Protein 7B2I (pdb70)

Secondary structure (DSSP, 8-state):
-EEEEEEEETTEEEEEEE------EEESEEEEE-BTTB-TT--HHHHHHSTT--SSEEEEHHHHGGGHHHHHHH-S-HHHHTT-TTS-EEEESS-SS----S----SSEEEE-SSSS-EEEEHHHHHHHHHHH--SEEEPP----TT--HHHHHHHHHHHHHHHHHHHHHHHT-SGGGG-EEEEEE--TT-HHHHHHHHHHHHTS--SEEEE-S-----HHHHHHHHHHHTTS-TTS-EEESS--SHHHHHHHHTTT--EEE-HHHHHHHHTTEEE-------EEETTSGGGTT--S-SSTT--SHHHHH--HHHHHHHHHTT-HHHHHHHHHHHHHHHHHHHHHHHHHHHHT-HHHHHHHHHHT-/-PPPSEEEEEE-TTT--EEEEEEETTEEEEESEE--BHHHHHHTT--HHHHHHTT--EEEE-HHHHHHTT-HHHHHHTTSHHHHTT--SEEEE--SSSTT--GGGB---BTTBEEE--GGG---EEE-HHHHHHHHHHHT-SEEEPP-------SHHHHHHHHHHHHHHHHHHHH---TTTSEEEEEE--TT-HHHHHHHHHHHTTS--SEEEE-S-SSSS-HHHHHHHHHHHHHHS-TTS-EEETT---HHHHHHHHHHT--EE--SHHHHGGGGTEEEETTEEEETTSGGGTT--S-S-TT--SHHHHH--HHHHHHHHHH-HHHHHHHHHHHHHHHHHHHHHHHHHHHHTT-HHHHHHHHHHHHH-SGGGS-HHHHHHHHHTT---

Organism: Mus musculus (NCBI:txid10090)

Foldseek 3Di:
DWWDFPDQDLQFTWTWDQPLPGFIFTWQAAAQEDALLHRPLDDPVQLVPQPLHTQEHEAECLACVVVQVVLVVVQLASCVVSPNSPGAYEYEHADLVCRDDDDPDDLAWDWHHHPDDIDTDGLVRVLSSCSSHLHQEYEFDFDQCLPCPQVSLLVRLVSQLVSVVSNVVVCVVRPSCPNHFYAREQTRALDLVRSQVSLQSSLVDPGQYYEDGHCAPPDPSVLVSLLSSQVNHDLIHAYEYENQADVLSVLSNSSSNHIYYYHCVLVVQLVQQKAAAQDQVLRIGRLLDPVQLPFAAFRYVPQPFPRRVPGGSNVLNVCVVVVHSVNSVSRSSRSVSVSSVNVVSCSVCVVVVNNVVSSVSSVVSD/DDDAQKDFPFAQPQQRQTWIWGQWPLGIDTWLEEAAAPVVLVVLVQALVQCVVLVDQEHEYELQVVCVPPRLVVCLVLVAQCSVRVHRGAYEYELNQDPPDDPVQWDDADLQATWGHDPPRDDIDGRGQLNSLVSVVSNQGREYETRFQADLDDDCVQLVRLVSLLVSVVVNVVNNPCCVRHFYEREQGNALHLVSSLVSLVRNLVDPGNAYEYDRQQDDDDLLSRLVSLLSNQVRHDLSHAYEYEADADLLRVLLSSSSHHIYYYHHPQLCCLLQQWAQDLQGIDNLLDPVQLPFFAAPDCPQPRPRNVPGGSNVLNVCCPVPVSNSSSSRSSRSVSVRRVSRVVCSVCRSVSNNLVVSVVSQCSHQNDPVRGPPSSQVSNVVSPRHD

Nearest PDB structures (foldseek):
  7b2i-assembly1_A  TM=1.003E+00  e=3.384E-75  Mus musculus
  7ov9-assembly1_A  TM=1.002E+00  e=1.888E-71  Mus musculus
  5j9m-assembly1_A  TM=9.008E-01  e=1.786E-27  Zymomonas mobilis subsp. mobilis ZM4 = ATCC 31821
  1q65-assembly1_A-2  TM=8.725E-01  e=1.513E-27  Zymomonas mobilis
  4puk-assembly1_A-2  TM=8.902E-01  e=2.684E-26  Zymomonas mobilis subsp. mobilis ZM4 = ATCC 31821

Structure (mmCIF, N/CA/C/O backbone):
data_7B2I
#
_entry.id   7B2I
#
_cell.length_a   100.587
_cell.length_b   100.587
_cell.length_c   202.235
_cell.angle_alpha   90.000
_cell.angle_beta   90.000
_cell.angle_gamma   90.000
#
_symmetry.space_group_name_H-M   'P 43 2 2'
#
loop_
_entity.id
_entity.type
_entity.pdbx_description
1 polymer 'Queuine tRNA-ribosyltransferase accessory subunit 2'
2 polymer 'Queuine tRNA-ribosyltransferase catalytic subunit 1'
3 non-polymer 'ZINC ION'
4 non-polymer 'SULFATE ION'
5 non-polymer DI(HYDROXYETHYL)ETHER
6 non-polymer 'TETRAETHYLENE GLYCOL'
7 non-polymer 'TRIETHYLENE GLYCOL'
8 non-polymer 'HEXAETHYLENE GLYCOL'
9 non-polymer 'CITRIC ACID'
10 water water
#
loop_
_atom_site.group_PDB
_atom_site.id
_atom_site.type_symbol
_atom_site.label_atom_id
_atom_site.label_alt_id
_atom_site.label_comp_id
_atom_site.label_asym_id
_atom_site.label_entity_id
_atom_site.label_seq_id
_atom_site.pdbx_PDB_ins_code
_atom_site.Cartn_x
_atom_site.Cartn_y
_atom_site.Cartn_z
_atom_site.occupancy
_atom_site.B_iso_or_equiv
_atom_site.auth_seq_id
_atom_site.auth_comp_id
_atom_site.auth_asym_id
_atom_site.auth_atom_id
_atom_site.pdbx_PDB_model_num
ATOM 1 N N . PRO A 1 2 ? 60.83369 34.75743 71.60794 1.000 93.78979 1 PRO A N 1
ATOM 2 C CA . PRO A 1 2 ? 60.48868 33.46810 70.99630 1.000 91.45984 1 PRO A CA 1
ATOM 3 C C . PRO A 1 2 ? 60.83192 32.29314 71.90782 1.000 86.37128 1 PRO A C 1
ATOM 4 O O . PRO A 1 2 ? 62.00906 31.98854 72.09524 1.000 94.19083 1 PRO A O 1
ATOM 8 N N . LYS A 1 3 ? 59.81620 31.63711 72.46515 1.000 68.88128 2 LYS A N 1
ATOM 9 C CA . LYS A 1 3 ? 60.04953 30.62469 73.48380 1.000 56.20325 2 LYS A CA 1
ATOM 10 C C . LYS A 1 3 ? 58.95341 29.57074 73.44049 1.000 53.52492 2 LYS A C 1
ATOM 11 O O . LYS A 1 3 ? 57.76860 29.89956 73.33487 1.000 55.66685 2 LYS A O 1
ATOM 13 N N . LEU A 1 4 ? 59.35998 28.30676 73.53174 1.000 48.51831 3 LEU A N 1
ATOM 14 C CA . LEU A 1 4 ? 58.43641 27.18689 73.65623 1.000 48.27630 3 LEU A CA 1
ATOM 15 C C . LEU A 1 4 ? 58.30289 26.84489 75.13230 1.000 56.24812 3 LEU A C 1
ATOM 16 O O . LEU A 1 4 ? 59.28703 26.46148 75.77531 1.000 57.43801 3 LEU A O 1
ATOM 21 N N . SER A 1 5 ? 57.09426 26.98517 75.66759 1.000 52.08143 4 SER A N 1
ATOM 22 C CA . SER A 1 5 ? 56.82339 26.67471 77.06544 1.000 56.09656 4 SER A CA 1
ATOM 23 C C . SER A 1 5 ? 55.84125 25.51593 77.12180 1.000 55.21338 4 SER A C 1
ATOM 24 O O . SER A 1 5 ? 54.72676 25.61303 76.59390 1.000 53.28800 4 SER A O 1
ATOM 27 N N . LEU A 1 6 ? 56.26330 24.41771 77.74059 1.000 50.06136 5 LEU A N 1
ATOM 28 C CA . LEU A 1 6 ? 55.40703 23.25075 77.87370 1.000 45.49636 5 LEU A CA 1
ATOM 29 C C . LEU A 1 6 ? 54.40747 23.46879 79.00171 1.000 45.48715 5 LEU A C 1
ATOM 30 O O . LEU A 1 6 ? 54.78728 23.81816 80.12579 1.000 49.91154 5 LEU A O 1
ATOM 34 N N . ILE A 1 7 ? 53.12594 23.28477 78.68957 1.000 48.01229 6 ILE A N 1
ATOM 35 C CA . ILE A 1 7 ? 52.08351 23.31250 79.70810 1.000 52.63460 6 ILE A CA 1
ATOM 36 C C . ILE A 1 7 ? 52.07942 22.00833 80.49761 1.000 51.94210 6 ILE A C 1
ATOM 37 O O . ILE A 1 7 ? 51.86202 22.01147 81.71709 1.000 57.49659 6 ILE A O 1
ATOM 40 N N . LYS A 1 8 ? 52.35816 20.89119 79.82932 1.000 47.26146 7 LYS A N 1
ATOM 41 C CA . LYS A 1 8 ? 52.29506 19.55143 80.39699 1.000 49.14589 7 LYS A CA 1
ATOM 42 C C . LYS A 1 8 ? 52.86324 18.57480 79.37777 1.000 47.02186 7 LYS A C 1
ATOM 43 O O . LYS A 1 8 ? 52.64122 18.73824 78.17465 1.000 41.11560 7 LYS A O 1
ATOM 49 N N . VAL A 1 9 ? 53.59152 17.56621 79.84906 1.000 41.12262 8 VAL A N 1
ATOM 50 C CA . VAL A 1 9 ? 53.99448 16.44923 79.00135 1.000 43.44873 8 VAL A CA 1
ATOM 51 C C . VAL A 1 9 ? 53.34368 15.19240 79.55244 1.000 53.85999 8 VAL 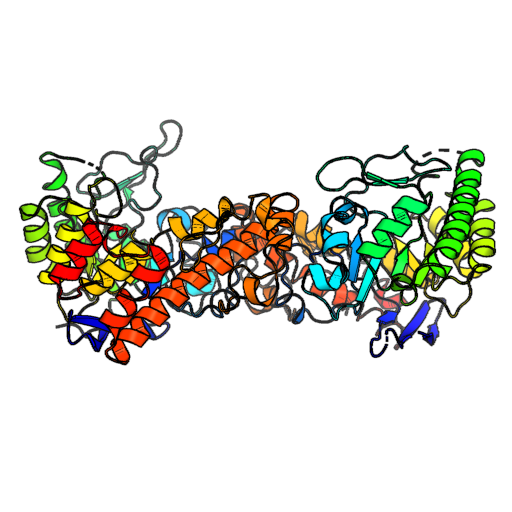A C 1
ATOM 52 O O . VAL A 1 9 ? 53.49793 14.87786 80.73774 1.000 51.58063 8 VAL A O 1
ATOM 56 N N . VAL A 1 10 ? 52.60192 14.48595 78.70173 1.000 58.46943 9 VAL A N 1
ATOM 57 C CA . VAL A 1 10 ? 51.80071 13.34723 79.13834 1.000 65.28394 9 VAL A CA 1
ATOM 58 C C . VAL A 1 10 ? 51.98744 12.22035 78.13340 1.000 62.22132 9 VAL A C 1
ATOM 59 O O . VAL A 1 10 ? 51.51807 12.31906 76.99398 1.000 60.28817 9 VAL A O 1
ATOM 61 N N . ASN A 1 11 ? 52.66755 11.15048 78.55330 1.000 63.66171 10 ASN A N 1
ATOM 62 C CA . ASN A 1 11 ? 52.77049 9.92274 77.76429 1.000 58.73304 10 ASN A CA 1
ATOM 63 C C . ASN A 1 11 ? 53.49164 10.17273 76.44035 1.000 63.01693 10 ASN A C 1
ATOM 64 O O . ASN A 1 11 ? 53.10147 9.66005 75.38833 1.000 63.36931 10 ASN A O 1
ATOM 69 N N . GLY A 1 12 ? 54.56360 10.96473 76.49834 1.000 65.61208 11 GLY A N 1
ATOM 70 C CA . GLY A 1 12 ? 55.32638 11.32830 75.32328 1.000 65.26935 11 GLY A CA 1
ATOM 71 C C . GLY A 1 12 ? 54.72211 12.43130 74.48346 1.000 60.15366 11 GLY A C 1
ATOM 72 O O . GLY A 1 12 ? 55.29282 12.77431 73.43867 1.000 53.89578 11 GLY A O 1
ATOM 73 N N . CYS A 1 13 ? 53.59634 13.00172 74.90563 1.000 50.60914 12 CYS A N 1
ATOM 74 C CA . CYS A 1 13 ? 52.86005 13.99046 74.12783 1.000 39.83092 12 CYS A CA 1
ATOM 75 C C . CYS A 1 13 ? 53.04501 15.36060 74.76166 1.000 39.61849 12 CYS A C 1
ATOM 76 O O . CYS A 1 13 ? 52.70401 15.55645 75.93295 1.000 41.21122 12 CYS A O 1
ATOM 79 N N . ARG A 1 14 ? 53.56088 16.31006 73.97987 1.000 33.83291 13 ARG A N 1
ATOM 80 C CA . ARG A 1 14 ? 53.89042 17.63646 74.48420 1.000 35.85855 13 ARG A CA 1
ATOM 81 C C . ARG A 1 14 ? 52.72242 18.58879 74.26038 1.000 36.72714 13 ARG A C 1
ATOM 82 O O . ARG A 1 14 ? 52.35205 18.86768 73.11355 1.000 31.92852 13 ARG A O 1
ATOM 90 N N . LEU A 1 15 ? 52.15550 19.09474 75.35265 1.000 33.49753 14 LEU A N 1
ATOM 91 C CA . LEU A 1 15 ? 51.13418 20.13447 75.30736 1.000 30.80808 14 LEU A CA 1
ATOM 92 C C . LEU A 1 15 ? 51.77178 21.45648 75.71708 1.000 38.45415 14 LEU A C 1
ATOM 93 O O . LEU A 1 15 ? 52.33920 21.55808 76.81368 1.000 38.90439 14 LEU A O 1
ATOM 98 N N . GLY A 1 16 ? 51.68005 22.45921 74.85322 1.000 35.44623 15 GLY A N 1
ATOM 99 C CA . GLY A 1 16 ? 52.32709 23.71760 75.16260 1.000 38.54069 15 GLY A CA 1
ATOM 100 C C . GLY A 1 16 ? 51.93076 24.82791 74.21740 1.000 38.28034 15 GLY A C 1
ATOM 101 O O . GLY A 1 16 ? 50.95339 24.72982 73.47249 1.000 38.96630 15 GLY A O 1
ATOM 102 N N . LYS A 1 17 ? 52.71742 25.89946 74.26416 1.000 38.53565 16 LYS A N 1
ATOM 103 C CA . LYS A 1 17 ? 52.51380 27.06521 73.41940 1.000 42.36943 16 LYS A CA 1
ATOM 104 C C . LYS A 1 17 ? 53.86878 27.63693 73.03528 1.000 38.82557 16 LYS A C 1
ATOM 105 O O . LYS A 1 17 ? 54.79334 27.67043 73.85177 1.000 49.91693 16 LYS A O 1
ATOM 110 N N . ILE A 1 18 ? 53.98633 28.06393 71.78441 1.000 41.25325 17 ILE A N 1
ATOM 111 C CA . ILE A 1 18 ? 55.14524 28.80696 71.31124 1.000 40.57159 17 ILE A CA 1
ATOM 112 C C . ILE A 1 18 ? 54.78012 30.27879 71.38966 1.000 36.43882 17 ILE A C 1
ATOM 113 O O . ILE A 1 18 ? 53.82319 30.72061 70.74424 1.000 39.08472 17 ILE A O 1
ATOM 118 N N . GLN A 1 19 ? 55.51711 31.03156 72.19625 1.000 46.53890 18 GLN A N 1
ATOM 119 C CA . GLN A 1 19 ? 55.15956 32.40295 72.51857 1.000 50.44100 18 GLN A CA 1
ATOM 120 C C . GLN A 1 19 ? 56.22675 33.36345 72.01534 1.000 48.93758 18 GLN A C 1
ATOM 121 O O . GLN A 1 19 ? 57.33078 32.96293 71.63937 1.000 47.16001 18 GLN A O 1
ATOM 127 N N . ASN A 1 20 ? 55.87087 34.64965 72.02731 1.000 51.64625 19 ASN A N 1
ATOM 128 C CA . ASN A 1 20 ? 56.73899 35.73947 71.57667 1.000 56.71806 19 ASN A CA 1
ATOM 129 C C . ASN A 1 20 ? 57.14081 35.55197 70.11069 1.000 60.69538 19 ASN A C 1
ATOM 130 O O . ASN A 1 20 ? 58.32113 35.53986 69.75347 1.000 54.67576 19 ASN A O 1
ATOM 135 N N . LEU A 1 21 ? 56.12820 35.40711 69.26013 1.000 56.02958 20 LEU A N 1
ATOM 136 C CA . LEU A 1 21 ? 56.35616 35.26883 67.82491 1.000 50.56103 20 LEU A CA 1
ATOM 137 C C . LEU A 1 21 ? 55.98541 36.54892 67.07739 1.000 50.43575 20 LEU A C 1
ATOM 138 O O . LEU A 1 21 ? 55.01866 37.22642 67.42769 1.000 53.73424 20 LEU A O 1
ATOM 143 N N . GLY A 1 25 ? 55.96895 40.79722 68.46794 1.000 86.18741 24 GLY A N 1
ATOM 144 C CA . GLY A 1 25 ? 56.20441 39.58872 69.23751 1.000 86.24252 24 GLY A CA 1
ATOM 145 C C . GLY A 1 25 ? 55.05885 39.23891 70.16852 1.000 84.65504 24 GLY A C 1
ATOM 146 O O . GLY A 1 25 ? 55.27469 38.82844 71.30827 1.000 82.85158 24 GLY A O 1
ATOM 147 N N . ASP A 1 26 ? 53.83031 39.39310 69.67317 1.000 84.68194 25 ASP A N 1
ATOM 148 C CA . ASP A 1 26 ? 52.62685 39.20221 70.47309 1.000 81.43553 25 ASP A CA 1
ATOM 149 C C . ASP A 1 26 ? 51.83629 37.96534 70.06010 1.000 82.42815 25 ASP A C 1
ATOM 150 O O . ASP A 1 26 ? 50.66601 37.83239 70.43128 1.000 83.06291 25 ASP A O 1
ATOM 153 N N . CYS A 1 27 ? 52.44712 37.05509 69.30851 1.000 80.01165 26 CYS A N 1
ATOM 154 C CA . CYS A 1 27 ? 51.73033 35.94843 68.69105 1.000 73.56891 26 CYS A CA 1
ATOM 155 C C . CYS A 1 27 ? 52.07883 34.62634 69.36186 1.000 66.18475 26 CYS A C 1
ATOM 156 O O . CYS A 1 27 ? 53.22101 34.40963 69.78076 1.000 59.15737 26 CYS A O 1
ATOM 159 N N . THR A 1 28 ? 51.08809 33.74117 69.44847 1.000 64.41847 27 THR A N 1
ATOM 160 C CA . THR A 1 28 ? 51.26580 32.41733 70.02056 1.000 63.80872 27 THR A CA 1
ATOM 161 C C . THR A 1 28 ? 50.83030 31.34429 69.02979 1.000 55.72022 27 THR A C 1
ATOM 162 O O . THR A 1 28 ? 50.00373 31.57272 68.13971 1.000 51.82600 27 THR A O 1
ATOM 166 N N . VAL A 1 29 ? 51.41521 30.16292 69.19541 1.000 43.49612 28 VAL A N 1
ATOM 167 C CA . VAL A 1 29 ? 51.08338 28.98706 68.40157 1.000 40.14746 28 VAL A CA 1
ATOM 168 C C . VAL A 1 29 ? 50.95313 27.81214 69.35922 1.000 39.38299 28 VAL A C 1
ATOM 169 O O . VAL A 1 29 ? 51.86681 27.54439 70.14395 1.000 36.47083 28 VAL A O 1
ATOM 173 N N . ASP A 1 30 ? 49.81407 27.12319 69.30494 1.000 44.89615 29 ASP A N 1
ATOM 174 C CA . ASP A 1 30 ? 49.55179 26.00059 70.19443 1.000 45.09072 29 ASP A CA 1
ATOM 175 C C . ASP A 1 30 ? 50.21316 24.73413 69.67088 1.000 35.17664 29 ASP A C 1
ATOM 176 O O . ASP A 1 30 ? 50.24331 24.48965 68.46180 1.000 36.51356 29 ASP A O 1
ATOM 181 N N . ILE A 1 31 ? 50.74280 23.92791 70.58910 1.000 32.81846 30 ILE A N 1
ATOM 182 C CA . ILE A 1 31 ? 51.22512 22.59668 70.22617 1.000 31.32435 30 ILE A CA 1
ATOM 183 C C . ILE A 1 31 ? 50.56823 21.56351 71.13708 1.000 27.98643 30 ILE A C 1
ATOM 184 O O . ILE A 1 31 ? 50.27496 21.86055 72.30687 1.000 28.83694 30 ILE A O 1
ATOM 189 N N . PRO A 1 32 ? 50.25050 20.36211 70.62950 1.000 24.63367 31 PRO A N 1
ATOM 190 C CA . PRO A 1 32 ? 50.40427 20.02107 69.21162 1.000 24.71279 31 PRO A CA 1
ATOM 191 C C . PRO A 1 32 ? 49.42345 20.80007 68.34533 1.000 22.49792 31 PRO A C 1
ATOM 192 O O . PRO A 1 32 ? 48.34847 21.17385 68.81314 1.000 24.52933 31 PRO A O 1
ATOM 196 N N . GLY A 1 33 ? 49.80525 21.08176 67.10633 1.000 21.25426 32 GLY A N 1
ATOM 197 C CA . GLY A 1 33 ? 48.90481 21.83989 66.26117 1.000 20.62309 32 GLY A CA 1
ATOM 198 C C . GLY A 1 33 ? 49.33123 21.72130 64.81936 1.000 21.13484 32 GLY A C 1
ATOM 199 O O . GLY A 1 33 ? 50.26701 20.99564 64.48287 1.000 22.85765 32 GLY A O 1
ATOM 200 N N . CYS A 1 34 ? 48.61760 22.43496 63.96276 1.000 20.99336 33 CYS A N 1
ATOM 201 C CA . CYS A 1 34 ? 48.93270 22.39200 62.54338 1.000 21.60232 33 CYS A CA 1
ATOM 202 C C . CYS A 1 34 ? 49.21721 23.79746 62.04325 1.000 24.03909 33 CYS A C 1
ATOM 203 O O . CYS A 1 34 ? 48.97981 24.79504 62.73201 1.000 25.68470 33 CYS A O 1
ATOM 206 N N A LEU A 1 35 ? 49.75567 23.85768 60.82715 0.407 21.90094 34 LEU A N 1
ATOM 207 N N B LEU A 1 35 ? 49.78432 23.86935 60.84094 0.593 21.40185 34 LEU A N 1
ATOM 208 C CA A LEU A 1 35 ? 50.00902 25.10016 60.11758 0.407 22.60878 34 LEU A CA 1
ATOM 209 C CA B LEU A 1 35 ? 49.99570 25.12560 60.14324 0.593 21.78208 34 LEU A CA 1
ATOM 210 C C A LEU A 1 35 ? 48.98873 25.23020 58.99526 0.407 22.76440 34 LEU A C 1
ATOM 211 C C B LEU A 1 35 ? 48.97648 25.23212 59.01928 0.593 22.90354 34 LEU A C 1
ATOM 212 O O A LEU A 1 35 ? 48.65923 24.24044 58.33780 0.407 24.51582 34 LEU A O 1
ATOM 213 O O B LEU A 1 35 ? 48.64022 24.22970 58.38680 0.593 24.32306 34 LEU A O 1
ATOM 222 N N . LEU A 1 36 ? 48.47320 26.43948 58.78824 1.000 20.92427 35 LEU A N 1
ATOM 223 C CA . LEU A 1 36 ? 47.51882 26.64757 57.70018 1.000 18.94282 35 LEU A CA 1
ATOM 224 C C . LEU A 1 36 ? 48.18260 26.37662 56.35680 1.000 17.39039 35 LEU A C 1
ATOM 225 O O . LEU A 1 36 ? 49.21429 26.97668 56.03713 1.000 22.66073 35 LEU A O 1
ATOM 230 N N . TYR A 1 37 ? 47.57878 25.48923 55.56251 1.000 18.13047 36 TYR A N 1
ATOM 231 C CA . TYR A 1 37 ? 48.13515 25.12878 54.26284 1.000 16.64684 36 TYR A CA 1
ATOM 232 C C . TYR A 1 37 ? 47.77892 26.17929 53.21510 1.000 20.62410 36 TYR A C 1
ATOM 233 O O . TYR A 1 37 ? 46.61331 26.57125 53.09620 1.000 20.69189 36 TYR A O 1
ATOM 242 N N . THR A 1 38 ? 48.77645 26.62453 52.44472 1.000 18.99378 37 THR A N 1
ATOM 243 C CA . THR A 1 38 ? 48.54676 27.55242 51.33818 1.000 19.41871 37 THR A CA 1
ATOM 244 C C . THR A 1 38 ? 49.24606 27.05191 50.08024 1.000 24.88287 37 THR A C 1
ATOM 245 O O . THR A 1 38 ? 50.19594 26.26559 50.13935 1.000 25.89238 37 THR A O 1
ATOM 249 N N . ARG A 1 39 ? 48.75241 27.52911 48.93564 1.000 25.59900 38 ARG A N 1
ATOM 250 C CA . ARG A 1 39 ? 49.31639 27.22857 47.62312 1.000 24.13995 38 ARG A CA 1
ATOM 251 C C . ARG A 1 39 ? 49.46173 28.52996 46.85988 1.000 28.63443 38 ARG A C 1
ATOM 252 O O . ARG A 1 39 ? 48.48747 29.27748 46.71436 1.000 26.52038 38 ARG A O 1
ATOM 260 N N . THR A 1 40 ? 50.67074 28.79185 46.36022 1.000 27.87283 39 THR A N 1
ATOM 261 C CA . THR A 1 40 ? 50.95520 30.04141 45.66641 1.000 32.68504 39 THR A CA 1
ATOM 262 C C . THR A 1 40 ? 50.42880 31.23014 46.47145 1.000 32.61436 39 THR A C 1
ATOM 263 O O . THR A 1 40 ? 49.78151 32.13372 45.94237 1.000 38.09933 39 THR A O 1
ATOM 267 N N . GLY A 1 41 ? 50.65175 31.18478 47.78339 1.000 37.85229 40 GLY A N 1
ATOM 268 C CA . GLY A 1 41 ? 50.36451 32.31152 48.64943 1.000 49.21603 40 GLY A CA 1
ATOM 269 C C . GLY A 1 41 ? 48.91403 32.52344 49.02989 1.000 50.07443 40 GLY A C 1
ATOM 270 O O . GLY A 1 41 ? 48.58814 33.59181 49.56040 1.000 50.66793 40 GLY A O 1
ATOM 271 N N . SER A 1 42 ? 48.02762 31.55740 48.77760 1.000 32.80203 41 SER A N 1
ATOM 272 C CA . SER A 1 42 ? 46.63572 31.65951 49.19801 1.000 29.47066 41 SER A CA 1
ATOM 273 C C . SER A 1 42 ? 46.21308 30.35594 49.85679 1.000 21.43530 41 SER A C 1
ATOM 274 O O . SER A 1 42 ? 46.58095 29.27253 49.39105 1.000 25.16906 41 SER A O 1
ATOM 277 N N . ALA A 1 43 ? 45.42067 30.44896 50.92047 1.000 21.39107 42 ALA A N 1
ATOM 278 C CA . ALA A 1 43 ? 44.72929 29.25708 51.38786 1.000 21.47281 42 ALA A CA 1
ATOM 279 C C . ALA A 1 43 ? 43.80268 28.80734 50.26610 1.000 23.10989 42 ALA A C 1
ATOM 280 O O . ALA A 1 43 ? 43.05255 29.63567 49.73607 1.000 23.77974 42 ALA A O 1
ATOM 282 N N . PRO A 1 44 ? 43.84712 27.53835 49.85403 1.000 21.64869 43 PRO A N 1
ATOM 283 C CA . PRO A 1 44 ? 43.21668 27.15505 48.58268 1.000 21.32307 43 PRO A CA 1
ATOM 284 C C . PRO A 1 44 ? 41.72410 27.45671 48.57901 1.000 24.10794 43 PRO A C 1
ATOM 285 O O . PRO A 1 44 ? 40.99009 27.06801 49.48856 1.000 22.48798 43 PRO A O 1
ATOM 289 N N . HIS A 1 45 ? 41.29665 28.21870 47.56934 1.000 21.55173 44 HIS A N 1
ATOM 290 C CA . HIS A 1 45 ? 39.91525 28.61125 47.30520 1.000 24.93507 44 HIS A CA 1
ATOM 291 C C . HIS A 1 45 ? 39.34701 29.59219 48.32296 1.000 27.46528 44 HIS A C 1
ATOM 292 O O . HIS A 1 45 ? 38.16033 29.91625 48.23376 1.000 25.36347 44 HIS A O 1
ATOM 299 N N . LEU A 1 46 ? 40.13074 30.07530 49.28988 1.000 21.49257 45 LEU A N 1
ATOM 300 C CA . LEU A 1 46 ? 39.58839 30.89243 50.36053 1.000 22.02570 45 LEU A CA 1
ATOM 301 C C . LEU A 1 46 ? 40.22717 32.27172 50.36263 1.000 25.70147 45 LEU A C 1
ATOM 302 O O . LEU A 1 46 ? 41.41542 32.42443 50.06131 1.000 30.80524 45 LEU A O 1
ATOM 307 N N . THR A 1 47 ? 39.42276 33.27885 50.67446 1.000 25.79142 46 THR A N 1
ATOM 308 C CA . THR A 1 47 ? 39.89753 34.64580 50.75118 1.000 29.64600 46 THR A CA 1
ATOM 309 C C . THR A 1 47 ? 40.30630 34.97001 52.17489 1.000 35.61834 46 THR A C 1
ATOM 310 O O . THR A 1 47 ? 39.93769 34.27302 53.12476 1.000 32.71797 46 THR A O 1
ATOM 314 N N . HIS A 1 48 ? 41.07813 36.05046 52.30736 1.000 39.33692 47 HIS A N 1
ATOM 315 C CA . HIS A 1 48 ? 41.43808 36.54990 53.62942 1.000 50.33831 47 HIS A CA 1
ATOM 316 C C . HIS A 1 48 ? 40.21142 36.64618 54.52401 1.000 43.17256 47 HIS A C 1
ATOM 317 O O . HIS A 1 48 ? 40.23514 36.21116 55.68146 1.000 41.62397 47 HIS A O 1
ATOM 319 N N . GLN A 1 49 ? 39.11376 37.16674 53.97854 1.000 37.28399 48 GLN A N 1
ATOM 320 C CA . GLN A 1 49 ? 37.92515 37.43278 54.77829 1.000 38.67966 48 GLN A CA 1
ATOM 321 C C . GLN A 1 49 ? 37.26658 36.14190 55.25085 1.000 42.50479 48 GLN A C 1
ATOM 322 O O . GLN A 1 49 ? 36.85522 36.04072 56.41420 1.000 38.79126 48 GLN A O 1
ATOM 328 N N A THR A 1 50 ? 37.16354 35.13699 54.37076 0.336 37.41876 49 THR A N 1
ATOM 329 N N B THR A 1 50 ? 37.14531 35.15623 54.35899 0.664 36.26532 49 THR A N 1
ATOM 330 C CA A THR A 1 50 ? 36.55220 33.87064 54.77295 0.336 38.09778 49 THR A CA 1
ATOM 331 C CA B THR A 1 50 ? 36.57070 33.87350 54.74479 0.664 38.54239 49 THR A CA 1
ATOM 332 C C A THR A 1 50 ? 37.43423 33.11371 55.75646 0.336 40.02351 49 THR A C 1
ATOM 333 C C B THR A 1 50 ? 37.43634 33.17379 55.78236 0.664 40.69343 49 THR A C 1
ATOM 334 O O A THR A 1 50 ? 36.92622 32.45532 56.67151 0.336 40.84541 49 THR A O 1
ATOM 335 O O B THR A 1 50 ? 36.92296 32.63491 56.77059 0.664 41.51598 49 THR A O 1
ATOM 342 N N . LEU A 1 51 ? 38.75642 33.18410 55.57805 1.000 37.62681 50 LEU A N 1
ATOM 343 C CA . LEU A 1 51 ? 39.66185 32.50989 56.50297 1.000 40.71192 50 LEU A CA 1
ATOM 344 C C . LEU A 1 51 ? 39.50983 33.05338 57.91825 1.000 47.53506 50 LEU A C 1
ATOM 345 O O . LEU A 1 51 ? 39.56828 32.29388 58.89388 1.000 46.72024 50 LEU A O 1
ATOM 349 N N . ARG A 1 52 ? 39.28800 34.36708 58.04259 1.000 47.39990 51 ARG A N 1
ATOM 350 C CA . ARG A 1 52 ? 39.16668 35.00437 59.35104 1.000 52.57053 51 ARG A CA 1
ATOM 351 C C . ARG A 1 52 ? 38.06929 34.37429 60.20059 1.000 54.33985 51 ARG A C 1
ATOM 352 O O . ARG A 1 52 ? 38.21558 34.27188 61.42519 1.000 52.97673 51 ARG A O 1
ATOM 360 N N . ASN A 1 53 ? 36.97328 33.94161 59.57863 1.000 48.93486 52 ASN A N 1
ATOM 361 C CA . ASN A 1 53 ? 35.82589 33.42815 60.31631 1.000 49.34390 52 ASN A CA 1
ATOM 362 C C . ASN A 1 53 ? 35.89071 31.93222 60.59185 1.000 51.09034 52 ASN A C 1
ATOM 363 O O . ASN A 1 53 ? 35.11016 31.43821 61.41436 1.000 44.70567 52 ASN A O 1
ATOM 368 N N . ILE A 1 54 ? 36.78331 31.19459 59.93046 1.000 43.37969 53 ILE A N 1
ATOM 369 C CA . ILE A 1 54 ? 36.94105 29.78789 60.26685 1.000 40.20422 53 ILE A CA 1
ATOM 370 C C . ILE A 1 54 ? 37.43277 29.68462 61.70053 1.000 38.74176 53 ILE A C 1
ATOM 371 O O . ILE A 1 54 ? 38.35082 30.40114 62.11742 1.000 43.39649 53 ILE A O 1
ATOM 376 N N . HIS A 1 55 ? 36.80836 28.80725 62.47085 1.000 33.19435 54 HIS A N 1
ATOM 377 C CA . HIS A 1 55 ? 37.15241 28.66349 63.87359 1.000 40.34501 54 HIS A CA 1
ATOM 378 C C . HIS A 1 55 ? 38.36951 27.76183 64.03490 1.000 39.80224 54 HIS A C 1
ATOM 379 O O . HIS A 1 55 ? 38.53901 26.78101 63.30632 1.000 38.18592 54 HIS A O 1
ATOM 386 N N . GLY A 1 56 ? 39.24221 28.12890 64.97094 1.000 35.84075 55 GLY A N 1
ATOM 387 C CA . GLY A 1 56 ? 40.43148 27.35127 65.24123 1.000 35.01031 55 GLY A CA 1
ATOM 388 C C . GLY A 1 56 ? 41.54612 27.49218 64.22444 1.000 29.23112 55 GLY A C 1
ATOM 389 O O . GLY A 1 56 ? 42.40990 26.61407 64.15455 1.000 30.12584 55 GLY A O 1
ATOM 390 N N . VAL A 1 57 ? 41.56383 28.57086 63.44628 1.000 31.00961 56 VAL A N 1
ATOM 391 C CA . VAL A 1 57 ? 42.62092 28.73546 62.43608 1.000 29.05626 56 VAL A CA 1
ATOM 392 C C . VAL A 1 57 ? 43.97700 28.80420 63.12936 1.000 29.23411 56 VAL A C 1
ATOM 393 O O . VAL A 1 57 ? 44.13064 29.53776 64.12502 1.000 31.15734 56 VAL A O 1
ATOM 397 N N . PRO A 1 58 ? 44.97917 28.07303 62.65585 1.000 25.28400 57 PRO A N 1
ATOM 398 C CA . PRO A 1 58 ? 46.30821 28.12313 63.28131 1.000 29.54090 57 PRO A CA 1
ATOM 399 C C . PRO A 1 58 ? 46.88779 29.52860 63.30854 1.000 33.04800 57 PRO A C 1
ATOM 400 O O . PRO A 1 58 ? 46.53406 30.38360 62.49594 1.000 29.59882 57 PRO A O 1
ATOM 404 N N . GLY A 1 59 ? 47.79871 29.75820 64.25731 1.000 27.70894 58 GLY A N 1
ATOM 405 C CA . GLY A 1 59 ? 48.48774 31.02144 64.34738 1.000 26.89628 58 GLY A CA 1
ATOM 406 C C . GLY A 1 59 ? 49.62143 31.21709 63.36895 1.000 29.91686 58 GLY A C 1
ATOM 407 O O . GLY A 1 59 ? 50.22389 32.29458 63.34708 1.000 36.12730 58 GLY A O 1
ATOM 408 N N . ILE A 1 60 ? 49.93745 30.21577 62.55372 1.000 28.28396 59 ILE A N 1
ATOM 409 C CA . ILE A 1 60 ? 50.99324 30.34717 61.55925 1.000 28.92125 59 ILE A CA 1
ATOM 410 C C . ILE A 1 60 ? 50.54060 29.65339 60.28380 1.000 22.14720 59 ILE A C 1
ATOM 411 O O . ILE A 1 60 ? 49.83941 28.63847 60.32894 1.000 22.84487 59 ILE A O 1
ATOM 415 N N . ALA A 1 61 ? 50.90722 30.22909 59.14353 1.000 22.41377 60 ALA A N 1
ATOM 416 C CA . ALA A 1 61 ? 50.57523 29.64826 57.85365 1.000 21.62367 60 ALA A CA 1
ATOM 417 C C . ALA A 1 61 ? 51.83655 29.13683 57.17322 1.000 23.00177 60 ALA A C 1
ATOM 418 O O . ALA A 1 61 ? 52.92744 29.68653 57.35007 1.000 27.32556 60 ALA A O 1
ATOM 420 N N . GLN A 1 62 ? 51.67770 28.05523 56.42404 1.000 21.69772 61 GLN A N 1
ATOM 421 C CA . GLN A 1 62 ? 52.76287 27.47863 55.64302 1.000 21.80874 61 GLN A CA 1
ATOM 422 C C . GLN A 1 62 ? 52.75293 28.01941 54.22068 1.000 23.71147 61 GLN A C 1
ATOM 423 O O . GLN A 1 62 ? 51.73486 27.93877 53.52695 1.000 24.28137 61 GLN A O 1
ATOM 429 N N . LEU A 1 63 ? 53.89981 28.53362 53.78470 1.000 21.93110 62 LEU A N 1
ATOM 430 C CA . LEU A 1 63 ? 54.16793 28.84916 52.38978 1.000 21.96702 62 LEU A CA 1
ATOM 431 C C . LEU A 1 63 ? 55.09663 27.79053 51.81558 1.000 23.50218 62 LEU A C 1
ATOM 432 O O . LEU A 1 63 ? 55.86633 27.16056 52.54841 1.000 26.98642 62 LEU A O 1
ATOM 437 N N . THR A 1 64 ? 55.04242 27.60212 50.50237 1.000 22.46676 63 THR A N 1
ATOM 438 C CA . THR A 1 64 ? 55.88850 26.61551 49.84765 1.000 26.36118 63 THR A CA 1
ATOM 439 C C . THR A 1 64 ? 56.84214 27.32552 48.90294 1.000 25.15874 63 THR A C 1
ATOM 440 O O . THR A 1 64 ? 56.41007 28.08295 48.02880 1.000 26.05119 63 THR A O 1
ATOM 444 N N . LEU A 1 65 ? 58.14046 27.09343 49.09362 1.000 25.09273 64 LEU A N 1
ATOM 445 C CA . LEU A 1 65 ? 59.12652 27.70523 48.21389 1.000 27.56688 64 LEU A CA 1
ATOM 446 C C . LEU A 1 65 ? 58.92082 27.26962 46.77083 1.000 29.40545 64 LEU A C 1
ATOM 447 O O . LEU A 1 65 ? 59.16443 28.05218 45.84312 1.000 33.08146 64 LEU A O 1
ATOM 452 N N . SER A 1 66 ? 58.44956 26.03761 46.55965 1.000 27.36208 65 SER A N 1
ATOM 453 C CA . SER A 1 66 ? 58.25341 25.55771 45.19660 1.000 32.20678 65 SER A CA 1
ATOM 454 C C . SER A 1 66 ? 57.21612 26.38996 44.45188 1.000 32.92168 65 SER A C 1
ATOM 455 O O . SER A 1 66 ? 57.33137 26.57537 43.23507 1.000 29.41108 65 SER A O 1
ATOM 458 N N . SER A 1 67 ? 56.21297 26.92395 45.15280 1.000 27.47619 66 SER A N 1
ATOM 459 C CA . SER A 1 67 ? 55.22590 27.74157 44.45904 1.000 29.29342 66 SER A CA 1
ATOM 460 C C . SER A 1 67 ? 55.59059 29.22087 44.42125 1.000 30.71159 66 SER A C 1
ATOM 461 O O . SER A 1 67 ? 54.98475 29.96970 43.64573 1.000 30.65600 66 SER A O 1
ATOM 464 N N . LEU A 1 68 ? 56.58669 29.65427 45.19889 1.000 25.92891 67 LEU A N 1
ATOM 465 C CA . LEU A 1 68 ? 56.94521 31.06073 45.27008 1.000 23.37125 67 LEU A CA 1
ATOM 466 C C . LEU A 1 68 ? 58.28140 31.40419 44.63659 1.000 24.36869 67 LEU A C 1
ATOM 467 O O . LEU A 1 68 ? 58.49205 32.57094 44.29464 1.000 30.02232 67 LEU A O 1
ATOM 472 N N . ALA A 1 69 ? 59.18623 30.43563 44.47363 1.000 26.88279 68 ALA A N 1
ATOM 473 C CA . ALA A 1 69 ? 60.53686 30.76610 44.03164 1.000 24.90931 68 ALA A CA 1
ATOM 474 C C . ALA A 1 69 ? 60.54446 31.41634 42.65473 1.000 24.88850 68 ALA A C 1
ATOM 475 O O . ALA A 1 69 ? 61.39011 32.27693 42.38534 1.000 27.40060 68 ALA A O 1
ATOM 477 N N . GLU A 1 70 ? 59.61567 31.03498 41.77578 1.000 28.11843 69 GLU A N 1
ATOM 478 C CA . GLU A 1 70 ? 59.60732 31.60875 40.43071 1.000 26.32378 69 GLU A CA 1
ATOM 479 C C . GLU A 1 70 ? 59.12008 33.05565 40.40601 1.000 31.98666 69 GLU A C 1
ATOM 480 O O . GLU A 1 70 ? 59.21392 33.70755 39.35644 1.000 32.94601 69 GLU A O 1
ATOM 486 N N . HIS A 1 71 ? 58.63162 33.57810 41.53291 1.000 32.30581 70 HIS A N 1
ATOM 487 C CA . HIS A 1 71 ? 58.22026 34.96991 41.65279 1.000 32.69359 70 HIS A CA 1
ATOM 488 C C . HIS A 1 71 ? 59.26524 35.83127 42.35937 1.000 29.30182 70 HIS A C 1
ATOM 489 O O . HIS A 1 71 ? 58.92914 36.91511 42.85224 1.000 29.23521 70 HIS A O 1
ATOM 496 N N A HIS A 1 72 ? 60.52974 35.39564 42.38916 0.447 28.52926 71 HIS A N 1
ATOM 497 N N B HIS A 1 72 ? 60.51948 35.36791 42.41638 0.553 27.87912 71 HIS A N 1
ATOM 498 C CA A HIS A 1 72 ? 61.52012 36.08054 43.21829 0.447 30.33062 71 HIS A CA 1
ATOM 499 C CA B HIS A 1 72 ? 61.54174 36.06639 43.19206 0.553 30.36396 71 HIS A CA 1
ATOM 500 C C A HIS A 1 72 ? 61.82683 37.48631 42.70532 0.447 28.76776 71 HIS A C 1
ATOM 501 C C B HIS A 1 72 ? 61.75117 37.49430 42.70361 0.553 28.76211 71 HIS A C 1
ATOM 502 O O A HIS A 1 72 ? 62.07538 38.39659 43.50486 0.447 27.81538 71 HIS A O 1
ATOM 503 O O B HIS A 1 72 ? 61.85824 38.42277 43.51441 0.553 26.97858 71 HIS A O 1
ATOM 516 N N . GLU A 1 73 ? 61.81970 37.68907 41.38311 1.000 27.93727 72 GLU A N 1
ATOM 517 C CA . GLU A 1 73 ? 62.14809 39.00869 40.84146 1.000 32.12637 72 GLU A CA 1
ATOM 518 C C . GLU A 1 73 ? 61.16364 40.07095 41.32068 1.000 29.63739 72 GLU A C 1
ATOM 519 O O . GLU A 1 73 ? 61.56933 41.14629 41.77877 1.000 29.57738 72 GLU A O 1
ATOM 522 N N . VAL A 1 74 ? 59.86399 39.77823 41.23200 1.000 27.80355 73 VAL A N 1
ATOM 523 C CA . VAL A 1 74 ? 58.84226 40.73101 41.65915 1.000 25.61774 73 VAL A CA 1
ATOM 524 C C . VAL A 1 74 ? 58.89695 40.94777 43.16847 1.000 24.01389 73 VAL A C 1
ATOM 525 O O . VAL A 1 74 ? 58.80270 42.08444 43.65229 1.000 27.18831 73 VAL A O 1
ATOM 529 N N . LEU A 1 75 ? 59.05910 39.87002 43.93756 1.000 23.27101 74 LEU A N 1
ATOM 530 C CA . LEU A 1 75 ? 59.13538 40.01892 45.38846 1.000 23.61876 74 LEU A CA 1
ATOM 531 C C . LEU A 1 75 ? 60.36203 40.82186 45.80321 1.000 25.48022 74 LEU A C 1
ATOM 532 O O . LEU A 1 75 ? 60.30696 41.59930 46.76133 1.000 27.65778 74 LEU A O 1
ATOM 537 N N . ALA A 1 76 ? 61.48491 40.63381 45.10660 1.000 24.41095 75 ALA A N 1
ATOM 538 C CA . ALA A 1 76 ? 62.67827 41.41797 45.41059 1.000 28.21975 75 ALA A CA 1
ATOM 539 C C . ALA A 1 76 ? 62.43557 42.90457 45.17452 1.000 32.82263 75 ALA A C 1
ATOM 540 O O . ALA A 1 76 ? 62.89523 43.74692 45.95394 1.000 31.84655 75 ALA A O 1
ATOM 542 N N . GLU A 1 77 ? 61.71669 43.24520 44.10028 1.000 30.52563 76 GLU A N 1
ATOM 543 C CA . GLU A 1 77 ? 61.39355 44.64567 43.84165 1.000 30.92384 76 GLU A CA 1
ATOM 544 C C . GLU A 1 77 ? 60.42637 45.19346 44.88572 1.000 32.02313 76 GLU A C 1
ATOM 545 O O . GLU A 1 77 ? 60.49611 46.37376 45.24856 1.000 32.97734 76 GLU A O 1
ATOM 551 N N . TYR A 1 78 ? 59.51535 44.34866 45.37514 1.000 28.13122 77 TYR A N 1
ATOM 552 C CA . TYR A 1 78 ? 58.53367 44.77490 46.36718 1.000 24.26844 77 TYR A CA 1
ATOM 553 C C . TYR A 1 78 ? 59.18364 45.11733 47.70617 1.000 28.45833 77 TYR A C 1
ATOM 554 O O . TYR A 1 78 ? 58.67327 45.97590 48.43844 1.000 30.02709 77 TYR A O 1
ATOM 563 N N . LYS A 1 79 ? 60.24950 44.39951 48.06561 1.000 26.56881 78 LYS A N 1
ATOM 564 C CA . LYS A 1 79 ? 61.12390 44.66782 49.21102 1.000 31.04367 78 LYS A CA 1
ATOM 565 C C . LYS A 1 79 ? 60.52442 44.34467 50.57886 1.000 27.94395 78 LYS A C 1
ATOM 566 O O . LYS A 1 79 ? 61.27314 44.06617 51.52201 1.000 30.01531 78 LYS A O 1
ATOM 570 N N . LYS A 1 80 ? 59.20021 44.37233 50.72143 1.000 27.98555 79 LYS A N 1
ATOM 571 C CA . LYS A 1 80 ? 58.59631 44.28930 52.04736 1.000 30.75352 79 LYS A CA 1
ATOM 572 C C . LYS A 1 80 ? 58.19448 42.87499 52.45364 1.000 29.10975 79 LYS A C 1
ATOM 573 O O . LYS A 1 80 ? 57.61844 42.70089 53.53202 1.000 28.43906 79 LYS A O 1
ATOM 579 N N . GLY A 1 81 ? 58.49354 41.86910 51.64614 1.000 25.28985 80 GLY A N 1
ATOM 580 C CA . GLY A 1 81 ? 58.26421 40.50238 52.06480 1.000 23.64160 80 GLY A CA 1
ATOM 581 C C . GLY A 1 81 ? 56.97767 39.92551 51.49307 1.000 22.94466 80 GLY A C 1
ATOM 582 O O . GLY A 1 81 ? 56.07431 40.64108 51.05115 1.000 25.53069 80 GLY A O 1
ATOM 583 N N . VAL A 1 82 ? 56.90016 38.59109 51.51207 1.000 24.47298 81 VAL A N 1
ATOM 584 C CA . VAL A 1 82 ? 55.81557 37.90284 50.81818 1.000 22.66331 81 VAL A CA 1
ATOM 585 C C . VAL A 1 82 ? 54.49861 38.04396 51.57454 1.000 25.07597 81 VAL A C 1
ATOM 586 O O . VAL A 1 82 ? 53.42844 38.16103 50.95920 1.000 25.93005 81 VAL A O 1
ATOM 590 N N . GLY A 1 83 ? 54.54107 38.03249 52.90895 1.000 26.53010 82 GLY A N 1
ATOM 591 C CA . GLY A 1 83 ? 53.31001 38.21176 53.66078 1.000 23.21428 82 GLY A CA 1
ATOM 592 C C . GLY A 1 83 ? 52.60646 39.50324 53.29244 1.000 27.39706 82 GLY A C 1
ATOM 593 O O . GLY A 1 83 ? 51.39605 39.52590 53.05057 1.000 27.67668 82 GLY A O 1
ATOM 594 N N . SER A 1 84 ? 53.36629 40.59783 53.23596 1.000 25.19729 83 SER A N 1
ATOM 595 C CA . SER A 1 84 ? 52.81823 41.87855 52.81013 1.000 26.99928 83 SER A CA 1
ATOM 596 C C . SER A 1 84 ? 52.38120 41.83054 51.35044 1.000 29.41698 83 SER A C 1
ATOM 597 O O . SER A 1 84 ? 51.32248 42.36514 50.99232 1.000 29.24900 83 SER A O 1
ATOM 600 N N . PHE A 1 85 ? 53.17297 41.17704 50.49892 1.000 24.11465 84 PHE A N 1
ATOM 601 C CA . PHE A 1 85 ? 52.85928 41.14327 49.07191 1.000 25.01046 84 PHE A CA 1
ATOM 602 C C . PHE A 1 85 ? 51.50901 40.48760 48.80336 1.000 26.58575 84 PHE A C 1
ATOM 603 O O . PHE A 1 85 ? 50.77297 40.91589 47.90335 1.000 30.40387 84 PHE A O 1
ATOM 611 N N . ILE A 1 86 ? 51.16671 39.44689 49.56174 1.000 24.54892 85 ILE A N 1
ATOM 612 C CA . ILE A 1 86 ? 49.94368 38.68574 49.30783 1.000 25.58394 85 ILE A CA 1
ATOM 613 C C . ILE A 1 86 ? 48.78797 39.23043 50.14184 1.000 30.37105 85 ILE A C 1
ATOM 614 O O . ILE A 1 86 ? 47.71226 38.62338 50.20437 1.000 34.94880 85 ILE A O 1
ATOM 619 N N . GLY A 1 87 ? 48.99746 40.37106 50.78575 1.000 28.85944 86 GLY A N 1
ATOM 620 C CA . GLY A 1 87 ? 47.92977 41.04848 51.49359 1.000 35.95519 86 GLY A CA 1
ATOM 621 C C . GLY A 1 87 ? 47.71574 40.60410 52.92226 1.000 42.42061 86 GLY A C 1
ATOM 622 O O . GLY A 1 87 ? 46.66628 40.91201 53.50167 1.000 42.46498 86 GLY A O 1
ATOM 623 N N . MET A 1 88 ? 48.67558 39.89817 53.51509 1.000 37.38515 87 MET A N 1
ATOM 624 C CA . MET A 1 88 ? 48.57273 39.42158 54.89667 1.000 34.10806 87 MET A CA 1
ATOM 625 C C . MET A 1 88 ? 49.77498 39.90163 55.70347 1.000 33.71573 87 MET A C 1
ATOM 626 O O . MET A 1 88 ? 50.52559 39.09453 56.25652 1.000 34.43630 87 MET A O 1
ATOM 630 N N . PRO A 1 89 ? 49.97702 41.22218 55.81202 1.000 34.44843 88 PRO A N 1
ATOM 631 C CA . PRO A 1 89 ? 51.24346 41.72088 56.36949 1.000 29.53177 88 PRO A CA 1
ATOM 632 C C . PRO A 1 89 ? 51.42873 41.42010 57.84548 1.000 35.09221 88 PRO A C 1
ATOM 633 O O . PRO A 1 89 ? 52.56639 41.47200 58.33152 1.000 38.38407 88 PRO A O 1
ATOM 637 N N . GLU A 1 90 ? 50.36301 41.09489 58.57041 1.000 31.30067 89 GLU A N 1
ATOM 638 C CA . GLU A 1 90 ? 50.46465 40.84749 60.00301 1.000 39.45101 89 GLU A CA 1
ATOM 639 C C . GLU A 1 90 ? 50.41388 39.36728 60.35597 1.000 36.70609 89 GLU A C 1
ATOM 640 O O . GLU A 1 90 ? 50.50390 39.02441 61.53986 1.000 37.13541 89 GLU A O 1
ATOM 646 N N . SER A 1 91 ? 50.29156 38.48433 59.36722 1.000 36.44809 90 SER A N 1
ATOM 647 C CA . SER A 1 91 ? 50.25845 37.04880 59.61470 1.000 29.93027 90 SER A CA 1
ATOM 648 C C . SER A 1 91 ? 51.66759 36.47214 59.71918 1.000 25.93649 90 SER A C 1
ATOM 649 O O . SER A 1 91 ? 52.63098 37.02340 59.17885 1.000 28.32208 90 SER A O 1
ATOM 652 N N . LEU A 1 92 ? 51.77589 35.35157 60.43052 1.000 24.71348 91 LEU A N 1
ATOM 653 C CA . LEU A 1 92 ? 53.03824 34.63702 60.59842 1.000 25.81951 91 LEU A CA 1
ATOM 654 C C . LEU A 1 92 ? 53.15332 33.55975 59.53006 1.000 27.89906 91 LEU A C 1
ATOM 655 O O . LEU A 1 92 ? 52.18366 32.84681 59.26055 1.000 27.51442 91 LEU A O 1
ATOM 660 N N . PHE A 1 93 ? 54.34433 33.42752 58.93694 1.000 23.70504 92 PHE A N 1
ATOM 661 C CA . PHE A 1 93 ? 54.54907 32.48022 57.84580 1.000 24.47352 92 PHE A CA 1
ATOM 662 C C . PHE A 1 93 ? 55.77214 31.61134 58.08493 1.000 24.09863 92 PHE A C 1
ATOM 663 O O . PHE A 1 93 ? 56.84422 32.11439 58.42721 1.000 26.08331 92 PHE A O 1
ATOM 671 N N . TYR A 1 94 ? 55.60021 30.30671 57.88738 1.000 22.86900 93 TYR A N 1
ATOM 672 C CA . TYR A 1 94 ? 56.68850 29.34415 57.80810 1.000 23.48847 93 TYR A CA 1
ATOM 673 C C . TYR A 1 94 ? 56.82564 28.92885 56.35017 1.000 20.51823 93 TYR A C 1
ATOM 674 O O . TYR A 1 94 ? 55.83783 28.53270 55.72862 1.000 22.90543 93 TYR A O 1
ATOM 683 N N . CYS A 1 95 ? 58.02856 29.03870 55.79877 1.000 21.09101 94 CYS A N 1
ATOM 684 C CA . CYS A 1 95 ? 58.26062 28.69156 54.39701 1.000 21.83233 94 CYS A CA 1
ATOM 685 C C . CYS A 1 95 ? 58.96489 27.34209 54.33425 1.000 22.95830 94 CYS A C 1
ATOM 686 O O . CYS A 1 95 ? 60.13653 27.22816 54.70997 1.000 25.98158 94 CYS A O 1
ATOM 689 N N . SER A 1 96 ? 58.25326 26.32625 53.85465 1.000 21.76011 95 SER A N 1
ATOM 690 C CA . SER A 1 96 ? 58.87312 25.03293 53.61743 1.000 22.18194 95 SER A CA 1
ATOM 691 C C . SER A 1 96 ? 59.53489 25.01649 52.24459 1.000 25.73964 95 SER A C 1
ATOM 692 O O . SER A 1 96 ? 59.27811 25.86641 51.38527 1.000 27.28069 95 SER A O 1
ATOM 695 N N . LEU A 1 97 ? 60.38827 24.01594 52.03934 1.000 25.76531 96 LEU A N 1
ATOM 696 C CA . LEU A 1 97 ? 61.06127 23.88173 50.75286 1.000 27.79952 96 LEU A CA 1
ATOM 697 C C . LEU A 1 97 ? 60.10581 23.34213 49.69588 1.000 32.49450 96 LEU A C 1
ATOM 698 O O . LEU A 1 97 ? 59.96540 23.92360 48.61103 1.000 29.42009 96 LEU A O 1
ATOM 703 N N . HIS A 1 98 ? 59.41449 22.24927 50.00766 1.000 26.15369 97 HIS A N 1
ATOM 704 C CA . HIS A 1 98 ? 58.57417 21.55483 49.04390 1.000 26.01682 97 HIS A CA 1
ATOM 705 C C . HIS A 1 98 ? 57.10093 21.66652 49.39591 1.000 28.67537 97 HIS A C 1
ATOM 706 O O . HIS A 1 98 ? 56.71815 21.88822 50.55072 1.000 28.47816 97 HIS A O 1
ATOM 713 N N . ASP A 1 99 ? 56.27214 21.47186 48.37418 1.000 25.45282 98 ASP A N 1
ATOM 714 C CA . ASP A 1 99 ? 54.85178 21.29417 48.61882 1.000 25.56864 98 ASP A CA 1
ATOM 715 C C . ASP A 1 99 ? 54.54690 19.81447 48.82654 1.000 28.28037 98 ASP A C 1
ATOM 716 O O . ASP A 1 99 ? 54.99104 18.97727 48.03414 1.000 29.32776 98 ASP A O 1
ATOM 721 N N . PRO A 1 100 ? 53.81949 19.45902 49.88232 1.000 26.85746 99 PRO A N 1
ATOM 722 C CA . PRO A 1 100 ? 53.55570 18.03612 50.14636 1.000 26.34824 99 PRO A CA 1
ATOM 723 C C . PRO A 1 100 ? 52.58964 17.39757 49.16594 1.000 26.82232 99 PRO A C 1
ATOM 724 O O . PRO A 1 100 ? 52.56528 16.16570 49.07083 1.000 30.10628 99 PRO A O 1
ATOM 728 N N . VAL A 1 101 ? 51.78868 18.18046 48.44712 1.000 25.98936 100 VAL A N 1
ATOM 729 C CA . VAL A 1 101 ? 50.81736 17.60952 47.51453 1.000 27.43424 100 VAL A CA 1
ATOM 730 C C . VAL A 1 101 ? 51.40564 17.45171 46.11707 1.000 30.45089 100 VAL A C 1
ATOM 731 O O . VAL A 1 101 ? 51.13674 16.46566 45.42774 1.000 35.04734 100 VAL A O 1
ATOM 735 N N . THR A 1 102 ? 52.22651 18.40414 45.68886 1.000 28.17633 101 THR A N 1
ATOM 736 C CA . THR A 1 102 ? 52.79234 18.42563 44.33943 1.000 31.84684 101 THR A CA 1
ATOM 737 C C . THR A 1 102 ? 54.29950 18.60229 44.47444 1.000 33.83962 101 THR A C 1
ATOM 738 O O . THR A 1 102 ? 54.83798 19.69882 44.26445 1.000 33.74964 101 THR A O 1
ATOM 742 N N . PRO A 1 103 ? 55.01267 17.53438 44.84599 1.000 34.45424 102 PRO A N 1
ATOM 743 C CA . PRO A 1 103 ? 56.43828 17.66040 45.18315 1.000 34.77152 102 PRO A CA 1
ATOM 744 C C . PRO A 1 103 ? 57.38038 17.75341 43.99098 1.000 42.32086 102 PRO A C 1
ATOM 745 O O . PRO A 1 103 ? 58.57113 18.02742 44.19503 1.000 43.41247 102 PRO A O 1
ATOM 749 N N . GLY A 1 104 ? 56.91336 17.52213 42.76996 1.000 36.95264 103 GLY A N 1
ATOM 750 C CA . GLY A 1 104 ? 57.77281 17.63932 41.61218 1.000 36.30552 103 GLY A CA 1
ATOM 751 C C . GLY A 1 104 ? 58.72659 16.47055 41.46598 1.000 37.13105 103 GLY A C 1
ATOM 752 O O . GLY A 1 104 ? 58.77782 15.56816 42.30764 1.000 41.03640 103 GLY A O 1
ATOM 753 N N . PRO A 1 105 ? 59.51469 16.47191 40.39179 1.000 36.44456 104 PRO A N 1
ATOM 754 C CA . PRO A 1 105 ? 60.33637 15.30070 40.08112 1.000 39.93713 104 PRO A CA 1
ATOM 755 C C . PRO A 1 105 ? 61.52320 15.15907 41.01894 1.000 40.95894 104 PRO A C 1
ATOM 756 O O . PRO A 1 105 ? 62.10008 16.14179 41.49011 1.000 42.73837 104 PRO A O 1
ATOM 760 N N . ALA A 1 106 ? 61.89623 13.90904 41.26932 1.000 42.92476 105 ALA A N 1
ATOM 761 C CA . ALA A 1 106 ? 63.04303 13.59586 42.10686 1.000 49.62431 105 ALA A CA 1
ATOM 762 C C . ALA A 1 106 ? 64.31156 13.46776 41.26626 1.000 49.11324 105 ALA A C 1
ATOM 763 O O . ALA A 1 106 ? 64.26569 13.34359 40.03949 1.000 50.81370 105 ALA A O 1
ATOM 765 N N . GLY A 1 107 ? 65.45497 13.50923 41.94830 1.000 49.38968 106 GLY A N 1
ATOM 766 C CA . GLY A 1 107 ? 66.73835 13.24561 41.32830 1.000 51.35426 106 GLY A CA 1
ATOM 767 C C . GLY A 1 107 ? 67.57140 14.45126 40.94773 1.000 51.13949 106 GLY A C 1
ATOM 768 O O . GLY A 1 107 ? 68.55851 14.28931 40.21917 1.000 49.99954 106 GLY A O 1
ATOM 769 N N . TYR A 1 108 ? 67.22029 15.64858 41.41512 1.000 49.84692 107 TYR A N 1
ATOM 770 C CA . TYR A 1 108 ? 67.93777 16.86076 41.04063 1.000 47.96701 107 TYR A CA 1
ATOM 771 C C . TYR A 1 108 ? 68.75617 17.44705 42.18390 1.000 49.64343 107 TYR A C 1
ATOM 772 O O . TYR A 1 108 ? 69.26661 18.56451 42.05548 1.000 53.32503 107 TYR A O 1
ATOM 781 N N . VAL A 1 109 ? 68.89193 16.73528 43.29556 1.000 43.63875 108 VAL A N 1
ATOM 782 C CA . VAL A 1 109 ? 69.65509 17.23043 44.43450 1.000 41.95007 108 VAL A CA 1
ATOM 783 C C . VAL A 1 109 ? 71.12492 16.89366 44.22645 1.000 44.99976 108 VAL A C 1
ATOM 784 O O . VAL A 1 109 ? 71.47074 15.75243 43.89883 1.000 50.42540 108 VAL A O 1
ATOM 788 N N . THR A 1 110 ? 71.98915 17.88964 44.40400 1.000 43.97657 109 THR A N 1
ATOM 789 C CA . THR A 1 110 ? 73.43227 17.69688 44.43475 1.000 48.84472 109 THR A CA 1
ATOM 790 C C . THR A 1 110 ? 73.97764 18.33456 45.70638 1.000 48.28288 109 THR A C 1
ATOM 791 O O . THR A 1 110 ? 73.23819 18.93093 46.49568 1.000 42.72143 109 THR A O 1
ATOM 795 N N . SER A 1 111 ? 75.29218 18.21669 45.90076 1.000 50.27351 110 SER A N 1
ATOM 796 C CA . SER A 1 111 ? 75.94420 18.91610 46.99974 1.000 50.30099 110 SER A CA 1
ATOM 797 C C . SER A 1 111 ? 75.95827 20.42558 46.79827 1.000 44.95709 110 SER A C 1
ATOM 798 O O . SER A 1 111 ? 76.32201 21.15560 47.72615 1.000 50.33184 110 SER A O 1
ATOM 800 N N . LYS A 1 112 ? 75.56751 20.90832 45.61968 1.000 44.46901 111 LYS A N 1
ATOM 801 C CA . LYS A 1 112 ? 75.60403 22.32813 45.31082 1.000 45.63008 111 LYS A CA 1
ATOM 802 C C . LYS A 1 112 ? 74.23433 22.97998 45.22208 1.000 47.45333 111 LYS A C 1
ATOM 803 O O . LYS A 1 112 ? 74.13362 24.18570 45.45497 1.000 48.61815 111 LYS A O 1
ATOM 805 N N . SER A 1 113 ? 73.17898 22.23617 44.88990 1.000 43.82918 112 SER A N 1
ATOM 806 C CA . SER A 1 113 ? 71.89854 22.89467 44.66635 1.000 39.36296 112 SER A CA 1
ATOM 807 C C . SER A 1 113 ? 70.74230 21.92689 44.87858 1.000 42.67405 112 SER A C 1
ATOM 808 O O . SER A 1 113 ? 70.91637 20.70537 44.91695 1.000 42.75961 112 SER A O 1
ATOM 811 N N . VAL A 1 114 ? 69.55392 22.51475 45.02481 1.000 37.48290 113 VAL A N 1
ATOM 812 C CA . VAL A 1 114 ? 68.27755 21.81209 45.07666 1.000 35.86280 113 VAL A CA 1
ATOM 813 C C . VAL A 1 114 ? 67.33900 22.54233 44.12740 1.000 34.58748 113 VAL A C 1
ATOM 814 O O . VAL A 1 114 ? 67.39142 23.77315 44.02604 1.000 35.72654 113 VAL A O 1
ATOM 818 N N . SER A 1 115 ? 66.48656 21.80032 43.42495 1.000 31.66213 114 SER A N 1
ATOM 819 C CA . SER A 1 115 ? 65.58099 22.41794 42.46289 1.000 29.80701 114 SER A CA 1
ATOM 820 C C . SER A 1 115 ? 64.13096 22.23691 42.88638 1.000 32.64697 114 SER A C 1
ATOM 821 O O . SER A 1 115 ? 63.76447 21.23012 43.50125 1.000 32.22948 114 SER A O 1
ATOM 824 N N . VAL A 1 116 ? 63.30389 23.22977 42.54203 1.000 29.00440 115 VAL A N 1
ATOM 825 C CA . VAL A 1 116 ? 61.87561 23.20059 42.82290 1.000 26.88975 115 VAL A CA 1
ATOM 826 C C . VAL A 1 116 ? 61.12340 23.63183 41.57257 1.000 32.23713 115 VAL A C 1
ATOM 827 O O . VAL A 1 116 ? 61.65046 24.33381 40.70680 1.000 29.53939 115 VAL A O 1
ATOM 831 N N . TRP A 1 117 ? 59.86842 23.20268 41.49136 1.000 30.47394 116 TRP A N 1
ATOM 832 C CA . TRP A 1 117 ? 58.99625 23.56107 40.38171 1.000 26.83010 116 TRP A CA 1
ATOM 833 C C . TRP A 1 117 ? 57.69745 24.12227 40.92675 1.000 25.83925 116 TRP A C 1
ATOM 834 O O . TRP A 1 117 ? 57.07169 23.51108 41.80094 1.000 29.01756 116 TRP A O 1
ATOM 845 N N . GLY A 1 118 ? 57.29230 25.27842 40.40600 1.000 27.17882 117 GLY A N 1
ATOM 846 C CA . GLY A 1 118 ? 55.94383 25.76448 40.61142 1.000 27.88284 117 GLY A CA 1
ATOM 847 C C . GLY A 1 118 ? 55.09538 25.58762 39.36463 1.000 32.75494 117 GLY A C 1
ATOM 848 O O . GLY A 1 118 ? 54.96051 24.47672 38.84155 1.000 33.80485 117 GLY A O 1
ATOM 849 N N . PHE A 1 119 ? 54.52587 26.68533 38.86974 1.000 31.97324 118 PHE A N 1
ATOM 850 C CA . PHE A 1 119 ? 53.67902 26.59894 37.68326 1.000 27.57409 118 PHE A CA 1
ATOM 851 C C . PHE A 1 119 ? 54.48977 26.32977 36.42240 1.000 29.57779 118 PHE A C 1
ATOM 852 O O . PHE A 1 119 ? 54.00988 25.63584 35.51028 1.000 28.26696 118 PHE A O 1
ATOM 860 N N . GLY A 1 120 ? 55.69943 26.87437 36.34131 1.000 24.82709 119 GLY A N 1
ATOM 861 C CA . GLY A 1 120 ? 56.41377 26.93524 35.08424 1.000 28.44950 119 GLY A CA 1
ATOM 862 C C . GLY A 1 120 ? 57.65786 26.08226 34.99498 1.000 31.67074 119 GLY A C 1
ATOM 863 O O . GLY A 1 120 ? 57.57514 24.86501 34.81306 1.000 39.25694 119 GLY A O 1
ATOM 864 N N . GLY A 1 121 ? 58.81967 26.71665 35.10592 1.000 29.15899 120 GLY A N 1
ATOM 865 C CA . GLY A 1 121 ? 60.06927 26.02459 34.88658 1.000 30.12661 120 GLY A CA 1
ATOM 866 C C . GLY A 1 121 ? 60.86999 25.77967 36.14638 1.000 30.69061 120 GLY A C 1
ATOM 867 O O . GLY A 1 121 ? 60.64451 26.41593 37.18151 1.000 30.98210 120 GLY A O 1
ATOM 868 N N . ARG A 1 122 ? 61.81887 24.85421 36.04285 1.000 31.09670 121 ARG A N 1
ATOM 869 C CA . ARG A 1 122 ? 62.72689 24.52376 37.13715 1.000 32.14086 121 ARG A CA 1
ATOM 870 C C . ARG A 1 122 ? 63.41475 25.76574 37.69295 1.000 33.05510 121 ARG A C 1
ATOM 871 O O . ARG A 1 122 ? 63.94294 26.58839 36.93892 1.000 33.45605 121 ARG A O 1
ATOM 879 N N . VAL A 1 123 ? 63.40103 25.90332 39.01759 1.000 32.60357 122 VAL A N 1
ATOM 880 C CA . VAL A 1 123 ? 64.20247 26.90780 39.71265 1.000 33.61553 122 VAL A CA 1
ATOM 881 C C . VAL A 1 123 ? 65.28156 26.15945 40.48513 1.000 33.12289 122 VAL A C 1
ATOM 882 O O . VAL A 1 123 ? 64.98851 25.48255 41.47816 1.000 35.07245 122 VAL A O 1
ATOM 886 N N . GLU A 1 124 ? 66.52842 26.27325 40.02941 1.000 32.21069 123 GLU A N 1
ATOM 887 C CA . GLU A 1 124 ? 67.65560 25.61172 40.67544 1.000 30.32354 123 GLU A CA 1
ATOM 888 C C . GLU A 1 124 ? 68.28222 26.56322 41.68687 1.000 40.43333 123 GLU A C 1
ATOM 889 O O . GLU A 1 124 ? 68.60249 27.70804 41.35096 1.000 39.85296 123 GLU A O 1
ATOM 895 N N . MET A 1 125 ? 68.45536 26.09151 42.92273 1.000 35.77315 124 MET A N 1
ATOM 896 C CA . MET A 1 125 ? 68.86867 26.94909 44.03046 1.000 37.51190 124 MET A CA 1
ATOM 897 C C . MET A 1 125 ? 70.15175 26.42469 44.66110 1.000 32.77754 124 MET A C 1
ATOM 898 O O . MET A 1 125 ? 70.14287 25.38791 45.33353 1.000 36.58666 124 MET A O 1
ATOM 903 N N . THR A 1 126 ? 71.24876 27.14706 44.44851 1.000 35.95503 125 THR A N 1
ATOM 904 C CA . THR A 1 126 ? 72.41030 27.02792 45.31450 1.000 36.64294 125 THR A CA 1
ATOM 905 C C . THR A 1 126 ? 72.08023 27.62929 46.67717 1.000 33.86023 125 THR A C 1
ATOM 906 O O . THR A 1 126 ? 71.01568 28.21512 46.88285 1.000 31.92304 125 THR A O 1
ATOM 910 N N . VAL A 1 127 ? 73.02506 27.51692 47.61583 1.000 37.05610 126 VAL A N 1
ATOM 911 C CA . VAL A 1 127 ? 72.83630 28.13522 48.92610 1.000 36.47693 126 VAL A CA 1
ATOM 912 C C . VAL A 1 127 ? 72.65715 29.64238 48.78354 1.000 33.44966 126 VAL A C 1
ATOM 913 O O . VAL A 1 127 ? 71.73566 30.23183 49.35845 1.000 34.25516 126 VAL A O 1
ATOM 917 N N . SER A 1 128 ? 73.52807 30.29144 48.00780 1.000 36.55077 127 SER A N 1
ATOM 918 C CA . SER A 1 128 ? 73.41771 31.74043 47.86253 1.000 39.51569 127 SER A CA 1
ATOM 919 C C . SER A 1 128 ? 72.11342 32.13407 47.17589 1.000 35.38441 127 SER A C 1
ATOM 920 O O . SER A 1 128 ? 71.47852 33.12322 47.55920 1.000 34.82498 127 SER A O 1
ATOM 923 N N . LYS A 1 129 ? 71.68851 31.37018 46.16426 1.000 36.43151 128 LYS A N 1
ATOM 924 C CA . LYS A 1 129 ? 70.41894 31.67098 45.50557 1.000 33.43710 128 LYS A CA 1
ATOM 925 C C . LYS A 1 129 ? 69.24168 31.43760 46.44531 1.000 34.88526 128 LYS A C 1
ATOM 926 O O . LYS A 1 129 ? 68.32172 32.26137 46.51551 1.000 32.34108 128 LYS A O 1
ATOM 929 N N . PHE A 1 130 ? 69.25969 30.32338 47.18012 1.000 32.35416 129 PHE A N 1
ATOM 930 C CA . PHE A 1 130 ? 68.21103 30.04572 48.15725 1.000 31.73679 129 PHE A CA 1
ATOM 931 C C . PHE A 1 130 ? 68.09505 31.18164 49.17037 1.000 29.23413 129 PHE A C 1
ATOM 932 O O . PHE A 1 130 ? 66.99361 31.66851 49.45181 1.000 28.64393 129 PHE A O 1
ATOM 940 N N . MET A 1 131 ? 69.23143 31.64557 49.70247 1.000 30.28515 130 MET A N 1
ATOM 941 C CA . MET A 1 131 ? 69.18488 32.70251 50.70937 1.000 31.36791 130 MET A CA 1
ATOM 942 C C . MET A 1 131 ? 68.75309 34.03209 50.10643 1.000 31.53806 130 MET A C 1
ATOM 943 O O . MET A 1 131 ? 68.05972 34.81609 50.76201 1.000 32.64703 130 MET A O 1
ATOM 948 N N . ALA A 1 132 ? 69.15508 34.30691 48.86318 1.000 30.75995 131 ALA A N 1
ATOM 949 C CA . ALA A 1 132 ? 68.68052 35.51164 48.19049 1.000 30.45596 131 ALA A CA 1
ATOM 950 C C . ALA A 1 132 ? 67.16543 35.49753 48.05544 1.000 31.38290 131 ALA A C 1
ATOM 951 O O . ALA A 1 132 ? 66.50546 36.52411 48.25550 1.000 31.22329 131 ALA A O 1
ATOM 953 N N . ILE A 1 133 ? 66.59733 34.336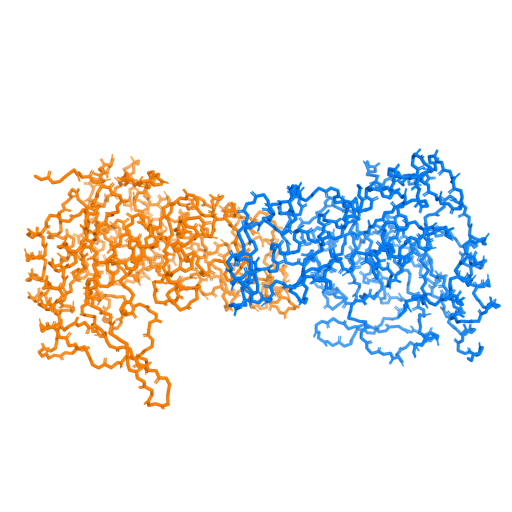01 47.71931 1.000 29.35478 132 ILE A N 1
ATOM 954 C CA . ILE A 1 133 ? 65.14639 34.20733 47.63697 1.000 28.14683 132 ILE A CA 1
ATOM 955 C C . ILE A 1 133 ? 64.51017 34.42519 49.00568 1.000 30.02253 132 ILE A C 1
ATOM 956 O O . ILE A 1 133 ? 63.47470 35.08894 49.12246 1.000 29.70400 132 ILE A O 1
ATOM 961 N N . GLN A 1 134 ? 65.11459 33.87362 50.06355 1.000 28.90907 133 GLN A N 1
ATOM 962 C CA . GLN A 1 134 ? 64.55101 34.07647 51.39439 1.000 30.51652 133 GLN A CA 1
ATOM 963 C C . GLN A 1 134 ? 64.63542 35.53719 51.81206 1.000 28.71864 133 GLN A C 1
ATOM 964 O O . GLN A 1 134 ? 63.79381 36.01039 52.58391 1.000 32.76265 133 GLN A O 1
ATOM 970 N N . GLU A 1 135 ? 65.63904 36.26180 51.31982 1.000 30.29628 134 GLU A N 1
ATOM 971 C CA . GLU A 1 135 ? 65.70817 37.69016 51.60237 1.000 34.65991 134 GLU A CA 1
ATOM 972 C C . GLU A 1 135 ? 64.55663 38.44141 50.95389 1.000 31.75504 134 GLU A C 1
ATOM 973 O O . GLU A 1 135 ? 64.09954 39.45410 51.49241 1.000 35.80243 134 GLU A O 1
ATOM 979 N N . ALA A 1 136 ? 64.08017 37.96550 49.80542 1.000 33.35218 135 ALA A N 1
ATOM 980 C CA . ALA A 1 136 ? 62.90449 38.56441 49.18897 1.000 31.15100 135 ALA A CA 1
ATOM 981 C C . ALA A 1 136 ? 61.62729 38.13968 49.90863 1.000 32.71235 135 ALA A C 1
ATOM 982 O O . ALA A 1 136 ? 60.71638 38.95505 50.09598 1.000 32.29016 135 ALA A O 1
ATOM 984 N N . LEU A 1 137 ? 61.54822 36.87307 50.33068 1.000 25.85202 136 LEU A N 1
ATOM 985 C CA . LEU A 1 137 ? 60.33464 36.38840 50.99065 1.000 25.32945 136 LEU A CA 1
ATOM 986 C C . LEU A 1 137 ? 60.19511 36.94815 52.40203 1.000 28.04416 136 LEU A C 1
ATOM 987 O O . LEU A 1 137 ? 59.08666 37.29162 52.83087 1.000 27.42851 136 LEU A O 1
ATOM 992 N N . GLN A 1 138 ? 61.29540 37.01022 53.14942 1.000 26.15784 137 GLN A N 1
ATOM 993 C CA . GLN A 1 138 ? 61.28717 37.37455 54.55989 1.000 27.90108 137 GLN A CA 1
ATOM 994 C C . GLN A 1 138 ? 60.21075 36.64513 55.37097 1.000 31.58170 137 GLN A C 1
ATOM 995 O O . GLN A 1 138 ? 59.38636 37.28242 56.03449 1.000 29.05029 137 GLN A O 1
ATOM 1001 N N . PRO A 1 139 ? 60.20287 35.31280 55.35476 1.000 29.45130 138 PRO A N 1
ATOM 1002 C CA . PRO A 1 139 ? 59.26400 34.58000 56.20736 1.000 26.92751 138 PRO A CA 1
ATOM 1003 C C . PRO A 1 139 ? 59.68886 34.66385 57.66390 1.000 25.41097 138 PRO A C 1
ATOM 1004 O O . PRO A 1 139 ? 60.84168 34.95306 57.99225 1.000 31.44157 138 PRO A O 1
ATOM 1008 N N . ASP A 1 140 ? 58.73402 34.38303 58.54992 1.000 26.84229 139 ASP A N 1
ATOM 1009 C CA . ASP A 1 140 ? 59.05868 34.34771 59.97444 1.000 28.15128 139 ASP A CA 1
ATOM 1010 C C . ASP A 1 140 ? 59.93856 33.15170 60.31603 1.000 29.25485 139 ASP A C 1
ATOM 1011 O O . ASP A 1 140 ? 60.90657 33.28413 61.07751 1.000 31.50914 139 ASP A O 1
ATOM 1016 N N . TRP A 1 141 ? 59.61790 31.98559 59.76210 1.000 25.99312 140 TRP A N 1
ATOM 1017 C CA . TRP A 1 141 ? 60.41060 30.76744 59.86735 1.000 27.25629 140 TRP A CA 1
ATOM 1018 C C . TRP A 1 141 ? 60.69074 30.25606 58.46410 1.000 26.88606 140 TRP A C 1
ATOM 1019 O O . TRP A 1 141 ? 59.85506 30.40700 57.57802 1.000 25.65723 140 TRP A O 1
ATOM 1030 N N . PHE A 1 142 ? 61.82869 29.59484 58.26151 1.000 29.27209 141 PHE A N 1
ATOM 1031 C CA . PHE A 1 142 ? 61.98416 28.91414 56.98274 1.000 27.94841 141 PHE A CA 1
ATOM 1032 C C . PHE A 1 142 ? 62.78481 27.63164 57.14770 1.000 28.13190 141 PHE A C 1
ATOM 1033 O O . PHE A 1 142 ? 63.76862 27.58699 57.89025 1.000 29.01281 141 PHE A O 1
ATOM 1041 N N . GLN A 1 143 ? 62.32066 26.58057 56.47022 1.000 26.75708 142 GLN A N 1
ATOM 1042 C CA . GLN A 1 143 ? 63.09338 25.35021 56.35503 1.000 25.69548 142 GLN A CA 1
ATOM 1043 C C . GLN A 1 143 ? 64.40539 25.62282 55.63067 1.000 26.00040 142 GLN A C 1
ATOM 1044 O O . GLN A 1 143 ? 64.42004 26.22434 54.55108 1.000 30.05319 142 GLN A O 1
ATOM 1050 N N . CYS A 1 144 ? 65.50505 25.15620 56.21016 1.000 28.34938 143 CYS A N 1
ATOM 1051 C CA . CYS A 1 144 ? 66.79253 25.28970 55.55063 1.000 30.12847 143 CYS A CA 1
ATOM 1052 C C . CYS A 1 144 ? 66.83769 24.42750 54.29326 1.000 33.75728 143 CYS A C 1
ATOM 1053 O O . CYS A 1 144 ? 66.16597 23.39570 54.19617 1.000 32.41644 143 CYS A O 1
ATOM 1056 N N . LEU A 1 145 ? 67.61189 24.88224 53.30747 1.000 32.46343 144 LEU A N 1
ATOM 1057 C CA . LEU A 1 145 ? 67.88822 24.06604 52.13066 1.000 34.77224 144 LEU A CA 1
ATOM 1058 C C . LEU A 1 145 ? 68.40982 22.70692 52.58004 1.000 32.86971 144 LEU A C 1
ATOM 1059 O O . LEU A 1 145 ? 69.25425 22.62691 53.47384 1.000 36.15886 144 LEU A O 1
ATOM 1064 N N . SER A 1 146 ? 67.87324 21.63490 51.99662 1.000 32.86263 145 SER A N 1
ATOM 1065 C CA . SER A 1 146 ? 68.13600 20.30901 52.54629 1.000 36.19388 145 SER A CA 1
ATOM 1066 C C . SER A 1 146 ? 67.95345 19.24909 51.47073 1.000 36.41750 145 SER A C 1
ATOM 1067 O O . SER A 1 146 ? 67.25913 19.46043 50.47219 1.000 38.29252 145 SER A O 1
ATOM 1070 N N . ASP A 1 147 ? 68.58997 18.09564 51.69703 1.000 36.44849 146 ASP A N 1
ATOM 1071 C CA . ASP A 1 147 ? 68.48541 16.93602 50.80997 1.000 33.64437 146 ASP A CA 1
ATOM 1072 C C . ASP A 1 147 ? 67.52749 15.93526 51.44529 1.000 35.46167 146 ASP A C 1
ATOM 1073 O O . ASP A 1 147 ? 67.90560 15.18767 52.34924 1.000 39.76129 146 ASP A O 1
ATOM 1078 N N . GLY A 1 148 ? 66.29272 15.89918 50.95361 1.000 37.46508 147 GLY A N 1
ATOM 1079 C CA . GLY A 1 148 ? 65.32563 14.96569 51.49554 1.000 40.72755 147 GLY A CA 1
ATOM 1080 C C . GLY A 1 148 ? 65.00727 13.79843 50.58441 1.000 41.25857 147 GLY A C 1
ATOM 1081 O O . GLY A 1 148 ? 63.96970 13.15101 50.74402 1.000 44.87058 147 GLY A O 1
ATOM 1082 N N . GLU A 1 149 ? 65.88929 13.50246 49.63217 1.000 42.29523 148 GLU A N 1
ATOM 1083 C CA . GLU A 1 149 ? 65.59227 12.51175 48.60779 1.000 46.13197 148 GLU A CA 1
ATOM 1084 C C . GLU A 1 149 ? 66.29046 11.17869 48.83927 1.000 54.28548 148 GLU A C 1
ATOM 1085 O O . GLU A 1 149 ? 66.29479 10.33617 47.93578 1.000 58.89269 148 GLU A O 1
ATOM 1091 N N . ALA A 1 150 ? 66.86402 10.96192 50.02703 1.000 52.50041 149 ALA A N 1
ATOM 1092 C CA . ALA A 1 150 ? 67.55727 9.70846 50.31082 1.000 59.06298 149 ALA A CA 1
ATOM 1093 C C . ALA A 1 150 ? 66.66173 8.50886 50.01878 1.000 69.12611 149 ALA A C 1
ATOM 1094 O O . ALA A 1 150 ? 67.01637 7.62548 49.23100 1.000 74.74947 149 ALA A O 1
ATOM 1096 N N . SER A 1 151 ? 65.48150 8.47372 50.63518 1.000 72.72268 150 SER A N 1
ATOM 1097 C CA . SER A 1 151 ? 64.47991 7.45146 50.34138 1.000 78.31592 150 SER A CA 1
ATOM 1098 C C . SER A 1 151 ? 63.40442 8.08641 49.46277 1.000 85.73121 150 SER A C 1
ATOM 1099 O O . SER A 1 151 ? 62.34242 8.50322 49.92629 1.000 84.63901 150 SER A O 1
ATOM 1101 N N . CYS A 1 152 ? 63.69934 8.16239 48.16742 1.000 88.61726 151 CYS A N 1
ATOM 1102 C CA . CYS A 1 152 ? 62.77769 8.75738 47.20468 1.000 86.53043 151 CYS A CA 1
ATOM 1103 C C . CYS A 1 152 ? 62.74055 7.95469 45.90861 1.000 86.53519 151 CYS A C 1
ATOM 1104 O O . CYS A 1 152 ? 63.73203 7.88280 45.18215 1.000 85.74851 151 CYS A O 1
ATOM 1107 N N . SER A 1 157 ? 70.21566 1.99347 50.71403 1.000 85.27213 156 SER A N 1
ATOM 1108 C CA . SER A 1 157 ? 71.61321 2.30757 50.43654 1.000 80.78585 156 SER A CA 1
ATOM 1109 C C . SER A 1 157 ? 72.15688 3.31251 51.44562 1.000 76.33579 156 SER A C 1
ATOM 1110 O O . SER A 1 157 ? 71.74727 4.47323 51.46123 1.000 72.93201 156 SER A O 1
ATOM 1112 N N . ILE A 1 158 ? 73.08709 2.85407 52.28743 1.000 75.90353 157 ILE A N 1
ATOM 1113 C CA . ILE A 1 158 ? 73.68773 3.73113 53.28792 1.000 72.37669 157 ILE A CA 1
ATOM 1114 C C . ILE A 1 158 ? 74.45328 4.86375 52.62252 1.000 73.64647 157 ILE A C 1
ATOM 1115 O O . ILE A 1 158 ? 74.59635 5.94866 53.20019 1.000 81.14840 157 ILE A O 1
ATOM 1118 N N . LYS A 1 159 ? 74.96111 4.63488 51.40746 1.000 61.20332 158 LYS A N 1
ATOM 1119 C CA . LYS A 1 159 ? 75.66899 5.68725 50.68532 1.000 62.56477 158 LYS A CA 1
ATOM 1120 C C . LYS A 1 159 ? 74.75990 6.88401 50.43454 1.000 61.96222 158 LYS A C 1
ATOM 1121 O O . LYS A 1 159 ? 75.11141 8.02469 50.75882 1.000 61.80643 158 LYS A O 1
ATOM 1123 N N . ARG A 1 160 ? 73.57798 6.63797 49.86252 1.000 63.19765 159 ARG A N 1
ATOM 1124 C CA . ARG A 1 160 ? 72.64852 7.72711 49.57658 1.000 61.91295 159 ARG A CA 1
ATOM 1125 C C . ARG A 1 160 ? 72.18028 8.40541 50.85724 1.000 59.93818 159 ARG A C 1
ATOM 1126 O O . ARG A 1 160 ? 71.99563 9.62774 50.88958 1.000 55.43943 159 ARG A O 1
ATOM 1134 N N . ALA A 1 161 ? 71.98642 7.62842 51.92564 1.000 61.76406 160 ALA A N 1
ATOM 1135 C CA . ALA A 1 161 ? 71.50407 8.20165 53.17840 1.000 60.36192 160 ALA A CA 1
ATOM 1136 C C . ALA A 1 161 ? 72.58272 9.02858 53.86624 1.000 57.56529 160 ALA A C 1
ATOM 1137 O O . ALA A 1 161 ? 72.29288 10.09407 54.42367 1.000 57.04318 160 ALA A O 1
ATOM 1139 N N . ARG A 1 162 ? 73.82992 8.55569 53.83741 1.000 53.11735 161 ARG A N 1
ATOM 1140 C CA . ARG A 1 162 ? 74.92465 9.30783 54.44383 1.000 55.56579 161 ARG A CA 1
ATOM 1141 C C . ARG A 1 162 ? 75.13107 10.64533 53.74362 1.000 58.15325 161 ARG A C 1
ATOM 1142 O O . ARG A 1 162 ? 75.46430 11.64814 54.38801 1.000 52.27036 161 ARG A O 1
ATOM 1145 N N . LYS A 1 163 ? 74.93227 10.68082 52.42333 1.000 55.14859 162 LYS A N 1
ATOM 1146 C CA . LYS A 1 163 ? 75.09146 11.92897 51.68527 1.000 56.08946 162 LYS A CA 1
ATOM 1147 C C . LYS A 1 163 ? 74.00804 12.93709 52.05436 1.000 53.36052 162 LYS A C 1
ATOM 1148 O O . LYS A 1 163 ? 74.27980 14.14105 52.13543 1.000 56.52635 162 LYS A O 1
ATOM 1150 N N . SER A 1 164 ? 72.77554 12.47024 52.28320 1.000 50.66674 163 SER A N 1
ATOM 1151 C CA . SER A 1 164 ? 71.69877 13.39700 52.62357 1.000 45.18439 163 SER A CA 1
ATOM 1152 C C . SER A 1 164 ? 71.99075 14.12090 53.93232 1.000 48.84520 163 SER A C 1
ATOM 1153 O O . SER A 1 164 ? 71.65612 15.30230 54.08564 1.000 46.37008 163 SER A O 1
ATOM 1156 N N . VAL A 1 165 ? 72.62388 13.43277 54.88449 1.000 48.59195 164 VAL A N 1
ATOM 1157 C CA . VAL A 1 165 ? 72.98328 14.07148 56.14697 1.000 46.22873 164 VAL A CA 1
ATOM 1158 C C . VAL A 1 165 ? 74.08174 15.10476 55.92740 1.000 49.89230 164 VAL A C 1
ATOM 1159 O O . VAL A 1 165 ? 74.00036 16.23753 56.41687 1.000 49.04726 164 VAL A O 1
ATOM 1163 N N . ASP A 1 166 ? 75.12571 14.73085 55.18498 1.000 52.39251 165 ASP A N 1
ATOM 1164 C CA . ASP A 1 166 ? 76.27400 15.61839 55.03306 1.000 50.40321 165 ASP A CA 1
ATOM 1165 C C . ASP A 1 166 ? 75.93949 16.81526 54.14990 1.000 46.21549 165 ASP A C 1
ATOM 1166 O O . ASP A 1 166 ? 76.33701 17.94567 54.45389 1.000 47.14704 165 ASP A O 1
ATOM 1171 N N . ARG A 1 167 ? 75.21025 16.59053 53.05404 1.000 44.86928 166 ARG A N 1
ATOM 1172 C CA . ARG A 1 167 ? 74.74629 17.70958 52.23912 1.000 44.45008 166 ARG A CA 1
ATOM 1173 C C . ARG A 1 167 ? 73.92199 18.68698 53.06541 1.000 44.17395 166 ARG A C 1
ATOM 1174 O O . ARG A 1 167 ? 74.07238 19.90841 52.92990 1.000 44.45880 166 ARG A O 1
ATOM 1182 N N . SER A 1 168 ? 73.04643 18.16559 53.93238 1.000 46.40825 167 SER A N 1
ATOM 1183 C CA . SER A 1 168 ? 72.12716 19.02934 54.66497 1.000 43.30220 167 SER A CA 1
ATOM 1184 C C . SER A 1 168 ? 72.83605 19.79257 55.77355 1.000 40.54960 167 SER A C 1
ATOM 1185 O O . SER A 1 168 ? 72.44855 20.92263 56.08710 1.000 39.72790 167 SER A O 1
ATOM 1188 N N . LEU A 1 169 ? 73.87277 19.20120 56.37483 1.000 41.20101 168 LEU A N 1
ATOM 1189 C CA . LEU A 1 169 ? 74.65875 19.93085 57.36521 1.000 40.98600 168 LEU A CA 1
ATOM 1190 C C . LEU A 1 169 ? 75.50445 21.01476 56.70755 1.000 43.79412 168 LEU A C 1
ATOM 1191 O O . LEU A 1 169 ? 75.67248 22.10363 57.26880 1.000 44.54565 168 LEU A O 1
ATOM 1196 N N . LEU A 1 170 ? 76.05243 20.73454 55.52220 1.000 44.37391 169 LEU A N 1
ATOM 1197 C CA . LEU A 1 170 ? 76.79611 21.75946 54.79871 1.000 47.56630 169 LEU A CA 1
ATOM 1198 C C . LEU A 1 170 ? 75.87673 22.90343 54.39832 1.000 47.47672 169 LEU A C 1
ATOM 1199 O O . LEU A 1 170 ? 76.22535 24.08020 54.55817 1.000 46.63274 169 LEU A O 1
ATOM 1203 N N . PHE A 1 171 ? 74.69327 22.56992 53.87418 1.000 45.73645 170 PHE A N 1
ATOM 1204 C CA . PHE A 1 171 ? 73.69310 23.58780 53.57404 1.000 44.67016 170 PHE A CA 1
ATOM 1205 C C . PHE A 1 171 ? 73.36326 24.40788 54.81518 1.000 45.18615 170 PHE A C 1
ATOM 1206 O O . PHE A 1 171 ? 73.29247 25.64192 54.75894 1.000 43.09923 170 PHE A O 1
ATOM 1214 N N . LEU A 1 172 ? 73.16133 23.73270 55.95088 1.000 43.29484 171 LEU A N 1
ATOM 1215 C CA . LEU A 1 172 ? 72.76832 24.42590 57.17479 1.000 39.57727 171 LEU A CA 1
ATOM 1216 C C . LEU A 1 172 ? 73.84462 25.40481 57.62414 1.000 41.15708 171 LEU A C 1
ATOM 1217 O O . LEU A 1 172 ? 73.55498 26.56969 57.92131 1.000 42.00110 171 LEU A O 1
ATOM 1222 N N . ASP A 1 173 ? 75.09900 24.94847 57.67199 1.000 46.55128 172 ASP A N 1
ATOM 1223 C CA . ASP A 1 173 ? 76.18956 25.82222 58.09096 1.000 44.51617 172 ASP A CA 1
ATOM 1224 C C . ASP A 1 173 ? 76.34319 27.00340 57.13889 1.000 44.52354 172 ASP A C 1
ATOM 1225 O O . ASP A 1 173 ? 76.53599 28.14332 57.57743 1.000 43.12335 172 ASP A O 1
ATOM 1230 N N . SER A 1 174 ? 76.22796 26.75492 55.83108 1.000 43.06925 173 SER A N 1
ATOM 1231 C CA . SER A 1 174 ? 76.37003 27.83216 54.85720 1.000 44.02889 173 SER A CA 1
ATOM 1232 C C . SER A 1 174 ? 75.23811 28.84612 54.97568 1.000 39.70991 173 SER A C 1
ATOM 1233 O O . SER A 1 174 ? 75.46432 30.05511 54.84527 1.000 42.80707 173 SER A O 1
ATOM 1236 N N . CYS A 1 175 ? 74.01224 28.37701 55.21547 1.000 36.50561 174 CYS A N 1
ATOM 1237 C CA . CYS A 1 175 ? 72.88633 29.30096 55.31589 1.000 39.47530 174 CYS A CA 1
ATOM 1238 C C . CYS A 1 175 ? 72.94905 30.11301 56.60357 1.000 38.07648 174 CYS A C 1
ATOM 1239 O O . CYS A 1 175 ? 72.59968 31.29749 56.61306 1.000 40.91977 174 CYS A O 1
ATOM 1242 N N . LEU A 1 176 ? 73.39478 29.49862 57.69886 1.000 40.67373 175 LEU A N 1
ATOM 1243 C CA . LEU A 1 176 ? 73.57245 30.24817 58.93872 1.000 44.04731 175 LEU A CA 1
ATOM 1244 C C . LEU A 1 176 ? 74.60215 31.35977 58.76522 1.000 43.16360 175 LEU A C 1
ATOM 1245 O O . LEU A 1 176 ? 74.40945 32.47855 59.25576 1.000 43.06755 175 LEU A O 1
ATOM 1250 N N . ARG A 1 177 ? 75.69238 31.07402 58.05138 1.000 42.75321 176 ARG A N 1
ATOM 1251 C CA . ARG A 1 177 ? 76.70499 32.09334 57.79050 1.000 46.86983 176 ARG A CA 1
ATOM 1252 C C . ARG A 1 177 ? 76.11516 33.27208 57.02377 1.000 47.00722 176 ARG A C 1
ATOM 1253 O O . ARG A 1 177 ? 76.31264 34.43282 57.39926 1.000 52.36319 176 ARG A O 1
ATOM 1255 N N . LEU A 1 178 ? 75.37247 32.99158 55.94876 1.000 45.05982 177 LEU A N 1
ATOM 1256 C CA . LEU A 1 178 ? 74.78705 34.07133 55.16091 1.000 40.68056 177 LEU A CA 1
ATOM 1257 C C . LEU A 1 178 ? 73.73546 34.84282 55.95020 1.000 43.83467 177 LEU A C 1
ATOM 1258 O O . LEU A 1 178 ? 73.60176 36.05884 55.77225 1.000 44.48893 177 LEU A O 1
ATOM 1263 N N . GLN A 1 179 ? 72.98651 34.16650 56.82635 1.000 46.73323 178 GLN A N 1
ATOM 1264 C CA . GLN A 1 179 ? 72.00537 34.87719 57.64104 1.000 46.22335 178 GLN A CA 1
ATOM 1265 C C . GLN A 1 179 ? 72.67250 35.88931 58.56536 1.000 50.41256 178 GLN A C 1
ATOM 1266 O O . GLN A 1 179 ? 72.09593 36.94810 58.83919 1.000 49.83756 178 GLN A O 1
ATOM 1272 N N . GLU A 1 180 ? 73.88471 35.58885 59.04605 1.000 54.36979 179 GLU A N 1
ATOM 1273 C CA . GLU A 1 180 ? 74.60183 36.53101 59.90276 1.000 56.08070 179 GLU A CA 1
ATOM 1274 C C . GLU A 1 180 ? 74.85413 37.85794 59.19976 1.000 58.77250 179 GLU A C 1
ATOM 1275 O O . GLU A 1 180 ? 74.91875 38.90492 59.85415 1.000 61.58742 179 GLU A O 1
ATOM 1280 N N . GLU A 1 181 ? 75.00429 37.83493 57.87810 1.000 55.31942 180 GLU A N 1
ATOM 1281 C CA . GLU A 1 181 ? 75.31621 39.02212 57.09693 1.000 56.96596 180 GLU A CA 1
ATOM 1282 C C . GLU A 1 181 ? 74.08491 39.67798 56.49138 1.000 55.75153 180 GLU A C 1
ATOM 1283 O O . GLU A 1 181 ? 74.22415 40.65607 55.75169 1.000 56.91454 180 GLU A O 1
ATOM 1289 N N . SER A 1 182 ? 72.89036 39.16841 56.77253 1.000 53.39207 181 SER A N 1
ATOM 1290 C CA . SER A 1 182 ? 71.66926 39.65838 56.14594 1.000 53.72632 181 SER A CA 1
ATOM 1291 C C . SER A 1 182 ? 70.87898 40.48732 57.14688 1.000 54.92125 181 SER A C 1
ATOM 1292 O O . SER A 1 182 ? 70.43357 39.96623 58.17414 1.000 54.91494 181 SER A O 1
ATOM 1295 N N . GLU A 1 183 ? 70.68823 41.76990 56.83419 1.000 59.62994 182 GLU A N 1
ATOM 1296 C CA . GLU A 1 183 ? 69.89104 42.62613 57.70509 1.000 59.21868 182 GLU A CA 1
ATOM 1297 C C . GLU A 1 183 ? 68.44489 42.14860 57.76495 1.000 52.98941 182 GLU A C 1
ATOM 1298 O O . GLU A 1 183 ? 67.87820 41.98520 58.85212 1.000 57.02890 182 GLU A O 1
ATOM 1300 N N . VAL A 1 184 ? 67.83775 41.89332 56.60178 1.000 52.62124 183 VAL A N 1
ATOM 1301 C CA . VAL A 1 184 ? 66.40808 41.59812 56.57052 1.000 45.85224 183 VAL A CA 1
ATOM 1302 C C . VAL A 1 184 ? 66.09624 40.26162 57.23546 1.000 47.49337 183 VAL A C 1
ATOM 1303 O O . VAL A 1 184 ? 65.00886 40.08667 57.79688 1.000 54.65050 183 VAL A O 1
ATOM 1307 N N . LEU A 1 185 ? 67.01994 39.30349 57.19790 1.000 45.82804 184 LEU A N 1
ATOM 1308 C CA . LEU A 1 185 ? 66.75826 37.98355 57.76209 1.000 43.48272 184 LEU A CA 1
ATOM 1309 C C . LEU A 1 185 ? 67.13942 37.87596 59.23615 1.000 45.69783 184 LEU A C 1
ATOM 1310 O O . LEU A 1 185 ? 67.08304 36.77622 59.80010 1.000 39.75680 184 LEU A O 1
ATOM 1315 N N . GLN A 1 186 ? 67.52183 38.98848 59.87108 1.000 52.74424 185 GLN A N 1
ATOM 1316 C CA . GLN A 1 186 ? 67.85033 38.95054 61.29200 1.000 57.02940 185 GLN A CA 1
ATOM 1317 C C . GLN A 1 186 ? 66.63796 38.59084 62.13919 1.000 56.71267 185 GLN A C 1
ATOM 1318 O O . GLN A 1 186 ? 66.78907 38.05100 63.24054 1.000 58.62913 185 GLN A O 1
ATOM 1324 N N . LYS A 1 187 ? 65.43413 38.87569 61.64688 1.000 60.72853 186 LYS A N 1
ATOM 1325 C CA . LYS A 1 187 ? 64.20384 38.57352 62.36118 1.000 64.27825 186 LYS A CA 1
ATOM 1326 C C . LYS A 1 187 ? 63.54327 37.28893 61.87489 1.000 62.47218 186 LYS A C 1
ATOM 1327 O O . LYS A 1 187 ? 62.38563 37.03084 62.22002 1.000 65.07843 186 LYS A O 1
ATOM 1329 N N . SER A 1 188 ? 64.24492 36.48438 61.08237 1.000 51.45215 187 SER A N 1
ATOM 1330 C CA . SER A 1 188 ? 63.73056 35.21132 60.60216 1.000 41.26575 187 SER A CA 1
ATOM 1331 C C . SER A 1 188 ? 64.44362 34.06740 61.31073 1.000 42.37757 187 SER A C 1
ATOM 1332 O O . SER A 1 188 ? 65.57852 34.20984 61.77416 1.000 44.26587 187 SER A O 1
ATOM 1335 N N . VAL A 1 189 ? 63.76446 32.92864 61.38911 1.000 37.47892 188 VAL A N 1
ATOM 1336 C CA . VAL A 1 189 ? 64.21919 31.77835 62.16100 1.000 40.07691 188 VAL A CA 1
ATOM 1337 C C . VAL A 1 189 ? 64.44788 30.61600 61.20401 1.000 35.80842 188 VAL A C 1
ATOM 1338 O O . VAL A 1 189 ? 63.51550 30.18576 60.51241 1.000 36.37109 188 VAL A O 1
ATOM 1342 N N . ILE A 1 190 ? 65.68193 30.10159 61.16848 1.000 34.68262 189 ILE A N 1
ATOM 1343 C CA . ILE A 1 190 ? 65.98119 28.91300 60.37562 1.000 35.75880 189 ILE A CA 1
ATOM 1344 C C . ILE A 1 190 ? 65.51031 27.67345 61.12215 1.000 36.00919 189 ILE A C 1
ATOM 1345 O O . ILE A 1 190 ? 65.66048 27.56381 62.34469 1.000 38.35079 189 ILE A O 1
ATOM 1349 N N . ILE A 1 191 ? 64.93910 26.73141 60.37810 1.000 30.06423 190 ILE A N 1
ATOM 1350 C CA . ILE A 1 191 ? 64.50344 25.44051 60.89572 1.000 29.15989 190 ILE A CA 1
ATOM 1351 C C . ILE A 1 191 ? 65.47357 24.39167 60.36263 1.000 31.46720 190 ILE A C 1
ATOM 1352 O O . ILE A 1 191 ? 65.60501 24.22547 59.14318 1.000 31.52329 190 ILE A O 1
ATOM 1357 N N . GLY A 1 192 ? 66.17696 23.70567 61.26777 1.000 34.53444 191 GLY A N 1
ATOM 1358 C CA . GLY A 1 192 ? 67.06374 22.63360 60.84856 1.000 33.99402 191 GLY A CA 1
ATOM 1359 C C . GLY A 1 192 ? 66.28826 21.40848 60.40077 1.000 33.71970 191 GLY A C 1
ATOM 1360 O O . GLY A 1 192 ? 65.17479 21.14851 60.85343 1.000 34.57256 191 GLY A O 1
ATOM 1361 N N . VAL A 1 193 ? 66.88650 20.64157 59.49118 1.000 31.55068 192 VAL A N 1
ATOM 1362 C CA . VAL A 1 193 ? 66.18349 19.56994 58.79150 1.000 31.48746 192 VAL A CA 1
ATOM 1363 C C . VAL A 1 193 ? 66.87621 18.24578 59.07397 1.000 35.41983 192 VAL A C 1
ATOM 1364 O O . VAL A 1 193 ? 68.02902 18.04299 58.66928 1.000 35.99726 192 VAL A O 1
ATOM 1368 N N . ILE A 1 194 ? 66.16370 17.33729 59.73619 1.000 33.80631 193 ILE A N 1
ATOM 1369 C CA . ILE A 1 194 ? 66.70518 16.01935 60.05319 1.000 34.47204 193 ILE A CA 1
ATOM 1370 C C . ILE A 1 194 ? 66.53260 15.11989 58.83737 1.000 34.57989 193 ILE A C 1
ATOM 1371 O O . ILE A 1 194 ? 65.41483 14.92913 58.34531 1.000 35.45954 193 ILE A O 1
ATOM 1376 N N . GLU A 1 195 ? 67.64023 14.56915 58.34732 1.000 36.93484 194 GLU A N 1
ATOM 1377 C CA . GLU A 1 195 ? 67.58972 13.66565 57.20618 1.000 35.33776 194 GLU A CA 1
ATOM 1378 C C . GLU A 1 195 ? 68.14575 12.31646 57.62688 1.000 42.19357 194 GLU A C 1
ATOM 1379 O O . GLU A 1 195 ? 68.10667 11.98191 58.81276 1.000 40.56381 194 GLU A O 1
ATOM 1385 N N . GLY A 1 196 ? 68.66719 11.53977 56.68203 1.000 45.77603 195 GLY A N 1
ATOM 1386 C CA . GLY A 1 196 ? 69.20202 10.22678 56.98086 1.000 50.19862 195 GLY A CA 1
ATOM 1387 C C . GLY A 1 196 ? 68.43232 9.07729 56.37301 1.000 53.29917 195 GLY A C 1
ATOM 1388 O O . GLY A 1 196 ? 68.87763 7.92811 56.49180 1.000 53.78964 195 GLY A O 1
ATOM 1389 N N . GLY A 1 197 ? 67.29642 9.34239 55.73259 1.000 50.86825 196 GLY A N 1
ATOM 1390 C CA . GLY A 1 197 ? 66.55478 8.28033 55.07549 1.000 51.07084 196 GLY A CA 1
ATOM 1391 C C . GLY A 1 197 ? 66.09795 7.22322 56.05814 1.000 48.58904 196 GLY A C 1
ATOM 1392 O O . GLY A 1 197 ? 65.73077 7.51369 57.20102 1.000 48.50674 196 GLY A O 1
ATOM 1393 N N . ASP A 1 198 ? 66.13334 5.96833 55.61415 1.000 52.95387 197 ASP A N 1
ATOM 1394 C CA . ASP A 1 198 ? 65.69312 4.84548 56.42937 1.000 55.46079 197 ASP A CA 1
ATOM 1395 C C . ASP A 1 198 ? 66.85094 4.14571 57.13363 1.000 58.52801 197 ASP A C 1
ATOM 1396 O O . ASP A 1 198 ? 66.69050 3.01377 57.60344 1.000 57.13015 197 ASP A O 1
ATOM 1401 N N . VAL A 1 199 ? 68.00631 4.79741 57.22448 1.000 55.68734 198 VAL A N 1
ATOM 1402 C CA . VAL A 1 199 ? 69.18088 4.24721 57.89310 1.000 57.47796 198 VAL A CA 1
ATOM 1403 C C . VAL A 1 199 ? 69.24151 4.82742 59.30058 1.000 56.15536 198 VAL A C 1
ATOM 1404 O O . VAL A 1 199 ? 69.39009 6.04266 59.47464 1.000 56.54529 198 VAL A O 1
ATOM 1408 N N A MET A 1 200 ? 69.12670 3.95852 60.31009 0.644 55.41150 199 MET A N 1
ATOM 1409 N N B MET A 1 200 ? 69.14406 3.94890 60.30084 0.356 55.65282 199 MET A N 1
ATOM 1410 C CA A MET A 1 200 ? 69.05887 4.43176 61.69073 0.644 54.34875 199 MET A CA 1
ATOM 1411 C CA B MET A 1 200 ? 69.06465 4.39105 61.68938 0.356 54.52114 199 MET A CA 1
ATOM 1412 C C A MET A 1 200 ? 70.31697 5.19393 62.08779 0.644 53.96621 199 MET A C 1
ATOM 1413 C C B MET A 1 200 ? 70.31188 5.16073 62.11088 0.356 54.34475 199 MET A C 1
ATOM 1414 O O A MET A 1 200 ? 70.23431 6.23546 62.74939 0.644 54.20022 199 MET A O 1
ATOM 1415 O O B MET A 1 200 ? 70.21519 6.17707 62.80902 0.356 54.33605 199 MET A O 1
ATOM 1424 N N . GLU A 1 201 ? 71.49217 4.69265 61.69704 1.000 54.31887 200 GLU A N 1
ATOM 1425 C CA . GLU A 1 201 ? 72.73489 5.35284 62.09122 1.000 54.93760 200 GLU A CA 1
ATOM 1426 C C . GLU A 1 201 ? 72.79599 6.78548 61.57051 1.000 56.95225 200 GLU A C 1
ATOM 1427 O O . GLU A 1 201 ? 73.24072 7.69351 62.28280 1.000 54.64428 200 GLU A O 1
ATOM 1429 N N . GLU A 1 202 ? 72.32745 7.01368 60.34115 1.000 63.95384 201 GLU A N 1
ATOM 1430 C CA . GLU A 1 202 ? 72.38433 8.35693 59.77196 1.000 64.62723 201 GLU A CA 1
ATOM 1431 C C . GLU A 1 202 ? 71.32791 9.26914 60.38579 1.000 57.89365 201 GLU A C 1
ATOM 1432 O O . GLU A 1 202 ? 71.57992 10.46124 60.59797 1.000 52.97932 201 GLU A O 1
ATOM 1438 N N . ARG A 1 203 ? 70.13928 8.73206 60.67045 1.000 51.54183 202 ARG A N 1
ATOM 1439 C CA . ARG A 1 203 ? 69.09769 9.53095 61.31093 1.000 46.74460 202 ARG A CA 1
ATOM 1440 C C . ARG A 1 203 ? 69.58401 10.10341 62.63531 1.000 47.06360 202 ARG A C 1
ATOM 1441 O O . ARG A 1 203 ? 69.40539 11.29362 62.91472 1.000 45.87411 202 ARG A O 1
ATOM 1449 N N . LEU A 1 204 ? 70.21437 9.26551 63.46296 1.000 48.06092 203 LEU A N 1
ATOM 1450 C CA . LEU A 1 204 ? 70.70315 9.73224 64.75584 1.000 41.50018 203 LEU A CA 1
ATOM 1451 C C . LEU A 1 204 ? 71.81591 10.75700 64.59256 1.000 43.11780 203 LEU A C 1
ATOM 1452 O O . LEU A 1 204 ? 71.87642 11.73698 65.34384 1.000 48.85571 203 LEU A O 1
ATOM 1455 N N . ARG A 1 205 ? 72.71568 10.54172 63.62770 1.000 46.01453 204 ARG A N 1
ATOM 1456 C CA . ARG A 1 205 ? 73.77942 11.51047 63.39293 1.000 48.53289 204 ARG A CA 1
ATOM 1457 C C . ARG A 1 205 ? 73.20398 12.83343 62.91154 1.000 48.44865 204 ARG A C 1
ATOM 1458 O O . ARG A 1 205 ? 73.62019 13.90526 63.36948 1.000 49.09345 204 ARG A O 1
ATOM 1466 N N . SER A 1 206 ? 72.23530 12.77669 61.99386 1.000 45.34720 205 SER A N 1
ATOM 1467 C CA . SER A 1 206 ? 71.58467 14.00138 61.54156 1.000 41.82801 205 SER A CA 1
ATOM 1468 C C . SER A 1 206 ? 70.91341 14.71783 62.70387 1.000 44.21709 205 SER A C 1
ATOM 1469 O O . SER A 1 206 ? 71.02200 15.94252 62.83291 1.000 45.78245 205 SER A O 1
ATOM 1472 N N . ALA A 1 207 ? 70.23643 13.96638 63.57701 1.000 40.67113 206 ALA A N 1
ATOM 1473 C CA . ALA A 1 207 ? 69.53880 14.58331 64.70072 1.000 46.63614 206 ALA A CA 1
ATOM 1474 C C . ALA A 1 207 ? 70.51868 15.21846 65.68146 1.000 45.75085 206 ALA A C 1
ATOM 1475 O O . ALA A 1 207 ? 70.33838 16.36984 66.09609 1.000 47.88378 206 ALA A O 1
ATOM 1477 N N . ARG A 1 208 ? 71.57025 14.48612 66.06125 1.000 49.53493 207 ARG A N 1
ATOM 1478 C CA . ARG A 1 208 ? 72.51551 15.01706 67.03962 1.000 46.82879 207 ARG A CA 1
ATOM 1479 C C . ARG A 1 208 ? 73.31490 16.18431 66.47081 1.000 46.27033 207 ARG A C 1
ATOM 1480 O O . ARG A 1 208 ? 73.53239 17.18867 67.15907 1.000 47.96740 207 ARG A O 1
ATOM 1482 N N . GLU A 1 209 ? 73.74353 16.08675 65.21103 1.000 49.08383 208 GLU A N 1
ATOM 1483 C CA . GLU A 1 209 ? 74.56147 17.15195 64.63874 1.000 52.32116 208 GLU A CA 1
ATOM 1484 C C . GLU A 1 209 ? 73.73968 18.40107 64.33221 1.000 47.59537 208 GLU A C 1
ATOM 1485 O O . GLU A 1 209 ? 74.22057 19.52554 64.52127 1.000 47.79890 208 GLU A O 1
ATOM 1491 N N . THR A 1 210 ? 72.50640 18.23784 63.85507 1.000 45.95167 209 THR A N 1
ATOM 1492 C CA . THR A 1 210 ? 71.67984 19.41748 63.61297 1.000 46.66074 209 THR A CA 1
ATOM 1493 C C . THR A 1 210 ? 71.35746 20.13858 64.91691 1.000 42.43279 209 THR A C 1
ATOM 1494 O O . THR A 1 210 ? 71.32615 21.37454 64.95845 1.000 41.29016 209 THR A O 1
ATOM 1498 N N . ALA A 1 211 ? 71.14134 19.38283 65.99551 1.000 41.18560 210 ALA A N 1
ATOM 1499 C CA . ALA A 1 211 ? 70.88281 19.98339 67.29888 1.000 43.55326 210 ALA A CA 1
ATOM 1500 C C . ALA A 1 211 ? 72.06241 20.80623 67.80553 1.000 49.20630 210 ALA A C 1
ATOM 1501 O O . ALA A 1 211 ? 71.88040 21.66034 68.68185 1.000 51.56844 210 ALA A O 1
ATOM 1503 N N . LYS A 1 212 ? 73.26451 20.57436 67.27618 1.000 52.14460 211 LYS A N 1
ATOM 1504 C CA . LYS A 1 212 ? 74.41237 21.37627 67.68638 1.000 56.35957 211 LYS A CA 1
ATOM 1505 C C . LYS A 1 212 ? 74.32539 22.80288 67.15519 1.000 55.48882 211 LYS A C 1
ATOM 1506 O O . LYS A 1 212 ? 74.94316 23.71124 67.72237 1.000 48.65594 211 LYS A O 1
ATOM 1509 N N . ARG A 1 213 ? 73.56386 23.02253 66.07404 1.000 49.28065 212 ARG A N 1
ATOM 1510 C CA . ARG A 1 213 ? 73.46341 24.33745 65.45958 1.000 45.81367 212 ARG A CA 1
ATOM 1511 C C . ARG A 1 213 ? 72.36404 25.16674 66.12694 1.000 42.58013 212 ARG A C 1
ATOM 1512 O O . ARG A 1 213 ? 71.39835 24.61511 66.66347 1.000 44.00912 212 ARG A O 1
ATOM 1520 N N . PRO A 1 214 ? 72.48445 26.50482 66.09595 1.000 45.07559 213 PRO A N 1
ATOM 1521 C CA . PRO A 1 214 ? 71.49752 27.38798 66.74925 1.000 43.74401 213 PRO A CA 1
ATOM 1522 C C . PRO A 1 214 ? 70.24321 27.61104 65.90749 1.000 45.18362 213 PRO A C 1
ATOM 1523 O O . PRO A 1 214 ? 6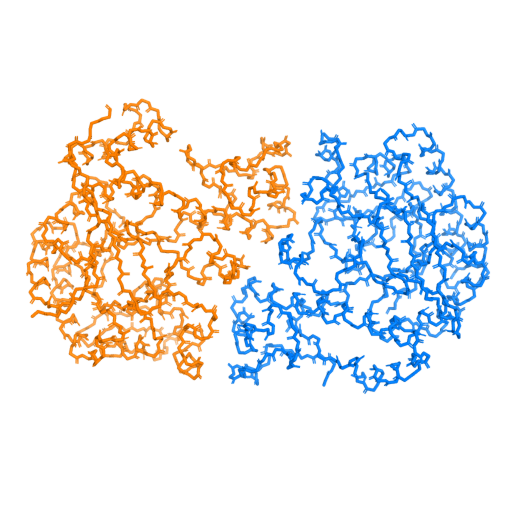9.88345 28.73896 65.55885 1.000 45.59638 213 PRO A O 1
ATOM 1527 N N . VAL A 1 215 ? 69.55623 26.52108 65.58017 1.000 43.38622 214 VAL A N 1
ATOM 1528 C CA . VAL A 1 215 ? 68.31588 26.62345 64.82384 1.000 38.84995 214 VAL A CA 1
ATOM 1529 C C . VAL A 1 215 ? 67.15213 26.89710 65.77309 1.000 38.92610 214 VAL A C 1
ATOM 1530 O O . VAL A 1 215 ? 67.22363 26.65441 66.97831 1.000 40.57341 214 VAL A O 1
ATOM 1534 N N . GLY A 1 216 ? 66.05989 27.42161 65.21864 1.000 38.38337 215 GLY A N 1
ATOM 1535 C CA . GLY A 1 216 ? 64.88530 27.68637 66.02780 1.000 38.44178 215 GLY A CA 1
ATOM 1536 C C . GLY A 1 216 ? 63.97734 26.49694 66.23570 1.000 39.60870 215 GLY A C 1
ATOM 1537 O O . GLY A 1 216 ? 63.06845 26.55872 67.07078 1.000 40.94781 215 GLY A O 1
ATOM 1538 N N . GLY A 1 217 ? 64.21186 25.41677 65.50193 1.000 38.80684 216 GLY A N 1
ATOM 1539 C CA . GLY A 1 217 ? 63.35642 24.24439 65.55947 1.000 34.18472 216 GLY A CA 1
ATOM 1540 C C . GLY A 1 217 ? 63.85748 23.23211 64.55527 1.000 34.07408 216 GLY A C 1
ATOM 1541 O O . GLY A 1 217 ? 64.85139 23.45631 63.85896 1.000 35.16443 216 GLY A O 1
ATOM 1542 N N . PHE A 1 218 ? 63.15767 22.10617 64.48340 1.000 32.53715 217 PHE A N 1
ATOM 1543 C CA . PHE A 1 218 ? 63.57933 20.99624 63.64103 1.000 33.88589 217 PHE A CA 1
ATOM 1544 C C . PHE A 1 218 ? 62.43561 20.52264 62.75977 1.000 33.37191 217 PHE A C 1
ATOM 1545 O O . PHE A 1 218 ? 61.29382 20.42053 63.21175 1.000 30.69537 217 PHE A O 1
ATOM 1553 N N . LEU A 1 219 ? 62.75167 20.23578 61.49960 1.000 32.17628 218 LEU A N 1
ATOM 1554 C CA . LEU A 1 219 ? 61.82388 19.59472 60.57855 1.000 26.63090 218 LEU A CA 1
ATOM 1555 C C . LEU A 1 219 ? 62.21922 18.13475 60.39168 1.000 27.21607 218 LEU A C 1
ATOM 1556 O O . LEU A 1 219 ? 63.35915 17.83892 60.02013 1.000 32.40525 218 LEU A O 1
ATOM 1561 N N . LEU A 1 220 ? 61.27513 17.22994 60.64031 1.000 28.25736 219 LEU A N 1
ATOM 1562 C CA . LEU A 1 220 ? 61.48167 15.79875 60.42268 1.000 27.37184 219 LEU A CA 1
ATOM 1563 C C . LEU A 1 220 ? 61.10660 15.48545 58.97949 1.000 31.40655 219 LEU A C 1
ATOM 1564 O O . LEU A 1 220 ? 59.92409 15.40365 58.64255 1.000 31.82345 219 LEU A O 1
ATOM 1569 N N . ASP A 1 221 ? 62.11476 15.30728 58.12553 1.000 30.17592 220 ASP A N 1
ATOM 1570 C CA . ASP A 1 221 ? 61.92618 15.15165 56.68653 1.000 30.50061 220 ASP A CA 1
ATOM 1571 C C . ASP A 1 221 ? 62.09156 13.68549 56.30267 1.000 33.11032 220 ASP A C 1
ATOM 1572 O O . ASP A 1 221 ? 62.93102 12.98007 56.86400 1.000 36.76233 220 ASP A O 1
ATOM 1577 N N . GLY A 1 222 ? 61.29002 13.22899 55.34749 1.000 36.02425 221 GLY A N 1
ATOM 1578 C CA . GLY A 1 222 ? 61.44871 11.89618 54.79959 1.000 39.16727 221 GLY A CA 1
ATOM 1579 C C . GLY A 1 222 ? 60.57901 10.81365 55.40086 1.000 41.63367 221 GLY A C 1
ATOM 1580 O O . GLY A 1 222 ? 60.77086 9.63872 55.06559 1.000 46.50082 221 GLY A O 1
ATOM 1581 N N . PHE A 1 223 ? 59.63379 11.15821 56.27053 1.000 39.44632 222 PHE A N 1
ATOM 1582 C CA . PHE A 1 223 ? 58.77424 10.15727 56.89221 1.000 41.93965 222 PHE A CA 1
ATOM 1583 C C . PHE A 1 223 ? 57.43605 9.99077 56.18353 1.000 49.96052 222 PHE A C 1
ATOM 1584 O O . PHE A 1 223 ? 56.60625 9.19877 56.64472 1.000 56.21944 222 PHE A O 1
ATOM 1592 N N . GLN A 1 224 ? 57.21010 10.71076 55.08523 1.000 46.10977 223 GLN A N 1
ATOM 1593 C CA . GLN A 1 224 ? 55.95477 10.60809 54.35154 1.000 53.36649 223 GLN A CA 1
ATOM 1594 C C . GLN A 1 224 ? 55.67735 9.16742 53.93925 1.000 61.23305 223 GLN A C 1
ATOM 1595 O O . GLN A 1 224 ? 56.56716 8.45769 53.46483 1.000 62.38792 223 GLN A O 1
ATOM 1601 N N . GLY A 1 225 ? 54.43169 8.74000 54.12069 1.000 63.85570 224 GLY A N 1
ATOM 1602 C CA . GLY A 1 225 ? 54.02107 7.40203 53.73660 1.000 70.94977 224 GLY A CA 1
ATOM 1603 C C . GLY A 1 225 ? 53.51482 7.31493 52.30828 1.000 74.36189 224 GLY A C 1
ATOM 1604 O O . GLY A 1 225 ? 52.59612 6.54971 52.00758 1.000 76.30380 224 GLY A O 1
ATOM 1605 N N . VAL A 1 229 ? 52.59706 6.23125 57.00751 1.000 69.18074 228 VAL A N 1
ATOM 1606 C CA . VAL A 1 229 ? 53.83966 6.17024 57.76725 1.000 65.81892 228 VAL A CA 1
ATOM 1607 C C . VAL A 1 229 ? 54.03862 4.77006 58.33428 1.000 65.52570 228 VAL A C 1
ATOM 1608 O O . VAL A 1 229 ? 53.27315 4.32371 59.18781 1.000 68.94111 228 VAL A O 1
ATOM 1612 N N . THR A 1 230 ? 55.07736 4.08754 57.85900 1.000 64.34295 229 THR A N 1
ATOM 1613 C CA . THR A 1 230 ? 55.32681 2.70924 58.25544 1.000 62.28784 229 THR A CA 1
ATOM 1614 C C . THR A 1 230 ? 55.67542 2.62298 59.73912 1.000 56.37890 229 THR A C 1
ATOM 1615 O O . THR A 1 230 ? 56.08036 3.60141 60.37002 1.000 50.47995 229 THR A O 1
ATOM 1619 N N . GLU A 1 231 ? 55.51130 1.42066 60.29782 1.000 53.79498 230 GLU A N 1
ATOM 1620 C CA . GLU A 1 231 ? 55.93699 1.18721 61.67377 1.000 50.15596 230 GLU A CA 1
ATOM 1621 C C . GLU A 1 231 ? 57.44982 1.29967 61.81271 1.000 47.02889 230 GLU A C 1
ATOM 1622 O O . GLU A 1 231 ? 57.94749 1.70135 62.87119 1.000 50.18743 230 GLU A O 1
ATOM 1624 N N . THR A 1 232 ? 58.19274 0.95406 60.75868 1.000 49.12789 231 THR A N 1
ATOM 1625 C CA . THR A 1 232 ? 59.64122 1.13004 60.77696 1.000 53.05017 231 THR A CA 1
ATOM 1626 C C . THR A 1 232 ? 60.01081 2.60684 60.86660 1.000 50.51915 231 THR A C 1
ATOM 1627 O O . THR A 1 232 ? 60.90430 2.99259 61.62969 1.000 49.84948 231 THR A O 1
ATOM 1630 N N . ARG A 1 233 ? 59.32723 3.45350 60.09293 1.000 46.50460 232 ARG A N 1
ATOM 1631 C CA . ARG A 1 233 ? 59.63798 4.87898 60.13002 1.000 45.13655 232 ARG A CA 1
ATOM 1632 C C . ARG A 1 233 ? 59.17360 5.52303 61.43051 1.000 45.30537 232 ARG A C 1
ATOM 1633 O O . ARG A 1 233 ? 59.82104 6.45408 61.92207 1.000 44.46614 232 ARG A O 1
ATOM 1641 N N . LEU A 1 234 ? 58.07707 5.03023 62.01487 1.000 44.29032 233 LEU A N 1
ATOM 1642 C CA . LEU A 1 234 ? 57.66108 5.51931 63.32619 1.000 45.34403 233 LEU A CA 1
ATOM 1643 C C . LEU A 1 234 ? 58.72459 5.26024 64.38406 1.000 44.80000 233 LEU A C 1
ATOM 1644 O O . LEU A 1 234 ? 58.90007 6.07425 65.30005 1.000 42.19409 233 LEU A O 1
ATOM 1649 N N . HIS A 1 235 ? 59.44208 4.13590 64.28508 1.000 46.14951 234 HIS A N 1
ATOM 1650 C CA . HIS A 1 235 ? 60.50807 3.88098 65.24803 1.000 46.47442 234 HIS A CA 1
ATOM 1651 C C . HIS A 1 235 ? 61.73435 4.73480 64.95692 1.000 43.91552 234 HIS A C 1
ATOM 1652 O O . HIS A 1 235 ? 62.41929 5.17439 65.88792 1.000 44.21162 234 HIS A O 1
ATOM 1659 N N . LEU A 1 236 ? 62.03965 4.96405 63.67588 1.000 40.36897 235 LEU A N 1
ATOM 1660 C CA . LEU A 1 236 ? 63.04217 5.96936 63.34125 1.000 44.94869 235 LEU A CA 1
ATOM 1661 C C . LEU A 1 236 ? 62.65665 7.32256 63.92347 1.000 44.22010 235 LEU A C 1
ATOM 1662 O O . LEU A 1 236 ? 63.50214 8.03504 64.47827 1.000 42.02453 235 LEU A O 1
ATOM 1667 N N . LEU A 1 237 ? 61.37008 7.67362 63.83406 1.000 40.86148 236 LEU A N 1
ATOM 1668 C CA . LEU A 1 237 ? 60.90669 8.97698 64.30130 1.000 38.20813 236 LEU A CA 1
ATOM 1669 C C . LEU A 1 237 ? 61.12056 9.14293 65.80278 1.000 38.99070 236 LEU A C 1
ATOM 1670 O O . LEU A 1 237 ? 61.68578 10.14574 66.25240 1.000 36.75573 236 LEU A O 1
ATOM 1675 N N . SER A 1 238 ? 60.67064 8.17069 66.60144 1.000 40.87155 237 SER A N 1
ATOM 1676 C CA . SER A 1 238 ? 60.85160 8.28922 68.04453 1.000 39.03915 237 SER A CA 1
ATOM 1677 C C . SER A 1 238 ? 62.32512 8.23370 68.42238 1.000 43.55455 237 SER A C 1
ATOM 1678 O O . SER A 1 238 ? 62.74779 8.88960 69.38394 1.000 39.28605 237 SER A O 1
ATOM 1681 N N . SER A 1 239 ? 63.11945 7.46788 67.67217 1.000 42.91183 238 SER A N 1
ATOM 1682 C CA . SER A 1 239 ? 64.55866 7.45548 67.89725 1.000 48.79163 238 SER A CA 1
ATOM 1683 C C . SER A 1 239 ? 65.15860 8.83457 67.67298 1.000 45.63994 238 SER A C 1
ATOM 1684 O O . SER A 1 239 ? 66.05979 9.25329 68.40897 1.000 46.44152 238 SER A O 1
ATOM 1687 N N . VAL A 1 240 ? 64.65813 9.56160 66.66885 1.000 40.29541 239 VAL A N 1
ATOM 1688 C CA . VAL A 1 240 ? 65.21211 10.87404 66.34655 1.000 39.12372 239 VAL A CA 1
ATOM 1689 C C . VAL A 1 240 ? 64.80101 11.90340 67.39364 1.000 40.49422 239 VAL A C 1
ATOM 1690 O O . VAL A 1 240 ? 65.63396 12.66947 67.89129 1.000 38.10218 239 VAL A O 1
ATOM 1694 N N . THR A 1 241 ? 63.51223 11.93956 67.74906 1.000 36.80724 240 THR A N 1
ATOM 1695 C CA . THR A 1 241 ? 63.04966 12.97165 68.66914 1.000 37.95927 240 THR A CA 1
ATOM 1696 C C . THR A 1 241 ? 63.65917 12.81799 70.05735 1.000 43.27628 240 THR A C 1
ATOM 1697 O O . THR A 1 241 ? 63.76059 13.80853 70.78979 1.000 44.60768 240 THR A O 1
ATOM 1701 N N . ALA A 1 242 ? 64.09393 11.60928 70.42177 1.000 48.93900 241 ALA A N 1
ATOM 1702 C CA . ALA A 1 242 ? 64.77101 11.42092 71.70115 1.000 49.31502 241 ALA A CA 1
ATOM 1703 C C . ALA A 1 242 ? 66.08811 12.18748 71.76375 1.000 53.33627 241 ALA A C 1
ATOM 1704 O O . ALA A 1 242 ? 66.55369 12.52983 72.85735 1.000 55.39590 241 ALA A O 1
ATOM 1706 N N . GLU A 1 243 ? 66.70114 12.46638 70.61122 1.000 47.55704 242 GLU A N 1
ATOM 1707 C CA . GLU A 1 243 ? 67.97618 13.17015 70.55519 1.000 47.37863 242 GLU A CA 1
ATOM 1708 C C . GLU A 1 243 ? 67.82494 14.68359 70.48364 1.000 47.76267 242 GLU A C 1
ATOM 1709 O O . GLU A 1 243 ? 68.82750 15.39494 70.59728 1.000 49.18328 242 GLU A O 1
ATOM 1715 N N . LEU A 1 244 ? 66.60139 15.19405 70.27901 1.000 41.57840 243 LEU A N 1
ATOM 1716 C CA . LEU A 1 244 ? 66.37594 16.61688 70.10665 1.000 41.19619 243 LEU A CA 1
ATOM 1717 C C . LEU A 1 244 ? 66.04174 17.28283 71.43717 1.000 39.11412 243 LEU A C 1
ATOM 1718 O O . LEU A 1 244 ? 65.38984 16.67983 72.29358 1.000 44.70360 243 LEU A O 1
ATOM 1723 N N . PRO A 1 245 ? 66.46859 18.53183 71.62434 1.000 44.98117 244 PRO A N 1
ATOM 1724 C CA . PRO A 1 245 ? 66.13567 19.24556 72.86114 1.000 46.39620 244 PRO A CA 1
ATOM 1725 C C . PRO A 1 245 ? 64.63313 19.41660 73.01060 1.000 51.20684 244 PRO A C 1
ATOM 1726 O O . PRO A 1 245 ? 63.89182 19.50177 72.02763 1.000 48.65874 244 PRO A O 1
ATOM 1730 N N . GLU A 1 246 ? 64.18765 19.47193 74.26580 1.000 47.87238 245 GLU A N 1
ATOM 1731 C CA . GLU A 1 246 ? 62.76371 19.57830 74.56618 1.000 43.69385 245 GLU A CA 1
ATOM 1732 C C . GLU A 1 246 ? 62.19439 20.96827 74.30421 1.000 41.93378 245 GLU A C 1
ATOM 1733 O O . GLU A 1 246 ? 60.99234 21.08825 74.04338 1.000 41.37693 245 GLU A O 1
ATOM 1735 N N . ASP A 1 247 ? 63.02157 22.01006 74.34523 1.000 40.83542 246 ASP A N 1
ATOM 1736 C CA . ASP A 1 247 ? 62.54379 23.38644 74.34487 1.000 42.52510 246 ASP A CA 1
ATOM 1737 C C . ASP A 1 247 ? 62.50257 24.01778 72.95723 1.000 40.43971 246 ASP A C 1
ATOM 1738 O O . ASP A 1 247 ? 62.37607 25.24357 72.85402 1.000 40.27149 246 ASP A O 1
ATOM 1743 N N . LYS A 1 248 ? 62.59851 23.21785 71.89214 1.000 36.94062 247 LYS A N 1
ATOM 1744 C CA . LYS A 1 248 ? 62.43678 23.71977 70.54020 1.000 31.62226 247 LYS A CA 1
ATOM 1745 C C . LYS A 1 248 ? 61.36042 22.91486 69.82330 1.000 29.30385 247 LYS A C 1
ATOM 1746 O O . LYS A 1 248 ? 61.24417 21.70689 70.04612 1.000 34.83572 247 LYS A O 1
ATOM 1752 N N . PRO A 1 249 ? 60.57021 23.54825 68.96239 1.000 29.63119 248 PRO A N 1
ATOM 1753 C CA . PRO A 1 249 ? 59.45577 22.83593 68.32459 1.000 31.47978 248 PRO A CA 1
ATOM 1754 C C . PRO A 1 249 ? 59.92290 21.83119 67.27976 1.000 34.27055 248 PRO A C 1
ATOM 1755 O O . PRO A 1 249 ? 60.94255 22.01682 66.61127 1.000 29.65892 248 PRO A O 1
ATOM 1759 N N . ARG A 1 250 ? 59.14488 20.75500 67.14122 1.000 30.58989 249 ARG A N 1
ATOM 1760 C CA . ARG A 1 250 ? 59.39070 19.70313 66.16076 1.000 29.43848 249 ARG A CA 1
ATOM 1761 C C . ARG A 1 250 ? 58.29184 19.73458 65.10486 1.000 25.93222 249 ARG A C 1
ATOM 1762 O O . ARG A 1 250 ? 57.12505 19.48099 65.41754 1.000 26.27960 249 ARG A O 1
ATOM 1770 N N . LEU A 1 251 ? 58.67092 20.02258 63.86041 1.000 24.36327 250 LEU A N 1
ATOM 1771 C CA . LEU A 1 251 ? 57.76932 20.02265 62.71643 1.000 26.23739 250 LEU A CA 1
ATOM 1772 C C . LEU A 1 251 ? 57.96607 18.74672 61.90435 1.000 25.40036 250 LEU A C 1
ATOM 1773 O O . LEU A 1 251 ? 59.05086 18.15991 61.89449 1.000 29.08689 250 LEU A O 1
ATOM 1778 N N . ILE A 1 252 ? 56.92336 18.33505 61.19362 1.000 26.12007 251 ILE A N 1
ATOM 1779 C CA . ILE A 1 252 ? 57.02986 17.19476 60.28736 1.000 27.44448 251 ILE A CA 1
ATOM 1780 C C . ILE A 1 252 ? 56.28722 17.53720 59.00294 1.000 24.88518 251 ILE A C 1
ATOM 1781 O O . ILE A 1 252 ? 55.26500 18.23348 59.02608 1.000 25.79608 251 ILE A O 1
ATOM 1786 N N . CYS A 1 253 ? 56.81718 17.08060 57.87442 1.000 24.93998 252 CYS A N 1
ATOM 1787 C CA . CYS A 1 253 ? 56.19220 17.35011 56.59170 1.000 23.49420 252 CYS A CA 1
ATOM 1788 C C . CYS A 1 253 ? 55.62080 16.06613 56.00807 1.000 21.16371 252 CYS A C 1
ATOM 1789 O O . CYS A 1 253 ? 56.09646 14.95824 56.29797 1.000 26.40613 252 CYS A O 1
ATOM 1792 N N . GLY A 1 254 ? 54.57065 16.23172 55.20676 1.000 22.58403 253 GLY A N 1
ATOM 1793 C CA . GLY A 1 254 ? 53.94601 15.12316 54.51592 1.000 24.44262 253 GLY A CA 1
ATOM 1794 C C . GLY A 1 254 ? 53.14363 14.19227 55.39061 1.000 26.55525 253 GLY A C 1
ATOM 1795 O O . GLY A 1 254 ? 52.84388 13.07369 54.96269 1.000 25.89373 253 GLY A O 1
ATOM 1796 N N . VAL A 1 255 ? 52.79645 14.60367 56.60989 1.000 24.40377 254 VAL A N 1
ATOM 1797 C CA . VAL A 1 255 ? 52.04095 13.76907 57.53942 1.000 23.80398 254 VAL A CA 1
ATOM 1798 C C . VAL A 1 255 ? 50.86917 14.60275 58.03470 1.000 23.47824 254 VAL A C 1
ATOM 1799 O O . VAL A 1 255 ? 51.05519 15.54022 58.82088 1.000 25.04521 254 VAL A O 1
ATOM 1803 N N . SER A 1 256 ? 49.66799 14.27537 57.56785 1.000 21.06141 255 SER A N 1
ATOM 1804 C CA . SER A 1 256 ? 48.50199 15.11052 57.83754 1.000 19.42255 255 SER A CA 1
ATOM 1805 C C . SER A 1 256 ? 47.21874 14.32372 58.10226 1.000 21.41408 255 SER A C 1
ATOM 1806 O O . SER A 1 256 ? 46.29425 14.87617 58.71085 1.000 21.93941 255 SER A O 1
ATOM 1809 N N . ARG A 1 257 ? 47.11287 13.06860 57.67597 1.000 21.23570 256 ARG A N 1
ATOM 1810 C CA . ARG A 1 257 ? 45.90614 12.30494 57.95515 1.000 20.09799 256 ARG A CA 1
ATOM 1811 C C . ARG A 1 257 ? 45.76992 12.10567 59.46484 1.000 21.05094 256 ARG A C 1
ATOM 1812 O O . ARG A 1 257 ? 46.77446 11.89362 60.14457 1.000 20.74453 256 ARG A O 1
ATOM 1820 N N . PRO A 1 258 ? 44.54808 12.16311 60.01524 1.000 19.97337 257 PRO A N 1
ATOM 1821 C CA . PRO A 1 258 ? 44.40706 12.19539 61.48809 1.000 21.08355 257 PRO A CA 1
ATOM 1822 C C . PRO A 1 258 ? 45.04823 11.03222 62.22733 1.000 22.49116 257 PRO A C 1
ATOM 1823 O O . PRO A 1 258 ? 45.63163 11.24957 63.29793 1.000 23.31390 257 PRO A O 1
ATOM 1827 N N . ASP A 1 259 ? 44.94719 9.80042 61.70904 1.000 22.14358 258 ASP A N 1
ATOM 1828 C CA . ASP A 1 259 ? 45.56164 8.67530 62.40748 1.000 27.65409 258 ASP A CA 1
ATOM 1829 C C . ASP A 1 259 ? 47.07892 8.82353 62.45850 1.000 24.67494 258 ASP A C 1
ATOM 1830 O O . ASP A 1 259 ? 47.69700 8.58721 63.50537 1.000 23.85082 258 ASP A O 1
ATOM 1835 N N . GLU A 1 260 ? 47.69258 9.22656 61.33989 1.000 25.01008 259 GLU A N 1
ATOM 1836 C CA . GLU A 1 260 ? 49.14041 9.40641 61.30653 1.000 24.23270 259 GLU A CA 1
ATOM 1837 C C . GLU A 1 260 ? 49.57111 10.54283 62.22439 1.000 23.43288 259 GLU A C 1
ATOM 1838 O O . GLU A 1 260 ? 50.60684 10.45638 62.89273 1.000 24.41272 259 GLU A O 1
ATOM 1844 N N . VAL A 1 261 ? 48.79448 11.62476 62.24769 1.000 22.01053 260 VAL A N 1
ATOM 1845 C CA . VAL A 1 261 ? 49.08603 12.73454 63.15030 1.000 23.21245 260 VAL A CA 1
ATOM 1846 C C . VAL A 1 261 ? 49.18534 12.23627 64.59165 1.000 24.31798 260 VAL A C 1
ATOM 1847 O O . VAL A 1 261 ? 50.16021 12.51293 65.29915 1.000 23.79360 260 VAL A O 1
ATOM 1851 N N . LEU A 1 262 ? 48.19720 11.45246 65.03401 1.000 22.75611 261 LEU A N 1
ATOM 1852 C CA . LEU A 1 262 ? 48.20073 10.97044 66.41652 1.000 23.03577 261 LEU A CA 1
ATOM 1853 C C . LEU A 1 262 ? 49.41659 10.09468 66.70986 1.000 25.79657 261 LEU A C 1
ATOM 1854 O O . LEU A 1 262 ? 49.99091 10.16754 67.80367 1.000 27.91497 261 LEU A O 1
ATOM 1859 N N . GLU A 1 263 ? 49.81746 9.25181 65.75361 1.000 24.89362 262 GLU A N 1
ATOM 1860 C CA . GLU A 1 263 ? 50.99009 8.40996 65.96534 1.000 25.90688 262 GLU A CA 1
ATOM 1861 C C . GLU A 1 263 ? 52.24281 9.25215 66.15519 1.000 25.33499 262 GLU A C 1
ATOM 1862 O O . GLU A 1 263 ? 53.10875 8.91716 66.97717 1.000 29.36683 262 GLU A O 1
ATOM 1868 N N . CYS A 1 264 ? 52.34912 10.35919 65.41841 1.000 25.90257 263 CYS A N 1
ATOM 1869 C CA . CYS A 1 264 ? 53.53694 11.19928 65.51515 1.000 27.46526 263 CYS A CA 1
ATOM 1870 C C . CYS A 1 264 ? 53.53184 12.05127 66.77843 1.000 26.29987 263 CYS A C 1
ATOM 1871 O O . CYS A 1 264 ? 54.59329 12.28876 67.36660 1.000 28.56464 263 CYS A O 1
ATOM 1874 N N . ILE A 1 265 ? 52.35380 12.52046 67.20562 1.000 27.28537 264 ILE A N 1
ATOM 1875 C CA . ILE A 1 265 ? 52.26500 13.26950 68.45683 1.000 26.24966 264 ILE A CA 1
ATOM 1876 C C . ILE A 1 265 ? 52.77101 12.42057 69.62022 1.000 28.66190 264 ILE A C 1
ATOM 1877 O O . ILE A 1 265 ? 53.50831 12.90887 70.48453 1.000 32.19756 264 ILE A O 1
ATOM 1882 N N . GLU A 1 266 ? 52.41200 11.12675 69.64279 1.000 26.87878 265 GLU A N 1
ATOM 1883 C CA . GLU A 1 266 ? 52.87939 10.22419 70.69225 1.000 30.12740 265 GLU A CA 1
ATOM 1884 C C . GLU A 1 266 ? 54.38896 10.08414 70.72047 1.000 31.18324 265 GLU A C 1
ATOM 1885 O O . GLU A 1 266 ? 54.93245 9.57344 71.70760 1.000 35.88576 265 GLU A O 1
ATOM 1891 N N . ARG A 1 267 ? 55.06601 10.45716 69.63752 1.000 29.35125 266 ARG A N 1
ATOM 1892 C CA . ARG A 1 267 ? 56.50456 10.30097 69.51124 1.000 36.27468 266 ARG A CA 1
ATOM 1893 C C . ARG A 1 267 ? 57.22113 11.64617 69.49791 1.000 37.19026 266 ARG A C 1
ATOM 1894 O O . ARG A 1 267 ? 58.34145 11.74833 68.98790 1.000 38.80531 266 ARG A O 1
ATOM 1902 N N . GLY A 1 268 ? 56.58449 12.68021 70.04696 1.000 32.73166 267 GLY A N 1
ATOM 1903 C CA . GLY A 1 268 ? 57.24207 13.94679 70.28690 1.000 31.86361 267 GLY A CA 1
ATOM 1904 C C . GLY A 1 268 ? 57.16354 14.97488 69.18008 1.000 30.87552 267 GLY A C 1
ATOM 1905 O O . GLY A 1 268 ? 57.92717 15.94515 69.21428 1.000 34.18700 267 GLY A O 1
ATOM 1906 N N . VAL A 1 269 ? 56.26958 14.81165 68.19845 1.000 27.47725 268 VAL A N 1
ATOM 1907 C CA . VAL A 1 269 ? 56.16775 15.77054 67.10273 1.000 27.64274 268 VAL A CA 1
ATOM 1908 C C . VAL A 1 269 ? 55.09082 16.79642 67.43861 1.000 28.28481 268 VAL A C 1
ATOM 1909 O O . VAL A 1 269 ? 54.01024 16.44099 67.92456 1.000 29.49114 268 VAL A O 1
ATOM 1913 N N . ASP A 1 270 ? 55.37323 18.07463 67.16412 1.000 24.87045 269 ASP A N 1
ATOM 1914 C CA . ASP A 1 270 ? 54.51506 19.17545 67.60550 1.000 23.98066 269 ASP A CA 1
ATOM 1915 C C . ASP A 1 270 ? 53.63702 19.77353 66.51279 1.000 23.02885 269 ASP A C 1
ATOM 1916 O O . ASP A 1 270 ? 52.49120 20.13907 66.79235 1.000 24.17883 269 ASP A O 1
ATOM 1921 N N . LEU A 1 271 ? 54.16019 19.95794 65.29884 1.000 22.32668 270 LEU A N 1
ATOM 1922 C CA . LEU A 1 271 ? 53.48879 20.76497 64.28394 1.000 20.43341 270 LEU A CA 1
ATOM 1923 C C . LEU A 1 271 ? 53.36973 20.00120 62.97365 1.000 24.43260 270 LEU A C 1
ATOM 1924 O O . LEU A 1 271 ? 54.33261 19.37932 62.51155 1.000 25.43435 270 LEU A O 1
ATOM 1929 N N . PHE A 1 272 ? 52.18634 20.08498 62.37201 1.000 20.79078 271 PHE A N 1
ATOM 1930 C CA . PHE A 1 272 ? 51.82059 19.30097 61.20046 1.000 21.85371 271 PHE A CA 1
ATOM 1931 C C . PHE A 1 272 ? 51.30844 20.20176 60.08943 1.000 20.85606 271 PHE A C 1
ATOM 1932 O O . PHE A 1 272 ? 50.71712 21.24751 60.34645 1.000 23.32185 271 PHE A O 1
ATOM 1940 N N . GLU A 1 273 ? 51.54276 19.78157 58.84811 1.000 20.87182 272 GLU A N 1
ATOM 1941 C CA . GLU A 1 273 ? 50.94251 20.43700 57.69629 1.000 20.46088 272 GLU A CA 1
ATOM 1942 C C . GLU A 1 273 ? 49.47210 20.04915 57.59967 1.000 22.30187 272 GLU A C 1
ATOM 1943 O O . GLU A 1 273 ? 49.07760 18.94854 57.99857 1.000 23.10356 272 GLU A O 1
ATOM 1949 N N . SER A 1 274 ? 48.65196 20.96624 57.07341 1.000 19.44521 273 SER A N 1
ATOM 1950 C CA . SER A 1 274 ? 47.21546 20.72906 56.97639 1.000 19.68724 273 SER A CA 1
ATOM 1951 C C . SER A 1 274 ? 46.76420 20.53738 55.53114 1.000 18.66174 273 SER A C 1
ATOM 1952 O O . SER A 1 274 ? 45.68845 20.97885 55.13161 1.000 19.00957 273 SER A O 1
ATOM 1955 N N . PHE A 1 275 ? 47.55982 19.81708 54.73641 1.000 19.06775 274 PHE A N 1
ATOM 1956 C CA . PHE A 1 275 ? 47.15238 19.56185 53.36047 1.000 18.75356 274 PHE A CA 1
ATOM 1957 C C . PHE A 1 275 ? 46.09172 18.47036 53.25768 1.000 17.92160 274 PHE A C 1
ATOM 1958 O O . PHE A 1 275 ? 45.41962 18.38739 52.22798 1.000 19.92095 274 PHE A O 1
ATOM 1966 N N . PHE A 1 276 ? 45.92745 17.62504 54.29098 1.000 18.61802 275 PHE A N 1
ATOM 1967 C CA . PHE A 1 276 ? 44.90065 16.58401 54.20911 1.000 20.25283 275 PHE A CA 1
ATOM 1968 C C . PHE A 1 276 ? 43.50549 17.14236 53.92921 1.000 21.25873 275 PHE A C 1
ATOM 1969 O O . PHE A 1 276 ? 42.85450 16.65556 52.98716 1.000 20.27269 275 PHE A O 1
ATOM 1977 N N . PRO A 1 277 ? 42.98239 18.12984 54.67155 1.000 18.21386 276 PRO A N 1
ATOM 1978 C CA . PRO A 1 277 ? 41.64152 18.63964 54.33363 1.000 19.28022 276 PRO A CA 1
ATOM 1979 C C . PRO A 1 277 ? 41.56947 19.22166 52.93235 1.000 19.64895 276 PRO A C 1
ATOM 1980 O O . PRO A 1 277 ? 40.50247 19.17200 52.31351 1.000 19.76691 276 PRO A O 1
ATOM 1984 N N . TYR A 1 278 ? 42.68028 19.75424 52.41305 1.000 18.86476 277 TYR A N 1
ATOM 1985 C CA . TYR A 1 278 ? 42.71281 20.21266 51.02258 1.000 18.93915 277 TYR A CA 1
ATOM 1986 C C . TYR A 1 278 ? 42.54981 19.05051 50.04896 1.000 20.14260 277 TYR A C 1
ATOM 1987 O O . TYR A 1 278 ? 41.77008 19.14230 49.09154 1.000 19.16718 277 TYR A O 1
ATOM 1996 N N . GLN A 1 279 ? 43.28489 17.94795 50.27118 1.000 19.01622 278 GLN A N 1
ATOM 1997 C CA . GLN A 1 279 ? 43.13819 16.76990 49.41720 1.000 19.45229 278 GLN A CA 1
ATOM 1998 C C . GLN A 1 279 ? 41.69509 16.28193 49.38326 1.000 21.00679 278 GLN A C 1
ATOM 1999 O O . GLN A 1 279 ? 41.19435 15.85340 48.33179 1.000 21.80631 278 GLN A O 1
ATOM 2005 N N . VAL A 1 280 ? 41.03443 16.29719 50.54278 1.000 18.82329 279 VAL A N 1
ATOM 2006 C CA . VAL A 1 280 ? 39.64223 15.87043 50.64021 1.000 18.42037 279 VAL A CA 1
ATOM 2007 C C . VAL A 1 280 ? 38.74730 16.78364 49.80363 1.000 19.83113 279 VAL A C 1
ATOM 2008 O O . VAL A 1 280 ? 37.89913 16.31376 49.03393 1.000 20.61536 279 VAL A O 1
ATOM 2012 N N . THR A 1 281 ? 38.94224 18.10211 49.92883 1.000 19.55257 280 THR A N 1
ATOM 2013 C CA . THR A 1 281 ? 38.19854 19.06389 49.10883 1.000 17.41278 280 THR A CA 1
ATOM 2014 C C . THR A 1 281 ? 38.36825 18.77438 47.62444 1.000 19.58055 280 THR A C 1
ATOM 2015 O O . THR A 1 281 ? 37.39908 18.80544 46.84886 1.000 21.41772 280 THR A O 1
ATOM 2019 N N . GLU A 1 282 ? 39.60452 18.51493 47.20103 1.000 18.62041 281 GLU A N 1
ATOM 2020 C CA . GLU A 1 282 ? 39.85579 18.39130 45.77308 1.000 20.53983 281 GLU A CA 1
ATOM 2021 C C . GLU A 1 282 ? 39.22081 17.15300 45.17118 1.000 25.00408 281 GLU A C 1
ATOM 2022 O O . GLU A 1 282 ? 38.99364 17.12661 43.95753 1.000 25.23761 281 GLU A O 1
ATOM 2028 N N . ARG A 1 283 ? 38.90881 16.13289 45.96683 1.000 21.98686 282 ARG A N 1
ATOM 2029 C CA . ARG A 1 283 ? 38.17016 15.00293 45.42206 1.000 23.95076 282 ARG A CA 1
ATOM 2030 C C . ARG A 1 283 ? 36.67157 15.12814 45.66539 1.000 21.59093 282 ARG A C 1
ATOM 2031 O O . ARG A 1 283 ? 35.94366 14.13207 45.55318 1.000 23.72863 282 ARG A O 1
ATOM 2039 N N . GLY A 1 284 ? 36.20019 16.33705 45.96596 1.000 21.03659 283 GLY A N 1
ATOM 2040 C CA . GLY A 1 284 ? 34.78013 16.59140 46.10389 1.000 20.53283 283 GLY A CA 1
ATOM 2041 C C . GLY A 1 284 ? 34.18686 16.00726 47.36193 1.000 20.72600 283 GLY A C 1
ATOM 2042 O O . GLY A 1 284 ? 32.99491 15.69138 47.39332 1.000 21.18146 283 GLY A O 1
ATOM 2043 N N . CYS A 1 285 ? 34.98742 15.86572 48.40926 1.000 18.23933 284 CYS A N 1
ATOM 2044 C CA . CYS A 1 285 ? 34.54949 15.18678 49.61701 1.000 18.00002 284 CYS A CA 1
ATOM 2045 C C . CYS A 1 285 ? 34.52731 16.13796 50.80628 1.000 18.19409 284 CYS A C 1
ATOM 2046 O O . CYS A 1 285 ? 35.13204 17.22453 50.79094 1.000 19.46785 284 CYS A O 1
ATOM 2049 N N . ALA A 1 286 ? 33.78371 15.71738 51.83450 1.000 17.63198 285 ALA A N 1
ATOM 2050 C CA . ALA A 1 286 ? 33.64956 16.46528 53.07999 1.000 18.44893 285 ALA A CA 1
ATOM 2051 C C . ALA A 1 286 ? 34.02465 15.57673 54.25806 1.000 19.69497 285 ALA A C 1
ATOM 2052 O O . ALA A 1 286 ? 33.58017 14.42808 54.34096 1.000 21.65181 285 ALA A O 1
ATOM 2054 N N . LEU A 1 287 ? 34.84402 16.11088 55.16078 1.000 17.46370 286 LEU A N 1
ATOM 2055 C CA . LEU A 1 287 ? 35.19916 15.38244 56.37243 1.000 18.94530 286 LEU A CA 1
ATOM 2056 C C . LEU A 1 287 ? 33.99972 15.32878 57.30614 1.000 19.99026 286 LEU A C 1
ATOM 2057 O O . LEU A 1 287 ? 33.39469 16.35725 57.61096 1.000 22.99778 286 LEU A O 1
ATOM 2062 N N . THR A 1 288 ? 33.67252 14.13192 57.78819 1.000 20.95307 287 THR A N 1
ATOM 2063 C CA . THR A 1 288 ? 32.54145 13.95895 58.68612 1.000 18.43201 287 THR A CA 1
ATOM 2064 C C . THR A 1 288 ? 32.90300 13.20218 59.95284 1.000 23.54265 287 THR A C 1
ATOM 2065 O O . THR A 1 288 ? 32.02400 13.00396 60.80189 1.000 24.07767 287 THR A O 1
ATOM 2069 N N . PHE A 1 289 ? 34.15864 12.78679 60.11463 1.000 18.77218 288 PHE A N 1
ATOM 2070 C CA . PHE A 1 289 ? 34.50721 11.94589 61.25494 1.000 20.81398 288 PHE A CA 1
ATOM 2071 C C . PHE A 1 289 ? 34.27674 12.69057 62.55961 1.000 23.42846 288 PHE A C 1
ATOM 2072 O O . PHE A 1 289 ? 34.50638 13.89835 62.66365 1.000 22.85801 288 PHE A O 1
ATOM 2080 N N A THR A 1 290 ? 33.81127 11.94408 63.55690 0.604 22.70828 289 THR A N 1
ATOM 2081 N N B THR A 1 290 ? 33.79493 11.96729 63.56213 0.396 22.96145 289 THR A N 1
ATOM 2082 C CA A THR A 1 290 ? 33.58693 12.46860 64.89307 0.604 23.81321 289 THR A CA 1
ATOM 2083 C CA B THR A 1 290 ? 33.55974 12.57265 64.86132 0.396 23.18212 289 THR A CA 1
ATOM 2084 C C A THR A 1 290 ? 34.91084 12.58107 65.63732 0.604 22.08962 289 THR A C 1
ATOM 2085 C C B THR A 1 290 ? 34.84638 12.57293 65.67261 0.396 22.78206 289 THR A C 1
ATOM 2086 O O A THR A 1 290 ? 35.76952 11.70030 65.54428 0.604 23.33147 289 THR A O 1
ATOM 2087 O O B THR A 1 290 ? 35.61310 11.60661 65.65533 0.396 23.46163 289 THR A O 1
ATOM 2094 N N . PHE A 1 291 ? 35.08269 13.67280 66.38425 1.000 23.93327 290 PHE A N 1
ATOM 2095 C CA . PHE A 1 291 ? 36.29249 13.82233 67.17463 1.000 25.09696 290 PHE A CA 1
ATOM 2096 C C . PHE A 1 291 ? 36.01091 14.32404 68.58405 1.000 30.56363 290 PHE A C 1
ATOM 2097 O O . PHE A 1 291 ? 36.95349 14.67207 69.29712 1.000 31.28303 290 PHE A O 1
ATOM 2105 N N . ASP A 1 292 ? 34.75008 14.34306 69.00406 1.000 32.62039 291 ASP A N 1
ATOM 2106 C CA . ASP A 1 292 ? 34.38080 14.76636 70.35460 1.000 42.52165 291 ASP A CA 1
ATOM 2107 C C . ASP A 1 292 ? 33.10385 14.06182 70.77942 1.000 48.81747 291 ASP A C 1
ATOM 2108 O O . ASP A 1 292 ? 33.08882 12.84313 70.94515 1.000 53.29082 291 ASP A O 1
ATOM 2110 N N . SER A 1 331 ? 30.54875 7.96979 59.09247 1.000 49.41243 330 SER A N 1
ATOM 2111 C CA . SER A 1 331 ? 31.60662 7.82730 58.09833 1.000 46.12355 330 SER A CA 1
ATOM 2112 C C . SER A 1 331 ? 32.74541 8.81751 58.35163 1.000 45.85517 330 SER A C 1
ATOM 2113 O O . SER A 1 331 ? 32.57006 9.81697 59.05061 1.000 47.52620 330 SER A O 1
ATOM 2115 N N . PHE A 1 332 ? 33.91369 8.52948 57.77382 1.000 37.31196 331 PHE A N 1
ATOM 2116 C CA . PHE A 1 332 ? 35.06985 9.40963 57.91882 1.000 29.88817 331 PHE A CA 1
ATOM 2117 C C . PHE A 1 332 ? 34.98152 10.61486 56.98709 1.000 31.37621 331 PHE A C 1
ATOM 2118 O O . PHE A 1 332 ? 35.36621 11.73871 57.34902 1.000 24.10820 331 PHE A O 1
ATOM 2126 N N . GLU A 1 333 ? 34.52692 10.37606 55.76587 1.000 25.19829 332 GLU A N 1
ATOM 2127 C CA . GLU A 1 333 ? 34.28547 11.44028 54.80806 1.000 25.90010 332 GLU A CA 1
ATOM 2128 C C . GLU A 1 333 ? 33.13422 10.98901 53.92811 1.000 26.53054 332 GLU A C 1
ATOM 2129 O O . GLU A 1 333 ? 32.81737 9.79722 53.86312 1.000 25.77764 332 GLU A O 1
ATOM 2135 N N . ILE A 1 334 ? 32.49451 11.95156 53.26268 1.000 22.90350 333 ILE A N 1
ATOM 2136 C CA . ILE A 1 334 ? 31.41823 11.65557 52.32834 1.000 20.82509 333 ILE A CA 1
ATOM 2137 C C . ILE A 1 334 ? 31.76086 12.30448 51.00080 1.000 22.46661 333 ILE A C 1
ATOM 2138 O O . ILE A 1 334 ? 32.42825 13.33848 50.95413 1.000 21.67367 333 ILE A O 1
ATOM 2143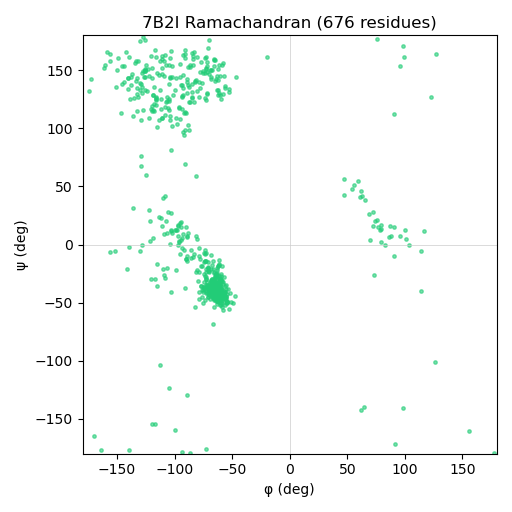 N N . ASN A 1 335 ? 31.29482 11.68922 49.91842 1.000 21.39001 334 ASN A N 1
ATOM 2144 C CA . ASN A 1 335 ? 31.60572 12.12480 48.56197 1.000 20.61065 334 ASN A CA 1
ATOM 2145 C C . ASN A 1 335 ? 30.37368 12.83328 48.00824 1.000 20.00866 334 ASN A C 1
ATOM 2146 O O . ASN A 1 335 ? 29.36857 12.18676 47.71023 1.000 21.02146 334 ASN A O 1
ATOM 2151 N N . LEU A 1 336 ? 30.44128 14.16177 47.88513 1.000 19.93646 335 LEU A N 1
ATOM 2152 C CA . LEU A 1 336 ? 29.22479 14.90899 47.58548 1.000 19.91866 335 LEU A CA 1
ATOM 2153 C C . LEU A 1 336 ? 28.77114 14.75078 46.13951 1.000 21.95407 335 LEU A C 1
ATOM 2154 O O . LEU A 1 336 ? 27.66920 15.19525 45.80379 1.000 22.38842 335 LEU A O 1
ATOM 2159 N N . LYS A 1 337 ? 29.55951 14.10129 45.28417 1.000 20.54906 336 LYS A N 1
ATOM 2160 C CA . LYS A 1 337 ? 29.05015 13.80631 43.95245 1.000 23.12553 336 LYS A CA 1
ATOM 2161 C C . LYS A 1 337 ? 28.09594 12.61748 43.91474 1.000 25.96655 336 LYS A C 1
ATOM 2162 O O . LYS A 1 337 ? 27.43007 12.42048 42.89275 1.000 27.70788 336 LYS A O 1
ATOM 2168 N N . GLU A 1 338 ? 28.00561 11.82783 44.98422 1.000 22.82005 337 GLU A N 1
ATOM 2169 C CA . GLU A 1 338 ? 27.10056 10.68550 44.97507 1.000 24.88421 337 GLU A CA 1
ATOM 2170 C C . GLU A 1 338 ? 25.65697 11.14908 44.82203 1.000 29.08167 337 GLU A C 1
ATOM 2171 O O . GLU A 1 338 ? 25.25320 12.17755 45.37266 1.000 23.59151 337 GLU A O 1
ATOM 2177 N N . LYS A 1 339 ? 24.88233 10.38676 44.04072 1.000 30.76745 338 LYS A N 1
ATOM 2178 C CA . LYS A 1 339 ? 23.50698 10.77225 43.74212 1.000 32.24125 338 LYS A CA 1
ATOM 2179 C C . LYS A 1 339 ? 22.62781 10.81351 44.98660 1.000 29.29896 338 LYS A C 1
ATOM 2180 O O . LYS A 1 339 ? 21.63387 11.54817 44.99303 1.000 29.42159 338 LYS A O 1
ATOM 2182 N N . LYS A 1 340 ? 22.98116 10.07280 46.04574 1.000 27.06643 339 LYS A N 1
ATOM 2183 C CA . LYS A 1 340 ? 22.19763 10.10042 47.27650 1.000 28.39563 339 LYS A CA 1
ATOM 2184 C C . LYS A 1 340 ? 22.15480 11.48694 47.91028 1.000 26.13076 339 LYS A C 1
ATOM 2185 O O . LYS A 1 340 ? 21.33416 11.71303 48.80496 1.000 27.79905 339 LYS A O 1
ATOM 2191 N N . TYR A 1 341 ? 23.00703 12.41642 47.48075 1.000 24.70258 340 TYR A N 1
ATOM 2192 C CA . TYR A 1 341 ? 22.98836 13.75560 48.04702 1.000 23.70730 340 TYR A CA 1
ATOM 2193 C C . TYR A 1 341 ? 22.19607 14.75079 47.21028 1.000 22.16631 340 TYR A C 1
ATOM 2194 O O . TYR A 1 341 ? 22.06943 15.90237 47.62026 1.000 24.71760 340 TYR A O 1
ATOM 2203 N N . GLN A 1 342 ? 21.62014 14.33499 46.07634 1.000 22.48610 341 GLN A N 1
ATOM 2204 C CA . GLN A 1 342 ? 21.00477 15.32590 45.19466 1.000 22.37855 341 GLN A CA 1
ATOM 2205 C C . GLN A 1 342 ? 19.81096 16.00806 45.85220 1.000 21.68179 341 GLN A C 1
ATOM 2206 O O . GLN A 1 342 ? 19.52790 17.17742 45.55847 1.000 23.45926 341 GLN A O 1
ATOM 2212 N N . GLU A 1 343 ? 19.13420 15.30683 46.77105 1.000 22.77328 342 GLU A N 1
ATOM 2213 C CA . GLU A 1 343 ? 17.93238 15.77314 47.44731 1.000 26.27135 342 GLU A CA 1
ATOM 2214 C C . GLU A 1 343 ? 18.12333 15.80894 48.95786 1.000 27.38000 342 GLU A C 1
ATOM 2215 O O . GLU A 1 343 ? 17.14108 15.73828 49.70465 1.000 29.32905 342 GLU A O 1
ATOM 2221 N N . ASP A 1 344 ? 19.37099 15.84517 49.41808 1.000 20.95812 343 ASP A N 1
ATOM 2222 C CA . ASP A 1 344 ? 19.68461 15.79057 50.84416 1.000 22.13233 343 ASP A CA 1
ATOM 2223 C C . ASP A 1 344 ? 19.85024 17.21927 51.33924 1.000 23.09819 343 ASP A C 1
ATOM 2224 O O . ASP A 1 344 ? 20.84347 17.87581 51.02717 1.000 22.97394 343 ASP A O 1
ATOM 2229 N N . PHE A 1 345 ? 18.88771 17.70557 52.11838 1.000 21.98605 344 PHE A N 1
ATOM 2230 C CA . PHE A 1 345 ? 18.91104 19.09978 52.53150 1.000 22.75272 344 PHE A CA 1
ATOM 2231 C C . PHE A 1 345 ? 19.52261 19.30057 53.92003 1.000 24.45765 344 PHE A C 1
ATOM 2232 O O . PHE A 1 345 ? 19.37069 20.37557 54.50906 1.000 25.17585 344 PHE A O 1
ATOM 2240 N N . ASP A 1 346 ? 20.23682 18.30397 54.43025 1.000 24.80858 345 ASP A N 1
ATOM 2241 C CA . ASP A 1 346 ? 21.05060 18.45246 55.62819 1.000 23.41161 345 ASP A CA 1
ATOM 2242 C C . ASP A 1 346 ? 22.34511 19.18341 55.29037 1.000 21.54154 345 ASP A C 1
ATOM 2243 O O . ASP A 1 346 ? 22.76744 19.20354 54.12560 1.000 20.99431 345 ASP A O 1
ATOM 2248 N N . PRO A 1 347 ? 22.98564 19.80781 56.27829 1.000 20.97773 346 PRO A N 1
ATOM 2249 C CA . PRO A 1 347 ? 24.34863 20.30953 56.07549 1.000 24.14430 346 PRO A CA 1
ATOM 2250 C C . PRO A 1 347 ? 25.32164 19.14659 55.98668 1.000 21.36344 346 PRO A C 1
ATOM 2251 O O . PRO A 1 347 ? 24.98566 17.99511 56.28562 1.000 21.97392 346 PRO A O 1
ATOM 2255 N N . LEU A 1 348 ? 26.55384 19.46669 55.58184 1.000 21.85903 347 LEU A N 1
ATOM 2256 C CA . LEU A 1 348 ? 27.60014 18.44833 55.55450 1.000 21.34932 347 LEU A CA 1
ATOM 2257 C C . LEU A 1 348 ? 27.68833 17.72289 56.89208 1.000 21.72725 347 LEU A C 1
ATOM 2258 O O . LEU A 1 348 ? 27.69427 16.48692 56.94354 1.000 23.48704 347 LEU A O 1
ATOM 2263 N N . VAL A 1 349 ? 27.74690 18.48157 57.98671 1.000 19.74726 348 VAL A N 1
ATOM 2264 C CA . VAL A 1 349 ? 27.87805 17.93420 59.33518 1.000 21.88455 348 VAL A CA 1
ATOM 2265 C C . VAL A 1 349 ? 26.85360 18.63538 60.22405 1.000 21.65745 348 VAL A C 1
ATOM 2266 O O . VAL A 1 349 ? 26.94397 19.84793 60.44535 1.000 24.69076 348 VAL A O 1
ATOM 2270 N N . ARG A 1 350 ? 25.87723 17.88131 60.72434 1.000 26.74701 349 ARG A N 1
ATOM 2271 C CA . ARG A 1 350 ? 24.91381 18.44255 61.66053 1.000 32.06104 349 ARG A CA 1
ATOM 2272 C C . ARG A 1 350 ? 25.63588 18.94598 62.90468 1.000 26.47918 349 ARG A C 1
ATOM 2273 O O . ARG A 1 350 ? 26.43787 18.22601 63.50564 1.000 31.38611 349 ARG A O 1
ATOM 2275 N N . GLY A 1 351 ? 25.36943 20.19651 63.27435 1.000 29.14125 350 GLY A N 1
ATOM 2276 C CA . GLY A 1 351 ? 26.01145 20.81160 64.41326 1.000 31.96111 350 GLY A CA 1
ATOM 2277 C C . GLY A 1 351 ? 27.30089 21.54684 64.12268 1.000 32.49552 350 GLY A C 1
ATOM 2278 O O . GLY A 1 351 ? 27.80555 22.24426 65.01058 1.000 31.58890 350 GLY A O 1
ATOM 2279 N N . CYS A 1 352 ? 27.85543 21.41447 62.91565 1.000 25.26963 351 CYS A N 1
ATOM 2280 C CA . CYS A 1 352 ? 29.03466 22.18372 62.54838 1.000 24.23838 351 CYS A CA 1
ATOM 2281 C C . CYS A 1 352 ? 28.68113 23.66440 62.45273 1.000 26.18655 351 CYS A C 1
ATOM 2282 O O . CYS A 1 352 ? 27.61572 24.03311 61.95484 1.000 30.52484 351 CYS A O 1
ATOM 2285 N N A SER A 1 353 ? 29.58934 24.51315 62.92923 0.443 28.43904 352 SER A N 1
ATOM 2286 N N B SER A 1 353 ? 29.57626 24.52186 62.93833 0.557 28.38305 352 SER A N 1
ATOM 2287 C CA A SER A 1 353 ? 29.35968 25.94911 62.95316 0.443 30.77782 352 SER A CA 1
ATOM 2288 C CA B SER A 1 353 ? 29.32309 25.95537 62.92704 0.557 30.84882 352 SER A CA 1
ATOM 2289 C C A SER A 1 353 ? 29.97642 26.68461 61.77109 0.443 28.91248 352 SER A C 1
ATOM 2290 C C B SER A 1 353 ? 30.05311 26.68862 61.80947 0.557 28.92123 352 SER A C 1
ATOM 2291 O O A SER A 1 353 ? 29.90403 27.91583 61.73496 0.443 26.02409 352 SER A O 1
ATOM 2292 O O B SER A 1 353 ? 30.13799 27.91883 61.85553 0.557 26.95017 352 SER A O 1
ATOM 2297 N N . CYS A 1 354 ? 30.56639 25.97806 60.80349 1.000 23.82839 353 CYS A N 1
ATOM 2298 C CA . CYS A 1 354 ? 31.23053 26.67050 59.70218 1.000 21.41548 353 CYS A CA 1
ATOM 2299 C C . CYS A 1 354 ? 30.20312 27.34129 58.79434 1.000 21.86162 353 CYS A C 1
ATOM 2300 O O . CYS A 1 354 ? 29.00946 27.01912 58.81561 1.000 24.05137 353 CYS A O 1
ATOM 2303 N N . TYR A 1 355 ? 30.67959 28.30691 57.99920 1.000 22.12985 354 TYR A N 1
ATOM 2304 C CA . TYR A 1 355 ? 29.76842 29.06249 57.13997 1.000 21.77083 354 TYR A CA 1
ATOM 2305 C C . TYR A 1 355 ? 29.07537 28.16027 56.12674 1.000 23.15688 354 TYR A C 1
ATOM 2306 O O . TYR A 1 355 ? 27.94075 28.43370 55.72271 1.000 25.20101 354 TYR A O 1
ATOM 2315 N N . CYS A 1 356 ? 29.73333 27.08842 55.70128 1.000 22.48089 355 CYS A N 1
ATOM 2316 C CA . CYS A 1 356 ? 29.08502 26.15314 54.79338 1.000 21.17130 355 CYS A CA 1
ATOM 2317 C C . CYS A 1 356 ? 27.91267 25.44419 55.46711 1.000 22.86781 355 CYS A C 1
ATOM 2318 O O . CYS A 1 356 ? 26.78321 25.48628 54.96392 1.000 22.05532 355 CYS A O 1
ATOM 2321 N N . CYS A 1 357 ? 28.14782 24.81882 56.63140 1.000 21.69173 356 CYS A N 1
ATOM 2322 C CA . CYS A 1 357 ? 27.11656 23.98650 57.25304 1.000 19.74287 356 CYS A CA 1
ATOM 2323 C C . CYS A 1 357 ? 25.98541 24.81135 57.85236 1.000 24.05951 356 CYS A C 1
ATOM 2324 O O . CYS A 1 357 ? 24.84263 24.34201 57.92465 1.000 23.74412 356 CYS A O 1
ATOM 2327 N N . LYS A 1 358 ? 26.26960 26.02329 58.30707 1.000 20.44670 357 LYS A N 1
ATOM 2328 C CA . LYS A 1 358 ? 25.20129 26.81078 58.90279 1.000 22.03540 357 LYS A CA 1
ATOM 2329 C C . LYS A 1 358 ? 24.26122 27.39868 57.85504 1.000 21.19044 357 LYS A C 1
ATOM 2330 O O . LYS A 1 358 ? 23.12374 27.75435 58.18881 1.000 21.62054 357 LYS A O 1
ATOM 2334 N N . ASN A 1 359 ? 24.68952 27.47286 56.58858 1.000 19.07910 358 ASN A N 1
ATOM 2335 C CA . ASN A 1 359 ? 23.93098 28.22019 55.59629 1.000 19.84559 358 ASN A CA 1
ATOM 2336 C C . ASN A 1 359 ? 23.63554 27.47282 54.30232 1.000 19.16477 358 ASN A C 1
ATOM 2337 O O . ASN A 1 359 ? 22.90742 28.01270 53.47070 1.000 21.80229 358 ASN A O 1
ATOM 2342 N N . HIS A 1 360 ? 24.16539 26.26527 54.10660 1.000 19.17972 359 HIS A N 1
ATOM 2343 C CA . HIS A 1 360 ? 24.05358 25.57679 52.81799 1.000 19.72760 359 HIS A CA 1
ATOM 2344 C C . HIS A 1 360 ? 23.77814 24.09943 53.04602 1.000 19.86388 359 HIS A C 1
ATOM 2345 O O . HIS A 1 360 ? 23.99879 23.56962 54.13980 1.000 22.31857 359 HIS A O 1
ATOM 2352 N N . THR A 1 361 ? 23.28333 23.43829 51.99842 1.000 19.07729 360 THR A N 1
ATOM 2353 C CA . THR A 1 361 ? 22.89086 22.03582 52.05834 1.000 20.02015 360 THR A CA 1
ATOM 2354 C C . THR A 1 361 ? 23.82988 21.15903 51.23461 1.000 22.61334 360 THR A C 1
ATOM 2355 O O . THR A 1 361 ? 24.51307 21.61768 50.30674 1.000 19.78229 360 THR A O 1
ATOM 2359 N N . ARG A 1 362 ? 23.81855 19.86494 51.57015 1.000 20.08209 361 ARG A N 1
ATOM 2360 C CA . ARG A 1 362 ? 24.48841 18.86988 50.73519 1.000 19.03770 361 ARG A CA 1
ATOM 2361 C C . ARG A 1 362 ? 23.97357 18.92293 49.30381 1.000 21.85483 361 ARG A C 1
ATOM 2362 O O . ARG A 1 362 ? 24.75372 18.80347 48.34506 1.000 19.61721 361 ARG A O 1
ATOM 2370 N N . ALA A 1 363 ? 22.65531 19.09544 49.14112 1.000 18.92373 362 ALA A N 1
ATOM 2371 C CA . ALA A 1 363 ? 22.05739 19.13932 47.80789 1.000 18.79531 362 ALA A CA 1
ATOM 2372 C C . ALA A 1 363 ? 22.65818 20.25108 46.96041 1.000 21.04600 362 ALA A C 1
ATOM 2373 O O . ALA A 1 363 ? 22.91780 20.06804 45.76299 1.000 19.87113 362 ALA A O 1
ATOM 2375 N N . TYR A 1 364 ? 22.87765 21.41919 47.55937 1.000 19.13535 363 TYR A N 1
ATOM 2376 C CA . TYR A 1 364 ? 23.43002 22.52770 46.79845 1.000 19.99249 363 TYR A CA 1
ATOM 2377 C C . TYR A 1 364 ? 24.88022 22.25465 46.44268 1.000 18.15862 363 TYR A C 1
ATOM 2378 O O . TYR A 1 364 ? 25.29559 22.49042 45.30540 1.000 18.46104 363 TYR A O 1
ATOM 2387 N N . ILE A 1 365 ? 25.65861 21.72889 47.39640 1.000 17.40561 364 ILE A N 1
ATOM 2388 C CA . ILE A 1 365 ? 27.05266 21.41057 47.10072 1.000 16.80166 364 ILE A CA 1
ATOM 2389 C C . ILE A 1 365 ? 27.15001 20.34563 46.01616 1.000 19.11020 364 ILE A C 1
ATOM 2390 O O . ILE A 1 365 ? 28.00199 20.43382 45.12206 1.000 17.17283 364 ILE A O 1
ATOM 2395 N N . HIS A 1 366 ? 26.27100 19.33508 46.06447 1.000 18.72514 365 HIS A N 1
ATOM 2396 C CA . HIS A 1 366 ? 26.21673 18.33045 45.00372 1.000 18.04735 365 HIS A CA 1
ATOM 2397 C C . HIS A 1 366 ? 26.03598 18.98458 43.64234 1.000 19.93386 365 HIS A C 1
ATOM 2398 O O . HIS A 1 366 ? 26.75861 18.67609 42.69018 1.000 18.57799 365 HIS A O 1
ATOM 2405 N N . HIS A 1 367 ? 25.06485 19.89414 43.53963 1.000 17.26743 366 HIS A N 1
ATOM 2406 C CA . HIS A 1 367 ? 24.80280 20.57968 42.27749 1.000 18.19052 366 HIS A CA 1
ATOM 2407 C C . HIS A 1 367 ? 26.00935 21.40428 41.82980 1.000 18.40113 366 HIS A C 1
ATOM 2408 O O . HIS A 1 367 ? 26.38725 21.38056 40.63991 1.000 18.47715 366 HIS A O 1
ATOM 2415 N N . LEU A 1 368 ? 26.63114 22.12939 42.76831 1.000 19.11592 367 LEU A N 1
ATOM 2416 C CA . LEU A 1 368 ? 27.78043 22.96352 42.41748 1.000 17.84021 367 LEU A CA 1
ATOM 2417 C C . LEU A 1 368 ? 28.93459 22.12155 41.89117 1.000 18.05661 367 LEU A C 1
ATOM 2418 O O . LEU A 1 368 ? 29.65748 22.54535 40.98072 1.000 19.20741 367 LEU A O 1
ATOM 2423 N N . LEU A 1 369 ? 29.13466 20.93136 42.46355 1.000 17.77200 368 LEU A N 1
ATOM 2424 C CA . LEU A 1 369 ? 30.18135 20.04102 41.96496 1.000 19.50985 368 LEU A CA 1
ATOM 2425 C C . LEU A 1 369 ? 29.87463 19.55287 40.55790 1.000 18.99885 368 LEU A C 1
ATOM 2426 O O . LEU A 1 369 ? 30.76853 19.49582 39.70101 1.000 20.42464 368 LEU A O 1
ATOM 2431 N N . MET A 1 370 ? 28.62332 19.16842 40.31012 1.000 18.81842 369 MET A N 1
ATOM 2432 C CA . MET A 1 370 ? 28.25950 18.63238 39.00366 1.000 20.51898 369 MET A CA 1
ATOM 2433 C C . MET A 1 370 ? 28.38570 19.67957 37.90345 1.000 22.27738 369 MET A C 1
ATOM 2434 O O . MET A 1 370 ? 28.58771 19.31751 36.73624 1.000 22.18653 369 MET A O 1
ATOM 2439 N N . THR A 1 371 ? 28.29915 20.96651 38.24252 1.000 20.64779 370 THR A N 1
ATOM 2440 C CA . THR A 1 371 ? 28.50172 22.02385 37.25848 1.000 20.84419 370 THR A CA 1
ATOM 2441 C C . THR A 1 371 ? 29.87687 22.68182 37.36482 1.000 19.26611 370 THR A C 1
ATOM 2442 O O . THR A 1 371 ? 30.12253 23.69559 36.69225 1.000 20.90438 370 THR A O 1
ATOM 2446 N N . ASN A 1 372 ? 30.77930 22.11144 38.16963 1.000 18.90284 371 ASN A N 1
ATOM 2447 C CA . ASN A 1 372 ? 32.18624 22.52604 38.23560 1.000 19.87547 371 ASN A CA 1
ATOM 2448 C C . ASN A 1 372 ? 32.33597 23.97905 38.68135 1.000 19.80338 371 ASN A C 1
ATOM 2449 O O . ASN A 1 372 ? 33.17656 24.72062 38.17237 1.000 21.13891 371 ASN A O 1
ATOM 2454 N N . GLU A 1 373 ? 31.53914 24.38385 39.65910 1.000 18.86189 372 GLU A N 1
ATOM 2455 C CA . GLU A 1 373 ? 31.57072 25.76261 40.13579 1.000 18.07869 372 GLU A CA 1
ATOM 2456 C C . GLU A 1 373 ? 32.58444 25.92923 41.25490 1.000 20.65646 372 GLU A C 1
ATOM 2457 O O . GLU A 1 373 ? 32.69382 25.08539 42.15158 1.000 20.73547 372 GLU A O 1
ATOM 2463 N N . LEU A 1 374 ? 33.30741 27.05072 41.22139 1.000 17.48230 373 LEU A N 1
ATOM 2464 C CA . LEU A 1 374 ? 34.30023 27.29642 42.25703 1.000 19.15915 373 LEU A CA 1
ATOM 2465 C C . LEU A 1 374 ? 33.66375 27.37730 43.64208 1.000 18.47750 373 LEU A C 1
ATOM 2466 O O . LEU A 1 374 ? 34.32404 27.06552 44.63863 1.000 17.47956 373 LEU A O 1
ATOM 2471 N N . LEU A 1 375 ? 32.38236 27.76474 43.73223 1.000 16.61987 374 LEU A N 1
ATOM 2472 C CA . LEU A 1 375 ? 31.74963 27.82133 45.05174 1.000 15.63397 374 LEU A CA 1
ATOM 2473 C C . LEU A 1 375 ? 31.76154 26.46098 45.74299 1.000 18.99013 374 LEU A C 1
ATOM 2474 O O . LEU A 1 375 ? 31.81264 26.40211 46.97187 1.000 16.65305 374 LEU A O 1
ATOM 2479 N N . ALA A 1 376 ? 31.71690 25.35390 44.98694 1.000 17.16765 375 ALA A N 1
ATOM 2480 C CA . ALA A 1 376 ? 31.81240 24.04149 45.62872 1.000 17.44466 375 ALA A CA 1
ATOM 2481 C C . ALA A 1 376 ? 33.13213 23.89038 46.38094 1.000 18.61096 375 ALA A C 1
ATOM 2482 O O . ALA A 1 376 ? 33.16058 23.38793 47.51497 1.000 20.31018 375 ALA A O 1
ATOM 2484 N N . GLY A 1 377 ? 34.23582 24.32461 45.77020 1.000 18.10699 376 GLY A N 1
ATOM 2485 C CA . GLY A 1 377 ? 35.52280 24.23227 46.44322 1.000 18.90573 376 GLY A CA 1
ATOM 2486 C C . GLY A 1 377 ? 35.63337 25.18538 47.62073 1.000 17.05349 376 GLY A C 1
ATOM 2487 O O . GLY A 1 377 ? 36.24520 24.85370 48.64372 1.000 18.54040 376 GLY A O 1
ATOM 2488 N N . VAL A 1 378 ? 35.04343 26.37512 47.49587 1.000 18.07895 377 VAL A N 1
ATOM 2489 C CA . VAL A 1 378 ? 35.00375 27.32253 48.61420 1.000 18.05826 377 VAL A CA 1
ATOM 2490 C C . VAL A 1 378 ? 34.29984 26.70417 49.81394 1.000 19.11625 377 VAL A C 1
ATOM 2491 O O . VAL A 1 378 ? 34.83382 26.67978 50.93357 1.000 18.35650 377 VAL A O 1
ATOM 2495 N N . LEU A 1 379 ? 33.07391 26.21079 49.60601 1.000 18.36441 378 LEU A N 1
ATOM 2496 C CA . LEU A 1 379 ? 32.29735 25.70135 50.73877 1.000 17.86212 378 LEU A CA 1
ATOM 2497 C C . LEU A 1 379 ? 32.92475 24.44528 51.33002 1.000 19.31550 378 LEU A C 1
ATOM 2498 O O . LEU A 1 379 ? 32.97518 24.28933 52.55983 1.000 20.14323 378 LEU A O 1
ATOM 2503 N N . LEU A 1 380 ? 33.40419 23.53136 50.48172 1.000 18.35666 379 LEU A N 1
ATOM 2504 C CA . LEU A 1 380 ? 34.04969 22.33438 51.01195 1.000 16.52719 379 LEU A CA 1
ATOM 2505 C C . LEU A 1 380 ? 35.34300 22.67845 51.73864 1.000 17.32523 379 LEU A C 1
ATOM 2506 O O . LEU A 1 380 ? 35.66595 22.06352 52.75821 1.000 18.03719 379 LEU A O 1
ATOM 2511 N N . MET A 1 381 ? 36.10575 23.64705 51.22878 1.000 18.25768 380 MET A N 1
ATOM 2512 C CA . MET A 1 381 ? 37.36323 23.96282 51.89694 1.000 19.31198 380 MET A CA 1
ATOM 2513 C C . MET A 1 381 ? 37.10898 24.62335 53.24600 1.000 18.52556 380 MET A C 1
ATOM 2514 O O . MET A 1 381 ? 37.79191 24.30815 54.23083 1.000 19.60367 380 MET A O 1
ATOM 2519 N N . MET A 1 382 ? 36.12853 25.53670 53.32453 1.000 17.92369 381 MET A N 1
ATOM 2520 C CA A MET A 1 382 ? 35.73731 26.11936 54.61287 0.546 18.22292 381 MET A CA 1
ATOM 2521 C CA B MET A 1 382 ? 35.79371 26.11778 54.62084 0.454 17.80083 381 MET A CA 1
ATOM 2522 C C . MET A 1 382 ? 35.43810 25.03559 55.62733 1.000 19.60276 381 MET A C 1
ATOM 2523 O O . MET A 1 382 ? 35.93908 25.04496 56.76249 1.000 19.98624 381 MET A O 1
ATOM 2532 N N . HIS A 1 383 ? 34.57249 24.10312 55.23774 1.000 18.61449 382 HIS A N 1
ATOM 2533 C CA . HIS A 1 383 ? 34.17514 23.05830 56.16342 1.000 19.37010 382 HIS A CA 1
ATOM 2534 C C . HIS A 1 383 ? 35.34102 22.14134 56.50490 1.000 19.77989 382 HIS A C 1
ATOM 2535 O O . HIS A 1 383 ? 35.53121 21.77413 57.66873 1.000 19.57794 382 HIS A O 1
ATOM 2542 N N . ASN A 1 384 ? 36.10532 21.71923 55.49391 1.000 18.43864 383 ASN A N 1
ATOM 2543 C CA . ASN A 1 384 ? 37.16289 20.75578 55.75767 1.000 16.03650 383 ASN A CA 1
ATOM 2544 C C . ASN A 1 384 ? 38.25679 21.34167 56.65411 1.000 18.13372 383 ASN A C 1
ATOM 2545 O O . ASN A 1 384 ? 38.77313 20.64393 57.53903 1.000 18.60887 383 ASN A O 1
ATOM 2550 N N . PHE A 1 385 ? 38.61274 22.61605 56.45847 1.000 18.70520 384 PHE A N 1
ATOM 2551 C CA . PHE A 1 385 ? 39.53658 23.27072 57.38877 1.000 20.37227 384 PHE A CA 1
ATOM 2552 C C . PHE A 1 385 ? 38.92428 23.38621 58.78129 1.000 22.99349 384 PHE A C 1
ATOM 2553 O O . PHE A 1 385 ? 39.57617 23.08004 59.78365 1.000 20.00778 384 PHE A O 1
ATOM 2561 N N . GLU A 1 386 ? 37.67641 23.86361 58.86900 1.000 18.90488 385 GLU A N 1
ATOM 2562 C CA . GLU A 1 386 ? 37.03461 23.98130 60.17626 1.000 20.57030 385 GLU A CA 1
ATOM 2563 C C . GLU A 1 386 ? 37.00118 22.64020 60.90476 1.000 19.98292 385 GLU A C 1
ATOM 2564 O O . GLU A 1 386 ? 37.26977 22.56967 62.11586 1.000 20.02684 385 GLU A O 1
ATOM 2570 N N . HIS A 1 387 ? 36.69210 21.56129 60.17991 1.000 19.67465 386 HIS A N 1
ATOM 2571 C CA . HIS A 1 387 ? 36.63234 20.23987 60.79543 1.000 20.27512 386 HIS A CA 1
ATOM 2572 C C . HIS A 1 387 ? 38.01419 19.79817 61.26547 1.000 19.90035 386 HIS A C 1
ATOM 2573 O O . HIS A 1 387 ? 38.17952 19.29828 62.38787 1.000 20.64456 386 HIS A O 1
ATOM 2580 N N . TYR A 1 388 ? 39.01344 19.96159 60.40138 1.000 18.70210 387 TYR A N 1
ATOM 2581 C CA . TYR A 1 388 ? 40.37199 19.53341 60.71087 1.000 18.22571 387 TYR A CA 1
ATOM 2582 C C . TYR A 1 388 ? 40.96479 20.34820 61.86090 1.000 20.52531 387 TYR A C 1
ATOM 2583 O O . TYR A 1 388 ? 41.62540 19.79517 62.75041 1.000 20.03288 387 TYR A O 1
ATOM 2592 N N . PHE A 1 389 ? 40.74982 21.66578 61.86187 1.000 20.12116 388 PHE A N 1
ATOM 2593 C CA . PHE A 1 389 ? 41.22469 22.47229 62.98230 1.000 20.12471 388 PHE A CA 1
ATOM 2594 C C . PHE A 1 389 ? 40.47933 22.13100 64.26773 1.000 21.00927 388 PHE A C 1
ATOM 2595 O O . PHE A 1 389 ? 41.06797 22.17515 65.35799 1.000 23.91178 388 PHE A O 1
ATOM 2603 N N . GLY A 1 390 ? 39.19037 21.79015 64.17109 1.000 19.99413 389 GLY A N 1
ATOM 2604 C CA . GLY A 1 390 ? 38.46793 21.34630 65.35553 1.000 19.63399 389 GLY A CA 1
ATOM 2605 C C . GLY A 1 390 ? 39.02108 20.04804 65.91345 1.000 22.41524 389 GLY A C 1
ATOM 2606 O O . GLY A 1 390 ? 39.08915 19.85931 67.13302 1.000 22.61521 389 GLY A O 1
ATOM 2607 N N . PHE A 1 391 ? 39.39927 19.12942 65.02425 1.000 19.35157 390 PHE A N 1
ATOM 2608 C CA . PHE A 1 391 ? 40.09429 17.91355 65.42716 1.000 19.16488 390 PHE A CA 1
ATOM 2609 C C . PHE A 1 391 ? 41.34719 18.25058 66.22736 1.000 22.23424 390 PHE A C 1
ATOM 2610 O O . PHE A 1 391 ? 41.59204 17.66491 67.28466 1.000 22.08402 390 PHE A O 1
ATOM 2618 N N . PHE A 1 392 ? 42.14151 19.21398 65.75721 1.000 19.68077 391 PHE A N 1
ATOM 2619 C CA . PHE A 1 392 ? 43.34997 19.56127 66.50747 1.000 22.66177 391 PHE A CA 1
ATOM 2620 C C . PHE A 1 392 ? 43.00640 20.19891 67.85001 1.000 21.89410 391 PHE A C 1
ATOM 2621 O O . PHE A 1 392 ? 43.68913 19.94882 68.85195 1.000 21.77475 391 PHE A O 1
ATOM 2629 N N A CYS A 1 393 ? 41.94528 21.00959 67.90366 0.754 23.88435 392 CYS A N 1
ATOM 2630 N N B CYS A 1 393 ? 41.94566 21.00755 67.89398 0.246 23.32763 392 CYS A N 1
ATOM 2631 C CA A CYS A 1 393 ? 41.49271 21.52146 69.19733 0.754 23.34615 392 CYS A CA 1
ATOM 2632 C CA B CYS A 1 393 ? 41.48105 21.53996 69.17076 0.246 23.60038 392 CYS A CA 1
ATOM 2633 C C A CYS A 1 393 ? 41.13074 20.38035 70.13590 0.754 25.08407 392 CYS A C 1
ATOM 2634 C C B CYS A 1 393 ? 41.10037 20.41726 70.12665 0.246 24.44266 392 CYS A C 1
ATOM 2635 O O A CYS A 1 393 ? 41.44520 20.42864 71.33076 0.754 25.37518 392 CYS A O 1
ATOM 2636 O O B CYS A 1 393 ? 41.35300 20.50655 71.33389 0.246 25.21079 392 CYS A O 1
ATOM 2641 N N A SER A 1 394 ? 40.48001 19.33686 69.60885 0.754 23.22534 393 SER A N 1
ATOM 2642 N N B SER A 1 394 ? 40.49753 19.34696 69.60165 0.246 23.61405 393 SER A N 1
ATOM 2643 C CA A SER A 1 394 ? 40.10323 18.20825 70.45405 0.754 23.36580 393 SER A CA 1
ATOM 2644 C CA B SER A 1 394 ? 40.11315 18.22347 70.44904 0.246 23.75295 393 SER A CA 1
ATOM 2645 C C A SER A 1 394 ? 41.32400 17.43457 70.93894 0.754 22.15578 393 SER A C 1
ATOM 2646 C C B SER A 1 394 ? 41.32592 17.44304 70.93868 0.246 22.75601 393 SER A C 1
ATOM 2647 O O A SER A 1 394 ? 41.30941 16.89713 72.05153 0.754 23.24158 393 SER A O 1
ATOM 2648 O O B SER A 1 394 ? 41.30316 16.90340 72.05098 0.246 23.03755 393 SER A O 1
ATOM 2653 N N . ILE A 1 395 ? 42.38546 17.36693 70.12913 1.000 23.01979 394 ILE A N 1
ATOM 2654 C CA . ILE A 1 395 ? 43.62585 16.74097 70.58570 1.000 25.46236 394 ILE A CA 1
ATOM 2655 C C . ILE A 1 395 ? 44.16460 17.47219 71.80528 1.000 23.29106 394 ILE A C 1
ATOM 2656 O O . ILE A 1 395 ? 44.53538 16.85715 72.81342 1.000 23.51541 394 ILE A O 1
ATOM 2661 N N . ARG A 1 396 ? 44.23315 18.80082 71.72668 1.000 24.67189 395 ARG A N 1
ATOM 2662 C CA . ARG A 1 396 ? 44.77865 19.55172 72.85294 1.000 25.42760 395 ARG A CA 1
ATOM 2663 C C . ARG A 1 396 ? 43.88003 19.44537 74.08073 1.000 24.76861 395 ARG A C 1
ATOM 2664 O O . ARG A 1 396 ? 44.37295 19.37712 75.21402 1.000 26.16947 395 ARG A O 1
ATOM 2672 N N . GLU A 1 397 ? 42.56043 19.41735 73.88191 1.000 25.52984 396 GLU A N 1
ATOM 2673 C CA . GLU A 1 397 ? 41.65306 19.21834 75.01010 1.000 24.77755 396 GLU A CA 1
ATOM 2674 C C . GLU A 1 397 ? 41.82656 17.82406 75.60657 1.000 27.58559 396 GLU A C 1
ATOM 2675 O O . GLU A 1 397 ? 41.79054 17.65058 76.83399 1.000 25.96351 396 GLU A O 1
ATOM 2678 N N . ALA A 1 398 ? 42.02081 16.81406 74.75099 1.000 23.23099 397 ALA A N 1
ATOM 2679 C CA . ALA A 1 398 ? 42.24177 15.46259 75.25202 1.000 23.14083 397 ALA A CA 1
ATOM 2680 C C . ALA A 1 398 ? 43.53831 15.36853 76.04677 1.000 26.44190 397 ALA A C 1
ATOM 2681 O O . ALA A 1 398 ? 43.59585 14.65699 77.05791 1.000 25.10165 397 ALA A O 1
ATOM 2683 N N . LEU A 1 399 ? 44.59218 16.06656 75.61285 1.000 26.40502 398 LEU A N 1
ATOM 2684 C CA . LEU A 1 399 ? 45.82545 16.07258 76.40194 1.000 25.95855 398 LEU A CA 1
ATOM 2685 C C . LEU A 1 399 ? 45.60041 16.70780 77.76454 1.000 28.04017 398 LEU A C 1
ATOM 2686 O O . LEU A 1 399 ? 46.13315 16.23168 78.77789 1.000 30.62505 398 LEU A O 1
ATOM 2691 N N A LYS A 1 400 ? 44.82138 17.79199 77.81306 0.497 28.34350 399 LYS A N 1
ATOM 2692 N N B LYS A 1 400 ? 44.80189 17.77660 77.81042 0.503 28.27140 399 LYS A N 1
ATOM 2693 C CA A LYS A 1 400 ? 44.49589 18.40911 79.09645 0.497 29.56742 399 LYS A CA 1
ATOM 2694 C CA B LYS A 1 400 ? 44.48759 18.42383 79.08069 0.503 29.69483 399 LYS A CA 1
ATOM 2695 C C A LYS A 1 400 ? 43.79377 17.42181 80.01832 0.497 30.28332 399 LYS A C 1
ATOM 2696 C C B LYS A 1 400 ? 43.74823 17.47596 80.01953 0.503 30.38155 399 LYS A C 1
ATOM 2697 O O A LYS A 1 400 ? 44.08657 17.36241 81.22050 0.497 30.30715 399 LYS A O 1
ATOM 2698 O O B LYS A 1 400 ? 43.97364 17.49326 81.23757 0.503 30.02860 399 LYS A O 1
ATOM 2703 N N . ASN A 1 401 ? 42.86831 16.63648 79.47319 1.000 28.62130 400 ASN A N 1
ATOM 2704 C CA . ASN A 1 401 ? 42.05215 15.72479 80.26286 1.000 26.98426 400 ASN A CA 1
ATOM 2705 C C . ASN A 1 401 ? 42.64881 14.32685 80.38390 1.000 25.42098 400 ASN A C 1
ATOM 2706 O O . ASN A 1 401 ? 42.03351 13.46584 81.02756 1.000 30.34273 400 ASN A O 1
ATOM 2711 N N A ASP A 1 402 ? 43.81247 14.08144 79.77639 0.500 27.99858 401 ASP A N 1
ATOM 2712 N N B ASP A 1 402 ? 43.82791 14.09455 79.79903 0.500 27.77265 401 ASP A N 1
ATOM 2713 C CA A ASP A 1 402 ? 44.46022 12.76627 79.79028 0.500 24.97222 401 ASP A CA 1
ATOM 2714 C CA B ASP A 1 402 ? 44.47773 12.77969 79.76707 0.500 24.95750 401 ASP A CA 1
ATOM 2715 C C A ASP A 1 402 ? 43.59164 11.70640 79.11649 0.500 26.79811 401 ASP A C 1
ATOM 2716 C C B ASP A 1 402 ? 43.57162 11.72496 79.13464 0.500 26.73043 401 ASP A C 1
ATOM 2717 O O A ASP A 1 402 ? 43.52799 10.55562 79.55757 0.500 29.15141 401 ASP A O 1
ATOM 2718 O O B ASP A 1 402 ? 43.46122 10.59671 79.62232 0.500 30.21450 401 ASP A O 1
ATOM 2727 N N . THR A 1 403 ? 42.92539 12.08735 78.02461 1.000 24.99607 402 THR A N 1
ATOM 2728 C CA . THR A 1 403 ? 42.05167 11.17367 77.29534 1.000 27.48456 402 THR A CA 1
ATOM 2729 C C . THR A 1 403 ? 42.47527 11.02394 75.83474 1.000 25.67926 402 THR A C 1
ATOM 2730 O O . THR A 1 403 ? 41.65346 10.68324 74.98706 1.000 25.74181 402 THR A O 1
ATOM 2734 N N . LEU A 1 404 ? 43.75540 11.25062 75.51922 1.000 23.10434 403 LEU A N 1
ATOM 2735 C CA . LEU A 1 404 ? 44.17231 11.13839 74.12241 1.000 24.42938 403 LEU A CA 1
ATOM 2736 C C . LEU A 1 404 ? 44.02008 9.70804 73.61071 1.000 24.21155 403 LEU A C 1
ATOM 2737 O O . LEU A 1 404 ? 43.64851 9.50435 72.45236 1.000 24.90701 403 LEU A O 1
ATOM 2742 N N . ALA A 1 405 ? 44.26987 8.70844 74.47162 1.000 27.43103 404 ALA A N 1
ATOM 2743 C CA . ALA A 1 405 ? 44.12785 7.31137 74.05891 1.000 25.67848 404 ALA A CA 1
ATOM 2744 C C . ALA A 1 405 ? 42.70610 7.01234 73.59614 1.000 25.73667 404 ALA A C 1
ATOM 2745 O O . ALA A 1 405 ? 42.49935 6.28211 72.61794 1.000 25.58074 404 ALA A O 1
ATOM 2747 N N . GLN A 1 406 ? 41.71637 7.60014 74.26900 1.000 25.57542 405 GLN A N 1
ATOM 2748 C CA . GLN A 1 406 ? 40.32342 7.41949 73.87748 1.000 25.55580 405 GLN A CA 1
ATOM 2749 C C . GLN A 1 406 ? 40.02130 8.12306 72.55714 1.000 24.19666 405 GLN A C 1
ATOM 2750 O O . GLN A 1 406 ? 39.29345 7.58885 71.71174 1.000 25.85723 405 GLN A O 1
ATOM 2756 N N . LEU A 1 407 ? 40.57113 9.32481 72.35667 1.000 22.55710 406 LEU A N 1
ATOM 2757 C CA . LEU A 1 407 ? 40.37934 9.99662 71.07701 1.000 21.90115 406 LEU A CA 1
ATOM 2758 C C . LEU A 1 407 ? 41.04100 9.21430 69.95128 1.000 22.14854 406 LEU A C 1
ATOM 2759 O O . LEU A 1 407 ? 40.46683 9.06811 68.87013 1.000 23.07242 406 LEU A O 1
ATOM 2764 N N . LYS A 1 408 ? 42.22151 8.64364 70.21285 1.000 25.85706 407 LYS A N 1
ATOM 2765 C CA . LYS A 1 408 ? 42.90249 7.85125 69.19149 1.000 22.21584 407 LYS A CA 1
ATOM 2766 C C . LYS A 1 408 ? 42.03948 6.68687 68.72426 1.000 23.19584 407 LYS A C 1
ATOM 2767 O O . LYS A 1 408 ? 41.95573 6.40542 67.52253 1.000 24.98191 407 LYS A O 1
ATOM 2773 N N A GLU A 1 409 ? 41.38946 6.00216 69.66073 0.554 22.04991 408 GLU A N 1
ATOM 2774 N N B GLU A 1 409 ? 41.38706 5.98443 69.66011 0.446 21.90057 408 GLU A N 1
ATOM 2775 C CA A GLU A 1 409 ? 40.54541 4.88615 69.27542 0.554 20.71759 408 GLU A CA 1
ATOM 2776 C CA B GLU A 1 409 ? 40.53277 4.86960 69.25891 0.446 21.01856 408 GLU A CA 1
ATOM 2777 C C A GLU A 1 409 ? 39.28770 5.35637 68.55502 0.554 23.52940 408 GLU A C 1
ATOM 2778 C C B GLU A 1 409 ? 39.27431 5.35158 68.55249 0.446 23.51108 408 GLU A C 1
ATOM 2779 O O A GLU A 1 409 ? 38.79169 4.66262 67.65952 0.554 27.89725 408 GLU A O 1
ATOM 2780 O O B GLU A 1 409 ? 38.75544 4.65382 67.67382 0.446 27.46507 408 GLU A O 1
ATOM 2791 N N . LEU A 1 410 ? 38.76562 6.52878 68.92238 1.000 20.51629 409 LEU A N 1
ATOM 2792 C CA . LEU A 1 410 ? 37.61353 7.08102 68.21602 1.000 22.08480 409 LEU A CA 1
ATOM 2793 C C . LEU A 1 410 ? 37.95640 7.36832 66.75940 1.000 25.73852 409 LEU A C 1
ATOM 2794 O O . LEU A 1 410 ? 37.15773 7.08558 65.85824 1.000 26.03190 409 LEU A O 1
ATOM 2799 N N . ILE A 1 411 ? 39.14997 7.90750 66.50762 1.000 25.72908 410 ILE A N 1
ATOM 2800 C CA . ILE A 1 411 ? 39.57283 8.16660 65.12768 1.000 24.22161 410 ILE A CA 1
ATOM 2801 C C . ILE A 1 411 ? 39.77936 6.85811 64.36925 1.000 32.96166 410 ILE A C 1
ATOM 2802 O O . ILE A 1 411 ? 39.26284 6.67692 63.25666 1.000 30.81481 410 ILE A O 1
ATOM 2807 N N A CYS A 1 412 ? 40.52297 5.92137 64.95904 0.466 32.62672 411 CYS A N 1
ATOM 2808 N N B CYS A 1 412 ? 40.55046 5.92881 64.95545 0.534 32.37086 411 CYS A N 1
ATOM 2809 C CA A CYS A 1 412 ? 40.83515 4.67557 64.26575 0.466 35.41229 411 CYS A CA 1
ATOM 2810 C CA B CYS A 1 412 ? 40.81526 4.65319 64.29021 0.534 35.30662 411 CYS A CA 1
ATOM 2811 C C A CYS A 1 412 ? 39.60398 3.79250 64.05203 0.466 36.62107 411 CYS A C 1
ATOM 2812 C C B CYS A 1 412 ? 39.52478 3.92815 63.95281 0.534 37.09686 411 CYS A C 1
ATOM 2813 O O A CYS A 1 412 ? 39.59271 2.98449 63.11594 0.466 42.40578 411 CYS A O 1
ATOM 2814 O O B CYS A 1 412 ? 39.39051 3.35339 62.86377 0.534 39.81770 411 CYS A O 1
ATOM 2819 N N . ARG A 1 413 ? 38.56416 3.94484 64.87857 1.000 34.47202 412 ARG A N 1
ATOM 2820 C CA . ARG A 1 413 ? 37.29653 3.25231 64.65837 1.000 33.48781 412 ARG A CA 1
ATOM 2821 C C . ARG A 1 413 ? 36.65799 3.63895 63.33106 1.000 34.84788 412 ARG A C 1
ATOM 2822 O O . ARG A 1 413 ? 36.01717 2.80762 62.67157 1.000 35.46670 412 ARG A O 1
ATOM 2830 N N . GLN A 1 414 ? 36.82813 4.88686 62.92529 1.000 31.27548 413 GLN A N 1
ATOM 2831 C CA . GLN A 1 414 ? 36.17761 5.42501 61.74468 1.000 29.62734 413 GLN A CA 1
ATOM 2832 C C . GLN A 1 414 ? 36.99510 5.23022 60.47597 1.000 41.92793 413 GLN A C 1
ATOM 2833 O O . GLN A 1 414 ? 36.61039 5.74400 59.42206 1.000 37.02831 413 GLN A O 1
ATOM 2839 N N . MET A 1 415 ? 38.09394 4.48633 60.54336 1.000 49.61762 414 MET A N 1
ATOM 2840 C CA . MET A 1 415 ? 38.94047 4.27137 59.37317 1.000 56.60336 414 MET A CA 1
ATOM 2841 C C . MET A 1 415 ? 39.09781 2.78753 59.04868 1.000 60.31751 414 MET A C 1
ATOM 2842 O O . MET A 1 415 ? 38.13017 2.02538 59.08872 1.000 62.14957 414 MET A O 1
ATOM 2847 N N . SER B 2 4 ? -7.07484 49.07033 39.05571 1.000 52.34133 12 SER C N 1
ATOM 2848 C CA . SER B 2 4 ? -5.62953 49.04576 38.84119 1.000 50.89165 12 SER C CA 1
ATOM 2849 C C . SER B 2 4 ? -4.90982 48.31858 39.96514 1.000 44.32518 12 SER C C 1
ATOM 2850 O O . SER B 2 4 ? -5.14234 48.58944 41.14356 1.000 37.64121 12 SER C O 1
ATOM 2853 N N . ALA B 2 5 ? -4.02102 47.40142 39.59409 1.000 40.55867 13 ALA C N 1
ATOM 2854 C CA . ALA B 2 5 ? -3.26908 46.65242 40.58461 1.000 35.93012 13 ALA C CA 1
ATOM 2855 C C . ALA B 2 5 ? -2.33270 47.58094 41.36149 1.000 33.15142 13 ALA C C 1
ATOM 2856 O O . ALA B 2 5 ? -1.92179 48.62813 40.85287 1.000 33.21018 13 ALA C O 1
ATOM 2858 N N . PRO B 2 6 ? -1.99371 47.22473 42.60383 1.000 29.41363 14 PRO C N 1
ATOM 2859 C CA . PRO B 2 6 ? -1.01888 48.02018 43.36234 1.000 31.43063 14 PRO C CA 1
ATOM 2860 C C . PRO B 2 6 ? 0.30588 48.13141 42.62061 1.000 27.07842 14 PRO C C 1
ATOM 2861 O O . PRO B 2 6 ? 0.74417 47.19855 41.94414 1.000 31.30756 14 PRO C O 1
ATOM 2865 N N . ARG B 2 7 ? 0.94413 49.29331 42.75883 1.000 27.26141 15 ARG C N 1
ATOM 2866 C CA . ARG B 2 7 ? 2.20032 49.57928 42.07130 1.000 25.37999 15 ARG C CA 1
ATOM 2867 C C . ARG B 2 7 ? 3.36317 49.10315 42.93551 1.000 22.56565 15 ARG C C 1
ATOM 2868 O O . ARG B 2 7 ? 3.35884 49.30182 44.15491 1.000 25.50388 15 ARG C O 1
ATOM 2876 N N . ILE B 2 8 ? 4.35832 48.45975 42.31052 1.000 19.47636 16 ILE C N 1
ATOM 2877 C CA . ILE B 2 8 ? 5.51543 48.02562 43.09440 1.000 20.77123 16 ILE C CA 1
ATOM 2878 C C . ILE B 2 8 ? 6.61739 49.07103 43.16641 1.000 23.50420 16 ILE C C 1
ATOM 2879 O O . ILE B 2 8 ? 7.54235 48.92482 43.98305 1.000 24.61142 16 ILE C O 1
ATOM 2884 N N . MET B 2 9 ? 6.55928 50.11624 42.35387 1.000 20.48127 17 MET C N 1
ATOM 2885 C CA . MET B 2 9 ? 7.61305 51.11869 42.32726 1.000 18.37112 17 MET C CA 1
ATOM 2886 C C . MET B 2 9 ? 7.10868 52.45731 42.84167 1.000 20.63174 17 MET C C 1
ATOM 2887 O O . MET B 2 9 ? 5.95047 52.82250 42.63461 1.000 22.10605 17 MET C O 1
ATOM 2892 N N . ARG B 2 10 ? 7.98638 53.19363 43.52127 1.000 18.77823 18 ARG C N 1
ATOM 2893 C CA . ARG B 2 10 ? 7.76505 54.62138 43.69259 1.000 19.29134 18 ARG C CA 1
ATOM 2894 C C . ARG B 2 10 ? 8.99801 55.36786 43.20814 1.000 20.72880 18 ARG C C 1
ATOM 2895 O O . ARG B 2 10 ? 10.10803 54.83740 43.22628 1.000 21.29651 18 ARG C O 1
ATOM 2903 N N . LEU B 2 11 ? 8.78720 56.59572 42.73894 1.000 21.23828 19 LEU C N 1
ATOM 2904 C CA . LEU B 2 11 ? 9.88940 57.46707 42.35649 1.000 24.65151 19 LEU C CA 1
ATOM 2905 C C . LEU B 2 11 ? 10.25820 58.34262 43.54405 1.000 25.61156 19 LEU C C 1
ATOM 2906 O O . LEU B 2 11 ? 9.38773 58.98132 44.14735 1.000 27.09866 19 LEU C O 1
ATOM 2911 N N . VAL B 2 12 ? 11.54075 58.35477 43.89811 1.000 21.98679 20 VAL C N 1
ATOM 2912 C CA . VAL B 2 12 ? 11.99591 59.22883 44.96990 1.000 22.67557 20 VAL C CA 1
ATOM 2913 C C . VAL B 2 12 ? 12.61461 60.51535 44.43415 1.000 23.90770 20 VAL C C 1
ATOM 2914 O O . VAL B 2 12 ? 12.64533 61.51915 45.16087 1.000 26.05847 20 VAL C O 1
ATOM 2918 N N . ALA B 2 13 ? 13.08102 60.52711 43.18392 1.000 22.21740 21 ALA C N 1
ATOM 2919 C CA . ALA B 2 13 ? 13.60111 61.74875 42.58425 1.000 20.32580 21 ALA C CA 1
ATOM 2920 C C . ALA B 2 13 ? 13.62329 61.58535 41.07475 1.000 21.45604 21 ALA C C 1
ATOM 2921 O O . ALA B 2 13 ? 13.74252 60.47219 40.55812 1.000 22.73053 21 ALA C O 1
ATOM 2923 N N . GLU B 2 14 ? 13.50695 62.71261 40.38331 1.000 20.50073 22 GLU C N 1
ATOM 2924 C CA . GLU B 2 14 ? 13.63660 62.77522 38.93144 1.000 20.47449 22 GLU C CA 1
ATOM 2925 C C . GLU B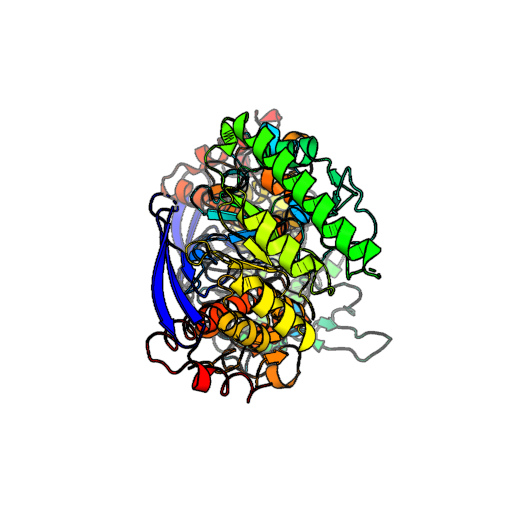 2 14 ? 14.56130 63.92913 38.59808 1.000 22.32013 22 GLU C C 1
ATOM 2926 O O . GLU B 2 14 ? 14.35219 65.04677 39.08480 1.000 23.56228 22 GLU C O 1
ATOM 2932 N N . CYS B 2 15 ? 15.57253 63.66076 37.77417 1.000 20.64599 23 CYS C N 1
ATOM 2933 C CA . CYS B 2 15 ? 16.49140 64.70901 37.34274 1.000 20.83394 23 CYS C CA 1
ATOM 2934 C C . CYS B 2 15 ? 15.70917 65.87837 36.76651 1.000 26.46717 23 CYS C C 1
ATOM 2935 O O . CYS B 2 15 ? 14.90304 65.70473 35.84759 1.000 23.22949 23 CYS C O 1
ATOM 2938 N N A SER B 2 16 ? 15.93432 67.07750 37.31708 0.630 23.74177 24 SER C N 1
ATOM 2939 N N B SER B 2 16 ? 15.93647 67.07188 37.32385 0.370 24.48497 24 SER C N 1
ATOM 2940 C CA A SER B 2 16 ? 15.18346 68.24242 36.85771 0.630 25.73220 24 SER C CA 1
ATOM 2941 C CA B SER B 2 16 ? 15.20354 68.25017 36.87599 0.370 26.15031 24 SER C CA 1
ATOM 2942 C C A SER B 2 16 ? 15.54978 68.64485 35.43660 0.630 28.21358 24 SER C C 1
ATOM 2943 C C B SER B 2 16 ? 15.54726 68.63429 35.44273 0.370 27.82144 24 SER C C 1
ATOM 2944 O O A SER B 2 16 ? 14.77271 69.35543 34.78751 0.630 28.84356 24 SER C O 1
ATOM 2945 O O B SER B 2 16 ? 14.74689 69.31121 34.78677 0.370 28.53873 24 SER C O 1
ATOM 2950 N N . ARG B 2 17 ? 16.70546 68.20749 34.93994 1.000 26.98184 25 ARG C N 1
ATOM 2951 C CA . ARG B 2 17 ? 17.11237 68.49991 33.57258 1.000 26.84886 25 ARG C CA 1
ATOM 2952 C C . ARG B 2 17 ? 16.62581 67.43935 32.59234 1.000 24.98539 25 ARG C C 1
ATOM 2953 O O . ARG B 2 17 ? 16.00711 67.76834 31.56976 1.000 27.12050 25 ARG C O 1
ATOM 2961 N N . SER B 2 18 ? 16.89538 66.16535 32.89120 1.000 23.30805 26 SER C N 1
ATOM 2962 C CA . SER B 2 18 ? 16.71458 65.08237 31.93535 1.000 22.53595 26 SER C CA 1
ATOM 2963 C C . SER B 2 18 ? 15.51475 64.19485 32.21369 1.000 25.15883 26 SER C C 1
ATOM 2964 O O . SER B 2 18 ? 15.07335 63.48628 31.30459 1.000 25.74760 26 SER C O 1
ATOM 2967 N N . GLY B 2 19 ? 14.99548 64.19249 33.43397 1.000 22.73615 27 GLY C N 1
ATOM 2968 C CA . GLY B 2 19 ? 13.97772 63.23897 33.80446 1.000 24.96492 27 GLY C CA 1
ATOM 2969 C C . GLY B 2 19 ? 14.47750 61.86851 34.21971 1.000 24.12617 27 GLY C C 1
ATOM 2970 O O . GLY B 2 19 ? 13.63972 61.00898 34.52534 1.000 25.50580 27 GLY C O 1
ATOM 2971 N N . ALA B 2 20 ? 15.79793 61.62201 34.21104 1.000 21.85905 28 ALA C N 1
ATOM 2972 C CA . ALA B 2 20 ? 16.34820 60.37269 34.74763 1.000 18.96203 28 ALA C CA 1
ATOM 2973 C C . ALA B 2 20 ? 15.72146 60.06308 36.09730 1.000 21.00237 28 ALA C C 1
ATOM 2974 O O . ALA B 2 20 ? 15.46543 60.97002 36.88569 1.000 22.30215 28 ALA C O 1
ATOM 2976 N N . ARG B 2 21 ? 15.49848 58.78238 36.37997 1.000 18.33922 29 ARG C N 1
ATOM 2977 C CA . ARG B 2 21 ? 14.64612 58.38054 37.49707 1.000 20.42478 29 ARG C CA 1
ATOM 2978 C C . ARG B 2 21 ? 15.44959 57.70401 38.59800 1.000 18.50588 29 ARG C C 1
ATOM 2979 O O . ARG B 2 21 ? 16.25607 56.81388 38.31680 1.000 18.40863 29 ARG C O 1
ATOM 2987 N N . ALA B 2 22 ? 15.21259 58.11226 39.84409 1.000 18.74449 30 ALA C N 1
ATOM 2988 C CA . ALA B 2 22 ? 15.65401 57.36410 41.01856 1.000 18.50149 30 ALA C CA 1
ATOM 2989 C C . ALA B 2 22 ? 14.41465 56.81147 41.70912 1.000 19.43770 30 ALA C C 1
ATOM 2990 O O . ALA B 2 22 ? 13.48819 57.56605 42.02373 1.000 21.72788 30 ALA C O 1
ATOM 2992 N N . GLY B 2 23 ? 14.37645 55.49712 41.92246 1.000 19.51817 31 GLY C N 1
ATOM 2993 C CA . GLY B 2 23 ? 13.16780 54.86937 42.41442 1.000 22.17734 31 GLY C CA 1
ATOM 2994 C C . GLY B 2 23 ? 13.46476 53.80333 43.45075 1.000 18.63851 31 GLY C C 1
ATOM 2995 O O . GLY B 2 23 ? 14.61377 53.59361 43.84737 1.000 18.00253 31 GLY C O 1
ATOM 2996 N N . GLU B 2 24 ? 12.39191 53.14007 43.88358 1.000 17.17770 32 GLU C N 1
ATOM 2997 C CA . GLU B 2 24 ? 12.44988 52.01799 44.81146 1.000 19.47400 32 GLU C CA 1
ATOM 2998 C C . GLU B 2 24 ? 11.43144 50.98005 44.37157 1.000 20.76417 32 GLU C C 1
ATOM 2999 O O . GLU B 2 24 ? 10.28839 51.33212 44.07804 1.000 20.26997 32 GLU C O 1
ATOM 3005 N N . LEU B 2 25 ? 11.83127 49.70855 44.34314 1.000 18.62272 33 LEU C N 1
ATOM 3006 C CA . LEU B 2 25 ? 10.91604 48.60973 44.05167 1.000 18.52740 33 LEU C CA 1
ATOM 3007 C C . LEU B 2 25 ? 10.63389 47.86473 45.33893 1.000 19.35112 33 LEU C C 1
ATOM 3008 O O . LEU B 2 25 ? 11.56625 47.36507 45.97706 1.000 21.20613 33 LEU C O 1
ATOM 3013 N N . ARG B 2 26 ? 9.35966 47.75677 45.69980 1.000 18.88820 34 ARG C N 1
ATOM 3014 C CA . ARG B 2 26 ? 8.97844 47.01764 46.90455 1.000 19.04715 34 ARG C CA 1
ATOM 3015 C C . ARG B 2 26 ? 8.72349 45.57628 46.48621 1.000 22.56230 34 ARG C C 1
ATOM 3016 O O . ARG B 2 26 ? 7.65288 45.24925 45.97413 1.000 24.44915 34 ARG C O 1
ATOM 3024 N N . LEU B 2 27 ? 9.70928 44.71160 46.69157 1.000 18.54905 35 LEU C N 1
ATOM 3025 C CA . LEU B 2 27 ? 9.62181 43.31554 46.29113 1.000 18.67076 35 LEU C CA 1
ATOM 3026 C C . LEU B 2 27 ? 9.53658 42.40633 47.51385 1.000 19.71988 35 LEU C C 1
ATOM 3027 O O . LEU B 2 27 ? 9.85416 42.82765 48.63079 1.000 20.90909 35 LEU C O 1
ATOM 3032 N N . PRO B 2 28 ? 9.10165 41.14907 47.34877 1.000 18.31631 36 PRO C N 1
ATOM 3033 C CA . PRO B 2 28 ? 8.85895 40.31503 48.54313 1.000 19.10073 36 PRO C CA 1
ATOM 3034 C C . PRO B 2 28 ? 10.09407 40.02107 49.37645 1.000 18.92901 36 PRO C C 1
ATOM 3035 O O . PRO B 2 28 ? 9.96252 39.81106 50.59214 1.000 23.45175 36 PRO C O 1
ATOM 3039 N N . HIS B 2 29 ? 11.29181 39.98822 48.78588 1.000 19.08376 37 HIS C N 1
ATOM 3040 C CA . HIS B 2 29 ? 12.50806 39.78958 49.56676 1.000 20.99068 37 HIS C CA 1
ATOM 3041 C C . HIS B 2 29 ? 13.27882 41.08808 49.77116 1.000 28.90560 37 HIS C C 1
ATOM 3042 O O . HIS B 2 29 ? 14.50587 41.06772 49.93547 1.000 33.49229 37 HIS C O 1
ATOM 3049 N N . GLY B 2 30 ? 12.58232 42.21990 49.75224 1.000 19.84621 38 GLY C N 1
ATOM 3050 C CA . GLY B 2 30 ? 13.19274 43.47002 50.16598 1.000 20.47744 38 GLY C CA 1
ATOM 3051 C C . GLY B 2 30 ? 13.05097 44.57239 49.14058 1.000 18.57284 38 GLY C C 1
ATOM 3052 O O . GLY B 2 30 ? 12.76625 44.30686 47.96655 1.000 19.73930 38 GLY C O 1
ATOM 3053 N N . THR B 2 31 ? 13.27916 45.81328 49.56738 1.000 19.45746 39 THR C N 1
ATOM 3054 C CA . THR B 2 31 ? 13.18722 46.94422 48.65009 1.000 17.19461 39 THR C CA 1
ATOM 3055 C C . THR B 2 31 ? 14.48994 47.07221 47.86822 1.000 19.25508 39 THR C C 1
ATOM 3056 O O . THR B 2 31 ? 15.58257 46.85907 48.41166 1.000 21.54824 39 THR C O 1
ATOM 3060 N N . VAL B 2 32 ? 14.36612 47.37809 46.57686 1.000 18.46402 40 VAL C N 1
ATOM 3061 C CA . VAL B 2 32 ? 15.50072 47.52880 45.67477 1.000 19.20441 40 VAL C CA 1
ATOM 3062 C C . VAL B 2 32 ? 15.54515 48.97090 45.18875 1.000 17.50898 40 VAL C C 1
ATOM 3063 O O . VAL B 2 32 ? 14.55289 49.48013 44.65250 1.000 20.16672 40 VAL C O 1
ATOM 3067 N N . ALA B 2 33 ? 16.69756 49.61667 45.35467 1.000 16.82921 41 ALA C N 1
ATOM 3068 C CA . ALA B 2 33 ? 16.90716 50.96481 44.82845 1.000 15.33495 41 ALA C CA 1
ATOM 3069 C C . ALA B 2 33 ? 17.14850 50.90681 43.32823 1.000 17.77963 41 ALA C C 1
ATOM 3070 O O . ALA B 2 33 ? 17.89337 50.04664 42.84087 1.000 19.85579 41 ALA C O 1
ATOM 3072 N N . THR B 2 34 ? 16.55141 51.85573 42.59665 1.000 16.70274 42 THR C N 1
ATOM 3073 C CA . THR B 2 34 ? 16.75681 51.93980 41.15305 1.000 15.87301 42 THR C CA 1
ATOM 3074 C C . THR B 2 34 ? 17.30293 53.32042 40.80220 1.000 19.05025 42 THR C C 1
ATOM 3075 O O . THR B 2 34 ? 17.03666 54.29046 41.51772 1.000 18.40750 42 THR C O 1
ATOM 3079 N N . PRO B 2 35 ? 18.09140 53.44505 39.71712 1.000 17.82799 43 PRO C N 1
ATOM 3080 C CA . PRO B 2 35 ? 18.44260 52.39213 38.75319 1.000 16.52717 43 PRO C CA 1
ATOM 3081 C C . PRO B 2 35 ? 19.35261 51.31625 39.32825 1.000 18.36990 43 PRO C C 1
ATOM 3082 O O . PRO B 2 35 ? 20.14919 51.57615 40.25246 1.000 19.18961 43 PRO C O 1
ATOM 3086 N N . VAL B 2 36 ? 19.21682 50.10085 38.79693 1.000 15.55463 44 VAL C N 1
ATOM 3087 C CA . VAL B 2 36 ? 19.90453 48.94388 39.35810 1.000 15.10906 44 VAL C CA 1
ATOM 3088 C C . VAL B 2 36 ? 20.46306 48.07390 38.24278 1.000 18.35764 44 VAL C C 1
ATOM 3089 O O . VAL B 2 36 ? 19.79389 47.82765 37.23063 1.000 17.81699 44 VAL C O 1
ATOM 3093 N N . PHE B 2 37 ? 21.70098 47.61351 38.43669 1.000 18.57022 45 PHE C N 1
ATOM 3094 C CA . PHE B 2 37 ? 22.30761 46.59368 37.58901 1.000 20.98296 45 PHE C CA 1
ATOM 3095 C C . PHE B 2 37 ? 22.18552 45.26234 38.31401 1.000 17.41499 45 PHE C C 1
ATOM 3096 O O . PHE B 2 37 ? 22.50634 45.16821 39.50939 1.000 18.69713 45 PHE C O 1
ATOM 3104 N N . MET B 2 38 ? 21.74438 44.23831 37.59399 1.000 16.30131 46 MET C N 1
ATOM 3105 C CA . MET B 2 38 ? 21.43166 42.94700 38.19837 1.000 16.71187 46 MET C CA 1
ATOM 3106 C C . MET B 2 38 ? 22.39960 41.88808 37.69499 1.000 20.12816 46 MET C C 1
ATOM 3107 O O . MET B 2 38 ? 22.30127 41.46116 36.53033 1.000 20.58503 46 MET C O 1
ATOM 3112 N N . PRO B 2 39 ? 23.34017 41.44313 38.51931 1.000 18.39207 47 PRO C N 1
ATOM 3113 C CA . PRO B 2 39 ? 24.25785 40.38077 38.09597 1.000 18.74135 47 PRO C CA 1
ATOM 3114 C C . PRO B 2 39 ? 23.54199 39.04424 38.05887 1.000 19.16650 47 PRO C C 1
ATOM 3115 O O . PRO B 2 39 ? 22.48797 38.86542 38.67152 1.000 19.85456 47 PRO C O 1
ATOM 3119 N N . VAL B 2 40 ? 24.12391 38.09669 37.31951 1.000 18.46716 48 VAL C N 1
ATOM 3120 C CA . VAL B 2 40 ? 23.59189 36.73384 37.27944 1.000 17.70868 48 VAL C CA 1
ATOM 3121 C C . VAL B 2 40 ? 24.18792 35.95544 38.44317 1.000 17.68835 48 VAL C C 1
ATOM 3122 O O . VAL B 2 40 ? 25.41145 35.83873 38.56358 1.000 18.44309 48 VAL C O 1
ATOM 3126 N N . GLY B 2 41 ? 23.31605 35.41436 39.29308 1.000 19.29306 49 GLY C N 1
ATOM 3127 C CA . GLY B 2 41 ? 23.78181 34.74862 40.49936 1.000 17.99132 49 GLY C CA 1
ATOM 3128 C C . GLY B 2 41 ? 24.71119 33.58566 40.20774 1.000 20.65783 49 GLY C C 1
ATOM 3129 O O . GLY B 2 41 ? 25.77196 33.45889 40.81731 1.000 20.33559 49 GLY C O 1
ATOM 3130 N N A THR B 2 42 ? 24.32643 32.72708 39.26278 0.408 20.61498 50 THR C N 1
ATOM 3131 N N B THR B 2 42 ? 24.32543 32.71811 39.26539 0.592 20.68008 50 THR C N 1
ATOM 3132 C CA A THR B 2 42 ? 25.13234 31.55157 38.95734 0.408 20.67590 50 THR C CA 1
ATOM 3133 C CA B THR B 2 42 ? 25.14687 31.54596 38.96603 0.592 20.04954 50 THR C CA 1
ATOM 3134 C C A THR B 2 42 ? 26.44769 31.90637 38.27364 0.408 21.05823 50 THR C C 1
ATOM 3135 C C B THR B 2 42 ? 26.47982 31.93897 38.33517 0.592 21.75200 50 THR C C 1
ATOM 3136 O O A THR B 2 42 ? 27.39443 31.11556 38.33535 0.408 19.82257 50 THR C O 1
ATOM 3137 O O B THR B 2 42 ? 27.47896 31.23001 38.50909 0.592 21.57475 50 THR C O 1
ATOM 3144 N N . GLN B 2 43 ? 26.53872 33.07319 37.62859 1.000 19.36824 51 GLN C N 1
ATOM 3145 C CA . GLN B 2 43 ? 27.83814 33.51918 37.13206 1.000 20.32350 51 GLN C CA 1
ATOM 3146 C C . GLN B 2 43 ? 28.76155 33.86325 38.29409 1.000 21.83874 51 GLN C C 1
ATOM 3147 O O . GLN B 2 43 ? 29.97531 33.60495 38.23178 1.000 21.60402 51 GLN C O 1
ATOM 3150 N N . ALA B 2 44 ? 28.19310 34.40340 39.37445 1.000 18.51001 52 ALA C N 1
ATOM 3151 C CA . ALA B 2 44 ? 28.97889 34.68578 40.56442 1.000 18.83896 52 ALA C CA 1
ATOM 3152 C C . ALA B 2 44 ? 29.38425 33.39534 41.26854 1.000 19.42857 52 ALA C C 1
ATOM 3153 O O . ALA B 2 44 ? 30.54258 33.24783 41.67241 1.000 17.30110 52 ALA C O 1
ATOM 3155 N N . THR B 2 45 ? 28.45158 32.44292 41.42813 1.000 17.21643 53 THR C N 1
ATOM 3156 C CA . THR B 2 45 ? 28.82895 31.21494 42.13406 1.000 16.68667 53 THR C CA 1
ATOM 3157 C C . THR B 2 45 ? 29.82530 30.38004 41.33455 1.000 16.18362 53 THR C C 1
ATOM 3158 O O . THR B 2 45 ? 30.67503 29.68959 41.92580 1.000 17.99811 53 THR C O 1
ATOM 3162 N N . MET B 2 46 ? 29.77018 30.44741 40.00345 1.000 17.28410 54 MET C N 1
ATOM 3163 C CA . MET B 2 46 ? 30.78128 29.77545 39.19665 1.000 16.93526 54 MET C CA 1
ATOM 3164 C C . MET B 2 46 ? 32.17505 30.28372 39.54393 1.000 17.59565 54 MET C C 1
ATOM 3165 O O . MET B 2 46 ? 33.15062 29.52305 39.50066 1.000 19.62222 54 MET C O 1
ATOM 3170 N N . LYS B 2 47 ? 32.28586 31.56935 39.88369 1.000 17.17390 55 LYS C N 1
ATOM 3171 C CA . LYS B 2 47 ? 33.55449 32.17856 40.26105 1.000 18.27858 55 LYS C CA 1
ATOM 3172 C C . LYS B 2 47 ? 33.78088 32.19874 41.77555 1.000 17.90105 55 LYS C C 1
ATOM 3173 O O . LYS B 2 47 ? 34.63444 32.95296 42.26263 1.000 18.44057 55 LYS C O 1
ATOM 3179 N N . GLY B 2 48 ? 33.06004 31.36250 42.52842 1.000 15.55331 56 GLY C N 1
ATOM 3180 C CA . GLY B 2 48 ? 33.33569 31.18834 43.94397 1.000 15.88575 56 GLY C CA 1
ATOM 3181 C C . GLY B 2 48 ? 32.79302 32.26225 44.85766 1.000 19.30570 56 GLY C C 1
ATOM 3182 O O . GLY B 2 48 ? 33.23264 32.36298 46.01063 1.000 19.30684 56 GLY C O 1
ATOM 3183 N N . ILE B 2 49 ? 31.84573 33.06533 44.38953 1.000 18.06333 57 ILE C N 1
ATOM 3184 C CA . ILE B 2 49 ? 31.31447 34.17846 45.16903 1.000 15.58565 57 ILE C CA 1
ATOM 3185 C C . ILE B 2 49 ? 30.16474 33.66863 46.03364 1.000 18.79433 57 ILE C C 1
ATOM 3186 O O . ILE B 2 49 ? 29.19596 33.08253 45.52259 1.000 19.04178 57 ILE C O 1
ATOM 3191 N N . THR B 2 50 ? 30.29752 33.86023 47.34811 1.000 17.64963 58 THR C N 1
ATOM 3192 C CA . THR B 2 50 ? 29.31084 33.42720 48.32668 1.000 18.73448 58 THR C CA 1
ATOM 3193 C C . THR B 2 50 ? 28.18832 34.45107 48.44578 1.000 19.30860 58 THR C C 1
ATOM 3194 O O . THR B 2 50 ? 28.31536 35.61062 48.04878 1.000 19.21878 58 THR C O 1
ATOM 3198 N N . THR B 2 51 ? 27.09260 34.01800 49.07633 1.000 18.74627 59 THR C N 1
ATOM 3199 C CA . THR B 2 51 ? 26.00368 34.93691 49.37540 1.000 19.65966 59 THR C CA 1
ATOM 3200 C C . THR B 2 51 ? 26.49036 36.10623 50.21462 1.000 19.23311 59 THR C C 1
ATOM 3201 O O . THR B 2 51 ? 26.13549 37.25915 49.94159 1.000 19.96319 59 THR C O 1
ATOM 3205 N N A GLU B 2 52 ? 27.31030 35.82997 51.23575 0.619 19.38987 60 GLU C N 1
ATOM 3206 N N B GLU B 2 52 ? 27.31858 35.83790 51.22691 0.381 19.02993 60 GLU C N 1
ATOM 3207 C CA A GLU B 2 52 ? 27.78765 36.91395 52.09318 0.619 17.39448 60 GLU C CA 1
ATOM 3208 C CA B GLU B 2 52 ? 27.76592 36.92857 52.08852 0.381 18.48344 60 GLU C CA 1
ATOM 3209 C C A GLU B 2 52 ? 28.63264 37.90221 51.29889 0.619 22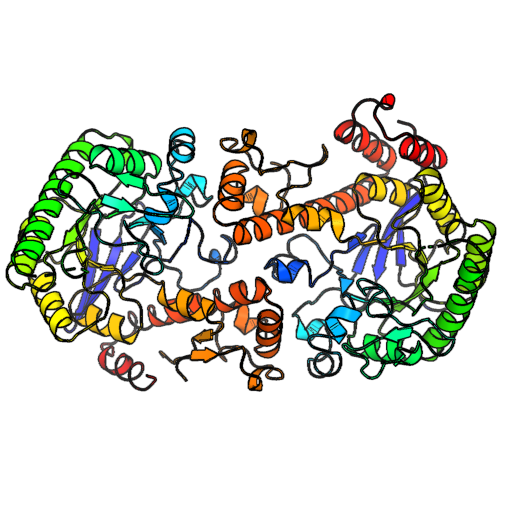.17422 60 GLU C C 1
ATOM 3210 C C B GLU B 2 52 ? 28.67772 37.89583 51.34137 0.381 21.27054 60 GLU C C 1
ATOM 3211 O O A GLU B 2 52 ? 28.50619 39.11834 51.47543 0.619 19.60573 60 GLU C O 1
ATOM 3212 O O B GLU B 2 52 ? 28.65051 39.10068 51.61381 0.381 22.04292 60 GLU C O 1
ATOM 3220 N N . GLN B 2 53 ? 29.46720 37.40403 50.37975 1.000 18.88115 61 GLN C N 1
ATOM 3221 C CA . GLN B 2 53 ? 30.28982 38.31355 49.57986 1.000 16.02110 61 GLN C CA 1
ATOM 3222 C C . GLN B 2 53 ? 29.42674 39.17715 48.67478 1.000 19.26299 61 GLN C C 1
ATOM 3223 O O . GLN B 2 53 ? 29.61548 40.39997 48.59463 1.000 19.37430 61 GLN C O 1
ATOM 3229 N N . LEU B 2 54 ? 28.46836 38.56079 47.98575 1.000 19.17464 62 LEU C N 1
ATOM 3230 C CA . LEU B 2 54 ? 27.62914 39.33332 47.07228 1.000 19.78511 62 LEU C CA 1
ATOM 3231 C C . LEU B 2 54 ? 26.74108 40.31029 47.83992 1.000 18.73153 62 LEU C C 1
ATOM 3232 O O . LEU B 2 54 ? 26.55687 41.45671 47.42126 1.000 19.82433 62 LEU C O 1
ATOM 3237 N N . ASP B 2 55 ? 26.20885 39.88468 48.98949 1.000 19.40627 63 ASP C N 1
ATOM 3238 C CA . ASP B 2 55 ? 25.46430 40.80019 49.84633 1.000 19.06574 63 ASP C CA 1
ATOM 3239 C C . ASP B 2 55 ? 26.32814 41.98430 50.26441 1.000 19.79991 63 ASP C C 1
ATOM 3240 O O . ASP B 2 55 ? 25.85969 43.13148 50.28132 1.000 21.55419 63 ASP C O 1
ATOM 3245 N N A SER B 2 56 ? 27.59788 41.72352 50.58708 0.403 19.29668 64 SER C N 1
ATOM 3246 N N B SER B 2 56 ? 27.59971 41.73090 50.58150 0.597 19.39074 64 SER C N 1
ATOM 3247 C CA A SER B 2 56 ? 28.49003 42.77498 51.06735 0.403 19.35293 64 SER C CA 1
ATOM 3248 C CA B SER B 2 56 ? 28.46696 42.79695 51.07761 0.597 18.80085 64 SER C CA 1
ATOM 3249 C C A SER B 2 56 ? 28.73607 43.83581 50.00286 0.403 21.75019 64 SER C C 1
ATOM 3250 C C B SER B 2 56 ? 28.76387 43.83639 50.00387 0.597 22.13467 64 SER C C 1
ATOM 3251 O O A SER B 2 56 ? 28.94160 45.01088 50.33114 0.403 22.69151 64 SER C O 1
ATOM 3252 O O B SER B 2 56 ? 29.03899 44.99708 50.33077 0.597 23.07185 64 SER C O 1
ATOM 3257 N N . LEU B 2 57 ? 28.72029 43.44314 48.72861 1.000 19.68915 65 LEU C N 1
ATOM 3258 C CA . LEU B 2 57 ? 28.87727 44.39573 47.63332 1.000 21.68645 65 LEU C CA 1
ATOM 3259 C C . LEU B 2 57 ? 27.66256 45.29635 47.45173 1.000 24.63521 65 LEU C C 1
ATOM 3260 O O . LEU B 2 57 ? 27.72613 46.24479 46.65878 1.000 24.72918 65 LEU C O 1
ATOM 3265 N N . GLY B 2 58 ? 26.56568 45.02671 48.15022 1.000 21.87093 66 GLY C N 1
ATOM 3266 C CA . GLY B 2 58 ? 25.37750 45.84355 48.05549 1.000 23.82708 66 GLY C CA 1
ATOM 3267 C C . GLY B 2 58 ? 24.29415 45.27447 47.17241 1.000 25.52960 66 GLY C C 1
ATOM 3268 O O . GLY B 2 58 ? 23.27310 45.93646 46.97230 1.000 24.41053 66 GLY C O 1
ATOM 3269 N N . CYS B 2 59 ? 24.47917 44.06340 46.65588 1.000 18.94903 67 CYS C N 1
ATOM 3270 C CA . CYS B 2 59 ? 23.52982 43.48217 45.71934 1.000 17.96725 67 CYS C CA 1
ATOM 3271 C C . CYS B 2 59 ? 22.25969 43.04372 46.43716 1.000 20.37338 67 CYS C C 1
ATOM 3272 O O . CYS B 2 59 ? 22.31645 42.26228 47.39191 1.000 20.50265 67 CYS C O 1
ATOM 3275 N N . ARG B 2 60 ? 21.11261 43.52493 45.96328 1.000 17.07640 68 ARG C N 1
ATOM 3276 C CA . ARG B 2 60 ? 19.82557 43.15874 46.53778 1.000 18.02600 68 ARG C CA 1
ATOM 3277 C C . ARG B 2 60 ? 18.89937 42.50457 45.52294 1.000 20.38379 68 ARG C C 1
ATOM 3278 O O . ARG B 2 60 ? 17.74332 42.20447 45.85313 1.000 18.29010 68 ARG C O 1
ATOM 3286 N N . ILE B 2 61 ? 19.36643 42.28821 44.29637 1.000 17.38400 69 ILE C N 1
ATOM 3287 C CA . ILE B 2 61 ? 18.59884 41.53277 43.31549 1.000 18.55542 69 ILE C CA 1
ATOM 3288 C C . ILE B 2 61 ? 19.58247 40.94548 42.31472 1.000 18.16202 69 ILE C C 1
ATOM 3289 O O . ILE B 2 61 ? 20.48002 41.64273 41.82084 1.000 18.80615 69 ILE C O 1
ATOM 3294 N N A CYS B 2 62 ? 19.45479 39.65858 42.01761 0.712 16.64821 70 CYS C N 1
ATOM 3295 N N B CYS B 2 62 ? 19.42990 39.64889 42.03751 0.288 16.49605 70 CYS C N 1
ATOM 3296 C CA A CYS B 2 62 ? 20.24057 39.09089 40.92980 0.712 16.76286 70 CYS C CA 1
ATOM 3297 C CA B CYS B 2 62 ? 20.20874 38.91763 41.04732 0.288 17.69341 70 CYS C CA 1
ATOM 3298 C C A CYS B 2 62 ? 19.35135 38.23555 40.04480 0.712 17.39339 70 CYS C C 1
ATOM 3299 C C B CYS B 2 62 ? 19.28747 38.32438 39.99164 0.288 16.91477 70 CYS C C 1
ATOM 3300 O O A CYS B 2 62 ? 18.23385 37.85896 40.40831 0.712 16.56874 70 CYS C O 1
ATOM 3301 O O B CYS B 2 62 ? 18.07775 38.19710 40.19478 0.288 17.17749 70 CYS C O 1
ATOM 3306 N N . LEU B 2 63 ? 19.88417 37.93112 38.86743 1.000 18.76311 71 LEU C N 1
ATOM 3307 C CA . LEU B 2 63 ? 19.18271 37.15895 37.85720 1.000 18.64096 71 LEU C CA 1
ATOM 3308 C C . LEU B 2 63 ? 19.39784 35.67440 38.07818 1.000 20.21402 71 LEU C C 1
ATOM 3309 O O . LEU B 2 63 ? 20.46594 35.23769 38.52196 1.000 19.37437 71 LEU C O 1
ATOM 3314 N N . GLY B 2 64 ? 18.38606 34.89605 37.70883 1.000 18.63681 72 GLY C N 1
ATOM 3315 C CA . GLY B 2 64 ? 18.58091 33.47699 37.48388 1.000 18.94546 72 GLY C CA 1
ATOM 3316 C C . GLY B 2 64 ? 18.25368 33.18503 36.03206 1.000 20.57432 72 GLY C C 1
ATOM 3317 O O . GLY B 2 64 ? 17.27936 33.71352 35.49736 1.000 19.72628 72 GLY C O 1
ATOM 3318 N N . ASN B 2 65 ? 19.08073 32.39436 35.36655 1.000 18.77845 73 ASN C N 1
ATOM 3319 C CA . ASN B 2 65 ? 18.83108 32.02359 33.97975 1.000 16.47080 73 ASN C CA 1
ATOM 3320 C C . ASN B 2 65 ? 17.99854 30.74828 33.97746 1.000 17.56953 73 ASN C C 1
ATOM 3321 O O . ASN B 2 65 ? 18.47537 29.68269 34.37541 1.000 20.10092 73 ASN C O 1
ATOM 3326 N N . THR B 2 66 ? 16.75764 30.85592 33.51388 1.000 19.54338 74 THR C N 1
ATOM 3327 C CA . THR B 2 66 ? 15.80373 29.77246 33.71377 1.000 18.22079 74 THR C CA 1
ATOM 3328 C C . THR B 2 66 ? 16.18684 28.51927 32.92036 1.000 17.96640 74 THR C C 1
ATOM 3329 O O . THR B 2 66 ? 15.99620 27.39640 33.39829 1.000 18.46476 74 THR C O 1
ATOM 3333 N N . TYR B 2 67 ? 16.73358 28.68694 31.71571 1.000 19.56613 75 TYR C N 1
ATOM 3334 C CA . TYR B 2 67 ? 17.15390 27.52548 30.92869 1.000 18.20772 75 TYR C CA 1
ATOM 3335 C C . TYR B 2 67 ? 18.20544 26.69953 31.65964 1.000 21.37118 75 TYR C C 1
ATOM 3336 O O . TYR B 2 67 ? 18.07366 25.47351 31.78612 1.000 19.54535 75 TYR C O 1
ATOM 3345 N N . HIS B 2 68 ? 19.26179 27.35415 32.15391 1.000 20.14153 76 HIS C N 1
ATOM 3346 C CA . HIS B 2 68 ? 20.31174 26.60524 32.84078 1.000 18.67197 76 HIS C CA 1
ATOM 3347 C C . HIS B 2 68 ? 19.82971 26.05006 34.17774 1.000 17.10275 76 HIS C C 1
ATOM 3348 O O . HIS B 2 68 ? 20.12730 24.89927 34.51484 1.000 19.61918 76 HIS C O 1
ATOM 3355 N N . LEU B 2 69 ? 19.06351 26.83530 34.93634 1.000 18.33352 77 LEU C N 1
ATOM 3356 C CA . LEU B 2 69 ? 18.48971 26.31140 36.17318 1.000 21.76545 77 LEU C CA 1
ATOM 3357 C C . LEU B 2 69 ? 17.57324 25.13062 35.88982 1.000 21.35307 77 LEU C C 1
ATOM 3358 O O . LEU B 2 69 ? 17.51658 24.17800 36.67829 1.000 19.96028 77 LEU C O 1
ATOM 3363 N N . GLY B 2 70 ? 16.86890 25.16316 34.75673 1.000 20.32665 78 GLY C N 1
ATOM 3364 C CA . GLY B 2 70 ? 15.98292 24.07256 34.40055 1.000 19.85545 78 GLY C CA 1
ATOM 3365 C C . GLY B 2 70 ? 16.70687 22.81940 33.96316 1.000 20.89345 78 GLY C C 1
ATOM 3366 O O . GLY B 2 70 ? 16.11649 21.73659 33.99453 1.000 22.60427 78 GLY C O 1
ATOM 3367 N N . LEU B 2 71 ? 17.96797 22.94880 33.54147 1.000 18.52712 79 LEU C N 1
ATOM 3368 C CA . LEU B 2 71 ? 18.81491 21.79051 33.26019 1.000 16.21265 79 LEU C CA 1
ATOM 3369 C C . LEU B 2 71 ? 19.44162 21.23102 34.53362 1.000 18.82803 79 LEU C C 1
ATOM 3370 O O . LEU B 2 71 ? 19.33213 20.03165 34.81931 1.000 21.80780 79 LEU C O 1
ATOM 3375 N N . ARG B 2 72 ? 20.12711 22.08135 35.30289 1.000 19.16160 80 ARG C N 1
ATOM 3376 C CA . ARG B 2 72 ? 20.68310 21.66220 36.59201 1.000 17.51881 80 ARG C CA 1
ATOM 3377 C C . ARG B 2 72 ? 20.44944 22.79899 37.57813 1.000 18.43048 80 ARG C C 1
ATOM 3378 O O . ARG B 2 72 ? 20.88949 23.93291 37.31972 1.000 20.68596 80 ARG C O 1
ATOM 3386 N N . PRO B 2 73 ? 19.80317 22.53334 38.72359 1.000 20.45052 81 PRO C N 1
ATOM 3387 C CA . PRO B 2 73 ? 19.36984 21.21577 39.19979 1.000 18.76060 81 PRO C CA 1
ATOM 3388 C C . PRO B 2 73 ? 18.01096 20.75342 38.67712 1.000 20.20019 81 PRO C C 1
ATOM 3389 O O . PRO B 2 73 ? 17.61508 19.62229 38.95943 1.000 23.15696 81 PRO C O 1
ATOM 3393 N N . GLY B 2 74 ? 17.31446 21.60171 37.92841 1.000 20.13588 82 GLY C N 1
ATOM 3394 C CA . GLY B 2 74 ? 15.99680 21.26464 37.42241 1.000 21.45641 82 GLY C CA 1
ATOM 3395 C C . GLY B 2 74 ? 14.90762 21.80372 38.33636 1.000 21.17166 82 GLY C C 1
ATOM 3396 O O . GLY B 2 74 ? 15.12308 22.00760 39.53665 1.000 21.92114 82 GLY C O 1
ATOM 3397 N N . PRO B 2 75 ? 13.71679 22.05824 37.77905 1.000 21.73410 83 PRO C N 1
ATOM 3398 C CA . PRO B 2 75 ? 12.66170 22.71521 38.57930 1.000 23.85866 83 PRO C CA 1
ATOM 3399 C C . PRO B 2 75 ? 12.12411 21.86702 39.71914 1.000 25.60452 83 PRO C C 1
ATOM 3400 O O . PRO B 2 75 ? 11.77966 22.41544 40.77491 1.000 24.56163 83 PRO C O 1
ATOM 3404 N N . GLU B 2 76 ? 12.01887 20.54830 39.54195 1.000 24.92522 84 GLU C N 1
ATOM 3405 C CA . GLU B 2 76 ? 11.46157 19.71947 40.61119 1.000 25.76240 84 GLU C CA 1
ATOM 3406 C C . GLU B 2 76 ? 12.33962 19.76329 41.85027 1.000 27.97456 84 GLU C C 1
ATOM 3407 O O . GLU B 2 76 ? 11.84207 19.88533 42.97771 1.000 25.75309 84 GLU C O 1
ATOM 3413 N N A LEU B 2 77 ? 13.65294 19.67212 41.66124 0.545 23.03266 85 LEU C N 1
ATOM 3414 N N B LEU B 2 77 ? 13.65678 19.68117 41.66339 0.455 23.17588 85 LEU C N 1
ATOM 3415 C CA A LEU B 2 77 ? 14.55925 19.72800 42.79615 0.545 23.76389 85 LEU C CA 1
ATOM 3416 C CA B LEU B 2 77 ? 14.56550 19.72661 42.80108 0.455 23.89373 85 LEU C CA 1
ATOM 3417 C C A LEU B 2 77 ? 14.48605 21.08310 43.48727 0.545 23.39775 85 LEU C C 1
ATOM 3418 C C B LEU B 2 77 ? 14.51778 21.08584 43.48793 0.455 23.53113 85 LEU C C 1
ATOM 3419 O O A LEU B 2 77 ? 14.49536 21.16167 44.72189 0.545 26.37396 85 LEU C O 1
ATOM 3420 O O B LEU B 2 77 ? 14.57489 21.17025 44.72094 0.455 26.43310 85 LEU C O 1
ATOM 3429 N N . ILE B 2 78 ? 14.39482 22.16298 42.70882 1.000 23.13735 86 ILE C N 1
ATOM 3430 C CA . ILE B 2 78 ? 14.29193 23.49625 43.30156 1.000 21.82501 86 ILE C CA 1
ATOM 3431 C C . ILE B 2 78 ? 12.98222 23.63688 44.06467 1.000 26.11261 86 ILE C C 1
ATOM 3432 O O . ILE B 2 78 ? 12.93530 24.24398 45.14527 1.000 25.29854 86 ILE C O 1
ATOM 3437 N N . ARG B 2 79 ? 11.90629 23.06424 43.52829 1.000 22.77563 87 ARG C N 1
ATOM 3438 C CA . ARG B 2 79 ? 10.63811 23.05326 44.25290 1.000 26.74973 87 ARG C CA 1
ATOM 3439 C C . ARG B 2 79 ? 10.77257 22.32936 45.58916 1.000 31.36016 87 ARG C C 1
ATOM 3440 O O . ARG B 2 79 ? 10.28717 22.81578 46.61820 1.000 34.17826 87 ARG C O 1
ATOM 3448 N N . LYS B 2 80 ? 11.43061 21.16808 45.59755 1.000 27.70994 88 LYS C N 1
ATOM 3449 C CA . LYS B 2 80 ? 11.60759 20.44117 46.85694 1.000 29.37620 88 LYS C CA 1
ATOM 3450 C C . LYS B 2 80 ? 12.47316 21.21178 47.84403 1.000 32.98827 88 LYS C C 1
ATOM 3451 O O . LYS B 2 80 ? 12.33870 21.03581 49.06572 1.000 32.45157 88 LYS C O 1
ATOM 3457 N N . ALA B 2 81 ? 13.36703 22.05224 47.34400 1.000 28.97028 89 ALA C N 1
ATOM 3458 C CA . ALA B 2 81 ? 14.21524 22.89263 48.17394 1.000 28.20983 89 ALA C CA 1
ATOM 3459 C C . ALA B 2 81 ? 13.50410 24.15254 48.65398 1.000 29.66943 89 ALA C C 1
ATOM 3460 O O . ALA B 2 81 ? 14.16121 25.02862 49.22493 1.000 34.72903 89 ALA C O 1
ATOM 3462 N N . GLN B 2 82 ? 12.19431 24.25258 48.40521 1.000 31.23833 90 GLN C N 1
ATOM 3463 C CA . GLN B 2 82 ? 11.37203 25.41615 48.75038 1.000 38.09880 90 GLN C CA 1
ATOM 3464 C C . GLN B 2 82 ? 11.78130 26.66301 47.96223 1.000 36.41302 90 GLN C C 1
ATOM 3465 O O . GLN B 2 82 ? 11.77901 27.77182 48.48973 1.000 45.08035 90 GLN C O 1
ATOM 3471 N N . GLY B 2 83 ? 12.12983 26.48508 46.69015 1.000 23.20430 91 GLY C N 1
ATOM 3472 C CA . GLY B 2 83 ? 12.40625 27.59549 45.80038 1.000 24.17221 91 GLY C CA 1
ATOM 3473 C C . GLY B 2 83 ? 13.89027 27.88863 45.65168 1.000 23.98405 91 GLY C C 1
ATOM 3474 O O . GLY B 2 83 ? 14.74413 27.36127 46.36667 1.000 22.75403 91 GLY C O 1
ATOM 3475 N N . LEU B 2 84 ? 14.18018 28.77308 44.69251 1.000 22.43859 92 LEU C N 1
ATOM 3476 C CA . LEU B 2 84 ? 15.55509 29.16991 44.40261 1.000 20.02125 92 LEU C CA 1
ATOM 3477 C C . LEU B 2 84 ? 16.20307 29.87233 45.58774 1.000 20.87119 92 LEU C C 1
ATOM 3478 O O . LEU B 2 84 ? 17.40195 29.69559 45.83452 1.000 22.00956 92 LEU C O 1
ATOM 3483 N N . HIS B 2 85 ? 15.44560 30.71955 46.29834 1.000 18.07510 93 HIS C N 1
ATOM 3484 C CA . HIS B 2 85 ? 16.00323 31.39447 47.46654 1.000 18.52242 93 HIS C CA 1
ATOM 3485 C C . HIS B 2 85 ? 16.52485 30.37749 48.46539 1.000 19.77191 93 HIS C C 1
ATOM 3486 O O . HIS B 2 85 ? 17.62362 30.52636 49.00897 1.000 22.02639 93 HIS C O 1
ATOM 3493 N N . GLY B 2 86 ? 15.73740 29.33738 48.72754 1.000 18.26770 94 GLY C N 1
ATOM 3494 C CA . GLY B 2 86 ? 16.17736 28.33951 49.68337 1.000 20.59704 94 GLY C CA 1
ATOM 3495 C C . GLY B 2 86 ? 17.30946 27.49550 49.13321 1.000 19.27186 94 GLY C C 1
ATOM 3496 O O . GLY B 2 86 ? 18.29727 27.24210 49.82636 1.000 20.67679 94 GLY C O 1
ATOM 3497 N N . PHE B 2 87 ? 17.18378 27.05090 47.87932 1.000 19.69467 95 PHE C N 1
ATOM 3498 C CA . PHE B 2 87 ? 18.18038 26.13200 47.33593 1.000 20.82919 95 PHE C CA 1
ATOM 3499 C C . PHE B 2 87 ? 19.57583 26.73073 47.37771 1.000 19.55913 95 PHE C C 1
ATOM 3500 O O . PHE B 2 87 ? 20.53649 26.05556 47.76445 1.000 22.36659 95 PHE C O 1
ATOM 3508 N N . MET B 2 88 ? 19.71417 27.98641 46.95158 1.000 20.20481 96 MET C N 1
ATOM 3509 C CA . MET B 2 88 ? 21.02234 28.59879 46.77144 1.000 21.35319 96 MET C CA 1
ATOM 3510 C C . MET B 2 88 ? 21.36703 29.56097 47.89932 1.000 21.55627 96 MET C C 1
ATOM 3511 O O . MET B 2 88 ? 22.33310 30.32076 47.77596 1.000 26.57569 96 MET C O 1
ATOM 3516 N N . ASN B 2 89 ? 20.59613 29.55166 48.98684 1.000 20.29143 97 ASN C N 1
ATOM 3517 C CA . ASN B 2 89 ? 20.87860 30.37501 50.15580 1.000 22.79203 97 ASN C CA 1
ATOM 3518 C C . ASN B 2 89 ? 20.99471 31.85661 49.79326 1.000 24.36148 97 ASN C C 1
ATOM 3519 O O . ASN B 2 89 ? 21.96120 32.54092 50.15077 1.000 22.50241 97 ASN C O 1
ATOM 3524 N N . TRP B 2 90 ? 19.98979 32.36294 49.08876 1.000 19.21771 98 TRP C N 1
ATOM 3525 C CA . TRP B 2 90 ? 19.97158 33.77891 48.71257 1.000 19.04520 98 TRP C CA 1
ATOM 3526 C C . TRP B 2 90 ? 18.74843 34.44930 49.31507 1.000 20.17125 98 TRP C C 1
ATOM 3527 O O . TRP B 2 90 ? 17.60841 34.10349 48.94828 1.000 20.32890 98 TRP C O 1
ATOM 3538 N N . PRO B 2 91 ? 18.93044 35.39415 50.23820 1.000 18.20890 99 PRO C N 1
ATOM 3539 C CA . PRO B 2 91 ? 17.79294 35.99132 50.94628 1.000 20.42361 99 PRO C CA 1
ATOM 3540 C C . PRO B 2 91 ? 17.22736 37.24459 50.30561 1.000 19.84085 99 PRO C C 1
ATOM 3541 O O . PRO B 2 91 ? 16.21498 37.76158 50.80757 1.000 18.33036 99 PRO C O 1
ATOM 3545 N N . HIS B 2 92 ? 17.84435 37.75611 49.24436 1.000 19.99724 100 HIS C N 1
ATOM 3546 C CA . HIS B 2 92 ? 17.37169 38.97520 48.61927 1.000 17.92180 100 HIS C CA 1
ATOM 3547 C C . HIS B 2 92 ? 16.53920 38.61198 47.38947 1.000 18.22423 100 HIS C C 1
ATOM 3548 O O . HIS B 2 92 ? 16.06400 37.48535 47.25744 1.000 18.91067 100 HIS C O 1
ATOM 3555 N N . ASN B 2 93 ? 16.37213 39.55289 46.47339 1.000 16.19932 101 ASN C N 1
ATOM 3556 C CA . ASN B 2 93 ? 15.44352 39.33717 45.37352 1.000 16.09044 101 ASN C CA 1
ATOM 3557 C C . ASN B 2 93 ? 16.08486 38.61022 44.19912 1.000 16.91681 101 ASN C C 1
ATOM 3558 O O . ASN B 2 93 ? 17.30418 38.63771 43.99725 1.000 17.46165 101 ASN C O 1
ATOM 3563 N N . LEU B 2 94 ? 15.23606 37.92618 43.44383 1.000 16.44934 102 LEU C N 1
ATOM 3564 C CA . LEU B 2 94 ? 15.62521 37.18103 42.25670 1.000 15.77281 102 LEU C CA 1
ATOM 3565 C C . LEU B 2 94 ? 14.71029 37.55221 41.10420 1.000 18.06362 102 LEU C C 1
ATOM 3566 O O . LEU B 2 94 ? 13.50076 37.68641 41.28611 1.000 18.78966 102 LEU C O 1
ATOM 3571 N N . LEU B 2 95 ? 15.29434 37.70239 39.92313 1.000 17.14795 103 LEU C N 1
ATOM 3572 C CA . LEU B 2 95 ? 14.54504 37.87000 38.68298 1.000 17.30616 103 LEU C CA 1
ATOM 3573 C C . LEU B 2 95 ? 14.89588 36.70919 37.76688 1.000 17.75201 103 LEU C C 1
ATOM 3574 O O . LEU B 2 95 ? 16.08022 36.44335 37.54447 1.000 17.22399 103 LEU C O 1
ATOM 3579 N N . THR B 2 96 ? 13.87493 36.02221 37.23006 1.000 17.48090 104 THR C N 1
ATOM 3580 C CA . THR B 2 96 ? 14.09078 34.94823 36.26277 1.000 16.19774 104 THR C CA 1
ATOM 3581 C C . THR B 2 96 ? 13.40594 35.27229 34.94340 1.000 17.89443 104 THR C C 1
ATOM 3582 O O . THR B 2 96 ? 12.38788 35.96974 34.90188 1.000 17.74580 104 THR C O 1
ATOM 3586 N N . ASP B 2 97 ? 13.96875 34.74103 33.86339 1.000 18.04028 105 ASP C N 1
ATOM 3587 C CA . ASP B 2 97 ? 13.37070 34.89556 32.54937 1.000 16.66704 105 ASP C CA 1
ATOM 3588 C C . ASP B 2 97 ? 12.46979 33.70132 32.23487 1.000 18.45758 105 ASP C C 1
ATOM 3589 O O . ASP B 2 97 ? 12.32146 32.76453 33.03108 1.000 19.65845 105 ASP C O 1
ATOM 3594 N N . SER B 2 98 ? 11.88503 33.71364 31.02901 1.000 18.70201 106 SER C N 1
ATOM 3595 C CA . SER B 2 98 ? 10.90984 32.69556 30.66638 1.000 15.90434 106 SER C CA 1
ATOM 3596 C C . SER B 2 98 ? 11.52996 31.32448 30.46800 1.000 19.80474 106 SER C C 1
ATOM 3597 O O . SER B 2 98 ? 10.81249 30.32269 30.53948 1.000 21.45605 106 SER C O 1
ATOM 3600 N N . GLY B 2 99 ? 12.81868 31.26416 30.15974 1.000 18.53499 107 GLY C N 1
ATOM 3601 C CA . GLY B 2 99 ? 13.46391 30.01160 29.84744 1.000 18.93545 107 GLY C CA 1
ATOM 3602 C C . GLY B 2 99 ? 13.38927 29.62459 28.38838 1.000 19.96220 107 GLY C C 1
ATOM 3603 O O . GLY B 2 99 ? 13.79345 28.51024 28.03835 1.000 20.30121 107 GLY C O 1
ATOM 3604 N N . GLY B 2 100 ? 12.88412 30.50675 27.53010 1.000 18.08111 108 GLY C N 1
ATOM 3605 C CA . GLY B 2 100 ? 12.73935 30.16181 26.12139 1.000 19.03564 108 GLY C CA 1
ATOM 3606 C C . GLY B 2 100 ? 13.88813 30.55336 25.20697 1.000 24.77446 108 GLY C C 1
ATOM 3607 O O . GLY B 2 100 ? 14.03595 29.95120 24.13967 1.000 28.09665 108 GLY C O 1
ATOM 3608 N N A PHE B 2 101 ? 14.71472 31.52926 25.59012 0.531 20.34133 109 PHE C N 1
ATOM 3609 N N B PHE B 2 101 ? 14.67517 31.56853 25.57841 0.469 20.38758 109 PHE C N 1
ATOM 3610 C CA A PHE B 2 101 ? 15.74647 31.97548 24.65686 0.531 22.49520 109 PHE C CA 1
ATOM 3611 C CA B PHE B 2 101 ? 15.66174 32.14024 24.66135 0.469 22.42623 109 PHE C CA 1
ATOM 3612 C C A PHE B 2 101 ? 17.05528 32.45075 25.28728 0.531 18.94815 109 PHE C C 1
ATOM 3613 C C B PHE B 2 101 ? 17.01705 32.41731 25.30637 0.469 19.50534 109 PHE C C 1
ATOM 3614 O O A PHE B 2 101 ? 18.11682 32.28740 24.67359 0.531 20.93635 109 PHE C O 1
ATOM 3615 O O B PHE B 2 101 ? 18.05840 32.08204 24.73067 0.469 21.22152 109 PHE C O 1
ATOM 3630 N N . GLN B 2 102 ? 17.01856 33.04299 26.48516 1.000 18.88780 110 GLN C N 1
ATOM 3631 C CA . GLN B 2 102 ? 18.25373 33.58568 27.05166 1.000 20.26476 110 GLN C CA 1
ATOM 3632 C C . GLN B 2 102 ? 19.25825 32.47980 27.34010 1.000 18.75487 110 GLN C C 1
ATOM 3633 O O . GLN B 2 102 ? 18.95903 31.53444 28.07061 1.000 20.54043 110 GLN C O 1
ATOM 3639 N N A MET B 2 103 ? 20.44545 32.60347 26.74253 0.440 20.40405 111 MET C N 1
ATOM 3640 N N B MET B 2 103 ? 20.45118 32.60189 26.75389 0.560 20.66215 111 MET C N 1
ATOM 3641 C CA A MET B 2 103 ? 21.54179 31.64734 26.87285 0.440 19.83196 111 MET C CA 1
ATOM 3642 C CA B MET B 2 103 ? 21.54001 31.63624 26.89608 0.560 19.28248 111 MET C CA 1
ATOM 3643 C C A MET B 2 103 ? 21.20152 30.27671 26.30295 0.440 20.38429 111 MET C C 1
ATOM 3644 C C B MET B 2 103 ? 21.21110 30.27584 26.29403 0.560 20.58046 111 MET C C 1
ATOM 3645 O O A MET B 2 103 ? 21.82840 29.27792 26.67649 0.440 21.71373 111 MET C O 1
ATOM 3646 O O B MET B 2 103 ? 21.85341 29.27695 26.64215 0.560 21.80160 111 MET C O 1
ATOM 3655 N N . VAL B 2 104 ? 20.23717 30.20294 25.38557 1.000 18.67132 112 VAL C N 1
ATOM 3656 C CA . VAL B 2 104 ? 19.89917 28.96203 24.69495 1.000 16.18806 112 VAL C CA 1
ATOM 3657 C C . VAL B 2 104 ? 20.55754 28.99421 23.31943 1.000 21.80796 112 VAL C C 1
ATOM 3658 O O . VAL B 2 104 ? 20.32919 29.92784 22.54207 1.000 23.55775 112 VAL C O 1
ATOM 3662 N N . SER B 2 105 ? 21.35613 27.97241 23.01572 1.000 18.67914 113 SER C N 1
ATOM 3663 C CA . SER B 2 105 ? 21.95767 27.86361 21.68908 1.000 19.10537 113 SER C CA 1
ATOM 3664 C C . SER B 2 105 ? 20.88992 27.65220 20.62190 1.000 17.71177 113 SER C C 1
ATOM 3665 O O . SER B 2 105 ? 19.93061 26.90874 20.81756 1.000 18.67935 113 SER C O 1
ATOM 3668 N N . LEU B 2 106 ? 21.07381 28.28914 19.45878 1.000 18.04634 114 LEU C N 1
ATOM 3669 C CA . LEU B 2 106 ? 20.17805 27.99250 18.34230 1.000 17.45975 114 LEU C CA 1
ATOM 3670 C C . LEU B 2 106 ? 20.28894 26.53947 17.88767 1.000 17.36447 114 LEU C C 1
ATOM 3671 O O . LEU B 2 106 ? 19.36851 26.03231 17.23828 1.000 18.47715 114 LEU C O 1
ATOM 3676 N N . PHE B 2 107 ? 21.40744 25.87035 18.18379 1.000 17.76814 115 PHE C N 1
ATOM 3677 C CA . PHE B 2 107 ? 21.50993 24.44320 17.88731 1.000 19.42915 115 PHE C CA 1
ATOM 3678 C C . PHE B 2 107 ? 20.50848 23.63455 18.69281 1.000 18.93802 115 PHE C C 1
ATOM 3679 O O . PHE B 2 107 ? 20.10682 22.55002 18.26782 1.000 18.82109 115 PHE C O 1
ATOM 3687 N N . SER B 2 108 ? 20.07698 24.14615 19.84231 1.000 18.37798 116 SER C N 1
ATOM 3688 C CA . SER B 2 108 ? 19.12323 23.43180 20.67916 1.000 16.67605 116 SER C CA 1
ATOM 3689 C C . SER B 2 108 ? 17.67894 23.87614 20.46667 1.000 21.82934 116 SER C C 1
ATOM 3690 O O . SER B 2 108 ? 16.79718 23.42569 21.19927 1.000 20.93830 116 SER C O 1
ATOM 3693 N N . LEU B 2 109 ? 17.40096 24.72718 19.47803 1.000 20.11790 117 LEU C N 1
ATOM 3694 C CA . LEU B 2 109 ? 16.05557 25.25371 19.27667 1.000 20.18878 117 LEU C CA 1
ATOM 3695 C C . LEU B 2 109 ? 15.51972 24.84502 17.91498 1.000 22.20261 117 LEU C C 1
ATOM 3696 O O . LEU B 2 109 ? 16.19128 25.04149 16.90263 1.000 22.35252 117 LEU C O 1
ATOM 3701 N N . SER B 2 110 ? 14.31425 24.27903 17.89530 1.000 20.50740 118 SER C N 1
ATOM 3702 C CA . SER B 2 110 ? 13.57391 24.09318 16.65392 1.000 24.81857 118 SER C CA 1
ATOM 3703 C C . SER B 2 110 ? 12.77074 25.36190 16.37030 1.000 25.04046 118 SER C C 1
ATOM 3704 O O . SER B 2 110 ? 12.84871 26.34035 17.11278 1.000 24.65867 118 SER C O 1
ATOM 3707 N N . GLU B 2 111 ? 12.01627 25.38371 15.26980 1.000 26.69375 119 GLU C N 1
ATOM 3708 C CA . GLU B 2 111 ? 11.26960 26.59804 14.96628 1.000 24.93095 119 GLU C CA 1
ATOM 3709 C C . GLU B 2 111 ? 10.15820 26.82702 15.98696 1.000 26.56615 119 GLU C C 1
ATOM 3710 O O . GLU B 2 111 ? 9.54852 25.88362 16.50060 1.000 27.74054 119 GLU C O 1
ATOM 3716 N N . VAL B 2 112 ? 9.92611 28.10239 16.29628 1.000 25.93459 120 VAL C N 1
ATOM 3717 C CA . VAL B 2 112 ? 8.84910 28.50566 17.19212 1.000 25.59415 120 VAL C CA 1
ATOM 3718 C C . VAL B 2 112 ? 7.49626 28.24953 16.53400 1.000 24.42405 120 VAL C C 1
ATOM 3719 O O . VAL B 2 112 ? 7.33378 28.41308 15.31657 1.000 27.76621 120 VAL C O 1
ATOM 3723 N N . THR B 2 113 ? 6.51155 27.81740 17.32913 1.000 23.72372 121 THR C N 1
ATOM 3724 C CA . THR B 2 113 ? 5.12527 27.72900 16.86761 1.000 23.63595 121 THR C CA 1
ATOM 3725 C C . THR B 2 113 ? 4.23381 28.41689 17.89059 1.000 24.88477 121 THR C C 1
ATOM 3726 O O . THR B 2 113 ? 4.69310 28.82978 18.95585 1.000 24.89502 121 THR C O 1
ATOM 3730 N N . GLU B 2 114 ? 2.94014 28.52299 17.56929 1.000 25.10936 122 GLU C N 1
ATOM 3731 C CA . GLU B 2 114 ? 2.02577 29.20091 18.48713 1.000 25.08087 122 GLU C CA 1
ATOM 3732 C C . GLU B 2 114 ? 1.97743 28.51604 19.84836 1.000 25.47985 122 GLU C C 1
ATOM 3733 O O . GLU B 2 114 ? 1.76381 29.17972 20.87168 1.000 27.42705 122 GLU C O 1
ATOM 3739 N N . GLU B 2 115 ? 2.19958 27.20128 19.88676 1.000 25.24801 123 GLU C N 1
ATOM 3740 C CA . GLU B 2 115 ? 2.12334 26.47563 21.14835 1.000 27.53082 123 GLU C CA 1
ATOM 3741 C C . GLU B 2 115 ? 3.26169 26.85853 22.09230 1.000 25.95073 123 GLU C C 1
ATOM 3742 O O . GLU B 2 115 ? 3.08032 26.82352 23.31649 1.000 29.23934 123 GLU C O 1
ATOM 3748 N N . GLY B 2 116 ? 4.42773 27.20966 21.55992 1.000 21.97040 124 GLY C N 1
ATOM 3749 C CA . GLY B 2 116 ? 5.52056 27.62152 22.42033 1.000 22.25557 124 GLY C CA 1
ATOM 3750 C C . GLY B 2 116 ? 6.86707 27.40735 21.74517 1.000 24.53323 124 GLY C C 1
ATOM 3751 O O . GLY B 2 116 ? 6.96141 27.29940 20.52005 1.000 24.76099 124 GLY C O 1
ATOM 3752 N N . VAL B 2 117 ? 7.89626 27.37114 22.58189 1.000 22.34500 125 VAL C N 1
ATOM 3753 C CA . VAL B 2 117 ? 9.27796 27.17504 22.16128 1.000 22.60135 125 VAL C CA 1
ATOM 3754 C C . VAL B 2 117 ? 9.56318 25.68197 22.14473 1.000 25.67227 125 VAL C C 1
ATOM 3755 O O . VAL B 2 117 ? 9.05661 24.93471 22.98334 1.000 26.81388 125 VAL C O 1
ATOM 3759 N N . HIS B 2 118 ? 10.34660 25.23021 21.17025 1.000 23.99362 126 HIS C N 1
ATOM 3760 C CA . HIS B 2 118 ? 10.62708 23.81083 20.98666 1.000 22.40775 126 HIS C CA 1
ATOM 3761 C C . HIS B 2 118 ? 12.12250 23.56368 21.10537 1.000 24.95435 126 HIS C C 1
ATOM 3762 O O . HIS B 2 118 ? 12.90319 24.10562 20.31608 1.000 24.37222 126 HIS C O 1
ATOM 3769 N N . PHE B 2 119 ? 12.51673 22.73874 22.08235 1.000 21.15257 127 PHE C N 1
ATOM 3770 C CA . PHE B 2 119 ? 13.91258 22.38100 22.29762 1.000 20.72368 127 PHE C CA 1
ATOM 3771 C C . PHE B 2 119 ? 14.22760 21.06419 21.60976 1.000 23.01707 127 PHE C C 1
ATOM 3772 O O . PHE B 2 119 ? 13.39361 20.15682 21.57291 1.000 27.22908 127 PHE C O 1
ATOM 3780 N N . ARG B 2 120 ? 15.44258 20.96650 21.07617 1.000 22.41476 128 ARG C N 1
ATOM 3781 C CA . ARG B 2 120 ? 15.93610 19.76109 20.42774 1.000 21.38216 128 ARG C CA 1
ATOM 3782 C C . ARG B 2 120 ? 16.81641 18.98181 21.39304 1.000 25.76826 128 ARG C C 1
ATOM 3783 O O . ARG B 2 120 ? 17.56917 19.57164 22.17120 1.000 26.73751 128 ARG C O 1
ATOM 3791 N N . SER B 2 121 ? 16.73697 17.66525 21.32553 1.000 22.82532 129 SER C N 1
ATOM 3792 C CA . SER B 2 121 ? 17.70561 16.87352 22.06166 1.000 25.81239 129 SER C CA 1
ATOM 3793 C C . SER B 2 121 ? 18.74826 16.29276 21.11195 1.000 23.57754 129 SER C C 1
ATOM 3794 O O . SER B 2 121 ? 18.51789 16.19436 19.90276 1.000 22.84993 129 SER C O 1
ATOM 3797 N N . PRO B 2 122 ? 19.90711 15.89017 21.64036 1.000 24.55108 130 PRO C N 1
ATOM 3798 C CA . PRO B 2 122 ? 21.00488 15.41463 20.79231 1.000 30.09504 130 PRO C CA 1
ATOM 3799 C C . PRO B 2 122 ? 20.64496 14.19136 19.96334 1.000 26.52332 130 PRO C C 1
ATOM 3800 O O . PRO B 2 122 ? 19.89168 13.31162 20.39333 1.000 25.48783 130 PRO C O 1
ATOM 3804 N N . TYR B 2 123 ? 21.20940 14.14836 18.75782 1.000 22.96533 131 TYR C N 1
ATOM 3805 C CA . TYR B 2 123 ? 21.24247 12.94597 17.92800 1.000 24.56377 131 TYR C CA 1
ATOM 3806 C C . TYR B 2 123 ? 19.83542 12.47119 17.55773 1.000 30.18253 131 TYR C C 1
ATOM 3807 O O . TYR B 2 123 ? 19.51267 11.28154 17.62741 1.000 29.05421 131 TYR C O 1
ATOM 3816 N N . ASP B 2 124 ? 19.00417 13.43161 17.13110 1.000 28.90295 132 ASP C N 1
ATOM 3817 C CA . ASP B 2 124 ? 17.67166 13.18793 16.56769 1.000 24.55683 132 ASP C CA 1
ATOM 3818 C C . ASP B 2 124 ? 16.68885 12.67641 17.61474 1.000 27.31190 132 ASP C C 1
ATOM 3819 O O . ASP B 2 124 ? 15.72102 11.97861 17.28681 1.000 30.75990 132 ASP C O 1
ATOM 3824 N N . GLY B 2 125 ? 16.92718 13.02204 18.87141 1.000 29.89916 133 GLY C N 1
ATOM 3825 C CA . GLY B 2 125 ? 16.04420 12.63384 19.94747 1.000 29.95853 133 GLY C CA 1
ATOM 3826 C C . GLY B 2 125 ? 14.74154 13.41063 19.90606 1.000 33.88121 133 GLY C C 1
ATOM 3827 O O . GLY B 2 125 ? 14.47476 14.21497 19.01212 1.000 31.28463 133 GLY C O 1
ATOM 3828 N N . GLU B 2 126 ? 13.91357 13.16273 20.91704 1.000 30.43701 134 GLU C N 1
ATOM 3829 C CA . GLU B 2 126 ? 12.60827 13.79519 20.98974 1.000 36.86216 134 GLU C CA 1
ATOM 3830 C C . GLU B 2 126 ? 12.72763 15.23160 21.48089 1.000 30.64027 134 GLU C C 1
ATOM 3831 O O . GLU B 2 126 ? 13.60867 15.57383 22.27474 1.000 32.16887 134 GLU C O 1
ATOM 3837 N N . GLU B 2 127 ? 11.82271 16.07245 20.99972 1.000 33.41913 135 GLU C N 1
ATOM 3838 C CA . GLU B 2 127 ? 11.82174 17.48436 21.34485 1.000 28.77589 135 GLU C CA 1
ATOM 3839 C C . GLU B 2 127 ? 11.03748 17.72700 22.63279 1.000 34.52951 135 GLU C C 1
ATOM 3840 O O . GLU B 2 127 ? 10.29066 16.87137 23.11416 1.000 35.68007 135 GLU C O 1
ATOM 3846 N N A THR B 2 128 ? 11.22179 18.92747 23.18617 0.635 28.30707 136 THR C N 1
ATOM 3847 N N B THR B 2 128 ? 11.21913 18.91080 23.20255 0.365 29.44712 136 THR C N 1
ATOM 3848 C CA A THR B 2 128 ? 10.58164 19.38266 24.41771 0.635 30.29232 136 THR C CA 1
ATOM 3849 C CA B THR B 2 128 ? 10.47559 19.29430 24.39202 0.365 30.18514 136 THR C CA 1
ATOM 3850 C C A THR B 2 128 ? 9.85095 20.68689 24.12363 0.635 33.59129 136 THR C C 1
ATOM 3851 C C B THR B 2 128 ? 9.85485 20.66308 24.17425 0.365 32.85425 136 THR C C 1
ATOM 3852 O O A THR B 2 128 ? 10.44017 21.60821 23.55028 0.635 32.17411 136 THR C O 1
ATOM 3853 O O B THR B 2 128 ? 10.52339 21.59370 23.71275 0.365 32.42590 136 THR C O 1
ATOM 3860 N N . LEU B 2 129 ? 8.57461 20.77101 24.50237 1.000 29.47573 137 LEU C N 1
ATOM 3861 C CA . LEU B 2 129 ? 7.81232 21.99914 24.32445 1.000 24.85049 137 LEU C CA 1
ATOM 3862 C C . LEU B 2 129 ? 7.87614 22.82657 25.59857 1.000 27.60709 137 LEU C C 1
ATOM 3863 O O . LEU B 2 129 ? 7.68238 22.29034 26.69018 1.000 26.63246 137 LEU C O 1
ATOM 3868 N N . LEU B 2 130 ? 8.14139 24.12672 25.45595 1.000 23.97025 138 LEU C N 1
ATOM 3869 C CA . LEU B 2 130 ? 7.99945 25.09147 26.54673 1.000 22.47116 138 LEU C CA 1
ATOM 3870 C C . LEU B 2 130 ? 6.88921 26.05488 26.13325 1.000 22.11244 138 LEU C C 1
ATOM 3871 O O . LEU B 2 130 ? 7.11172 26.96415 25.33084 1.000 22.17324 138 LEU C O 1
ATOM 3876 N N . SER B 2 131 ? 5.69638 25.85193 26.67864 1.000 22.49198 139 SER C N 1
ATOM 3877 C CA . SER B 2 131 ? 4.57941 26.75179 26.43445 1.000 24.51140 139 SER C CA 1
ATOM 3878 C C . SER B 2 131 ? 4.62132 27.95186 27.38512 1.000 23.29316 139 SER C C 1
ATOM 3879 O O . SER B 2 131 ? 5.30197 27.92131 28.41759 1.000 21.27589 139 SER C O 1
ATOM 3882 N N . PRO B 2 132 ? 3.89515 29.02852 27.06165 1.000 21.84373 140 PRO C N 1
ATOM 3883 C CA . PRO B 2 132 ? 3.74882 30.12609 28.03701 1.000 22.23135 140 PRO C CA 1
ATOM 3884 C C . PRO B 2 132 ? 3.27664 29.64390 29.40023 1.000 22.59784 140 PRO C C 1
ATOM 3885 O O . PRO B 2 132 ? 3.77792 30.10699 30.43064 1.000 21.83798 140 PRO C O 1
ATOM 3889 N N . GLU B 2 133 ? 2.32099 28.71046 29.42346 1.000 21.98069 141 GLU C N 1
ATOM 3890 C CA . GLU B 2 133 ? 1.79876 28.20614 30.69062 1.000 22.56131 141 GLU C CA 1
ATOM 3891 C C . GLU B 2 133 ? 2.86218 27.43935 31.46413 1.000 22.41563 141 GLU C C 1
ATOM 3892 O O . GLU B 2 133 ? 2.97274 27.58273 32.68944 1.000 22.64878 141 GLU C O 1
ATOM 3898 N N . ARG B 2 134 ? 3.63804 26.60482 30.77352 1.000 20.98762 142 ARG C N 1
ATOM 3899 C CA . ARG B 2 134 ? 4.68720 25.86069 31.46008 1.000 22.86206 142 ARG C CA 1
ATOM 3900 C C . ARG B 2 134 ? 5.80892 26.78181 31.92679 1.000 21.67253 142 ARG C C 1
ATOM 3901 O O . ARG B 2 134 ? 6.38294 26.56020 33.00124 1.000 21.08588 142 ARG C O 1
ATOM 3909 N N . SER B 2 135 ? 6.11944 27.82562 31.14983 1.000 18.45578 143 SER C N 1
ATOM 3910 C CA . SER B 2 135 ? 7.10908 28.80909 31.58497 1.000 18.10680 143 SER C CA 1
ATOM 3911 C C . SER B 2 135 ? 6.68587 29.46350 32.89395 1.000 19.85002 143 SER C C 1
ATOM 3912 O O . SER B 2 135 ? 7.49054 29.59274 33.82779 1.000 20.98565 143 SER C O 1
ATOM 3915 N N . VAL B 2 136 ? 5.41819 29.86720 32.99174 1.000 20.58384 144 VAL C N 1
ATOM 3916 C CA . VAL B 2 136 ? 4.93386 30.42538 34.25472 1.000 19.24298 144 VAL C CA 1
ATOM 3917 C C . VAL B 2 136 ? 5.02055 29.38384 35.36761 1.000 18.73680 144 VAL C C 1
ATOM 3918 O O . VAL B 2 136 ? 5.47368 29.68457 36.48021 1.000 21.21833 144 VAL C O 1
ATOM 3922 N N . GLU B 2 137 ? 4.59709 28.14489 35.08836 1.000 21.09833 145 GLU C N 1
ATOM 3923 C CA . GLU B 2 137 ? 4.62150 27.09915 36.11280 1.000 23.87563 145 GLU C CA 1
ATOM 3924 C C . GLU B 2 137 ? 6.03341 26.86995 36.63378 1.000 22.45180 145 GLU C C 1
ATOM 3925 O O . GLU B 2 137 ? 6.24124 26.71975 37.84499 1.000 23.72937 145 GLU C O 1
ATOM 3931 N N . ILE B 2 138 ? 7.01252 26.84221 35.72648 1.000 22.36628 146 ILE C N 1
ATOM 3932 C CA . ILE B 2 138 ? 8.41181 26.67747 36.11584 1.000 19.54238 146 ILE C CA 1
ATOM 3933 C C . ILE B 2 138 ? 8.86068 27.84066 36.99085 1.000 22.66016 146 ILE C C 1
ATOM 3934 O O . ILE B 2 138 ? 9.47379 27.65040 38.04818 1.000 21.72011 146 ILE C O 1
ATOM 3939 N N . GLN B 2 139 ? 8.57413 29.06760 36.55597 1.000 19.97470 147 GLN C N 1
ATOM 3940 C CA . GLN B 2 139 ? 9.01173 30.21728 37.33921 1.000 19.38866 147 GLN C CA 1
ATOM 3941 C C . GLN B 2 139 ? 8.27503 30.30637 38.66627 1.000 21.26853 147 GLN C C 1
ATOM 3942 O O . GLN B 2 139 ? 8.84182 30.81591 39.63826 1.000 21.54478 147 GLN C O 1
ATOM 3948 N N . ASN B 2 140 ? 7.02396 29.82342 38.72463 1.000 19.69121 148 ASN C N 1
ATOM 3949 C CA . ASN B 2 140 ? 6.34044 29.70796 40.01437 1.000 20.95590 148 ASN C CA 1
ATOM 3950 C C . ASN B 2 140 ? 7.12981 28.80781 40.95525 1.000 24.09933 148 ASN C C 1
ATOM 3951 O O . ASN B 2 140 ? 7.29368 29.12073 42.14165 1.000 24.20502 148 ASN C O 1
ATOM 3956 N N . ALA B 2 141 ? 7.62163 27.67524 40.43786 1.000 22.28045 149 ALA C N 1
ATOM 3957 C CA . ALA B 2 141 ? 8.39219 26.73965 41.25595 1.000 22.86464 149 ALA C CA 1
ATOM 3958 C C . ALA B 2 141 ? 9.71739 27.34346 41.69954 1.000 25.28052 149 ALA C C 1
ATOM 3959 O O . ALA B 2 141 ? 10.18361 27.07539 42.81889 1.000 23.87263 149 ALA C O 1
ATOM 3961 N N . LEU B 2 142 ? 10.34273 28.15476 40.83379 1.000 20.21316 150 LEU C N 1
ATOM 3962 C CA . LEU B 2 142 ? 11.56564 28.85141 41.21160 1.000 20.13682 150 LEU C CA 1
ATOM 3963 C C . LEU B 2 142 ? 11.31462 29.86508 42.31779 1.000 23.58445 150 LEU C C 1
ATOM 3964 O O . LEU B 2 142 ? 12.20662 30.11602 43.13394 1.000 22.49341 150 LEU C O 1
ATOM 3969 N N . GLY B 2 143 ? 10.12541 30.46730 42.35796 1.000 19.74590 151 GLY C N 1
ATOM 3970 C CA . GLY B 2 143 ? 9.82387 31.40685 43.42499 1.000 18.15880 151 GLY C CA 1
ATOM 3971 C C . GLY B 2 143 ? 10.51393 32.74755 43.31552 1.000 20.24820 151 GLY C C 1
ATOM 3972 O O . GLY B 2 143 ? 10.62885 33.46395 44.31608 1.000 20.86775 151 GLY C O 1
ATOM 3973 N N . SER B 2 144 ? 10.96912 33.12275 42.12783 1.000 19.48941 152 SER C N 1
ATOM 3974 C CA . SER B 2 144 ? 11.60641 34.41774 41.98367 1.000 19.09212 152 SER C CA 1
ATOM 3975 C C . SER B 2 144 ? 10.60762 35.54568 42.21919 1.000 17.97144 152 SER C C 1
ATOM 3976 O O . SER B 2 144 ? 9.38917 35.38153 42.09716 1.000 20.32166 152 SER C O 1
ATOM 3979 N N . ASP B 2 145 ? 11.15546 36.70991 42.54971 1.000 18.36194 153 ASP C N 1
ATOM 3980 C CA . ASP B 2 145 ? 10.35054 37.87862 42.88200 1.000 16.37038 153 ASP C CA 1
ATOM 3981 C C . ASP B 2 145 ? 9.81612 38.58679 41.64933 1.000 20.04257 153 ASP C C 1
ATOM 3982 O O . ASP B 2 145 ? 8.74779 39.20894 41.71016 1.000 19.73846 153 ASP C O 1
ATOM 3987 N N . ILE B 2 146 ? 10.56540 38.54423 40.55340 1.000 18.09657 154 ILE C N 1
ATOM 3988 C CA . ILE B 2 146 ? 10.11734 39.03415 39.25253 1.000 16.60088 154 ILE C CA 1
ATOM 3989 C C . ILE B 2 146 ? 10.26278 37.88605 38.27508 1.000 18.19413 154 ILE C C 1
ATOM 3990 O O . ILE B 2 146 ? 11.29769 37.21117 38.26003 1.000 18.20203 154 ILE C O 1
ATOM 3995 N N . ILE B 2 147 ? 9.21845 37.64625 37.48798 1.000 16.65014 155 ILE C N 1
ATOM 3996 C CA . ILE B 2 147 ? 9.21949 36.61202 36.46177 1.000 18.24040 155 ILE C CA 1
ATOM 3997 C C . ILE B 2 147 ? 8.91605 37.28915 35.12809 1.000 17.28947 155 ILE C C 1
ATOM 3998 O O . ILE B 2 147 ? 8.18252 38.28199 35.07901 1.000 18.48102 155 ILE C O 1
ATOM 4003 N N . MET B 2 148 ? 9.52844 36.79456 34.05045 1.000 17.63750 156 MET C N 1
ATOM 4004 C CA . MET B 2 148 ? 9.35901 37.40288 32.72976 1.000 18.26515 156 MET C CA 1
ATOM 4005 C C . MET B 2 148 ? 8.41769 36.58166 31.85279 1.000 20.55154 156 MET C C 1
ATOM 4006 O O . MET B 2 148 ? 8.42917 35.34756 31.89426 1.000 19.25020 156 MET C O 1
ATOM 4011 N N . GLN B 2 149 ? 7.62593 37.26695 31.02537 1.000 17.42660 157 GLN C N 1
ATOM 4012 C CA . GLN B 2 149 ? 6.79615 36.53906 30.07439 1.000 18.69047 157 GLN C CA 1
ATOM 4013 C C . GLN B 2 149 ? 7.66720 35.73160 29.11523 1.000 19.61736 157 GLN C C 1
ATOM 4014 O O . GLN B 2 149 ? 8.82439 36.07494 28.84015 1.000 19.53255 157 GLN C O 1
ATOM 4020 N N . LEU B 2 150 ? 7.08151 34.66326 28.57835 1.000 20.71292 158 LEU C N 1
ATOM 4021 C CA . LEU B 2 150 ? 7.62901 34.02311 27.39329 1.000 19.15342 158 LEU C CA 1
ATOM 4022 C C . LEU B 2 150 ? 7.36510 34.91824 26.18748 1.000 21.43340 158 LEU C C 1
ATOM 4023 O O . LEU B 2 150 ? 6.21630 35.29415 25.92833 1.000 21.53681 158 LEU C O 1
ATOM 4028 N N . ASP B 2 151 ? 8.41815 35.27699 25.46458 1.000 20.31106 159 ASP C N 1
ATOM 4029 C CA . ASP B 2 151 ? 8.26699 36.08310 24.26308 1.000 21.62716 159 ASP C CA 1
ATOM 4030 C C . ASP B 2 151 ? 8.82228 35.32332 23.06557 1.000 24.65235 159 ASP C C 1
ATOM 4031 O O . ASP B 2 151 ? 9.56576 34.35215 23.21404 1.000 25.06098 159 ASP C O 1
ATOM 4036 N N . HIS B 2 152 ? 8.42997 35.74934 21.86541 1.000 21.45712 160 HIS C N 1
ATOM 4037 C CA . HIS B 2 152 ? 8.99507 35.17615 20.64834 1.000 22.49454 160 HIS C CA 1
ATOM 4038 C C . HIS B 2 152 ? 10.16986 36.05994 20.26120 1.000 27.35204 160 HIS C C 1
ATOM 4039 O O . HIS B 2 152 ? 9.99458 37.11050 19.63397 1.000 23.25909 160 HIS C O 1
ATOM 4046 N N . VAL B 2 153 ? 11.37851 35.63354 20.65108 1.000 24.91850 161 VAL C N 1
ATOM 4047 C CA . VAL B 2 153 ? 12.58561 36.41884 20.42841 1.000 28.04341 161 VAL C CA 1
ATOM 4048 C C . VAL B 2 153 ? 13.14741 36.07717 19.05839 1.000 28.71772 161 VAL C C 1
ATOM 4049 O O . VAL B 2 153 ? 13.23323 34.90234 18.67862 1.000 30.39528 161 VAL C O 1
ATOM 4053 N N . VAL B 2 154 ? 13.53833 37.10413 18.31040 1.000 26.17046 162 VAL C N 1
ATOM 4054 C CA . VAL B 2 154 ? 14.24438 36.91142 17.04943 1.000 29.82266 162 VAL C CA 1
ATOM 4055 C C . VAL B 2 154 ? 15.53960 37.71080 17.09501 1.000 43.23146 162 VAL C C 1
ATOM 4056 O O . VAL B 2 154 ? 15.62598 38.75685 17.74604 1.000 42.55876 162 VAL C O 1
ATOM 4060 N N . SER B 2 155 ? 16.55354 37.20621 16.39768 1.000 47.99527 163 SER C N 1
ATOM 4061 C CA . SER B 2 155 ? 17.88476 37.80668 16.43477 1.000 48.64672 163 SER C CA 1
ATOM 4062 C C . SER B 2 155 ? 17.91667 39.19787 15.80143 1.000 42.18412 163 SER C C 1
ATOM 4063 O O . SER B 2 155 ? 16.92595 39.67197 15.23702 1.000 40.94309 163 SER C O 1
ATOM 4065 N N . VAL B 2 158 ? 17.43310 40.07116 11.98558 1.000 58.44259 166 VAL C N 1
ATOM 4066 C CA . VAL B 2 158 ? 16.23085 39.57499 11.32662 1.000 49.85931 166 VAL C CA 1
ATOM 4067 C C . VAL B 2 158 ? 15.43301 40.72985 10.73468 1.000 44.65660 166 VAL C C 1
ATOM 4068 O O . VAL B 2 158 ? 15.11879 41.69846 11.42533 1.000 54.41294 166 VAL C O 1
ATOM 4072 N N . THR B 2 159 ? 15.11496 40.63562 9.44816 1.000 38.13080 167 THR C N 1
ATOM 4073 C CA . THR B 2 159 ? 14.19436 41.55951 8.80503 1.000 38.88899 167 THR C CA 1
ATOM 4074 C C . THR B 2 159 ? 13.09431 40.75005 8.13381 1.000 40.08559 167 THR C C 1
ATOM 4075 O O . THR B 2 159 ? 13.13124 39.51523 8.10285 1.000 40.27369 167 THR C O 1
ATOM 4079 N N . GLY B 2 160 ? 12.11958 41.45516 7.57383 1.000 42.13810 168 GLY C N 1
ATOM 4080 C CA . GLY B 2 160 ? 11.00578 40.81779 6.91829 1.000 45.62209 168 GLY C CA 1
ATOM 4081 C C . GLY B 2 160 ? 9.85132 40.58603 7.87091 1.000 41.22487 168 GLY C C 1
ATOM 4082 O O . GLY B 2 160 ? 9.86323 41.03527 9.02192 1.000 38.21601 168 GLY C O 1
ATOM 4083 N N . PRO B 2 161 ? 8.83633 39.85300 7.40676 1.000 35.64108 169 PRO C N 1
ATOM 4084 C CA . PRO B 2 161 ? 7.60892 39.69587 8.20478 1.000 35.73537 169 PRO C CA 1
ATOM 4085 C C . PRO B 2 161 ? 7.80737 39.00476 9.54591 1.000 31.79950 169 PRO C C 1
ATOM 4086 O O . PRO B 2 161 ? 6.92787 39.12322 10.40916 1.000 32.27547 169 PRO C O 1
ATOM 4090 N N . LEU B 2 162 ? 8.91376 38.28471 9.74962 1.000 29.19215 170 LEU C N 1
ATOM 4091 C CA . LEU B 2 162 ? 9.08499 37.54816 10.99836 1.000 28.57965 170 LEU C CA 1
ATOM 4092 C C . LEU B 2 162 ? 9.12265 38.48101 12.20234 1.000 32.11912 170 LEU C C 1
ATOM 4093 O O . LEU B 2 162 ? 8.64855 38.10648 13.28333 1.000 29.22416 170 LEU C O 1
ATOM 4098 N N . VAL B 2 163 ? 9.64142 39.70205 12.03528 1.000 26.48875 171 VAL C N 1
ATOM 4099 C CA . VAL B 2 163 ? 9.69520 40.63788 13.16185 1.000 25.07779 171 VAL C CA 1
ATOM 4100 C C . VAL B 2 163 ? 8.28774 40.98602 13.63009 1.000 25.55013 171 VAL C C 1
ATOM 4101 O O . VAL B 2 163 ? 7.98954 40.96458 14.83214 1.000 25.40473 171 VAL C O 1
ATOM 4105 N N . GLU B 2 164 ? 7.40278 41.31850 12.68524 1.000 25.44026 172 GLU C N 1
ATOM 4106 C CA . GLU B 2 164 ? 6.01907 41.64378 13.02834 1.000 26.50689 172 GLU C CA 1
ATOM 4107 C C . GLU B 2 164 ? 5.28181 40.42279 13.56699 1.000 25.99794 172 GLU C C 1
ATOM 4108 O O . GLU B 2 164 ? 4.51495 40.52996 14.53203 1.000 25.78382 172 GLU C O 1
ATOM 4114 N N A GLU B 2 165 ? 5.49434 39.25880 12.94437 0.482 27.19314 173 GLU C N 1
ATOM 4115 N N B GLU B 2 165 ? 5.51072 39.25060 12.97009 0.518 27.06243 173 GLU C N 1
ATOM 4116 C CA A GLU B 2 165 ? 4.88222 38.02192 13.42174 0.482 27.49803 173 GLU C CA 1
ATOM 4117 C CA B GLU B 2 165 ? 4.84427 38.04123 13.44323 0.518 27.37970 173 GLU C CA 1
ATOM 4118 C C A GLU B 2 165 ? 5.26847 37.74579 14.86647 0.482 25.94669 173 GLU C C 1
ATOM 4119 C C B GLU B 2 165 ? 5.27124 37.69473 14.86423 0.518 26.04162 173 GLU C C 1
ATOM 4120 O O A GLU B 2 165 ? 4.41121 37.45219 15.70863 0.482 24.12580 173 GLU C O 1
ATOM 4121 O O B GLU B 2 165 ? 4.43863 37.30232 15.69108 0.518 24.82426 173 GLU C O 1
ATOM 4132 N N . ALA B 2 166 ? 6.56567 37.83069 15.16303 1.000 23.03238 174 ALA C N 1
ATOM 4133 C CA . ALA B 2 166 ? 7.05583 37.50944 16.49694 1.000 25.65451 174 ALA C CA 1
ATOM 4134 C C . ALA B 2 166 ? 6.58180 38.53160 17.51827 1.000 25.34274 174 ALA C C 1
ATOM 4135 O O . ALA B 2 166 ? 6.31342 38.18634 18.67762 1.000 23.02174 174 ALA C O 1
ATOM 4137 N N . MET B 2 167 ? 6.47640 39.79813 17.10834 1.000 21.61152 175 MET C N 1
ATOM 4138 C CA . MET B 2 167 ? 5.97584 40.82879 18.01505 1.000 22.25264 175 MET C CA 1
ATOM 4139 C C . MET B 2 167 ? 4.54072 40.53219 18.44045 1.000 20.50575 175 MET C C 1
ATOM 4140 O O . MET B 2 167 ? 4.20627 40.59580 19.62834 1.000 20.45254 175 MET C O 1
ATOM 4145 N N . HIS B 2 168 ? 3.67982 40.17495 17.48450 1.000 22.72864 176 HIS C N 1
ATOM 4146 C CA . HIS B 2 168 ? 2.28598 39.92012 17.83269 1.000 21.25315 176 HIS C CA 1
ATOM 4147 C C . HIS B 2 168 ? 2.14334 38.61583 18.60704 1.000 23.15170 176 HIS C C 1
ATOM 4148 O O . HIS B 2 168 ? 1.33554 38.52593 19.54101 1.000 23.96783 176 HIS C O 1
ATOM 4155 N N . ARG B 2 169 ? 2.95350 37.60896 18.27454 1.000 23.23710 177 ARG C N 1
ATOM 4156 C CA . ARG B 2 169 ? 2.94996 36.39137 19.07607 1.000 21.28503 177 ARG C CA 1
ATOM 4157 C C . ARG B 2 169 ? 3.37339 36.68362 20.51011 1.000 22.73819 177 ARG C C 1
ATOM 4158 O O . ARG B 2 169 ? 2.83949 36.09040 21.45460 1.000 23.12464 177 ARG C O 1
ATOM 4166 N N . SER B 2 170 ? 4.31361 37.61296 20.69440 1.000 20.60900 178 SER C N 1
ATOM 4167 C CA . SER B 2 170 ? 4.72898 37.98160 22.04938 1.000 17.91591 178 SER C CA 1
ATOM 4168 C C . SER B 2 170 ? 3.58557 38.62029 22.82321 1.000 19.02530 178 SER C C 1
ATOM 4169 O O . SER B 2 170 ? 3.45688 38.41376 24.04146 1.000 19.72394 178 SER C O 1
ATOM 4172 N N . VAL B 2 171 ? 2.73039 39.38269 22.13446 1.000 19.56956 179 VAL C N 1
ATOM 4173 C CA . VAL B 2 171 ? 1.54310 39.93279 22.78997 1.000 21.71411 179 VAL C CA 1
ATOM 4174 C C . VAL B 2 171 ? 0.59802 38.80781 23.20732 1.000 21.52122 179 VAL C C 1
ATOM 4175 O O . VAL B 2 171 ? 0.08723 38.79566 24.33428 1.000 21.92700 179 VAL C O 1
ATOM 4179 N N . ARG B 2 172 ? 0.34486 37.84834 22.30458 1.000 22.05467 180 ARG C N 1
ATOM 4180 C CA . ARG B 2 172 ? -0.55253 36.73816 22.63487 1.000 22.53831 180 ARG C CA 1
ATOM 4181 C C . ARG B 2 172 ? 0.00413 35.90086 23.77085 1.000 22.99815 180 ARG C C 1
ATOM 4182 O O . ARG B 2 172 ? -0.74213 35.45141 24.65124 1.000 23.48566 180 ARG C O 1
ATOM 4190 N N . TRP B 2 173 ? 1.31101 35.66662 23.75057 1.000 21.57108 181 TRP C N 1
ATOM 4191 C CA . TRP B 2 173 ? 1.95540 34.91424 24.81832 1.000 20.76595 181 TRP C CA 1
ATOM 4192 C C . TRP B 2 173 ? 1.93011 35.68075 26.13707 1.000 20.91977 181 TRP C C 1
ATOM 4193 O O . TRP B 2 173 ? 1.81971 35.07110 27.20552 1.000 21.36881 181 TRP C O 1
ATOM 4204 N N . LEU B 2 174 ? 2.06386 37.01100 26.08904 1.000 18.77016 182 LEU C N 1
ATOM 4205 C CA . LEU B 2 174 ? 1.88148 37.81114 27.30025 1.000 19.79860 182 LEU C CA 1
ATOM 4206 C C . LEU B 2 174 ? 0.52646 37.52269 27.93589 1.000 20.93163 182 LEU C C 1
ATOM 4207 O O . LEU B 2 174 ? 0.43006 37.23583 29.13892 1.000 20.82746 182 LEU C O 1
ATOM 4212 N N . ASP B 2 175 ? -0.54352 37.58416 27.13331 1.000 19.03645 183 ASP C N 1
ATOM 4213 C CA . ASP B 2 175 ? -1.86943 37.32866 27.68552 1.000 20.28439 183 ASP C CA 1
ATOM 4214 C C . ASP B 2 175 ? -1.95065 35.93670 28.29526 1.000 24.38886 183 ASP C C 1
ATOM 4215 O O . ASP B 2 175 ? -2.59360 35.74332 29.33264 1.000 23.38155 183 ASP C O 1
ATOM 4220 N N . ARG B 2 176 ? -1.31430 34.95109 27.65971 1.000 22.49562 184 ARG C N 1
ATOM 4221 C CA . ARG B 2 176 ? -1.36668 33.59298 28.19091 1.000 19.40064 184 ARG C CA 1
ATOM 4222 C C . ARG B 2 176 ? -0.57849 33.47733 29.49020 1.000 21.63703 184 ARG C C 1
ATOM 4223 O O . ARG B 2 176 ? -0.99260 32.76051 30.41395 1.000 21.95422 184 ARG C O 1
ATOM 4231 N N . CYS B 2 177 ? 0.53790 34.19793 29.59576 1.000 21.56343 185 CYS C N 1
ATOM 4232 C CA . CYS B 2 177 ? 1.28251 34.19355 30.85414 1.000 20.64752 185 CYS C CA 1
ATOM 4233 C C . CYS B 2 177 ? 0.49381 34.88110 31.96430 1.000 20.27961 185 CYS C C 1
ATOM 4234 O O . CYS B 2 177 ? 0.50574 34.42780 33.11995 1.000 20.98411 185 CYS C O 1
ATOM 4237 N N . ILE B 2 178 ? -0.18423 35.98508 31.64225 1.000 20.09759 186 ILE C N 1
ATOM 4238 C CA . ILE B 2 178 ? -1.00227 36.66268 32.64814 1.000 21.49061 186 ILE C CA 1
ATOM 4239 C C . ILE B 2 178 ? -2.09190 35.73081 33.15442 1.000 21.29261 186 ILE C C 1
ATOM 4240 O O . ILE B 2 178 ? -2.35651 35.65318 34.36345 1.000 22.61437 186 ILE C O 1
ATOM 4245 N N . ALA B 2 179 ? -2.72841 34.99390 32.23753 1.000 22.43088 187 ALA C N 1
ATOM 4246 C CA . ALA B 2 179 ? -3.81168 34.09571 32.62465 1.000 22.10270 187 ALA C CA 1
ATOM 4247 C C . ALA B 2 179 ? -3.31253 32.92738 33.45982 1.000 25.31080 187 ALA C C 1
ATOM 4248 O O . ALA B 2 179 ? -4.03714 32.43857 34.33797 1.000 27.46551 187 ALA C O 1
ATOM 4250 N N . ALA B 2 180 ? -2.08644 32.47107 33.20516 1.000 22.10854 188 ALA C N 1
ATOM 4251 C CA . ALA B 2 180 ? -1.52678 31.32036 33.89722 1.000 22.61998 188 ALA C CA 1
ATOM 4252 C C . ALA B 2 180 ? -0.97885 31.67000 35.27240 1.000 23.22624 188 ALA C C 1
ATOM 4253 O O . ALA B 2 180 ? -0.85669 30.77678 36.12012 1.000 24.16222 188 ALA C O 1
ATOM 4255 N N . HIS B 2 181 ? -0.66010 32.94147 35.50633 1.000 20.81460 189 HIS C N 1
ATOM 4256 C CA . HIS B 2 181 ? 0.03597 33.38608 36.71372 1.000 20.28899 189 HIS C CA 1
ATOM 4257 C C . HIS B 2 181 ? -0.99523 33.67890 37.79704 1.000 23.46823 189 HIS C C 1
ATOM 4258 O O . HIS B 2 181 ? -1.59987 34.75114 37.82438 1.000 25.80644 189 HIS C O 1
ATOM 4265 N N . LYS B 2 182 ? -1.18631 32.72323 38.69797 1.000 25.08624 190 LYS C N 1
ATOM 4266 C CA . LYS B 2 182 ? -2.28575 32.78970 39.65380 1.000 31.81945 190 LYS C CA 1
ATOM 4267 C C . LYS B 2 182 ? -1.96656 33.58974 40.90561 1.000 39.86519 190 LYS C C 1
ATOM 4268 O O . LYS B 2 182 ? -2.88988 33.88497 41.67328 1.000 48.12605 190 LYS C O 1
ATOM 4274 N N . HIS B 2 183 ? -0.70725 33.95221 41.14280 1.000 29.11024 191 HIS C N 1
ATOM 4275 C CA . HIS B 2 183 ? -0.30934 34.60149 42.39323 1.000 41.12169 191 HIS C CA 1
ATOM 4276 C C . HIS B 2 183 ? 0.48806 35.87175 42.12339 1.000 29.33075 191 HIS C C 1
ATOM 4277 O O . HIS B 2 183 ? 1.67704 35.95505 42.45117 1.000 28.20607 191 HIS C O 1
ATOM 4284 N N . PRO B 2 184 ? -0.15042 36.90381 41.56306 1.000 31.16536 192 PRO C N 1
ATOM 4285 C CA . PRO B 2 184 ? 0.55406 38.18353 41.39268 1.000 28.82328 192 PRO C CA 1
ATOM 4286 C C . PRO B 2 184 ? 0.89148 38.84744 42.71571 1.000 28.00561 192 PRO C C 1
ATOM 4287 O O . PRO B 2 184 ? 1.71472 39.76999 42.74381 1.000 29.48445 192 PRO C O 1
ATOM 4291 N N . ASP B 2 185 ? 0.29789 38.38914 43.81797 1.000 31.73357 193 ASP C N 1
ATOM 4292 C CA . ASP B 2 185 ? 0.67065 38.88791 45.13115 1.000 35.27550 193 ASP C CA 1
ATOM 4293 C C . ASP B 2 185 ? 2.05205 38.40925 45.56624 1.000 38.53562 193 ASP C C 1
ATOM 4294 O O . ASP B 2 185 ? 2.65791 39.02455 46.44681 1.000 43.34455 193 ASP C O 1
ATOM 4299 N N . LYS B 2 186 ? 2.56097 37.32793 44.97550 1.000 31.70266 194 LYS C N 1
ATOM 4300 C CA . LYS B 2 186 ? 3.82290 36.72331 45.38558 1.000 29.89435 194 LYS C CA 1
ATOM 4301 C C . LYS B 2 186 ? 4.95755 36.92275 44.39483 1.000 29.66361 194 LYS C C 1
ATOM 4302 O O . LYS B 2 186 ? 6.12396 36.91931 44.79408 1.000 26.08727 194 LYS C O 1
ATOM 4304 N N . GLN B 2 187 ? 4.64868 37.04651 43.11126 1.000 22.75776 195 GLN C N 1
ATOM 4305 C CA . GLN B 2 187 ? 5.65746 37.22192 42.07627 1.000 21.00192 195 GLN C CA 1
ATOM 4306 C C . GLN B 2 187 ? 5.14530 38.22311 41.05652 1.000 20.42627 195 GLN C C 1
ATOM 4307 O O . GLN B 2 187 ? 3.96323 38.20830 40.70594 1.000 23.49725 195 GLN C O 1
ATOM 4313 N N . ASN B 2 188 ? 6.04548 39.04677 40.53139 1.000 18.58638 196 ASN C N 1
ATOM 4314 C CA . ASN B 2 188 ? 5.66785 40.12328 39.62275 1.000 19.04665 196 ASN C CA 1
ATOM 4315 C C . ASN B 2 188 ? 6.02472 39.76707 38.18646 1.000 21.35998 196 ASN C C 1
ATOM 4316 O O . ASN B 2 188 ? 7.20343 39.63532 37.85800 1.000 19.30920 196 ASN C O 1
ATOM 4321 N N . LEU B 2 189 ? 5.00727 39.63270 37.33077 1.000 18.10437 197 LEU C N 1
ATOM 4322 C CA . LEU B 2 189 ? 5.20856 39.29622 35.92497 1.000 19.33237 197 LEU C CA 1
ATOM 4323 C C . LEU B 2 189 ? 5.49434 40.55644 35.11309 1.000 19.60777 197 LEU C C 1
ATOM 4324 O O . LEU B 2 189 ? 4.71758 41.51256 35.15923 1.000 22.02903 197 LEU C O 1
ATOM 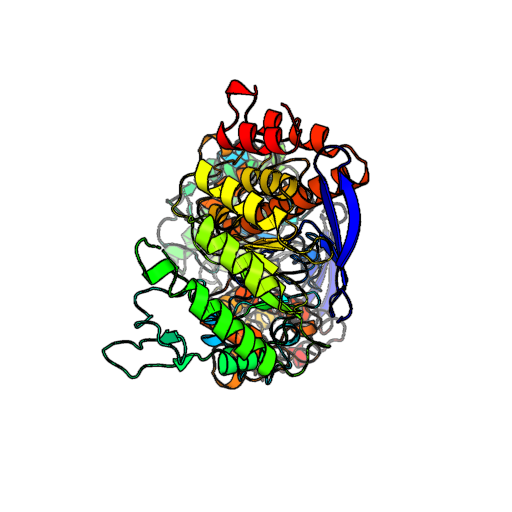4329 N N . PHE B 2 190 ? 6.59835 40.55767 34.35928 1.000 18.67377 198 PHE C N 1
ATOM 4330 C CA . PHE B 2 190 ? 6.91117 41.66555 33.46100 1.000 17.61943 198 PHE C CA 1
ATOM 4331 C C . PHE B 2 190 ? 6.63394 41.28429 32.01291 1.000 17.71046 198 PHE C C 1
ATOM 4332 O O . PHE B 2 190 ? 6.99364 40.19134 31.55839 1.000 19.29100 198 PHE C O 1
ATOM 4340 N N . ALA B 2 191 ? 6.05201 42.22097 31.27557 1.000 16.08130 199 ALA C N 1
ATOM 4341 C CA . ALA B 2 191 ? 5.96477 42.08769 29.82738 1.000 16.12914 199 ALA C CA 1
ATOM 4342 C C . ALA B 2 191 ? 7.29775 42.49321 29.19175 1.000 18.51323 199 ALA C C 1
ATOM 4343 O O . ALA B 2 191 ? 8.10833 43.18620 29.81489 1.000 20.87974 199 ALA C O 1
ATOM 4345 N N . ILE B 2 192 ? 7.51622 42.07274 27.94182 1.000 18.16213 200 ILE C N 1
ATOM 4346 C CA . ILE B 2 192 ? 8.74563 42.39236 27.21057 1.000 17.04813 200 ILE C CA 1
ATOM 4347 C C . ILE B 2 192 ? 8.39229 43.00828 25.86262 1.000 19.92945 200 ILE C C 1
ATOM 4348 O O . ILE B 2 192 ? 7.82295 42.33094 24.99106 1.000 20.96243 200 ILE C O 1
ATOM 4353 N N . ILE B 2 193 ? 8.77045 44.27604 25.67717 1.000 17.92475 201 ILE C N 1
ATOM 4354 C CA . ILE B 2 193 ? 8.48482 44.99389 24.43855 1.000 18.63968 201 ILE C CA 1
ATOM 4355 C C . ILE B 2 193 ? 9.36939 44.45102 23.32326 1.000 20.66037 201 ILE C C 1
ATOM 4356 O O . ILE B 2 193 ? 10.59294 44.36270 23.47198 1.000 20.66313 201 ILE C O 1
ATOM 4361 N N . GLN B 2 194 ? 8.75416 44.11915 22.18305 1.000 18.39139 202 GLN C N 1
ATOM 4362 C CA . GLN B 2 194 ? 9.48111 43.65754 21.00070 1.000 20.69457 202 GLN C CA 1
ATOM 4363 C C . GLN B 2 194 ? 9.28831 44.63758 19.84190 1.000 22.17201 202 GLN C C 1
ATOM 4364 O O . GLN B 2 194 ? 9.03903 45.82994 20.06538 1.000 22.47286 202 GLN C O 1
ATOM 4370 N N . GLY B 2 195 ? 9.41305 44.16233 18.60003 1.000 22.47286 203 GLY C N 1
ATOM 4371 C CA . GLY B 2 195 ? 9.32087 45.03224 17.44191 1.000 22.92559 203 GLY C CA 1
ATOM 4372 C C . GLY B 2 195 ? 10.64571 45.37024 16.79348 1.000 30.61964 203 GLY C C 1
ATOM 4373 O O . GLY B 2 195 ? 10.65969 46.12116 15.80612 1.000 27.79721 203 GLY C O 1
ATOM 4374 N N . GLY B 2 196 ? 11.75265 44.86743 17.33231 1.000 30.74612 204 GLY C N 1
ATOM 4375 C CA . GLY B 2 196 ? 13.04977 45.02195 16.69009 1.000 35.36952 204 GLY C CA 1
ATOM 4376 C C . GLY B 2 196 ? 13.50265 46.46521 16.60529 1.000 31.12618 204 GLY C C 1
ATOM 4377 O O . GLY B 2 196 ? 13.34996 47.26063 17.54139 1.000 25.90804 204 GLY C O 1
ATOM 4378 N N . LEU B 2 197 ? 14.09843 46.80829 15.46606 1.000 31.18641 205 LEU C N 1
ATOM 4379 C CA . LEU B 2 197 ? 14.53023 48.16972 15.19657 1.000 30.33456 205 LEU C CA 1
ATOM 4380 C C . LEU B 2 197 ? 13.52268 48.92709 14.35646 1.000 30.13608 205 LEU C C 1
ATOM 4381 O O . LEU B 2 197 ? 13.84750 49.99625 13.82874 1.000 32.08992 205 LEU C O 1
ATOM 4385 N N . ASN B 2 198 ? 12.31782 48.38350 14.19683 1.000 29.09976 206 ASN C N 1
ATOM 4386 C CA . ASN B 2 198 ? 11.27188 49.00848 13.39943 1.000 33.59597 206 ASN C CA 1
ATOM 4387 C C . ASN B 2 198 ? 10.43227 49.89033 14.31334 1.000 30.87624 206 ASN C C 1
ATOM 4388 O O . ASN B 2 198 ? 9.72908 49.38349 15.19549 1.000 29.30307 206 ASN C O 1
ATOM 4393 N N . ALA B 2 199 ? 10.49063 51.20828 14.09363 1.000 30.86723 207 ALA C N 1
ATOM 4394 C CA . ALA B 2 199 ? 9.77657 52.12989 14.97335 1.000 30.47210 207 ALA C CA 1
ATOM 4395 C C . ALA B 2 199 ? 8.27334 51.87245 14.95070 1.000 30.05556 207 ALA C C 1
ATOM 4396 O O . ALA B 2 199 ? 7.60886 51.95518 15.98687 1.000 28.25028 207 ALA C O 1
ATOM 4398 N N . ASP B 2 200 ? 7.71316 51.54067 13.78444 1.000 29.61279 208 ASP C N 1
ATOM 4399 C CA . ASP B 2 200 ? 6.27245 51.31063 13.74057 1.000 24.75669 208 ASP C CA 1
ATOM 4400 C C . ASP B 2 200 ? 5.88346 50.04968 14.50166 1.000 26.28926 208 ASP C C 1
ATOM 4401 O O . ASP B 2 200 ? 4.89228 50.04944 15.24177 1.000 29.06634 208 ASP C O 1
ATOM 4406 N N . LEU B 2 201 ? 6.64045 48.96237 14.31905 1.000 25.84113 209 LEU C N 1
ATOM 4407 C CA . LEU B 2 201 ? 6.35130 47.72865 15.04006 1.000 23.90519 209 LEU C CA 1
ATOM 4408 C C . LEU B 2 201 ? 6.56660 47.89267 16.54321 1.000 23.48102 209 LEU C C 1
ATOM 4409 O O . LEU B 2 201 ? 5.77161 47.39249 17.34624 1.000 24.82109 209 LEU C O 1
ATOM 4414 N N . ARG B 2 202 ? 7.65345 48.55005 16.94441 1.000 22.24321 210 ARG C N 1
ATOM 4415 C CA . ARG B 2 202 ? 7.88576 48.74221 18.37574 1.000 22.44663 210 ARG C CA 1
ATOM 4416 C C . ARG B 2 202 ? 6.83986 49.67055 18.98270 1.000 20.83105 210 ARG C C 1
ATOM 4417 O O . ARG B 2 202 ? 6.39563 49.45663 20.12090 1.000 20.94047 210 ARG C O 1
ATOM 4425 N N . THR B 2 203 ? 6.42762 50.70383 18.24061 1.000 22.26491 211 THR C N 1
ATOM 4426 C CA . THR B 2 203 ? 5.34027 51.55903 18.71145 1.000 24.55222 211 THR C CA 1
ATOM 4427 C C . THR B 2 203 ? 4.06143 50.75237 18.91248 1.000 24.07961 211 THR C C 1
ATOM 4428 O O . THR B 2 203 ? 3.36486 50.91533 19.92182 1.000 23.59981 211 THR C O 1
ATOM 4432 N N . THR B 2 204 ? 3.73611 49.87410 17.95745 1.000 25.23361 212 THR C N 1
ATOM 4433 C CA . THR B 2 204 ? 2.55762 49.02546 18.10933 1.000 24.72323 212 THR C CA 1
ATOM 4434 C C . THR B 2 204 ? 2.68625 48.14038 19.33855 1.000 24.75691 212 THR C C 1
ATOM 4435 O O . THR B 2 204 ? 1.74279 48.00357 20.12487 1.000 23.56866 212 THR C O 1
ATOM 4439 N N . CYS B 2 205 ? 3.85246 47.52589 19.52084 1.000 22.44772 213 CYS C N 1
ATOM 4440 C CA . CYS B 2 205 ? 4.02888 46.65499 20.67350 1.000 19.66424 213 CYS C CA 1
ATOM 4441 C C . CYS B 2 205 ? 3.89295 47.43413 21.97379 1.000 21.89818 213 CYS C C 1
ATOM 4442 O O . CYS B 2 205 ? 3.31120 46.93620 22.94558 1.000 22.15910 213 CYS C O 1
ATOM 4445 N N . LEU B 2 206 ? 4.42555 48.65727 22.01264 1.000 21.37153 214 LEU C N 1
ATOM 4446 C CA . LEU B 2 206 ? 4.29293 49.48020 23.21773 1.000 19.41841 214 LEU C CA 1
ATOM 4447 C C . LEU B 2 206 ? 2.83267 49.81667 23.48431 1.000 22.16005 214 LEU C C 1
ATOM 4448 O O . LEU B 2 206 ? 2.34699 49.68342 24.61577 1.000 23.83763 214 LEU C O 1
ATOM 4453 N N . LYS B 2 207 ? 2.11541 50.24182 22.44059 1.000 23.10288 215 LYS C N 1
ATOM 4454 C CA . LYS B 2 207 ? 0.70460 50.58664 22.58801 1.000 24.07773 215 LYS C CA 1
ATOM 4455 C C . LYS B 2 207 ? -0.11232 49.39940 23.07746 1.000 25.93557 215 LYS C C 1
ATOM 4456 O O . LYS B 2 207 ? -0.96404 49.54949 23.95951 1.000 26.44119 215 LYS C O 1
ATOM 4459 N N . GLU B 2 208 ? 0.13100 48.20771 22.52386 1.000 22.12016 216 GLU C N 1
ATOM 4460 C CA . GLU B 2 208 ? -0.71724 47.07782 22.88271 1.000 23.71582 216 GLU C CA 1
ATOM 4461 C C . GLU B 2 208 ? -0.32530 46.48576 24.23197 1.000 22.44719 216 GLU C C 1
ATOM 4462 O O . GLU B 2 208 ? -1.19199 46.22605 25.07197 1.000 23.54688 216 GLU C O 1
ATOM 4468 N N . MET B 2 209 ? 0.96891 46.25833 24.46964 1.000 22.78821 217 MET C N 1
ATOM 4469 C CA . MET B 2 209 ? 1.33700 45.62809 25.73182 1.000 18.68010 217 MET C CA 1
ATOM 4470 C C . MET B 2 209 ? 1.01067 46.50514 26.92962 1.000 20.30140 217 MET C C 1
ATOM 4471 O O . MET B 2 209 ? 0.67241 45.97562 27.98957 1.000 21.71398 217 MET C O 1
ATOM 4476 N N . THR B 2 210 ? 1.08327 47.82966 26.78994 1.000 22.47716 218 THR C N 1
ATOM 4477 C CA . THR B 2 210 ? 0.75735 48.66776 27.94236 1.000 22.80322 218 THR C CA 1
ATOM 4478 C C . THR B 2 210 ? -0.74266 48.71397 28.23770 1.000 23.62278 218 THR C C 1
ATOM 4479 O O . THR B 2 210 ? -1.13032 49.30757 29.25436 1.000 26.84495 218 THR C O 1
ATOM 4483 N N . LYS B 2 211 ? -1.58456 48.09496 27.40472 1.000 22.12035 219 LYS C N 1
ATOM 4484 C CA . LYS B 2 211 ? -2.98281 47.86299 27.75429 1.000 21.94710 219 LYS C CA 1
ATOM 4485 C C . LYS B 2 211 ? -3.14923 46.75737 28.78813 1.000 24.39070 219 LYS C C 1
ATOM 4486 O O . LYS B 2 211 ? -4.24791 46.60600 29.33995 1.000 29.88428 219 LYS C O 1
ATOM 4492 N N . ARG B 2 212 ? -2.10854 45.96501 29.03398 1.000 22.58832 220 ARG C N 1
ATOM 4493 C CA . ARG B 2 212 ? -2.15277 44.91995 30.04363 1.000 20.65460 220 ARG C CA 1
ATOM 4494 C C . ARG B 2 212 ? -1.62889 45.47440 31.36327 1.000 26.90029 220 ARG C C 1
ATOM 4495 O O . ARG B 2 212 ? -0.60111 46.15912 31.38453 1.000 25.85353 220 ARG C O 1
ATOM 4503 N N . ASP B 2 213 ? -2.33286 45.18763 32.46114 1.000 25.05660 221 ASP C N 1
ATOM 4504 C CA . ASP B 2 213 ? -1.95745 45.74980 33.76557 1.000 20.68174 221 ASP C CA 1
ATOM 4505 C C . ASP B 2 213 ? -0.99228 44.80042 34.48115 1.000 25.18108 221 ASP C C 1
ATOM 4506 O O . ASP B 2 213 ? -1.30323 44.19157 35.50773 1.000 35.79518 221 ASP C O 1
ATOM 4511 N N . VAL B 2 214 ? 0.21603 44.70737 33.93263 1.000 21.70780 222 VAL C N 1
ATOM 4512 C CA . VAL B 2 214 ? 1.30051 43.95073 34.56093 1.000 18.95930 222 VAL C CA 1
ATOM 4513 C C . VAL B 2 214 ? 2.14805 44.91398 35.37786 1.000 22.61414 222 VAL C C 1
ATOM 4514 O O . VAL B 2 214 ? 2.16661 46.11927 35.09372 1.000 21.96707 222 VAL C O 1
ATOM 4518 N N . PRO B 2 215 ? 2.86100 44.43344 36.39940 1.000 20.69493 223 PRO C N 1
ATOM 4519 C CA . PRO B 2 215 ? 3.54952 45.36442 37.30755 1.000 19.86772 223 PRO C CA 1
ATOM 4520 C C . PRO B 2 215 ? 4.80235 46.01126 36.73069 1.000 21.49260 223 PRO C C 1
ATOM 4521 O O . PRO B 2 215 ? 5.27663 46.99090 37.31537 1.000 22.18932 223 PRO C O 1
ATOM 4525 N N . GLY B 2 216 ? 5.36151 45.51234 35.62763 1.000 20.16476 224 GLY C N 1
ATOM 4526 C CA . GLY B 2 216 ? 6.56050 46.12729 35.08126 1.000 19.32206 224 GLY C CA 1
ATOM 4527 C C . GLY B 2 216 ? 6.72642 45.76769 33.62441 1.000 21.87584 224 GLY C C 1
ATOM 4528 O O . GLY B 2 216 ? 6.09165 44.84096 33.11552 1.000 18.52678 224 GLY C O 1
ATOM 4529 N N . PHE B 2 217 ? 7.60781 46.51295 32.95322 1.000 18.52040 225 PHE C N 1
ATOM 4530 C CA . PHE B 2 217 ? 7.83247 46.34136 31.52568 1.000 19.10164 225 PHE C CA 1
ATOM 4531 C C . PHE B 2 217 ? 9.31826 46.28195 31.23217 1.000 20.46149 225 PHE C C 1
ATOM 4532 O O . PHE B 2 217 ? 10.10155 47.07839 31.75290 1.000 22.66471 225 PHE C O 1
ATOM 4540 N N . ALA B 2 218 ? 9.69794 45.32920 30.39828 1.000 18.71048 226 ALA C N 1
ATOM 4541 C CA . ALA B 2 218 ? 11.06510 45.22084 29.93354 1.000 19.49240 226 ALA C CA 1
ATOM 4542 C C . ALA B 2 218 ? 11.12649 45.60982 28.46802 1.000 19.88312 226 ALA C C 1
ATOM 4543 O O . ALA B 2 218 ? 10.13271 45.54725 27.74036 1.000 21.51322 226 ALA C O 1
ATOM 4545 N N . ILE B 2 219 ? 12.32024 45.99464 28.04346 1.000 18.03623 227 ILE C N 1
ATOM 4546 C CA . ILE B 2 219 ? 12.58072 46.39350 26.67048 1.000 17.81831 227 ILE C CA 1
ATOM 4547 C C . ILE B 2 219 ? 13.47019 45.32030 26.06135 1.000 19.66280 227 ILE C C 1
ATOM 4548 O O . ILE B 2 219 ? 14.64688 45.19128 26.42282 1.000 19.15534 227 ILE C O 1
ATOM 4553 N N . GLY B 2 220 ? 12.90808 44.52985 25.15721 1.000 19.89151 228 GLY C N 1
ATOM 4554 C CA . GLY B 2 220 ? 13.62630 43.42207 24.57126 1.000 23.84717 228 GLY C CA 1
ATOM 4555 C C . GLY B 2 220 ? 14.11549 43.70874 23.15715 1.000 25.31907 228 GLY C C 1
ATOM 4556 O O . GLY B 2 220 ? 13.73206 44.67959 22.51312 1.000 21.39684 228 GLY C O 1
ATOM 4557 N N . GLY B 2 221 ? 15.01141 42.83747 22.69966 1.000 24.56870 229 GLY C N 1
ATOM 4558 C CA . GLY B 2 221 ? 15.47238 42.84291 21.32498 1.000 27.71064 229 GLY C CA 1
ATOM 4559 C C . GLY B 2 221 ? 16.51704 43.87734 20.96362 1.000 27.07326 229 GLY C C 1
ATOM 4560 O O . GLY B 2 221 ? 16.76125 44.07718 19.76845 1.000 31.77175 229 GLY C O 1
ATOM 4561 N N . LEU B 2 222 ? 17.15003 44.53409 21.93829 1.000 27.04532 230 LEU C N 1
ATOM 4562 C CA . LEU B 2 222 ? 18.08342 45.61817 21.64553 1.000 25.96994 230 LEU C CA 1
ATOM 4563 C C . LEU B 2 222 ? 19.51059 45.37429 22.12282 1.000 34.40591 230 LEU C C 1
ATOM 4564 O O . LEU B 2 222 ? 20.34447 46.27919 22.00100 1.000 38.63306 230 LEU C O 1
ATOM 4569 N N . SER B 2 223 ? 19.83537 44.19325 22.65298 1.000 28.97715 231 SER C N 1
ATOM 4570 C CA . SER B 2 223 ? 21.13481 44.06030 23.31255 1.000 31.33561 231 SER C CA 1
ATOM 4571 C C . SER B 2 223 ? 22.29651 44.01638 22.32216 1.000 46.06655 231 SER C C 1
ATOM 4572 O O . SER B 2 223 ? 23.41533 44.40540 22.67818 1.000 52.21070 231 SER C O 1
ATOM 4575 N N . GLY B 2 224 ? 22.07691 43.56185 21.09104 1.000 43.87938 232 GLY C N 1
ATOM 4576 C CA . GLY B 2 224 ? 23.19350 43.42098 20.17524 1.000 48.05813 232 GLY C CA 1
ATOM 4577 C C . GLY B 2 224 ? 22.76171 43.34697 18.73181 1.000 58.82104 232 GLY C C 1
ATOM 4578 O O . GLY B 2 224 ? 21.63585 42.94726 18.42006 1.000 65.11763 232 GLY C O 1
ATOM 4579 N N . GLY B 2 225 ? 23.67206 43.74083 17.84237 1.000 58.65652 233 GLY C N 1
ATOM 4580 C CA . GLY B 2 225 ? 23.47772 43.57477 16.41753 1.000 64.32616 233 GLY C CA 1
ATOM 4581 C C . GLY B 2 225 ? 23.33577 44.87120 15.64476 1.000 63.98827 233 GLY C C 1
ATOM 4582 O O . GLY B 2 225 ? 23.87690 45.00795 14.54264 1.000 71.37105 233 GLY C O 1
ATOM 4583 N N . GLU B 2 226 ? 22.61932 45.82765 16.21687 1.000 51.45793 234 GLU C N 1
ATOM 4584 C CA . GLU B 2 226 ? 22.20808 47.03440 15.52049 1.000 42.04227 234 GLU C CA 1
ATOM 4585 C C . GLU B 2 226 ? 23.23511 48.15133 15.69543 1.000 31.32977 234 GLU C C 1
ATOM 4586 O O . GLU B 2 226 ? 24.13912 48.07336 16.52802 1.000 36.96355 234 GLU C O 1
ATOM 4592 N N . SER B 2 227 ? 23.08680 49.20661 14.88704 1.000 30.52674 235 SER C N 1
ATOM 4593 C CA . SER B 2 227 ? 23.90641 50.39513 15.06273 1.000 24.56460 235 SER C CA 1
ATOM 4594 C C . SER B 2 227 ? 23.59111 51.05700 16.39900 1.000 25.50049 235 SER C C 1
ATOM 4595 O O . SER B 2 227 ? 22.52031 50.87001 16.97780 1.000 25.09168 235 SER C O 1
ATOM 4598 N N . LYS B 2 228 ? 24.53623 51.86294 16.88667 1.000 21.06031 236 LYS C N 1
ATOM 4599 C CA . LYS B 2 228 ? 24.25395 52.58935 18.12267 1.000 21.57036 236 LYS C CA 1
ATOM 4600 C C . LYS B 2 228 ? 23.17955 53.64586 17.90828 1.000 24.10508 236 LYS C C 1
ATOM 4601 O O . LYS B 2 228 ? 22.39518 53.92594 18.82613 1.000 24.16959 236 LYS C O 1
ATOM 4607 N N . ALA B 2 229 ? 23.11647 54.22474 16.70455 1.000 23.24129 237 ALA C N 1
ATOM 4608 C CA . ALA B 2 229 ? 22.06320 55.18466 16.39103 1.000 25.92955 237 ALA C CA 1
ATOM 4609 C C . ALA B 2 229 ? 20.68760 54.55530 16.54774 1.000 24.37039 237 ALA C C 1
ATOM 4610 O O . ALA B 2 229 ? 19.79759 55.13511 17.17825 1.000 26.68053 237 ALA C O 1
ATOM 4612 N N . GLN B 2 230 ? 20.49414 53.36363 15.97216 1.000 25.41121 238 GLN C N 1
ATOM 4613 C CA . GLN B 2 230 ? 19.20479 52.68591 16.09379 1.000 23.95991 238 GLN C CA 1
ATOM 4614 C C . GLN B 2 230 ? 18.93660 52.26706 17.53025 1.000 25.14898 238 GLN C C 1
ATOM 4615 O O . GLN B 2 230 ? 17.79627 52.33356 17.99705 1.000 24.55210 238 GLN C O 1
ATOM 4621 N N . PHE B 2 231 ? 19.97770 51.83802 18.24217 1.000 21.43112 239 PHE C N 1
ATOM 4622 C CA . PHE B 2 231 ? 19.81681 51.36171 19.61347 1.000 21.45842 239 PHE C CA 1
ATOM 4623 C C . PHE B 2 231 ? 19.20114 52.43392 20.50882 1.000 22.50910 239 PHE C C 1
ATOM 4624 O O . PHE B 2 231 ? 18.15158 52.21603 21.13469 1.000 21.60865 239 PHE C O 1
ATOM 4632 N N . TRP B 2 232 ? 19.83154 53.61035 20.58631 1.000 22.05977 240 TRP C N 1
ATOM 4633 C CA . TRP B 2 232 ? 19.36344 54.55801 21.59749 1.000 23.08785 240 TRP C CA 1
ATOM 4634 C C . TRP B 2 232 ? 18.02164 55.15506 21.20493 1.000 21.72788 240 TRP C C 1
ATOM 4635 O O . TRP B 2 232 ? 17.21817 55.49216 22.08687 1.000 21.77649 240 TRP C O 1
ATOM 4646 N N . LYS B 2 233 ? 17.75418 55.27092 19.89888 1.000 21.61118 241 LYS C N 1
ATOM 4647 C CA . LYS B 2 233 ? 16.44922 55.75038 19.45779 1.000 19.14893 241 LYS C CA 1
ATOM 4648 C C . LYS B 2 233 ? 15.34722 54.76997 19.83920 1.000 22.48007 241 LYS C C 1
ATOM 4649 O O . LYS B 2 233 ? 14.24007 55.19074 20.19162 1.000 23.52239 241 LYS C O 1
ATOM 4653 N N . MET B 2 234 ? 15.62403 53.46090 19.77474 1.000 20.68511 242 MET C N 1
ATOM 4654 C CA . MET B 2 234 ? 14.61987 52.48682 20.20172 1.000 22.11744 242 MET C CA 1
ATOM 4655 C C . MET B 2 234 ? 14.43525 52.49762 21.71531 1.000 23.16655 242 MET C C 1
ATOM 4656 O O . MET B 2 234 ? 13.31551 52.30521 22.21003 1.000 21.07703 242 MET C O 1
ATOM 4661 N N . VAL B 2 235 ? 15.51607 52.70635 22.47068 1.000 18.26152 243 VAL C N 1
ATOM 4662 C CA . VAL B 2 235 ? 15.36852 52.83988 23.92342 1.000 16.20963 243 VAL C CA 1
ATOM 4663 C C . VAL B 2 235 ? 14.49321 54.04329 24.25414 1.000 19.44570 243 VAL C C 1
ATOM 4664 O O . VAL B 2 235 ? 13.56692 53.95551 25.07289 1.000 19.608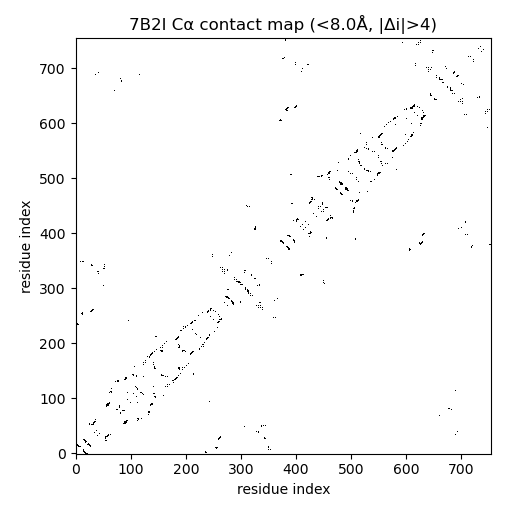81 243 VAL C O 1
ATOM 4668 N N . ALA B 2 236 ? 14.77920 55.18854 23.62047 1.000 22.19777 244 ALA C N 1
ATOM 4669 C CA . ALA B 2 236 ? 14.01709 56.40517 23.90146 1.000 22.03430 244 ALA C CA 1
ATOM 4670 C C . ALA B 2 236 ? 12.56755 56.27302 23.44929 1.000 20.56349 244 ALA C C 1
ATOM 4671 O O . ALA B 2 236 ? 11.65640 56.77289 24.12044 1.000 23.35755 244 ALA C O 1
ATOM 4673 N N . LEU B 2 237 ? 12.32659 55.62349 22.30906 1.000 21.03031 245 LEU C N 1
ATOM 4674 C CA . LEU B 2 237 ? 10.94383 55.36803 21.91216 1.000 20.14428 245 LEU C CA 1
ATOM 4675 C C . LEU B 2 237 ? 10.22566 54.56610 22.98940 1.000 21.53121 245 LEU C C 1
ATOM 4676 O O . LEU B 2 237 ? 9.09739 54.89942 23.39515 1.000 21.39704 245 LEU C O 1
ATOM 4681 N N . SER B 2 238 ? 10.89191 53.53017 23.50086 1.000 19.89628 246 SER C N 1
ATOM 4682 C CA . SER B 2 238 ? 10.27228 52.68001 24.51136 1.000 20.19156 246 SER C CA 1
ATOM 4683 C C . SER B 2 238 ? 9.97261 53.45774 25.78951 1.000 20.82498 246 SER C C 1
ATOM 4684 O O . SER B 2 238 ? 8.87028 53.35804 26.33618 1.000 22.87734 246 SER C O 1
ATOM 4687 N N . THR B 2 239 ? 10.93899 54.23648 26.29164 1.000 20.99863 247 THR C N 1
ATOM 4688 C CA . THR B 2 239 ? 10.68663 54.93800 27.55271 1.000 20.97287 247 THR C CA 1
ATOM 4689 C C . THR B 2 239 ? 9.66626 56.05693 27.38818 1.000 22.86260 247 THR C C 1
ATOM 4690 O O . THR B 2 239 ? 9.02941 56.44426 28.37300 1.000 25.02919 247 THR C O 1
ATOM 4694 N N . SER B 2 240 ? 9.48960 56.58007 26.17044 1.000 22.17480 248 SER C N 1
ATOM 4695 C CA . SER B 2 240 ? 8.48959 57.62043 25.94814 1.000 22.34283 248 SER C CA 1
ATOM 4696 C C . SER B 2 240 ? 7.06744 57.08632 26.04089 1.000 27.02363 248 SER C C 1
ATOM 4697 O O . SER B 2 240 ? 6.13355 57.87451 26.23175 1.000 27.27890 248 SER C O 1
ATOM 4700 N N . MET B 2 241 ? 6.87887 55.77395 25.88931 1.000 21.03835 249 MET C N 1
ATOM 4701 C CA . MET B 2 241 ? 5.55208 55.17349 25.86317 1.000 20.49768 249 MET C CA 1
ATOM 4702 C C . MET B 2 241 ? 5.27385 54.22164 27.02138 1.000 23.37194 249 MET C C 1
ATOM 4703 O O . MET B 2 241 ? 4.10425 53.91417 27.27003 1.000 26.53977 249 MET C O 1
ATOM 4708 N N . LEU B 2 242 ? 6.29448 53.75035 27.72784 1.000 21.74257 250 LEU C N 1
ATOM 4709 C CA . LEU B 2 242 ? 6.06251 52.89034 28.88031 1.000 20.08139 250 LEU C CA 1
ATOM 4710 C C . LEU B 2 242 ? 5.57574 53.70730 30.07657 1.000 21.35668 250 LEU C C 1
ATOM 4711 O O . LEU B 2 242 ? 5.94990 54.87481 30.23441 1.000 21.12991 250 LEU C O 1
ATOM 4716 N N . PRO B 2 243 ? 4.73399 53.11598 30.92837 1.000 22.36870 251 PRO C N 1
ATOM 4717 C CA . PRO B 2 243 ? 4.15799 53.87645 32.04754 1.000 23.53613 251 PRO C CA 1
ATOM 4718 C C . PRO B 2 243 ? 5.23679 54.48434 32.92685 1.000 23.08877 251 PRO C C 1
ATOM 4719 O O . PRO B 2 243 ? 6.20341 53.81851 33.29888 1.000 21.75479 251 PRO C O 1
ATOM 4723 N N . LYS B 2 244 ? 5.04469 55.75983 33.27659 1.000 22.86351 252 LYS C N 1
ATOM 4724 C CA . LYS B 2 244 ? 5.98205 56.41429 34.18360 1.000 20.31743 252 LYS C CA 1
ATOM 4725 C C . LYS B 2 244 ? 5.97059 55.76913 35.55718 1.000 21.81257 252 LYS C C 1
ATOM 4726 O O . LYS B 2 244 ? 7.01392 55.71691 36.22559 1.000 22.23777 252 LYS C O 1
ATOM 4732 N N . ASP B 2 245 ? 4.81384 55.26542 35.99459 1.000 22.41987 253 ASP C N 1
ATOM 4733 C CA . ASP B 2 245 ? 4.68126 54.77359 37.36402 1.000 20.43675 253 ASP C CA 1
ATOM 4734 C C . ASP B 2 245 ? 5.02390 53.29684 37.51759 1.000 20.32160 253 ASP C C 1
ATOM 4735 O O . ASP B 2 245 ? 4.72987 52.71414 38.56464 1.000 22.90061 253 ASP C O 1
ATOM 4740 N N . LYS B 2 246 ? 5.67383 52.69384 36.52916 1.000 20.30016 254 LYS C N 1
ATOM 4741 C CA . LYS B 2 246 ? 6.12814 51.31522 36.59628 1.000 20.13881 254 LYS C CA 1
ATOM 4742 C C . LYS B 2 246 ? 7.56391 51.24132 36.10434 1.000 17.92726 254 LYS C C 1
ATOM 4743 O O . LYS B 2 246 ? 8.02034 52.11934 35.36163 1.000 19.19336 254 LYS C O 1
ATOM 4749 N N . PRO B 2 247 ? 8.30163 50.20495 36.49665 1.000 17.87377 255 PRO C N 1
ATOM 4750 C CA . PRO B 2 247 ? 9.71797 50.12447 36.11334 1.000 16.86092 255 PRO C CA 1
ATOM 4751 C C . PRO B 2 247 ? 9.90261 49.81989 34.64077 1.000 20.20168 255 PRO C C 1
ATOM 4752 O O . PRO B 2 247 ? 9.04470 49.21197 34.00169 1.000 19.30900 255 PRO C O 1
ATOM 4756 N N . ARG B 2 248 ? 11.05114 50.25683 34.11947 1.000 16.63878 256 ARG C N 1
ATOM 4757 C CA . ARG B 2 248 ? 11.49735 49.95744 32.76082 1.000 18.35956 256 ARG C CA 1
ATOM 4758 C C . ARG B 2 248 ? 12.80369 49.18424 32.85192 1.000 18.55661 256 ARG C C 1
ATOM 4759 O O . ARG B 2 248 ? 13.81723 49.72575 33.30663 1.000 20.30673 256 ARG C O 1
ATOM 4767 N N . TYR B 2 249 ? 12.78891 47.93500 32.39839 1.000 16.76814 257 TYR C N 1
ATOM 4768 C CA . TYR B 2 249 ? 13.93364 47.03119 32.49113 1.000 16.78895 257 TYR C CA 1
ATOM 4769 C C . TYR B 2 249 ? 14.51581 46.83887 31.09166 1.000 19.34978 257 TYR C C 1
ATOM 4770 O O . TYR B 2 249 ? 13.89165 46.20731 30.23559 1.000 18.50640 257 TYR C O 1
ATOM 4779 N N . LEU B 2 250 ? 15.72121 47.36307 30.86378 1.000 16.72686 258 LEU C N 1
ATOM 4780 C CA . LEU B 2 250 ? 16.39086 47.22946 29.57085 1.000 17.24011 258 LEU C CA 1
ATOM 4781 C C . LEU B 2 250 ? 17.26257 45.98327 29.60651 1.000 17.73120 258 LEU C C 1
ATOM 4782 O O . LEU B 2 250 ? 18.24296 45.92174 30.35937 1.000 20.32884 258 LEU C O 1
ATOM 4787 N N . MET B 2 251 ? 16.89787 44.98383 28.80473 1.000 18.75357 259 MET C N 1
ATOM 4788 C CA . MET B 2 251 ? 17.51952 43.67580 28.91182 1.000 20.40244 259 MET C CA 1
ATOM 4789 C C . MET B 2 251 ? 18.80773 43.61715 28.10269 1.000 23.51244 259 MET C C 1
ATOM 4790 O O . MET B 2 251 ? 18.89131 44.14009 26.98085 1.000 22.65938 259 MET C O 1
ATOM 4795 N N . GLY B 2 252 ? 19.82350 42.98910 28.68996 1.000 23.81687 260 GLY C N 1
ATOM 4796 C CA . GLY B 2 252 ? 21.04345 42.69315 27.97524 1.000 22.38119 260 GLY C CA 1
ATOM 4797 C C . GLY B 2 252 ? 21.97610 43.85673 27.77018 1.000 26.07125 260 GLY C C 1
ATOM 4798 O O . GLY B 2 252 ? 22.89419 43.75397 26.95843 1.000 31.58136 260 GLY C O 1
ATOM 4799 N N . VAL B 2 253 ? 21.78456 44.95901 28.48952 1.000 22.68137 261 VAL C N 1
ATOM 4800 C CA . VAL B 2 253 ? 22.60239 46.15915 28.33779 1.000 22.05422 261 VAL C CA 1
ATOM 4801 C C . VAL B 2 253 ? 23.34839 46.39829 29.63911 1.000 31.87124 261 VAL C C 1
ATOM 4802 O O . VAL B 2 253 ? 22.72270 46.46380 30.70272 1.000 32.74989 261 VAL C O 1
ATOM 4806 N N . GLY B 2 254 ? 24.67815 46.52773 29.55492 1.000 26.36445 262 GLY C N 1
ATOM 4807 C CA . GLY B 2 254 ? 25.48559 46.61792 30.76133 1.000 38.73785 262 GLY C CA 1
ATOM 4808 C C . GLY B 2 254 ? 26.85213 47.28030 30.70230 1.000 33.96075 262 GLY C C 1
ATOM 4809 O O . GLY B 2 254 ? 27.47724 47.44930 31.75357 1.000 38.71342 262 GLY C O 1
ATOM 4810 N N . TYR B 2 255 ? 27.35461 47.66288 29.52571 1.000 27.66897 263 TYR C N 1
ATOM 4811 C CA . TYR B 2 255 ? 28.57717 48.45994 29.50896 1.000 22.49794 263 TYR C CA 1
ATOM 4812 C C . TYR B 2 255 ? 28.32404 49.80083 30.20295 1.000 21.12698 263 TYR C C 1
ATOM 4813 O O . TYR B 2 255 ? 27.23120 50.35854 30.12677 1.000 19.81359 263 TYR C O 1
ATOM 4815 N N . ALA B 2 256 ? 29.35303 50.31070 30.89776 1.000 22.16199 264 ALA C N 1
ATOM 4816 C CA . ALA B 2 256 ? 29.18434 51.48560 31.75597 1.000 17.47455 264 ALA C CA 1
ATOM 4817 C C . ALA B 2 256 ? 28.57865 52.66142 30.99674 1.000 19.27172 264 ALA C C 1
ATOM 4818 O O . ALA B 2 256 ? 27.62961 53.29733 31.47047 1.000 18.21461 264 ALA C O 1
ATOM 4820 N N . THR B 2 257 ? 29.13678 52.99716 29.82949 1.000 19.91341 265 THR C N 1
ATOM 4821 C CA . THR B 2 257 ? 28.61422 54.15505 29.10962 1.000 18.16301 265 THR C CA 1
ATOM 4822 C C . THR B 2 257 ? 27.17412 53.92508 28.68442 1.000 19.26098 265 THR C C 1
ATOM 4823 O O . THR B 2 257 ? 26.34038 54.83576 28.77946 1.000 20.10669 265 THR C O 1
ATOM 4827 N N . ASP B 2 258 ? 26.86490 52.70908 28.21163 1.000 19.95931 266 ASP C N 1
ATOM 4828 C CA . ASP B 2 258 ? 25.48718 52.37261 27.85739 1.000 19.56681 266 ASP C CA 1
ATOM 4829 C C . ASP B 2 258 ? 24.55748 52.56663 29.04223 1.000 22.72213 266 ASP C C 1
ATOM 4830 O O . ASP B 2 258 ? 23.44150 53.08082 28.88886 1.000 21.66448 266 ASP C O 1
ATOM 4835 N N . LEU B 2 259 ? 25.00274 52.14120 30.23122 1.000 19.11734 267 LEU C N 1
ATOM 4836 C CA . LEU B 2 259 ? 24.18158 52.23826 31.43553 1.000 18.07758 267 LEU C CA 1
ATOM 4837 C C . LEU B 2 259 ? 23.86880 53.68861 31.76359 1.000 17.66103 267 LEU C C 1
ATOM 4838 O O . LEU B 2 259 ? 22.71305 54.05169 32.00506 1.000 19.41083 267 LEU C O 1
ATOM 4843 N N . VAL B 2 260 ? 24.89547 54.53625 31.77395 1.000 17.57655 268 VAL C N 1
ATOM 4844 C CA . VAL B 2 260 ? 24.69124 55.94298 32.11661 1.000 17.86651 268 VAL C CA 1
ATOM 4845 C C . VAL B 2 260 ? 23.73905 56.60883 31.12342 1.000 18.56082 268 VAL C C 1
ATOM 4846 O O . VAL B 2 260 ? 22.80911 57.32805 31.51557 1.000 18.41941 268 VAL C O 1
ATOM 4850 N N . VAL B 2 261 ? 23.95568 56.38692 29.82399 1.000 18.20580 269 VAL C N 1
ATOM 4851 C CA . VAL B 2 261 ? 23.08836 57.01175 28.82891 1.000 18.02671 269 VAL C CA 1
ATOM 4852 C C . VAL B 2 261 ? 21.66022 56.50552 28.96764 1.000 17.09979 269 VAL C C 1
ATOM 4853 O O . VAL B 2 261 ? 20.70495 57.28052 28.88959 1.000 17.85575 269 VAL C O 1
ATOM 4857 N N . CYS B 2 262 ? 21.48922 55.19896 29.17650 1.000 17.91145 270 CYS C N 1
ATOM 4858 C CA . CYS B 2 262 ? 20.13512 54.64836 29.21067 1.000 16.28853 270 CYS C CA 1
ATOM 4859 C C . CYS B 2 262 ? 19.39325 55.03098 30.48670 1.000 16.34013 270 CYS C C 1
ATOM 4860 O O . CYS B 2 262 ? 18.16332 55.14511 30.46292 1.000 18.95101 270 CYS C O 1
ATOM 4863 N N . VAL B 2 263 ? 20.10505 55.26148 31.59666 1.000 18.11324 271 VAL C N 1
ATOM 4864 C CA . VAL B 2 263 ? 19.45379 55.89711 32.74101 1.000 17.47528 271 VAL C CA 1
ATOM 4865 C C . VAL B 2 263 ? 18.97322 57.28743 32.35253 1.000 17.72797 271 VAL C C 1
ATOM 4866 O O . VAL B 2 263 ? 17.85220 57.68806 32.67155 1.000 18.32258 271 VAL C O 1
ATOM 4870 N N . ALA B 2 264 ? 19.81766 58.05096 31.65181 1.000 17.28158 272 ALA C N 1
ATOM 4871 C CA . ALA B 2 264 ? 19.39636 59.38098 31.22518 1.000 17.55897 272 ALA C CA 1
ATOM 4872 C C . ALA B 2 264 ? 18.15544 59.32427 30.34690 1.000 18.47751 272 ALA C C 1
ATOM 4873 O O . ALA B 2 264 ? 17.33692 60.25401 30.37253 1.000 22.65137 272 ALA C O 1
ATOM 4875 N N . LEU B 2 265 ? 17.99071 58.24329 29.57604 1.000 19.38923 273 LEU C N 1
ATOM 4876 C CA . LEU B 2 265 ? 16.85024 58.09296 28.67884 1.000 19.50700 273 LEU C CA 1
ATOM 4877 C C . LEU B 2 265 ? 15.60251 57.55645 29.36952 1.000 22.76637 273 LEU C C 1
ATOM 4878 O O . LEU B 2 265 ? 14.53560 57.52572 28.73943 1.000 23.70994 273 LEU C O 1
ATOM 4883 N N . GLY B 2 266 ? 15.70034 57.13411 30.62873 1.000 18.65579 274 GLY C N 1
ATOM 4884 C CA . GLY B 2 266 ? 14.52487 56.73192 31.37449 1.000 17.37904 274 GLY C CA 1
ATOM 4885 C C . GLY B 2 266 ? 14.44254 55.28164 31.81785 1.000 20.91894 274 GLY C C 1
ATOM 4886 O O . GLY B 2 266 ? 13.38831 54.84237 32.29453 1.000 20.02673 274 GLY C O 1
ATOM 4887 N N . CYS B 2 267 ? 15.53392 54.53080 31.70995 1.000 19.64872 275 CYS C N 1
ATOM 4888 C CA . CYS B 2 267 ? 15.52313 53.13008 32.12892 1.000 16.73496 275 CYS C CA 1
ATOM 4889 C C . CYS B 2 267 ? 15.86771 52.97769 33.60792 1.000 19.42883 275 CYS C C 1
ATOM 4890 O O . CYS B 2 267 ? 16.61132 53.78037 34.17868 1.000 19.10132 275 CYS C O 1
ATOM 4893 N N . ASP B 2 268 ? 15.35306 51.89673 34.21261 1.000 16.89552 276 ASP C N 1
ATOM 4894 C CA . ASP B 2 268 ? 15.46035 51.65271 35.65414 1.000 17.44510 276 ASP C CA 1
ATOM 4895 C C . ASP B 2 268 ? 16.24657 50.41418 36.04568 1.000 18.27919 276 ASP C C 1
ATOM 4896 O O . ASP B 2 268 ? 16.77837 50.37167 37.15886 1.000 18.76367 276 ASP C O 1
ATOM 4901 N N . MET B 2 269 ? 16.26452 49.37583 35.21544 1.000 17.23859 277 MET C N 1
ATOM 4902 C CA . MET B 2 269 ? 16.86894 48.10117 35.58765 1.000 16.35856 277 MET C CA 1
ATOM 4903 C C . MET B 2 269 ? 17.66477 47.59438 34.39931 1.000 17.73992 277 MET C C 1
ATOM 4904 O O . MET B 2 269 ? 17.25939 47.79452 33.25617 1.000 18.43857 277 MET C O 1
ATOM 4909 N N . PHE B 2 270 ? 18.77929 46.90690 34.67917 1.000 17.85705 278 PHE C N 1
ATOM 4910 C CA . PHE B 2 270 ? 19.68357 46.44531 33.63019 1.000 18.73516 278 PHE C CA 1
ATOM 4911 C C . PHE B 2 270 ? 20.26727 45.08727 33.99198 1.000 17.23641 278 PHE C C 1
ATOM 4912 O O . PHE B 2 270 ? 20.40429 44.75068 35.16833 1.000 18.47692 278 PHE C O 1
ATOM 4920 N N . ASP B 2 271 ? 20.64064 44.32603 32.95807 1.000 19.89780 279 ASP C N 1
ATOM 4921 C CA . ASP B 2 271 ? 21.42219 43.10727 33.12472 1.000 21.19270 279 ASP C CA 1
ATOM 4922 C C . ASP B 2 271 ? 22.35063 42.99175 31.92348 1.000 22.36990 279 ASP C C 1
ATOM 4923 O O . ASP B 2 271 ? 22.04363 43.50412 30.84248 1.000 23.35615 279 ASP C O 1
ATOM 4928 N N . CYS B 2 272 ? 23.47270 42.29921 32.12809 1.000 22.23340 280 CYS C N 1
ATOM 4929 C CA . CYS B 2 272 ? 24.43899 41.99042 31.07574 1.000 24.14645 280 CYS C CA 1
ATOM 4930 C C . CYS B 2 272 ? 25.52774 41.07864 31.63845 1.000 27.55743 280 CYS C C 1
ATOM 4931 O O . CYS B 2 272 ? 26.10949 41.36348 32.69356 1.000 32.69329 280 CYS C O 1
ATOM 4934 N N . VAL B 2 273 ? 25.83306 40.00846 30.91725 1.000 27.32804 281 VAL C N 1
ATOM 4935 C CA . VAL B 2 273 ? 26.87159 39.07592 31.34040 1.000 32.72100 281 VAL C CA 1
ATOM 4936 C C . VAL B 2 273 ? 28.27863 39.57482 30.98663 1.000 42.96098 281 VAL C C 1
ATOM 4937 O O . VAL B 2 273 ? 29.26427 39.15962 31.61737 1.000 41.86410 281 VAL C O 1
ATOM 4941 N N . TYR B 2 274 ? 28.41341 40.45671 29.98623 1.000 43.31678 282 TYR C N 1
ATOM 4942 C CA . TYR B 2 274 ? 29.72220 40.62600 29.35632 1.000 41.64684 282 TYR C CA 1
ATOM 4943 C C . TYR B 2 274 ? 30.70189 41.44047 30.19543 1.000 45.67387 282 TYR C C 1
ATOM 4944 O O . TYR B 2 274 ? 31.86657 41.02035 30.30688 1.000 41.51983 282 TYR C O 1
ATOM 4946 N N . PRO B 2 275 ? 30.33544 42.58254 30.80411 1.000 41.96783 283 PRO C N 1
ATOM 4947 C CA . PRO B 2 275 ? 31.36968 43.34277 31.53697 1.000 43.41010 283 PRO C CA 1
ATOM 4948 C C . PRO B 2 275 ? 32.01238 42.53641 32.65235 1.000 46.85107 283 PRO C C 1
ATOM 4949 O O . PRO B 2 275 ? 33.24195 42.55470 32.81542 1.000 36.25871 283 PRO C O 1
ATOM 4953 N N . THR B 2 276 ? 31.19940 41.79657 33.40352 1.000 47.07063 284 THR C N 1
ATOM 4954 C CA . THR B 2 276 ? 31.71422 40.91832 34.44623 1.000 49.28887 284 THR C CA 1
ATOM 4955 C C . THR B 2 276 ? 32.50144 39.74595 33.86799 1.000 58.13325 284 THR C C 1
ATOM 4956 O O . THR B 2 276 ? 33.49947 39.31926 34.46340 1.000 61.54534 284 THR C O 1
ATOM 4960 N N . ARG B 2 277 ? 32.09001 39.23085 32.70409 1.000 52.46976 285 ARG C N 1
ATOM 4961 C CA . ARG B 2 277 ? 32.79638 38.12058 32.07675 1.000 50.48208 285 ARG C CA 1
ATOM 4962 C C . ARG B 2 277 ? 34.12851 38.53437 31.46444 1.000 44.88964 285 ARG C C 1
ATOM 4963 O O . ARG B 2 277 ? 34.93266 37.65491 31.13355 1.000 42.13608 285 ARG C O 1
ATOM 4965 N N . THR B 2 278 ? 34.38284 39.83649 31.29855 1.000 40.18772 286 THR C N 1
ATOM 4966 C CA . THR B 2 278 ? 35.71523 40.27113 30.88955 1.000 38.87752 286 THR C CA 1
ATOM 4967 C C . THR B 2 278 ? 36.77081 39.84848 31.89881 1.000 34.50280 286 THR C C 1
ATOM 4968 O O . THR B 2 278 ? 37.93778 39.67596 31.52610 1.000 35.27022 286 THR C O 1
ATOM 4972 N N . ALA B 2 279 ? 36.37290 39.65682 33.16532 1.000 36.49861 287 ALA C N 1
ATOM 4973 C CA . ALA B 2 279 ? 37.29752 39.17901 34.19120 1.000 34.63417 287 ALA C CA 1
ATOM 4974 C C . ALA B 2 279 ? 37.98195 37.89018 33.76849 1.000 46.43629 287 ALA C C 1
ATOM 4975 O O . ALA B 2 279 ? 39.16853 37.68703 34.05245 1.000 38.79571 287 ALA C O 1
ATOM 4977 N N . ARG B 2 280 ? 37.24360 37.00238 33.09452 1.000 52.12726 288 ARG C N 1
ATOM 4978 C CA . ARG B 2 280 ? 37.80979 35.73342 32.65276 1.000 50.02833 288 ARG C CA 1
ATOM 4979 C C . ARG B 2 280 ? 39.00954 35.92719 31.74026 1.000 47.70136 288 ARG C C 1
ATOM 4980 O O . ARG B 2 280 ? 39.80060 34.99254 31.56871 1.000 50.36331 288 ARG C O 1
ATOM 4985 N N . PHE B 2 281 ? 39.16840 37.11491 31.15570 1.000 37.29558 289 PHE C N 1
ATOM 4986 C CA . PHE B 2 281 ? 40.31688 37.40228 30.31195 1.000 38.69341 289 PHE C CA 1
ATOM 4987 C C . PHE B 2 281 ? 41.31985 38.32872 30.99023 1.000 34.16223 289 PHE C C 1
ATOM 4988 O O . PHE B 2 281 ? 42.26297 38.78746 30.33888 1.000 41.94442 289 PHE C O 1
ATOM 4996 N N . GLY B 2 282 ? 41.15378 38.60070 32.28711 1.000 27.99553 290 GLY C N 1
ATOM 4997 C CA . GLY B 2 282 ? 42.13010 39.38057 33.02492 1.000 25.12879 290 GLY C CA 1
ATOM 4998 C C . GLY B 2 282 ? 41.83942 40.85975 33.10603 1.000 23.00519 290 GLY C C 1
ATOM 4999 O O . GLY B 2 282 ? 42.66398 41.60978 33.64957 1.000 26.84073 290 GLY C O 1
ATOM 5000 N N A SER B 2 283 ? 40.68504 41.30598 32.62767 0.697 20.42946 291 SER C N 1
ATOM 5001 N N B SER B 2 283 ? 40.70357 41.30619 32.57545 0.303 20.34888 291 SER C N 1
ATOM 5002 C CA A SER B 2 283 ? 40.38306 42.72741 32.53801 0.697 19.31958 291 SER C CA 1
ATOM 5003 C CA B SER B 2 283 ? 40.35449 42.71835 32.55388 0.303 20.37826 291 SER C CA 1
ATOM 5004 C C A SER B 2 283 ? 39.56139 43.19435 33.73718 0.697 21.16046 291 SER C C 1
ATOM 5005 C C B SER B 2 283 ? 39.66927 43.11527 33.85373 0.303 20.78921 291 SER C C 1
ATOM 5006 O O A SER B 2 283 ? 38.57282 42.55411 34.11027 0.697 19.21076 291 SER C O 1
ATOM 5007 O O B SER B 2 283 ? 38.89168 42.34399 34.42384 0.303 19.56762 291 SER C O 1
ATOM 5012 N N . ALA B 2 284 ? 39.95761 44.32922 34.31287 1.000 17.84897 292 ALA C N 1
ATOM 5013 C CA . ALA B 2 284 ? 39.32947 44.89636 35.50380 1.000 16.70559 292 ALA C CA 1
ATOM 5014 C C . ALA B 2 284 ? 38.70592 46.23871 35.15445 1.000 20.12854 292 ALA C C 1
ATOM 5015 O O . ALA B 2 284 ? 39.37831 47.10398 34.58643 1.000 21.89046 292 ALA C O 1
ATOM 5017 N N . LEU B 2 285 ? 37.43959 46.42798 35.52621 1.000 19.11883 293 LEU C N 1
ATOM 5018 C CA . LEU B 2 285 ? 36.72070 47.65059 35.16953 1.000 21.24646 293 LEU C CA 1
ATOM 5019 C C . LEU B 2 285 ? 37.12995 48.81973 36.06497 1.000 19.57615 293 LEU C C 1
ATOM 5020 O O . LEU B 2 285 ? 37.23069 48.67885 37.29084 1.000 19.29437 293 LEU C O 1
ATOM 5025 N N . VAL B 2 286 ? 37.37348 49.97462 35.44412 1.000 19.86577 294 VAL C N 1
ATOM 5026 C CA . VAL B 2 286 ? 37.80308 51.17527 36.16129 1.000 19.54175 294 VAL C CA 1
ATOM 5027 C C . VAL B 2 286 ? 37.13293 52.38910 35.52606 1.000 20.72641 294 VAL C C 1
ATOM 5028 O O . VAL B 2 286 ? 36.57794 52.28059 34.42232 1.000 20.41714 294 VAL C O 1
ATOM 5032 N N . PRO B 2 287 ? 37.15097 53.55253 36.18365 1.000 20.60345 295 PRO C N 1
ATOM 5033 C CA . PRO B 2 287 ? 36.48470 54.73186 35.60724 1.000 21.05123 295 PRO C CA 1
ATOM 5034 C C . PRO B 2 287 ? 37.07192 55.19419 34.28596 1.000 22.15673 295 PRO C C 1
ATOM 5035 O O . PRO B 2 287 ? 36.39946 55.93960 33.55915 1.000 21.73447 295 PRO C O 1
ATOM 5039 N N . THR B 2 288 ? 38.29704 54.79049 33.94965 1.000 22.45801 296 THR C N 1
ATOM 5040 C CA . THR B 2 288 ? 38.88634 55.10862 32.65604 1.000 21.46783 296 THR C CA 1
ATOM 5041 C C . THR B 2 288 ? 38.65966 54.01545 31.62427 1.000 24.89315 296 THR C C 1
ATOM 5042 O O . THR B 2 288 ? 39.19109 54.11069 30.51130 1.000 26.62143 296 THR C O 1
ATOM 5046 N N . GLY B 2 289 ? 37.88256 52.98530 31.96354 1.000 23.62435 297 GLY C N 1
ATOM 5047 C CA . GLY B 2 289 ? 37.59385 51.90026 31.04711 1.000 23.65915 297 GLY C CA 1
ATOM 5048 C C . GLY B 2 289 ? 37.93889 50.56105 31.66785 1.000 26.25350 297 GLY C C 1
ATOM 5049 O O . GLY B 2 289 ? 37.17850 50.03897 32.49253 1.000 22.63952 297 GLY C O 1
ATOM 5050 N N . ASN B 2 290 ? 39.08984 50.00130 31.29842 1.000 21.53056 298 ASN C N 1
ATOM 5051 C CA . ASN B 2 290 ? 39.49701 48.72862 31.87474 1.000 23.28784 298 ASN C CA 1
ATOM 5052 C C . ASN B 2 290 ? 41.01533 48.63306 31.93285 1.000 25.22074 298 ASN C C 1
ATOM 5053 O O . ASN B 2 290 ? 41.72411 49.22745 31.11651 1.000 26.41537 298 ASN C O 1
ATOM 5058 N N . LEU B 2 291 ? 41.50680 47.89299 32.92355 1.000 20.85432 299 LEU C N 1
ATOM 5059 C CA . LEU B 2 291 ? 42.91339 47.50785 32.99924 1.000 21.98345 299 LEU C CA 1
ATOM 5060 C C . LEU B 2 291 ? 43.04299 46.06681 32.53345 1.000 22.16921 299 LEU C C 1
ATOM 5061 O O . LEU B 2 291 ? 42.32873 45.19351 33.02440 1.000 24.01001 299 LEU C O 1
ATOM 5066 N N . GLN B 2 292 ? 43.95254 45.81391 31.59672 1.000 22.65794 300 GLN C N 1
ATOM 5067 C CA . GLN B 2 292 ? 44.24626 44.44311 31.17885 1.000 18.43546 300 GLN C CA 1
ATOM 5068 C C . GLN B 2 292 ? 45.39861 43.95505 32.03778 1.000 21.55805 300 GLN C C 1
ATOM 5069 O O . GLN B 2 292 ? 46.56836 44.18207 31.72446 1.000 22.47232 300 GLN C O 1
ATOM 5075 N N . LEU B 2 293 ? 45.06515 43.27832 33.14861 1.000 19.95524 301 LEU C N 1
ATOM 5076 C CA . LEU B 2 293 ? 46.08380 42.99032 34.14892 1.000 17.58026 301 LEU C CA 1
ATOM 5077 C C . LEU B 2 293 ? 47.05948 41.90536 33.72471 1.000 21.72128 301 LEU C C 1
ATOM 5078 O O . LEU B 2 293 ? 48.06302 41.71319 34.41365 1.000 21.67914 301 LEU C O 1
ATOM 5083 N N . LYS B 2 294 ? 46.82137 41.21761 32.59616 1.000 21.48110 302 LYS C N 1
ATOM 5084 C CA . LYS B 2 294 ? 47.82701 40.29259 32.08421 1.000 22.98986 302 LYS C CA 1
ATOM 5085 C C . LYS B 2 294 ? 49.03139 41.00930 31.48657 1.000 23.88741 302 LYS C C 1
ATOM 5086 O O . LYS B 2 294 ? 50.06913 40.36821 31.26996 1.000 24.27326 302 LYS C O 1
ATOM 5092 N N . LYS B 2 295 ? 48.92803 42.30966 31.22639 1.000 22.04302 303 LYS C N 1
ATOM 5093 C CA . LYS B 2 295 ? 50.01365 43.03930 30.58828 1.000 23.95163 303 LYS C CA 1
ATOM 5094 C C . LYS B 2 295 ? 51.20671 43.18444 31.52263 1.000 23.89535 303 LYS C C 1
ATOM 5095 O O . LYS B 2 295 ? 51.05709 43.32800 32.73666 1.000 22.88781 303 LYS C O 1
ATOM 5099 N N . LYS B 2 296 ? 52.40464 43.16803 30.92473 1.000 29.03398 304 LYS C N 1
ATOM 5100 C CA . LYS B 2 296 ? 53.64561 43.14543 31.69619 1.000 30.30566 304 LYS C CA 1
ATOM 5101 C C . LYS B 2 296 ? 53.82018 44.40018 32.53934 1.000 25.90058 304 LYS C C 1
ATOM 5102 O O . LYS B 2 296 ? 54.47685 44.35322 33.58398 1.000 28.31115 304 LYS C O 1
ATOM 5104 N N . GLN B 2 297 ? 53.22193 45.51830 32.12270 1.000 26.68640 305 GLN C N 1
ATOM 5105 C CA . GLN B 2 297 ? 53.34162 46.75877 32.88241 1.000 27.14952 305 GLN C CA 1
ATOM 5106 C C . GLN B 2 297 ? 52.76855 46.65163 34.29182 1.000 28.32236 305 GLN C C 1
ATOM 5107 O O . GLN B 2 297 ? 53.08328 47.49352 35.13662 1.000 30.09482 305 GLN C O 1
ATOM 5113 N N . TYR B 2 298 ? 51.94691 45.64291 34.57576 1.000 23.25663 306 TYR C N 1
ATOM 5114 C CA . TYR B 2 298 ? 51.38985 45.48474 35.91375 1.000 21.84174 306 TYR C CA 1
ATOM 5115 C C . TYR B 2 298 ? 52.20540 44.55239 36.79933 1.000 23.44915 306 TYR C C 1
ATOM 5116 O O . TYR B 2 298 ? 51.88083 44.41453 37.98472 1.000 23.30141 306 TYR C O 1
ATOM 5125 N N . ALA B 2 299 ? 53.27341 43.93496 36.27610 1.000 25.90280 307 ALA C N 1
ATOM 5126 C CA . ALA B 2 299 ? 53.99519 42.93111 37.05742 1.000 25.39560 307 ALA C CA 1
ATOM 5127 C C . ALA B 2 299 ? 54.59692 43.51054 38.33005 1.000 26.98144 307 ALA C C 1
ATOM 5128 O O . ALA B 2 299 ? 54.73696 42.79156 39.32567 1.000 26.14503 307 ALA C O 1
ATOM 5130 N N . LYS B 2 300 ? 54.98954 44.78650 38.30996 1.000 28.49089 308 LYS C N 1
ATOM 5131 C CA . LYS B 2 300 ? 55.56780 45.45077 39.47325 1.000 27.11070 308 LYS C CA 1
ATOM 5132 C C . LYS B 2 300 ? 54.76377 46.68600 39.87232 1.000 26.99368 308 LYS C C 1
ATOM 5133 O O . LYS B 2 300 ? 55.30535 47.63898 40.44500 1.000 26.45969 308 LYS C O 1
ATOM 5137 N N . ASP B 2 301 ? 53.46088 46.66864 39.60391 1.000 24.62177 309 ASP C N 1
ATOM 5138 C CA . ASP B 2 301 ? 52.55845 47.76242 39.95854 1.000 24.95416 309 ASP C CA 1
ATOM 5139 C C . ASP B 2 301 ? 51.88015 47.36784 41.26748 1.000 24.31021 309 ASP C C 1
ATOM 5140 O O . ASP B 2 301 ? 50.98304 46.52012 41.28788 1.000 24.77138 309 ASP C O 1
ATOM 5145 N N . PHE B 2 302 ? 52.32031 47.96798 42.37128 1.000 23.19433 310 PHE C N 1
ATOM 5146 C CA . PHE B 2 302 ? 51.88664 47.49861 43.68143 1.000 24.68870 310 PHE C CA 1
ATOM 5147 C C . PHE B 2 302 ? 50.66179 48.24324 44.20856 1.000 26.58837 310 PHE C C 1
ATOM 5148 O O . PHE B 2 302 ? 50.30463 48.07621 45.37732 1.000 28.18371 310 PHE C O 1
ATOM 5156 N N A SER B 2 303 ? 50.00594 49.03940 43.37267 0.481 27.39135 311 SER C N 1
ATOM 5157 N N B SER B 2 303 ? 50.00117 49.04068 43.37119 0.519 27.38603 311 SER C N 1
ATOM 5158 C CA A SER B 2 303 ? 48.75009 49.65875 43.75521 0.481 26.69091 311 SER C CA 1
ATOM 5159 C CA B SER B 2 303 ? 48.75176 49.66845 43.76948 0.519 26.62436 311 SER C CA 1
ATOM 5160 C C A SER B 2 303 ? 47.59724 48.68249 43.54480 0.481 24.30794 311 SER C C 1
ATOM 5161 C C B SER B 2 303 ? 47.58295 48.72810 43.50673 0.519 24.83666 311 SER C C 1
ATOM 5162 O O A SER B 2 303 ? 47.71198 47.72905 42.76951 0.481 22.58392 311 SER C O 1
ATOM 5163 O O B SER B 2 303 ? 47.66872 47.83668 42.65494 0.519 22.26428 311 SER C O 1
ATOM 5168 N N . PRO B 2 304 ? 46.47166 48.89428 44.22065 1.000 23.98654 312 PRO C N 1
ATOM 5169 C CA . PRO B 2 304 ? 45.27030 48.11249 43.90572 1.000 22.32872 312 PRO C CA 1
ATOM 5170 C C . PRO B 2 304 ? 44.73354 48.52978 42.54567 1.000 22.31820 312 PRO C C 1
ATOM 5171 O O . PRO B 2 304 ? 45.15738 49.53002 41.96636 1.000 22.50575 312 PRO C O 1
ATOM 5175 N N . ILE B 2 305 ? 43.78930 47.73399 42.02559 1.000 20.22518 313 ILE C N 1
ATOM 5176 C CA . ILE B 2 305 ? 43.11028 48.10505 40.77935 1.000 18.11010 313 ILE C CA 1
ATOM 5177 C C . ILE B 2 305 ? 42.61466 49.54005 40.85889 1.000 19.98798 313 ILE C C 1
ATOM 5178 O O . ILE B 2 305 ? 42.83931 50.35122 39.95714 1.000 21.52081 313 ILE C O 1
ATOM 5183 N N . ASN B 2 306 ? 41.91248 49.86216 41.94565 1.000 20.21377 314 ASN C N 1
ATOM 5184 C CA . ASN B 2 306 ? 41.35399 51.19079 42.15024 1.000 22.14449 314 ASN C CA 1
ATOM 5185 C C . ASN B 2 306 ? 41.40423 51.46826 43.64831 1.000 20.30127 314 ASN C C 1
ATOM 5186 O O . ASN B 2 306 ? 40.71684 50.80037 44.42613 1.000 22.33211 314 ASN C O 1
ATOM 5191 N N . PRO B 2 307 ? 42.22317 52.42389 44.09044 1.000 28.71948 315 PRO C N 1
ATOM 5192 C CA . PRO B 2 307 ? 42.30103 52.71277 45.53629 1.000 32.32127 315 PRO C CA 1
ATOM 5193 C C . PRO B 2 307 ? 40.96100 53.07911 46.16424 1.000 36.35718 315 PRO C C 1
ATOM 5194 O O . PRO B 2 307 ? 40.74844 52.83311 47.36142 1.000 32.18091 315 PRO C O 1
ATOM 5198 N N . GLU B 2 308 ? 40.03787 53.64295 45.39605 1.000 30.03899 316 GLU C N 1
ATOM 5199 C CA . GLU B 2 308 ? 38.75044 54.05373 45.93399 1.000 30.59916 316 GLU C CA 1
ATOM 5200 C C . GLU B 2 308 ? 37.64368 53.04892 45.65480 1.000 32.15152 316 GLU C C 1
ATOM 5201 O O . GLU B 2 308 ? 36.46527 53.36418 45.85238 1.000 28.96155 316 GLU C O 1
ATOM 5207 N N . CYS B 2 309 ? 37.99686 51.83362 45.20985 1.000 24.20629 317 CYS C N 1
ATOM 5208 C CA . CYS B 2 309 ? 37.01075 50.76616 45.12116 1.000 20.70727 317 CYS C CA 1
ATOM 5209 C C . CYS B 2 309 ? 36.89573 50.07200 46.46623 1.000 23.75581 317 CYS C C 1
ATOM 5210 O O . CYS B 2 309 ? 37.91000 49.61547 46.99314 1.000 24.75514 317 CYS C O 1
ATOM 5213 N N . PRO B 2 310 ? 35.69083 49.96639 47.03230 1.000 27.42864 318 PRO C N 1
ATOM 5214 C CA . PRO B 2 310 ? 35.50998 49.30805 48.33259 1.000 30.77557 318 PRO C CA 1
ATOM 5215 C C . PRO B 2 310 ? 35.46916 47.78801 48.28188 1.000 27.54416 318 PRO C C 1
ATOM 5216 O O . PRO B 2 310 ? 35.22836 47.16094 49.31745 1.000 26.85321 318 PRO C O 1
ATOM 5220 N N . CYS B 2 311 ? 35.69384 47.16866 47.12645 1.000 21.24502 319 CYS C N 1
ATOM 5221 C CA . CYS B 2 311 ? 35.53921 45.73481 47.02968 1.000 18.84957 319 CYS C CA 1
ATOM 5222 C C . CYS B 2 311 ? 36.67581 45.04189 47.77588 1.000 19.56124 319 CYS C C 1
ATOM 5223 O O . CYS B 2 311 ? 37.74631 45.62074 47.98675 1.000 20.88101 319 CYS C O 1
ATOM 5226 N N . PRO B 2 312 ? 36.45462 43.79972 48.19401 1.000 18.90770 320 PRO C N 1
ATOM 5227 C CA . PRO B 2 312 ? 37.50868 43.06914 48.91851 1.000 20.46060 320 PRO C CA 1
ATOM 5228 C C . PRO B 2 312 ? 38.80522 42.93297 48.14358 1.000 19.98310 320 PRO C C 1
ATOM 5229 O O . PRO B 2 312 ? 39.87872 42.88244 48.75429 1.000 21.00271 320 PRO C O 1
ATOM 5233 N N . THR B 2 313 ? 38.74031 42.83082 46.81314 1.000 18.62293 321 THR C N 1
ATOM 5234 C CA . THR B 2 313 ? 39.96592 42.68988 46.03881 1.000 18.32753 321 THR C CA 1
ATOM 5235 C C . THR B 2 313 ? 40.83135 43.93283 46.15007 1.000 18.18670 321 THR C C 1
ATOM 5236 O O . THR B 2 313 ? 42.05780 43.83761 46.27818 1.000 20.03941 321 THR C O 1
ATOM 5240 N N . CYS B 2 314 ? 40.21162 45.10835 46.09310 1.000 17.47016 322 CYS C N 1
ATOM 5241 C CA . CYS B 2 314 ? 40.97621 46.33831 46.14635 1.000 18.21922 322 CYS C CA 1
ATOM 5242 C C . CYS B 2 314 ? 41.38851 46.67502 47.57529 1.000 19.74596 322 CYS C C 1
ATOM 5243 O O . CYS B 2 314 ? 42.39035 47.36215 47.77214 1.000 22.79384 322 CYS C O 1
ATOM 5246 N N . GLN B 2 315 ? 40.66371 46.16923 48.57151 1.000 18.84618 323 GLN C N 1
ATOM 5247 C CA . GLN B 2 315 ? 41.10840 46.37318 49.95095 1.000 19.84242 323 GLN C CA 1
ATOM 5248 C C . GLN B 2 315 ? 42.32595 45.52664 50.29383 1.000 28.32424 323 GLN C C 1
ATOM 5249 O O . GLN B 2 315 ? 43.07687 45.88414 51.21057 1.000 35.04278 323 GLN C O 1
ATOM 5255 N N . THR B 2 316 ? 42.54403 44.42924 49.57392 1.000 23.82166 324 THR C N 1
ATOM 5256 C CA . THR B 2 316 ? 43.48481 43.38482 49.96210 1.000 27.70907 324 THR C CA 1
ATOM 5257 C C . THR B 2 316 ? 44.66468 43.23612 49.01518 1.000 26.58775 324 THR C C 1
ATOM 5258 O O . THR B 2 316 ? 45.77883 42.95376 49.47157 1.000 28.71289 324 THR C O 1
ATOM 5262 N N . HIS B 2 317 ? 44.46281 43.42140 47.70555 1.000 22.87062 325 HIS C N 1
ATOM 5263 C CA . HIS B 2 317 ? 45.41410 42.93323 46.72051 1.000 21.38429 325 HIS C CA 1
ATOM 5264 C C . HIS B 2 317 ? 45.85700 44.00738 45.73568 1.000 23.75275 325 HIS C C 1
ATOM 5265 O O . HIS B 2 317 ? 45.09881 44.91213 45.37096 1.000 24.89863 325 HIS C O 1
ATOM 5272 N N . SER B 2 318 ? 47.10535 43.87429 45.29885 1.000 21.20547 326 SER C N 1
ATOM 5273 C CA . SER B 2 318 ? 47.70500 44.75749 44.30993 1.000 19.75763 326 SER C CA 1
ATOM 5274 C C . SER B 2 318 ? 47.50386 44.21432 42.90143 1.000 21.09532 326 SER C C 1
ATOM 5275 O O . SER B 2 318 ? 47.26005 43.02325 42.69412 1.000 19.92807 326 SER C O 1
ATOM 5278 N N . ARG B 2 319 ? 47.64888 45.11633 41.92995 1.000 18.68889 327 ARG C N 1
ATOM 5279 C CA . ARG B 2 319 ? 47.72508 44.71748 40.52671 1.000 18.58464 327 ARG C CA 1
ATOM 5280 C C . ARG B 2 319 ? 48.82196 43.68428 40.29698 1.000 22.40480 327 ARG C C 1
ATOM 5281 O O . ARG B 2 319 ? 48.62385 42.71429 39.55912 1.000 20.48898 327 ARG C O 1
ATOM 5289 N N . ALA B 2 320 ? 49.98887 43.87828 40.92337 1.000 20.88744 328 ALA C N 1
ATOM 5290 C CA . ALA B 2 320 ? 51.09892 42.94359 40.75639 1.000 20.78930 328 ALA C CA 1
ATOM 5291 C C . ALA B 2 320 ? 50.72528 41.54149 41.21972 1.000 21.21774 328 ALA C C 1
ATOM 5292 O O . ALA B 2 320 ? 51.04531 40.54842 40.55723 1.000 22.24892 328 ALA C O 1
ATOM 5294 N N . PHE B 2 321 ? 50.08866 41.43966 42.38630 1.000 20.54701 329 PHE C N 1
ATOM 5295 C CA . PHE B 2 321 ? 49.67268 40.13466 42.89457 1.000 20.08689 329 PHE C CA 1
ATOM 5296 C C . PHE B 2 321 ? 48.66887 39.48366 41.95263 1.000 23.57362 329 PHE C C 1
ATOM 5297 O O . PHE B 2 321 ? 48.79626 38.30173 41.61179 1.000 20.69108 329 PHE C O 1
ATOM 5305 N N . LEU B 2 322 ? 47.69009 40.25484 41.48345 1.000 21.94838 330 LEU C N 1
ATOM 5306 C CA . LEU B 2 322 ? 46.70530 39.71113 40.55452 1.000 19.13983 330 LEU C CA 1
ATOM 5307 C C . LEU B 2 322 ? 47.34934 39.30056 39.23718 1.000 21.71915 330 LEU C C 1
ATOM 5308 O O . LEU B 2 322 ? 46.98598 38.26960 38.65604 1.000 21.07618 330 LEU C O 1
ATOM 5313 N N . HIS B 2 323 ? 48.27412 40.12158 38.72524 1.000 19.77620 331 HIS C N 1
ATOM 5314 C CA . HIS B 2 323 ? 49.00645 39.75758 37.51083 1.000 20.66700 331 HIS C CA 1
ATOM 5315 C C . HIS B 2 323 ? 49.72773 38.42783 37.68569 1.000 21.88381 331 HIS C C 1
ATOM 5316 O O . HIS B 2 323 ? 49.68704 37.56538 36.79613 1.000 23.75073 331 HIS C O 1
ATOM 5323 N N . ALA B 2 324 ? 50.37958 38.23593 38.83587 1.000 21.17329 332 ALA C N 1
ATOM 5324 C CA . ALA B 2 324 ? 51.06620 36.97002 39.08315 1.000 25.54426 332 ALA C CA 1
ATOM 5325 C C . ALA B 2 324 ? 50.07976 35.81106 39.14825 1.000 22.33324 332 ALA C C 1
ATOM 5326 O O . ALA B 2 324 ? 50.33629 34.73693 38.58636 1.000 24.99003 332 ALA C O 1
ATOM 5328 N N . LEU B 2 325 ? 48.92609 36.01901 39.79507 1.000 19.95892 333 LEU C N 1
ATOM 5329 C CA . LEU B 2 325 ? 47.94719 34.93997 39.90053 1.000 18.17760 333 LEU C CA 1
ATOM 5330 C C . LEU B 2 325 ? 47.32536 34.61368 38.54673 1.000 21.84949 333 LEU C C 1
ATOM 5331 O O . LEU B 2 325 ? 47.02922 33.44817 38.26617 1.000 23.56467 333 LEU C O 1
ATOM 5336 N N . LEU B 2 326 ? 47.08076 35.62943 37.70832 1.000 20.70668 334 LEU C N 1
ATOM 5337 C CA . LEU B 2 326 ? 46.50869 35.36211 36.38989 1.000 20.77963 334 LEU C CA 1
ATOM 5338 C C . LEU B 2 326 ? 47.35345 34.36927 35.61205 1.000 26.23222 334 LEU C C 1
ATOM 5339 O O . LEU B 2 326 ? 46.81737 33.53989 34.86855 1.000 26.93736 334 LEU C O 1
ATOM 5344 N N . HIS B 2 327 ? 48.66799 34.42620 35.79400 1.000 24.13789 335 HIS C N 1
ATOM 5345 C CA . HIS B 2 327 ? 49.56442 33.49575 35.12633 1.000 26.52169 335 HIS C CA 1
ATOM 5346 C C . HIS B 2 327 ? 49.65819 32.15602 35.85210 1.000 29.24596 335 HIS C C 1
ATOM 5347 O O . HIS B 2 327 ? 49.52830 31.10011 35.22323 1.000 31.95984 335 HIS C O 1
ATOM 5354 N N A SER B 2 328 ? 49.86859 32.18541 37.17208 0.519 26.10162 336 SER C N 1
ATOM 5355 N N B SER B 2 328 ? 49.86860 32.17237 37.17278 0.481 26.18942 336 SER C N 1
ATOM 5356 C CA A SER B 2 328 ? 50.27760 31.00352 37.92121 0.519 27.74924 336 SER C CA 1
ATOM 5357 C CA B SER B 2 328 ? 50.26657 30.96926 37.89409 0.481 27.96454 336 SER C CA 1
ATOM 5358 C C A SER B 2 328 ? 49.15503 30.33284 38.70414 0.519 30.28618 336 SER C C 1
ATOM 5359 C C B SER B 2 328 ? 49.17792 30.35272 38.76466 0.481 30.00855 336 SER C C 1
ATOM 5360 O O A SER B 2 328 ? 49.30637 29.16441 39.08458 0.519 29.24404 336 SER C O 1
ATOM 5361 O O B SER B 2 328 ? 49.37851 29.24115 39.27213 0.481 28.60589 336 SER C O 1
ATOM 5366 N N . ASP B 2 329 ? 48.03988 31.02803 38.96048 1.000 25.97923 337 ASP C N 1
ATOM 5367 C CA . ASP B 2 329 ? 46.91302 30.46680 39.72980 1.000 27.21849 337 ASP C CA 1
ATOM 5368 C C . ASP B 2 329 ? 45.64142 31.15744 39.23002 1.000 23.86356 337 ASP C C 1
ATOM 5369 O O . ASP B 2 329 ? 44.98236 31.92224 39.93345 1.000 24.29709 337 ASP C O 1
ATOM 5374 N N . ASN B 2 330 ? 45.28467 30.85274 37.97988 1.000 23.48008 338 ASN C N 1
ATOM 5375 C CA . ASN B 2 330 ? 44.29034 31.64213 37.25704 1.000 24.93964 338 ASN C CA 1
ATOM 5376 C C . ASN B 2 330 ? 42.91596 31.58538 37.92024 1.000 25.38682 338 ASN C C 1
ATOM 5377 O O . ASN B 2 330 ? 42.19746 32.58948 37.95692 1.000 24.93748 338 ASN C O 1
ATOM 5382 N N . THR B 2 331 ? 42.51871 30.41284 38.42660 1.000 25.03308 339 THR C N 1
ATOM 5383 C CA . THR B 2 331 ? 41.19433 30.27942 39.03078 1.000 25.29379 339 THR C CA 1
ATOM 5384 C C . THR B 2 331 ? 41.02032 31.23542 40.20249 1.000 23.54251 339 THR C C 1
ATOM 5385 O O . THR B 2 331 ? 39.96534 31.86559 40.35111 1.000 27.13480 339 THR C O 1
ATOM 5389 N N . THR B 2 332 ? 42.05017 31.35560 41.04083 1.000 21.76372 340 THR C N 1
ATOM 5390 C CA . THR B 2 332 ? 41.99928 32.29973 42.14881 1.000 21.02074 340 THR C CA 1
ATOM 5391 C C . THR B 2 332 ? 41.90463 33.72943 41.63828 1.000 19.96463 340 THR C C 1
ATOM 5392 O O . THR B 2 332 ? 41.11744 34.53353 42.15225 1.000 21.05185 340 THR C O 1
ATOM 5396 N N . ALA B 2 333 ? 42.68906 34.05921 40.61207 1.000 18.86956 341 ALA C N 1
ATOM 5397 C CA . ALA B 2 333 ? 42.61394 35.39959 40.04024 1.000 17.87507 341 ALA C CA 1
ATOM 5398 C C . ALA B 2 333 ? 41.21340 35.71158 39.54815 1.000 19.11132 341 ALA C C 1
ATOM 5399 O O . ALA B 2 333 ? 40.71435 36.82234 39.75307 1.000 19.23171 341 ALA C O 1
ATOM 5401 N N . LEU B 2 334 ? 40.56468 34.75045 38.88074 1.000 19.98176 342 LEU C N 1
ATOM 5402 C CA . LEU B 2 334 ? 39.24507 35.03360 38.33150 1.000 19.10733 342 LEU C CA 1
ATOM 5403 C C . LEU B 2 334 ? 38.21207 35.27416 39.42531 1.000 20.69180 342 LEU C C 1
ATOM 5404 O O . LEU B 2 334 ? 37.29083 36.06632 39.22945 1.000 20.85199 342 LEU C O 1
ATOM 5409 N N . HIS B 2 335 ? 38.34722 34.62927 40.58886 1.000 18.77167 343 HIS C N 1
ATOM 5410 C CA . HIS B 2 335 ? 37.47324 34.99370 41.69765 1.000 18.35926 343 HIS C CA 1
ATOM 5411 C C . HIS B 2 335 ? 37.64389 36.46400 42.05754 1.000 19.60509 343 HIS C C 1
ATOM 5412 O O . HIS B 2 335 ? 36.66155 37.20949 42.15702 1.000 18.12836 343 HIS C O 1
ATOM 5419 N N . HIS B 2 336 ? 38.89525 36.88848 42.27736 1.000 17.76862 344 HIS C N 1
ATOM 5420 C CA . HIS B 2 336 ? 39.15767 38.26122 42.70279 1.000 17.91184 344 HIS C CA 1
ATOM 5421 C C . HIS B 2 336 ? 38.68778 39.27694 41.66413 1.000 16.78041 344 HIS C C 1
ATOM 5422 O O . HIS B 2 336 ? 38.12735 40.32087 42.02240 1.000 18.38819 344 HIS C O 1
ATOM 5429 N N . LEU B 2 337 ? 38.92250 39.00418 40.37573 1.000 17.04628 345 LEU C N 1
ATOM 5430 C CA . LEU B 2 337 ? 38.53933 39.97742 39.35499 1.000 17.56705 345 LEU C CA 1
ATOM 5431 C C . LEU B 2 337 ? 37.03117 40.01999 39.16505 1.000 17.36939 345 LEU C C 1
ATOM 5432 O O . LEU B 2 337 ? 36.46721 41.08393 38.88054 1.000 19.33135 345 LEU C O 1
ATOM 5437 N N . THR B 2 338 ? 36.36037 38.87351 39.29518 1.000 15.91757 346 THR C N 1
ATOM 5438 C CA . THR B 2 338 ? 34.90517 38.86218 39.15978 1.000 16.62893 346 THR C CA 1
ATOM 5439 C C . THR B 2 338 ? 34.25038 39.63081 40.30217 1.000 16.63179 346 THR C C 1
ATOM 5440 O O . THR B 2 338 ? 33.30693 40.39958 40.08158 1.000 18.53961 346 THR C O 1
ATOM 5444 N N . VAL B 2 339 ? 34.73904 39.44165 41.53839 1.000 15.68820 347 VAL C N 1
ATOM 5445 C CA . VAL B 2 339 ? 34.25885 40.25004 42.65764 1.000 16.90172 347 VAL C CA 1
ATOM 5446 C C . VAL B 2 339 ? 34.41167 41.73485 42.35166 1.000 17.22661 347 VAL C C 1
ATOM 5447 O O . VAL B 2 339 ? 33.46920 42.52501 42.49483 1.000 18.24615 347 VAL C O 1
ATOM 5451 N N . HIS B 2 340 ? 35.59864 42.13709 41.90217 1.000 15.76205 348 HIS C N 1
ATOM 5452 C CA . HIS B 2 340 ? 35.82750 43.55176 41.60845 1.000 16.46315 348 HIS C CA 1
ATOM 5453 C C . HIS B 2 340 ? 34.91363 44.06863 40.49699 1.000 17.99623 348 HIS C C 1
ATOM 5454 O O . HIS B 2 340 ? 34.37924 45.18421 40.58493 1.000 17.38362 348 HIS C O 1
ATOM 5461 N N . ASN B 2 341 ? 34.75832 43.30202 39.42267 1.000 16.03877 349 ASN C N 1
ATOM 5462 C CA . ASN B 2 341 ? 33.97975 43.82021 38.29423 1.000 15.38496 349 ASN C CA 1
ATOM 5463 C C . ASN B 2 341 ? 32.50386 43.96200 38.65493 1.000 18.81012 349 ASN C C 1
ATOM 5464 O O . ASN B 2 341 ? 31.84360 44.92090 38.22706 1.000 17.64785 349 ASN C O 1
ATOM 5469 N N . ILE B 2 342 ? 31.96462 43.02790 39.44250 1.000 16.36454 350 ILE C N 1
ATOM 5470 C CA . ILE B 2 342 ? 30.59745 43.19691 39.93525 1.000 16.60053 350 ILE C CA 1
ATOM 5471 C C . ILE B 2 342 ? 30.51532 44.43067 40.82253 1.000 17.90686 350 ILE C C 1
ATOM 5472 O O . ILE B 2 342 ? 29.58207 45.23881 40.71361 1.000 17.71414 350 ILE C O 1
ATOM 5477 N N . ALA B 2 343 ? 31.49881 44.59358 41.71082 1.000 17.29307 351 ALA C N 1
ATOM 5478 C CA . ALA B 2 343 ? 31.54018 45.76660 42.58020 1.000 16.55934 351 ALA C CA 1
ATOM 5479 C C . ALA B 2 343 ? 31.51637 47.06071 41.77420 1.000 17.70914 351 ALA C C 1
ATOM 5480 O O . ALA B 2 343 ? 30.78832 47.99844 42.12170 1.000 18.80499 351 ALA C O 1
ATOM 5482 N N . TYR B 2 344 ? 32.30517 47.13272 40.69451 1.000 17.45493 352 TYR C N 1
ATOM 5483 C CA . TYR B 2 344 ? 32.32216 48.34226 39.87474 1.000 18.15028 352 TYR C CA 1
ATOM 5484 C C . TYR B 2 344 ? 30.93202 48.65294 39.33058 1.000 15.41457 352 TYR C C 1
ATOM 5485 O O . TYR B 2 344 ? 30.48853 49.81068 39.35984 1.000 19.10527 352 TYR C O 1
ATOM 5494 N N . GLN B 2 345 ? 30.24100 47.63147 38.81004 1.000 17.32461 353 GLN C N 1
ATOM 5495 C CA . GLN B 2 345 ? 28.90505 47.84323 38.25269 1.000 17.86237 353 GLN C CA 1
ATOM 5496 C C . GLN B 2 345 ? 27.94608 48.35583 39.31510 1.000 19.27806 353 GLN C C 1
ATOM 5497 O O . GLN B 2 345 ? 27.16318 49.27791 39.06365 1.000 19.56953 353 GLN C O 1
ATOM 5503 N N . LEU B 2 346 ? 27.98477 47.76454 40.51015 1.000 18.51170 354 LEU C N 1
ATOM 5504 C CA . LEU B 2 346 ? 27.06651 48.18695 41.56114 1.000 17.88792 354 LEU C CA 1
ATOM 5505 C C . LEU B 2 346 ? 27.42365 49.57668 42.07219 1.000 18.48953 354 LEU C C 1
ATOM 5506 O O . LEU B 2 346 ? 26.53462 50.38590 42.35685 1.000 20.63965 354 LEU C O 1
ATOM 5511 N N . GLN B 2 347 ? 28.72347 49.87309 42.17094 1.000 17.16058 355 GLN C N 1
ATOM 5512 C CA . GLN B 2 347 ? 29.16453 51.20464 42.57654 1.000 17.55628 355 GLN C CA 1
ATOM 5513 C C . GLN B 2 347 ? 28.76327 52.25514 41.55545 1.000 18.80445 355 GLN C C 1
ATOM 5514 O O . GLN B 2 347 ? 28.38927 53.37663 41.92377 1.000 20.17633 355 GLN C O 1
ATOM 5520 N N . LEU B 2 348 ? 28.88583 51.92847 40.26724 1.000 17.70427 356 LEU C N 1
ATOM 5521 C CA . LEU B 2 348 ? 28.49258 52.87340 39.22741 1.000 16.16848 356 LEU C CA 1
ATOM 5522 C C . LEU B 2 348 ? 27.02553 53.25534 39.36713 1.000 17.69196 356 LEU C C 1
ATOM 5523 O O . LEU B 2 348 ? 26.67249 54.44202 39.35224 1.000 18.09187 356 LEU C O 1
ATOM 5528 N N . LEU B 2 349 ? 26.15051 52.25994 39.48357 1.000 19.10838 357 LEU C N 1
ATOM 5529 C CA . LEU B 2 349 ? 24.72566 52.56758 39.56018 1.000 19.64180 357 LEU C CA 1
ATOM 5530 C C . LEU B 2 349 ? 24.38477 53.27688 40.86289 1.000 20.00112 357 LEU C C 1
ATOM 5531 O O . LEU B 2 349 ? 23.52075 54.16302 40.88182 1.000 20.00494 357 LEU C O 1
ATOM 5536 N N . SER B 2 350 ? 25.05271 52.90690 41.95894 1.000 17.25173 358 SER C N 1
ATOM 5537 C CA . SER B 2 350 ? 24.85520 53.62571 43.21596 1.000 20.96780 358 SER C CA 1
ATOM 5538 C C . SER B 2 350 ? 25.22616 55.09804 43.07234 1.000 21.70119 358 SER C C 1
ATOM 5539 O O . SER B 2 350 ? 24.51305 55.98131 43.57358 1.000 21.19812 358 SER C O 1
ATOM 5542 N N . ALA B 2 351 ? 26.34555 55.37804 42.39941 1.000 17.98043 359 ALA C N 1
ATOM 5543 C CA . ALA B 2 351 ? 26.77242 56.76409 42.21202 1.000 18.23065 359 ALA C CA 1
ATOM 5544 C C . ALA B 2 351 ? 25.80644 57.51696 41.30833 1.000 23.56988 359 ALA C C 1
ATOM 5545 O O . ALA B 2 351 ? 25.48985 58.68579 41.56654 1.000 19.89686 359 ALA C O 1
ATOM 5547 N N . VAL B 2 352 ? 25.34120 56.86555 40.24203 1.000 20.05352 360 VAL C N 1
ATOM 5548 C CA . VAL B 2 352 ? 24.30446 57.45160 39.38845 1.000 18.02537 360 VAL C CA 1
ATOM 5549 C C . VAL B 2 352 ? 23.08876 57.83096 40.22231 1.000 18.27899 360 VAL C C 1
ATOM 5550 O O . VAL B 2 352 ? 22.57426 58.95513 40.14025 1.000 19.29960 360 VAL C O 1
ATOM 5554 N N . ARG B 2 353 ? 22.60991 56.89413 41.04316 1.000 20.79685 361 ARG C N 1
ATOM 5555 C CA . ARG B 2 353 ? 21.40885 57.15378 41.82766 1.000 21.08866 361 ARG C CA 1
ATOM 5556 C C . ARG B 2 353 ? 21.62521 58.29456 42.81658 1.000 19.75733 361 ARG C C 1
ATOM 5557 O O . ARG B 2 353 ? 20.76775 59.18046 42.94926 1.000 21.27677 361 ARG C O 1
ATOM 5565 N N . SER B 2 354 ? 22.76408 58.28702 43.53145 1.000 18.76438 362 SER C N 1
ATOM 5566 C CA . SER B 2 354 ? 23.05272 59.38182 44.45878 1.000 21.13180 362 SER C CA 1
ATOM 5567 C C . SER B 2 354 ? 23.00704 60.72391 43.74756 1.000 20.70579 362 SER C C 1
ATOM 5568 O O . SER B 2 354 ? 22.52357 61.71997 44.30674 1.000 19.92219 362 SER C O 1
ATOM 5571 N N . SER B 2 355 ? 23.50442 60.76925 42.50961 1.000 18.91899 363 SER C N 1
ATOM 5572 C CA . SER B 2 355 ? 23.56410 62.04004 41.80264 1.000 18.85828 363 SER C CA 1
ATOM 5573 C C . SER B 2 355 ? 22.17210 62.53264 41.44791 1.000 21.97114 363 SER C C 1
ATOM 5574 O O . SER B 2 355 ? 21.92832 63.74639 41.43744 1.000 21.39793 363 SER C O 1
ATOM 5577 N N . ILE B 2 356 ? 21.24451 61.61630 41.16510 1.000 18.95209 364 ILE C N 1
ATOM 5578 C CA . ILE B 2 356 ? 19.88015 62.04717 40.86257 1.000 19.24395 364 ILE C CA 1
ATOM 5579 C C . ILE B 2 356 ? 19.21180 62.56964 42.12535 1.000 22.55880 364 ILE C C 1
ATOM 5580 O O . ILE B 2 356 ? 18.51432 63.59010 42.10129 1.000 21.52465 364 ILE C O 1
ATOM 5585 N N . LEU B 2 357 ? 19.43370 61.89115 43.25225 1.000 20.76922 365 LEU C N 1
ATOM 5586 C CA . LEU B 2 357 ? 18.82979 62.33960 44.50248 1.000 18.86962 365 LEU C CA 1
ATOM 5587 C C . LEU B 2 357 ? 19.32550 63.72196 44.90858 1.000 21.81919 365 LEU C C 1
ATOM 5588 O O . LEU B 2 357 ? 18.55481 64.52139 45.45771 1.000 22.17263 365 LEU C O 1
ATOM 5593 N N . GLU B 2 358 ? 20.60886 64.02048 44.67512 1.000 20.17916 366 GLU C N 1
ATOM 5594 C CA . GLU B 2 358 ? 21.14726 65.33975 44.99739 1.000 20.93286 366 GLU C CA 1
ATOM 5595 C C . GLU B 2 358 ? 20.99145 66.32725 43.84296 1.000 22.10202 366 GLU C C 1
ATOM 5596 O O . GLU B 2 358 ? 21.53612 67.42730 43.91162 1.000 23.57000 366 GLU C O 1
ATOM 5602 N N . GLN B 2 359 ? 20.23463 65.97014 42.80644 1.000 20.32691 367 GLN C N 1
ATOM 5603 C CA . GLN B 2 359 ? 19.95906 66.85434 41.66934 1.000 22.17449 367 GLN C CA 1
ATOM 5604 C C . GLN B 2 359 ? 21.24512 67.38674 41.04158 1.000 20.78297 367 GLN C C 1
ATOM 5605 O O . GLN B 2 359 ? 21.40074 68.58316 40.78777 1.000 22.42277 367 GLN C O 1
ATOM 5611 N N . ARG B 2 360 ? 22.18184 66.47271 40.79695 1.000 20.83065 368 ARG C N 1
ATOM 5612 C CA . ARG B 2 360 ? 23.42604 66.81225 40.12001 1.000 19.72036 368 ARG C CA 1
ATOM 5613 C C . ARG B 2 360 ? 23.75484 65.74552 39.08554 1.000 23.60880 368 ARG C C 1
ATOM 5614 O O . ARG B 2 360 ? 24.92911 65.47106 38.81042 1.000 21.21449 368 ARG C O 1
ATOM 5622 N N . PHE B 2 361 ? 22.72838 65.14175 38.50387 1.000 20.49807 369 PHE C N 1
ATOM 5623 C CA . PHE B 2 361 ? 22.96795 64.06709 37.54730 1.000 19.67084 369 PHE C CA 1
ATOM 5624 C C . PHE B 2 361 ? 23.67915 64.57523 36.28754 1.000 19.95566 369 PHE C C 1
ATOM 5625 O O . PHE B 2 361 ? 24.61061 63.90769 35.82321 1.000 19.68225 369 PHE C O 1
ATOM 5633 N N . PRO B 2 362 ? 23.31402 65.71957 35.69644 1.000 20.25414 370 PRO C N 1
ATOM 5634 C CA . PRO B 2 362 ? 24.07681 66.15432 34.50991 1.000 22.63281 370 PRO C CA 1
ATOM 5635 C C . PRO B 2 362 ? 25.55042 66.37413 34.80899 1.000 21.35248 370 PRO C C 1
ATOM 5636 O O . PRO B 2 362 ? 26.40186 66.01234 33.98704 1.000 21.59736 370 PRO C O 1
ATOM 5640 N N . ASP B 2 363 ? 25.86919 66.92553 35.98367 1.000 20.82243 371 ASP C N 1
ATOM 5641 C CA . ASP B 2 363 ? 27.26457 67.05281 36.39559 1.000 23.42473 371 ASP C CA 1
ATOM 5642 C C . ASP B 2 363 ? 27.92204 65.68295 36.51628 1.000 22.74253 371 ASP C C 1
ATOM 5643 O O . ASP B 2 363 ? 29.07777 65.49844 36.10793 1.000 23.86224 371 ASP C O 1
ATOM 5648 N N . PHE B 2 364 ? 27.20357 64.71076 37.08324 1.000 20.66366 372 PHE C N 1
ATOM 5649 C CA . PHE B 2 364 ? 27.74464 63.36094 37.17930 1.000 21.78900 372 PHE C CA 1
ATOM 5650 C C . PHE B 2 364 ? 28.06136 62.80123 35.79970 1.000 21.86749 372 PHE C C 1
ATOM 5651 O O . PHE B 2 364 ? 29.11123 62.17334 35.59535 1.000 20.36393 372 PHE C O 1
ATOM 5659 N N . VAL B 2 365 ? 27.13875 62.98082 34.84761 1.000 20.08050 373 VAL C N 1
ATOM 5660 C CA . VAL B 2 365 ? 27.36524 62.46322 33.50026 1.000 18.42610 373 VAL C CA 1
ATOM 5661 C C . VAL B 2 365 ? 28.58257 63.12947 32.88139 1.000 22.27042 373 VAL C C 1
ATOM 5662 O O . VAL B 2 365 ? 29.43041 62.46352 32.27399 1.000 20.92164 373 VAL C O 1
ATOM 5666 N N . ARG B 2 366 ? 28.70488 64.45089 33.04137 1.000 21.37122 374 ARG C N 1
ATOM 5667 C CA . ARG B 2 366 ? 29.85503 65.14319 32.46654 1.000 23.00992 374 ARG C CA 1
ATOM 5668 C C . ARG B 2 366 ? 31.15447 64.63719 33.07151 1.000 22.99050 374 ARG C C 1
ATOM 5669 O O . ARG B 2 366 ? 32.14451 64.43041 32.35518 1.000 24.18474 374 ARG C O 1
ATOM 5677 N N A ASN B 2 367 ? 31.17080 64.40981 34.38002 0.591 21.52546 375 ASN C N 1
ATOM 5678 N N B ASN B 2 367 ? 31.17212 64.43964 34.39390 0.409 22.13080 375 ASN C N 1
ATOM 5679 C CA A ASN B 2 367 ? 32.38958 63.90510 34.99513 0.591 22.77666 375 ASN C CA 1
ATOM 5680 C CA B ASN B 2 367 ? 32.35527 63.89734 35.05620 0.409 22.87510 375 ASN C CA 1
ATOM 5681 C C A ASN B 2 367 ? 32.66355 62.47072 34.56859 0.591 21.99980 375 ASN C C 1
ATOM 5682 C C B ASN B 2 367 ? 32.65124 62.48523 34.57172 0.409 22.09670 375 ASN C C 1
ATOM 5683 O O A ASN B 2 367 ? 33.81853 62.09859 34.32662 0.591 23.74146 375 ASN C O 1
ATOM 5684 O O B ASN B 2 367 ? 33.80700 62.14212 34.29367 0.409 23.60705 375 ASN C O 1
ATOM 5693 N N . PHE B 2 368 ? 31.61410 61.65020 34.47627 1.000 21.17469 376 PHE C N 1
ATOM 5694 C CA . PHE B 2 368 ? 31.78713 60.27649 34.01677 1.000 19.32145 376 PHE C CA 1
ATOM 5695 C C . PHE B 2 368 ? 32.38651 60.24586 32.61799 1.000 23.24947 376 PHE C C 1
ATOM 5696 O O . PHE B 2 368 ? 33.33213 59.49408 32.35374 1.000 20.99987 376 PHE C O 1
ATOM 5704 N N . MET B 2 369 ? 31.84065 61.05964 31.70801 1.000 21.67658 377 MET C N 1
ATOM 5705 C CA . MET B 2 369 ? 32.29292 61.03900 30.31812 1.000 23.05597 377 MET C CA 1
ATOM 5706 C C . MET B 2 369 ? 33.69152 61.62162 30.18527 1.000 23.49385 377 MET C C 1
ATOM 5707 O O . MET B 2 369 ? 34.50595 61.11373 29.40999 1.000 23.81028 377 MET C O 1
ATOM 5712 N N . ARG B 2 370 ? 33.99451 62.68078 30.93774 1.000 21.97542 378 ARG C N 1
ATOM 5713 C CA . ARG B 2 370 ? 35.33321 63.25594 30.86021 1.000 23.78599 378 ARG C CA 1
ATOM 5714 C C . ARG B 2 370 ? 36.38638 62.28404 31.38120 1.000 24.87316 378 ARG C C 1
ATOM 5715 O O . ARG B 2 370 ? 37.47874 62.18046 30.81076 1.000 25.25222 378 ARG C O 1
ATOM 5723 N N . THR B 2 371 ? 36.06899 61.55025 32.44676 1.000 23.16119 379 THR C N 1
ATOM 5724 C CA . THR B 2 371 ? 37.01649 60.58037 32.99386 1.000 24.92138 379 THR C CA 1
ATOM 5725 C C . THR B 2 371 ? 37.19530 59.39284 32.05359 1.000 24.28828 379 THR C C 1
ATOM 5726 O O . THR B 2 371 ? 38.31378 58.89260 31.87350 1.000 25.96574 379 THR C O 1
ATOM 5730 N N . MET B 2 372 ? 36.10829 58.95009 31.43064 1.000 22.10471 380 MET C N 1
ATOM 5731 C CA . MET B 2 372 ? 36.14085 57.77891 30.56373 1.000 24.43048 380 MET C CA 1
ATOM 5732 C C . MET B 2 372 ? 36.78471 58.08980 29.21684 1.000 26.62575 380 MET C C 1
ATOM 5733 O O . MET B 2 372 ? 37.56953 57.28377 28.70331 1.000 27.14240 380 MET C O 1
ATOM 5738 N N . TYR B 2 373 ? 36.48534 59.25586 28.63950 1.000 23.47220 381 TYR C N 1
ATOM 5739 C CA . TYR B 2 373 ? 36.88891 59.56803 27.27116 1.000 23.72882 381 TYR C CA 1
ATOM 5740 C C . TYR B 2 373 ? 37.76747 60.79898 27.12788 1.000 32.57222 381 TYR C C 1
ATOM 5741 O O . TYR B 2 373 ? 38.56316 60.85340 26.18849 1.000 31.27015 381 TYR C O 1
ATOM 5750 N N . GLY B 2 374 ? 37.63370 61.79238 28.00340 1.000 29.31983 382 GLY C N 1
ATOM 5751 C CA . GLY B 2 374 ? 38.30762 63.06686 27.80259 1.000 30.78685 382 GLY C CA 1
ATOM 5752 C C . GLY B 2 374 ? 37.39810 64.12208 27.20393 1.000 37.13305 382 GLY C C 1
ATOM 5753 O O . GLY B 2 374 ? 36.21636 64.19951 27.55551 1.000 36.44829 382 GLY C O 1
ATOM 5754 N N . ASP B 2 375 ? 37.93365 64.92698 26.28330 1.000 41.30657 383 ASP C N 1
ATOM 5755 C CA . ASP B 2 375 ? 37.16420 65.99501 25.65285 1.000 44.70641 383 ASP C CA 1
ATOM 5756 C C . ASP B 2 375 ? 35.92920 65.44172 24.94685 1.000 40.98744 383 ASP C C 1
ATOM 5757 O O . ASP B 2 375 ? 35.88437 64.27662 24.54274 1.000 38.18791 383 ASP C O 1
ATOM 5762 N N . HIS B 2 376 ? 34.91380 66.29910 24.79986 1.000 37.65773 384 HIS C N 1
ATOM 5763 C CA . HIS B 2 376 ? 33.65269 65.85549 24.21598 1.000 39.50914 384 HIS C CA 1
ATOM 5764 C C . HIS B 2 376 ? 33.84377 65.33067 22.79818 1.000 40.57531 384 HIS C C 1
ATOM 5765 O O . HIS B 2 376 ? 33.07411 64.47610 22.34216 1.000 38.28271 384 HIS C O 1
ATOM 5772 N N . SER B 2 377 ? 34.86872 65.81455 22.09004 1.000 40.44297 385 SER C N 1
ATOM 5773 C CA . SER B 2 377 ? 35.12954 65.32403 20.74192 1.000 35.20589 385 SER C CA 1
ATOM 5774 C C . SER B 2 377 ? 35.66446 63.90010 20.73567 1.000 34.80101 385 SER C C 1
ATOM 5775 O O . SER B 2 377 ? 35.65840 63.26129 19.68013 1.000 34.95476 385 SER C O 1
ATOM 5778 N N . LEU B 2 378 ? 36.11352 63.38838 21.88287 1.000 28.14703 386 LEU C N 1
ATOM 5779 C CA . LEU B 2 378 ? 36.52283 61.99860 22.02628 1.000 28.46306 386 LEU C CA 1
ATOM 5780 C C . LEU B 2 378 ? 35.40712 61.10847 22.56128 1.000 27.99778 386 LEU C C 1
ATOM 5781 O O . LEU B 2 378 ? 35.57520 59.88481 22.60675 1.000 27.31928 386 LEU C O 1
ATOM 5786 N N . CYS B 2 379 ? 34.29044 61.69124 22.98855 1.000 26.32167 387 CYS C N 1
ATOM 5787 C CA . CYS B 2 379 ? 33.16695 60.89753 23.44951 1.000 26.36679 387 CYS C CA 1
ATOM 5788 C C . CYS B 2 379 ? 32.46580 60.23088 22.26545 1.000 24.22460 387 CYS C C 1
ATOM 5789 O O . CYS B 2 379 ? 32.48221 60.75904 21.14873 1.000 27.59189 387 CYS C O 1
ATOM 5792 N N . PRO B 2 380 ? 31.85103 59.06717 22.48210 1.000 24.08162 388 PRO C N 1
ATOM 5793 C CA . PRO B 2 380 ? 31.07682 58.43547 21.40172 1.000 24.72890 388 PRO C CA 1
ATOM 5794 C C . PRO B 2 380 ? 29.98608 59.37156 20.91272 1.000 24.96429 388 PRO C C 1
ATOM 5795 O O . PRO B 2 380 ? 29.21646 59.91931 21.70350 1.000 23.63161 388 PRO C O 1
ATOM 5799 N N . ALA B 2 381 ? 29.93506 59.55919 19.59116 1.000 22.14574 389 ALA C N 1
ATOM 5800 C CA . ALA B 2 381 ? 28.97142 60.48989 19.01185 1.000 22.54887 389 ALA C CA 1
ATOM 5801 C C . ALA B 2 381 ? 27.53557 60.08993 19.33972 1.000 21.22446 389 ALA C C 1
ATOM 5802 O O . ALA B 2 381 ? 26.68325 60.95276 19.57772 1.000 22.73102 389 ALA C O 1
ATOM 5804 N N . TRP B 2 382 ? 27.22819 58.79076 19.31474 1.000 18.46548 390 TRP C N 1
ATOM 5805 C CA . TRP B 2 382 ? 25.86543 58.37407 19.63726 1.000 22.53577 390 TRP C CA 1
ATOM 5806 C C . TRP B 2 382 ? 25.49757 58.80510 21.05143 1.000 20.77508 390 TRP C C 1
ATOM 5807 O O . TRP B 2 382 ? 24.35321 59.19339 21.31883 1.000 22.96345 390 TRP C O 1
ATOM 5818 N N . ALA B 2 383 ? 26.46509 58.75823 21.96755 1.000 20.94714 391 ALA C N 1
ATOM 5819 C CA . ALA B 2 383 ? 26.16246 59.05991 23.36475 1.000 20.37007 391 ALA C CA 1
ATOM 5820 C C . ALA B 2 383 ? 25.98881 60.55794 23.56205 1.000 22.74703 391 ALA C C 1
ATOM 5821 O O . ALA B 2 383 ? 25.10081 60.99997 24.30226 1.000 21.66937 391 ALA C O 1
ATOM 5823 N N . VAL B 2 384 ? 26.81158 61.35563 22.88240 1.000 22.89494 392 VAL C N 1
ATOM 5824 C CA . VAL B 2 384 ? 26.62408 62.80471 22.88941 1.000 20.77058 392 VAL C CA 1
ATOM 5825 C C . VAL B 2 384 ? 25.23003 63.16441 22.38287 1.000 22.33928 392 VAL C C 1
ATOM 5826 O O . VAL B 2 384 ? 24.52574 63.98509 22.98220 1.000 23.44165 392 VAL C O 1
ATOM 5830 N N . GLU B 2 385 ? 24.80800 62.55054 21.27367 1.000 21.31972 393 GLU C N 1
ATOM 5831 C CA . GLU B 2 385 ? 23.49939 62.87141 20.71041 1.000 23.32970 393 GLU C CA 1
ATOM 5832 C C . GLU B 2 385 ? 22.37601 62.42219 21.64215 1.000 24.53516 393 GLU C C 1
ATOM 5833 O O . GLU B 2 385 ? 21.41650 63.16821 21.88219 1.000 24.12230 393 GLU C O 1
ATOM 5839 N N . ALA B 2 386 ? 22.47432 61.19881 22.16400 1.000 21.75919 394 ALA C N 1
ATOM 5840 C CA . ALA B 2 386 ? 21.44771 60.68307 23.06625 1.000 20.09237 394 ALA C CA 1
ATOM 5841 C C . ALA B 2 386 ? 21.31876 61.55020 24.31361 1.000 22.55696 394 ALA C C 1
ATOM 5842 O O . ALA B 2 386 ? 20.20748 61.88129 24.73675 1.000 21.35917 394 ALA C O 1
ATOM 5844 N N . LEU B 2 387 ? 22.44642 61.93881 24.91108 1.000 21.36953 395 LEU C N 1
ATOM 5845 C CA . LEU B 2 387 ? 22.38587 62.80341 26.09074 1.000 20.94481 395 LEU C CA 1
ATOM 5846 C C . LEU B 2 387 ? 21.82233 64.18273 25.75292 1.000 25.11508 395 LEU C C 1
ATOM 5847 O O . LEU B 2 387 ? 21.03343 64.74234 26.52616 1.000 23.67007 395 LEU C O 1
ATOM 5852 N N . ALA B 2 388 ? 22.20625 64.74879 24.60412 1.000 23.33639 396 ALA C N 1
ATOM 5853 C CA . ALA B 2 388 ? 21.65058 66.03802 24.20739 1.000 23.63949 396 ALA C CA 1
ATOM 5854 C C . ALA B 2 388 ? 20.13943 65.96461 24.04505 1.000 22.67962 396 ALA C C 1
ATOM 5855 O O . ALA B 2 388 ? 19.44248 66.96162 24.27796 1.000 24.84932 396 ALA C O 1
ATOM 5857 N N . SER B 2 389 ? 19.61231 64.79374 23.66167 1.000 24.85023 397 SER C N 1
ATOM 5858 C CA . SER B 2 389 ? 18.17378 64.66705 23.44304 1.000 26.22047 397 SER C CA 1
ATOM 5859 C C . SER B 2 389 ? 17.38094 64.82783 24.73016 1.000 29.53009 397 SER C C 1
ATOM 5860 O O . SER B 2 389 ? 16.18789 65.15425 24.67411 1.000 27.84965 397 SER C O 1
ATOM 5863 N N . VAL B 2 390 ? 18.01651 64.62722 25.87771 1.000 23.58272 398 VAL C N 1
ATOM 5864 C CA . VAL B 2 390 ? 17.38388 64.85041 27.16787 1.000 22.94450 398 VAL C CA 1
ATOM 5865 C C . VAL B 2 390 ? 18.04050 66.01582 27.90812 1.000 26.01821 398 VAL C C 1
ATOM 5866 O O . VAL B 2 390 ? 17.96813 66.09525 29.13543 1.000 26.27837 398 VAL C O 1
ATOM 5870 N N . GLY B 2 391 ? 18.68739 66.91845 27.17325 1.000 25.83407 399 GLY C N 1
ATOM 5871 C CA . GLY B 2 391 ? 19.12767 68.18124 27.72610 1.000 28.01858 399 GLY C CA 1
ATOM 5872 C C . GLY B 2 391 ? 20.48089 68.18372 28.40034 1.000 29.40460 399 GLY C C 1
ATOM 5873 O O . GLY B 2 391 ? 20.85252 69.20680 28.98761 1.000 27.98293 399 GLY C O 1
ATOM 5874 N N . ILE B 2 392 ? 21.23505 67.09127 28.33003 1.000 25.09364 400 ILE C N 1
ATOM 5875 C CA . ILE B 2 392 ? 22.53113 67.00052 28.99096 1.000 23.62685 400 ILE C CA 1
ATOM 5876 C C . ILE B 2 392 ? 23.60670 67.27190 27.94892 1.000 27.01728 400 ILE C C 1
ATOM 5877 O O . ILE B 2 392 ? 23.84008 66.44987 27.05605 1.000 24.75363 400 ILE C O 1
ATOM 5882 N N . MET B 2 393 ? 24.25588 68.43201 28.06035 1.000 27.58046 401 MET C N 1
ATOM 5883 C CA . MET B 2 393 ? 25.30909 68.84389 27.14150 1.000 27.75468 401 MET C CA 1
ATOM 5884 C C . MET B 2 393 ? 26.66712 68.64306 27.80047 1.000 31.74168 401 MET C C 1
ATOM 5885 O O . MET B 2 393 ? 26.81584 68.83458 29.01192 1.000 33.56178 401 MET C O 1
ATOM 5890 N N . LEU B 2 394 ? 27.65369 68.24750 27.00297 1.000 27.49593 402 LEU C N 1
ATOM 5891 C CA . LEU B 2 394 ? 28.96455 67.91084 27.55079 1.000 29.20451 402 LEU C CA 1
ATOM 5892 C C . LEU B 2 394 ? 29.94509 69.06383 27.38991 1.000 41.87468 402 LEU C C 1
ATOM 5893 O O . LEU B 2 394 ? 29.91437 69.76595 26.38050 1.000 45.68993 402 LEU C O 1
#

GO terms:
  GO:0005737 cytoplasm (C, IDA)
  GO:0005739 mitochondrion (C, IDA)
  GO:0005515 protein binding (F, IPI)
  GO:0032991 protein-containing complex (C, IPI)
  GO:0032473 cytoplasmic side of mitochondrial outer membrane (C, IDA)
  GO:0002099 tRNA wobble guanine modification (P, IDA)

InterPro domains:
  IPR002616 tRNA-guanine(15) transglycosylase-like [PF01702] (13-414)
  IPR002616 tRNA-guanine(15) transglycosylase-like [TIGR00449] (119-413)
  IPR028592 Queuine tRNA-ribosyltransferase accessory subunit QTRTD1 [MF_03043] (26-409)
  IPR036511 Queuine tRNA-ribosyltransferase-like [G3DSA:3.20.20.105] (1-414)
  IPR036511 Queuine tRNA-ribosyltransferase-like [SSF51713] (1-413)
  IPR050852 Queuine tRNA-ribosyltransferase [PTHR46064] (1-414)

Radius of gyration: 30.75 Å; Cα contacts (8 Å, |Δi|>4): 1579; chains: 2; bounding box: 82×68×74 Å

Solvent-accessible surface area: 29117 Å² total; per-residue (Å²): 125,51,21,52,60,97,62,91,12,135,41,4,15,14,3,83,6,71,84,34,90,115,38,68,4,57,0,0,2,7,2,15,0,5,66,23,4,16,10,10,51,13,17,37,57,21,18,171,94,13,105,40,51,27,38,6,8,0,0,2,0,9,15,8,0,54,30,86,79,28,1,56,104,41,113,151,3,1,11,28,16,7,22,47,85,154,53,21,5,2,1,2,1,53,5,35,44,69,86,41,69,58,67,87,17,65,60,63,4,0,8,2,59,31,125,48,48,109,24,92,0,57,22,73,46,0,7,54,7,1,67,9,0,53,2,50,16,0,8,1,1,1,0,19,29,22,46,119,111,82,83,70,4,44,33,0,0,66,54,6,18,81,2,4,63,41,0,28,45,58,23,132,135,7,89,73,0,111,93,11,44,6,0,0,7,0,3,0,6,77,32,71,73,22,1,40,82,1,0,47,66,2,30,93,40,111,4,29,0,0,2,0,12,15,0,75,87,35,70,82,83,40,18,111,11,0,36,23,0,10,85,87,11,45,65,95,49,8,14,2,3,14,14,0,2,91,0,30,33,0,0,44,0,1,61,66,6,2,1,0,0,4,0,18,7,0,22,64,0,6,91,122,5,6,0,0,26,1,72,41,112,99,29,52,21,56,0,109,68,74,141,16,83,84,31,76,84,32,2,29,89,80,18,67,3,50,0,10,104,62,12,29,45,1,3,0,17,9,1,27,78,41,134,12,26,4,2,13,5,0,0,0,4,0,0,0,17,12,0,2,19,0,3,53,19,0,46,70,7,4,72,91,92,56,20,73,116,12,50,111,44,0,56,191,40,97,137,49,122,94,26,16,155,53,54,17,66,6,106,161,18,33,0,8,0,0,44,0,196,10,76,69,34,77,2,47,0,5,17,2,0,5,14,14,34,47,1,19,70,30,0,2,2,25,93,23,8,46,87,29,44,4,91,1,5,11,4,10,5,43,77,5,32,111,103,22,10,26,90,26,0,122,76,12,151,8,4,23,43,5,23,36,15,74,28,0,9,1,0,6,5,4,0,33,60,105,16,56,142,188,30,23,22,126,19,51,62,92,0,0,29,27,127,44,102,214,147,36,156,91,83,85,10,18,0,72,100,0,1,99,17,0,52,26,2,28,0,1,0,0,1,0,0,8,5,54,32,108,87,131,43,118,59,16,84,79,2,0,69,27,0,13,100,0,0,55,71,0,64,66,23,14,145,104,87,128,51,11,11,5,0,0,5,0,10,2,17,59,69,51,114,28,0,46,47,0,0,54,50,0,44,146,52,75,5,28,0,0,0,0,3,40,2,78,58,90,41,57,89,56,86,10,24,76,15,0,28,39,0,14,88,62,7,34,118,71,11,1,14,0,0,21,23,6,1,49,15,12,24,1,0,0,0,0,1,12,6,0,0,0,0,10,22,75,54,14,17,34,45,0,76,138,0,5,0,24,8,60,92,20,75,22,78,0,102,73,86,129,16,24,71,35,70,53,33,3,28,101,159,6,83,1,30,2,12,133,29,19,14,45,0,4,0,36,16,4,6,124,16,35,57,75,23,0,22,14,13,0,2,3,2,0,2,2,17,1,21,54,16,5,68,41,1,38,54,0,0,84,120,90,92,0,19,84,33,0,90,100,16,2,146,57,31,68,23,60,100,85,122,12,35,84,34,0,48,108,0,0,39,66,33,26,1,113,61

Sequence (755 aa):
PKLSLIKVVNGCRLGKIQNLGDCTVDIPGCLLLYTRTGSAPHLTHQTTLRNIHGVPGIAQLTLSSLAEHHHEVLAEYKKGVGSFIGMPESLFYCSLHDPVTPGPAGYVTSKSVSVWGFGGRVEMTVSKFMAIQEALQPDWFQCLSDGEASCSIKRARKSVDRSLLFLDSCLRLQEESEVLQKSVIIGVIEGGDVMMEERLRSARETAKRPVGGFLLDGFQGVTETRLHLLSSVTAELPEDKPRLICGVSRPDEVLECIERGVDLFESFFPYQVTERGCALTFTTFDSFEINLKEKKYQEDFDPLVRGCSSCYCCKNHTRAYIHHLLMTNELLAGVLLMMMHNFEHYFGFFCCSSIREALKKNDDTLAQLKEELICCRQMSAPRIMRLVAECSSRSGARAGELRLPHGTVATPVFMPVGTTQATMKGITTEEQLDSSLGCRICCLGNTYHLGLRPGPELLIRKAQGLHGFMNWPHNLLTDSGGFFQMMVSLFSLSEVTEEGVHFRSPYDGEETTLLSPERSVEIQNALGSDIIMQLDHVVSVTGPLVEEEAMHRSVRWLDRCIAAHKHPDKQNLFAIIQGGLNADLRTTCLKEMTKRDVPGFAIGGLSGGESKAQFWKMVALSTSMLPKDKPRYLMGVGYATDLVVCVALGCDMFDCVYPTRTARFGSSALVPTGNLQLKKKQYAKDFSSPINPECPCPTCQTHSRAFLHALLHSSDNTTALHHLTVHNIAYQLQLLSAVRSSILEQRFPDFVRNNFMRTMYGDHSLCPAWAVEALASVGIML

B-factor: mean 30.98, std 12.68, range [15.11, 95.45]